Protein 5DJW (pdb70)

B-factor: mean 50.75, std 32.2, range [3.92, 213.85]

Sequence (1175 aa):
SLTDGKANASLTVPEGTSIYGGGEVTGSLLRNGKTIKLWNTDSGAYGVDKGTRLYQSHPWMMGVRKDGTAFGILFDTTWKAELSSTDEKIELKSEGIPFRVFIIDRESPQAVIRGLSELTGTMPMIPRWALGYQQCRFSYSPDSRVIEIADTFRLKRIPCDVIWMDIDYMDGYRIFTFNPKSFPNPKAVNRDLHIRGFHSAWMIDPGAKVDPNYFVYKSGTENDVWVKTADGKNFHGDAWPGAAAFPDFTSPKVNKWWRNLYKDFLAQGVDGVWNDVNEPQINDTPNKTMPEDYHNVYGFLMVKASREGILDARPEKRPFILTRSNFLGGQRYAATWTGDNGSCWDHLKMSVPMSLTLGLSGQPFSGADIGGFLFNADADLFGNWIGFGAFYPFARGHACAGTNNKEPWVFGQKVEDASRIALERRYILLPYFYTLLHEASTNGMPIMRPVFFSDPKDLSLRAEEEAFLVGDNLLIIPAFANQPALPKGIWKELDKYQAKMKIRGGAIIPTGKIIQNTTENSLDPLTLLVCLDEQGKASGNMYWDAGDGWSYKKGDYSLLQFVAERNGDKVTVKLTKKTGKYNTENKDVPEGTSIYGGGEVTGSLLRNGKTIKLWNTDSGAYGVDKGTRLYQSHPWMMGVRKDGTAFGILFDTTWKAELSSTDEKIELKSEGIPFRVFIIDRESPQAVIRGLSELTGTMPMIPRWALGYQQCRFSYSPDSRVIEIADTFRLKRIPCDVIWMDIDYMDGYRIFTFNPKSFPNPKAVNRDLHIRGFHSAWMIDPGAKVDPNYFVYKSGTENDVWVKTADGKNFHGDAWPGAAAFPDFTSPKVNKWWRNLYKDFLAQGVDGVWNDVNEPQINDKLPAGTHLQYHNVYGFLMVKASREGILDARPEKRPFILTRSNFLGGQRYAATWTGDNGSCWDHLKMSVPMSLTLGLSGQPFSGADIGGFLFNADADLFGNWIGFGAFYPFARGHACAGTNNKEPWVFGQKVEDASRIALERRYILLPYFYTLLHEASTNGMPIMRPVFFSDPKDLSLRAEEEAFLVGDNLLIIPAFANQPALPKGIWKELSLQNDKYQAKMKIRGGAIIPTGKIIQNTTENSLDPLTLLVCLDEQGKASGNMYWDAGDGWSYKKGDYSLLQFVAERNGDKVTVKLTKKTGKYNTENKDMAVIKII

Foldseek 3Di:
DDAPALGKDDWWDDPQKWKFFWAQFAALPNTDQAKEWFADALCFDLNDHGHYDHFAGFQKMKIQHLFQWIKIKGWPDLATWIWGQGNGTTMTGHRDDYTDMDMGTDRHLQVVLLVLCVVLNFFFDAFLQLLAEEEEDWDDDALICLCCVLVVCVVLVQFGAEYEYDQQLACLSAFLHGNVSNPVLLLPPPVVQVVSRYAYEYEGEFWHADDPPHPQDDPVACQFDCFAPCPPDHWQFQDSSTRTTGGHLPDCSSLVSLLDLRCNRSYVRHAAYEYECQLVAGPDDDRGAGDVVRRNCRQLSVQQSNLVNVCVNDVFQRYAYAYCYHYLSSSHRHARQRHFHALPQSRLQRQQSSLQNNLSSLHQAYAYALHGENDDHALVSSLLSLQCSLVHLGHYFYYDPDPDDRDCPPNHPVSVVSSRVSSQVSQQQSQVSVVLSQQSNPSGTHQKHAQCSLPSRDPLRSSDRAWTDGPNFKIWHGADDDDDSHDDFAWLRVVHSHTDIITHAQEKGWTFGGDSGCVCVVDTDIDIDHHHGPQGKHKDKGKDAPRTAHCHPFNRIWIWIWMWGDDDVDIDIDTDDTPGHRPDDDDD/DAPPWQKAFFAFWDDDGQDEDWAWWEQADPPFQQDCPVPIYYFAGFQKMKTLGLQQFIKIKGWPAFDTWTWTDYPPDTDIDHVPDHTDIDMGTGRHLQVVLLVVCVVLHFAFAAFLLLVWEEEEAAADFPDPVVVDVLVVCVVLLLFTHAPADDHQQADLSAFLHGPPTHNPQLQCSQVVQVVSFYAYEDEGEQWGDDDDPDPRNPVPDDPGFFDCQAVPRHDFAQDDSGTTTGGPLVDPVRLVVLLPVAQRSVVSRHGAYEYPCQQPDDAVVHVVRPPPNGHSARQLSNQQSVQSSHPVHDDFWAHAYAYDHHYQSSSHRHAYERGLAALDLCSLQSFLVRLQRNLSSLNAAYAYQLDEPHPLRALLSSLLSLACRLLHLGHYHYRYPHDHDDDQPPSDPLSSVSSRLSSLVSLQLSQVSSVLSLVSNVRSRYQKYFQCSLPVSDPLGSSFSAWIDRPNFKIKGTDPDPCGRGHDFDWDADSCPPRDSDMGITGHAQAWGATAHGHSHPVDLSHDDVDTDHHHGPAFKHKYKGKDAPSTGNHCVVLGIWIWIWIWGDDDDDIAIDTPDTSDDDCPPHRYDDDDRPD

Radius of gyration: 35.74 Å; Cα contacts (8 Å, |Δi|>4): 2943; chains: 2; bounding box: 102×61×115 Å

Solvent-accessible surface area: 47509 Å² total; per-residue (Å²): 136,158,41,155,44,146,6,40,21,52,45,87,8,59,167,27,18,8,4,0,0,3,0,7,4,0,3,59,4,2,85,25,31,49,58,7,83,7,55,41,8,36,26,6,59,114,17,21,107,86,26,47,4,6,10,6,2,3,1,1,2,0,0,0,66,123,84,8,24,0,11,1,0,16,0,53,13,46,76,34,14,68,0,24,0,72,85,135,55,2,27,0,112,4,105,20,54,126,37,145,50,69,107,12,100,87,162,35,0,32,20,0,2,84,1,4,10,113,98,14,20,40,7,49,15,8,0,11,28,0,9,1,2,0,4,7,46,44,40,162,102,82,79,17,87,76,30,84,14,0,69,18,0,47,93,53,46,0,0,0,2,0,14,4,26,24,32,36,15,5,55,29,68,65,7,48,43,47,42,82,176,20,25,82,78,23,142,17,49,22,81,49,0,64,28,60,5,2,44,0,2,17,4,8,11,3,3,13,54,53,11,107,136,55,203,31,55,39,66,86,26,116,6,19,13,130,21,41,105,64,83,59,126,40,20,98,6,52,12,127,24,17,53,0,6,2,6,35,12,95,60,94,178,11,16,69,76,6,73,60,87,14,19,68,123,3,20,153,4,18,23,1,3,13,0,12,10,0,6,0,24,3,75,102,93,116,120,78,29,33,40,110,139,146,18,14,32,24,2,29,39,0,0,36,0,2,18,56,0,6,64,63,16,104,91,90,90,7,8,6,4,2,0,12,5,3,24,9,6,0,6,77,53,6,6,0,2,4,9,26,12,0,2,45,100,94,14,3,43,24,3,0,6,23,2,0,1,0,3,0,1,5,2,7,1,1,1,3,1,0,0,0,48,103,26,129,12,85,26,68,5,1,0,20,0,1,2,2,0,0,5,0,1,1,0,14,0,1,7,52,91,42,132,107,65,25,32,0,36,43,32,32,108,128,2,8,48,6,1,49,78,0,0,29,58,4,5,51,14,6,2,10,6,0,12,8,0,28,46,1,22,85,48,3,6,2,1,2,6,0,0,0,13,48,64,20,151,38,93,86,2,1,42,10,39,73,0,0,2,0,7,70,14,8,1,0,7,8,41,182,78,124,46,50,39,50,12,181,32,46,13,91,133,186,143,146,22,19,4,82,50,33,20,77,8,6,0,2,2,0,4,4,39,44,8,29,16,16,84,18,4,105,111,28,65,69,78,45,85,52,11,46,50,160,135,7,70,3,58,12,65,23,1,34,12,69,7,49,3,44,60,37,177,76,18,23,40,29,52,26,87,4,38,0,62,115,116,57,133,150,66,76,67,64,101,58,135,58,58,35,134,41,121,99,117,127,92,155,170,16,132,51,5,26,15,16,1,3,0,3,10,24,12,81,37,13,81,109,53,187,49,13,79,6,47,4,14,39,47,2,51,14,9,99,57,211,37,18,12,7,0,6,1,3,1,1,0,0,0,0,53,136,88,6,40,0,15,0,7,13,8,57,22,50,81,104,10,84,1,15,10,37,106,102,110,28,74,6,108,35,38,57,145,125,53,152,77,72,115,26,83,77,142,23,0,41,3,0,0,112,1,0,1,129,81,18,20,40,8,38,1,8,0,8,25,0,5,3,2,2,12,22,40,37,56,77,46,86,55,58,166,47,114,27,44,5,54,25,7,42,146,71,46,2,0,2,0,2,15,5,18,4,7,22,2,1,67,35,66,53,6,48,45,14,63,91,49,9,4,109,69,14,97,26,31,1,134,31,4,77,114,100,10,2,31,0,5,0,2,5,4,0,1,0,61,20,97,104,133,64,182,28,55,32,52,32,68,180,57,54,3,34,10,109,27,40,126,56,160,70,139,92,25,94,16,158,9,29,37,0,4,14,2,22,2,80,30,103,113,4,23,118,62,14,83,87,51,41,133,102,9,20,56,38,18,1,25,3,7,7,0,14,5,0,2,2,52,58,65,153,131,42,55,23,4,75,28,62,90,25,13,1,32,9,0,23,35,0,0,62,0,14,38,51,2,12,66,67,21,59,117,70,23,4,6,6,6,7,0,15,1,1,26,12,1,1,4,80,37,8,4,0,4,0,1,48,4,0,7,52,74,69,28,10,108,26,0,8,11,0,3,11,11,0,2,8,0,0,3,3,1,1,0,1,3,1,2,2,116,60,71,108,14,86,51,111,12,4,5,21,0,0,4,1,0,0,0,1,1,3,2,6,1,17,14,11,81,49,92,30,101,6,4,2,34,145,22,24,113,147,5,10,47,6,0,55,78,8,0,23,17,5,2,15,2,6,1,12,2,0,5,14,0,22,66,0,11,71,28,0,16,2,2,2,6,6,2,7,8,52,54,22,159,25,110,91,4,16,75,31,61,7,0,1,8,0,0,70,18,0,14,0,28,20,41,132,64,65,183,32,60,55,29,191,70,56,45,34,72,38,60,121,203,149,104,82,66,78,9,137,8,51,10,98,7,8,0,2,1,2,12,8,63,27,1,10,10,18,94,31,29,2,14,37,33,57,50,48,55,64,23,46,62,164,135,12,90,6,58,8,69,19,0,2,5,66,7,55,16,150,30,18,170,94,23,46,40,3,40,18,62,4,45,3,91,92,96,85,95,132,51,50,25,95,62,67,95,94,60,27,136,39,23,63,164,93,29,37,156,50,50,92,113,72,69

Nearest PDB structures (foldseek):
  5djw-assembly1_A  TM=1.002E+00  e=0.000E+00  Bacteroides thetaiotaomicron VPI-5482
  8d43-assembly1_A  TM=9.227E-01  e=6.683E-49  Homo sapiens
  8emr-assembly1_A  TM=9.114E-01  e=1.053E-48  Homo sapiens
  3m46-assembly1_A  TM=8.348E-01  e=2.868E-39  Blautia obeum ATCC 29174
  3m46-assembly1_B  TM=8.394E-01  e=9.469E-39  Blautia obeum ATCC 29174

InterPro domains:
  IPR000322 Glycoside hydrolase family 31, TIM barrel domain [PF01055] (168-496)
  IPR011013 Galactose mutarotase-like domain superfamily [SSF74650] (41-147)
  IPR013780 Glycosyl hydrolase, all-beta [G3DSA:2.60.40.1180] (507-578)
  IPR013780 Glycosyl hydrolase, all-beta [G3DSA:2.60.40.1180] (579-679)
  IPR017853 Glycoside hydrolase superfamily [SSF51445] (155-505)
  IPR025887 Glycoside hydrolase family 31, N-terminal domain [PF13802] (48-125)
  IPR033403 Domain of unknown function DUF5110 [PF17137] (593-656)
  IPR048395 Glycosyl hydrolase family 31, C-terminal domain [PF21365] (504-577)

Structure (mmCIF, N/CA/C/O backbone):
data_5DJW
#
_entry.id   5DJW
#
_cell.length_a   89.260
_cell.length_b   74.860
_cell.length_c   94.430
_cell.angle_alpha   90.00
_cell.angle_beta   95.70
_cell.angle_gamma   90.00
#
_symmetry.space_group_name_H-M   'P 1 21 1'
#
loop_
_entity.id
_entity.type
_entity.pdbx_description
1 polymer 'Alpha-glucosidase II'
2 water water
#
loop_
_atom_site.group_PDB
_atom_site.id
_atom_site.type_symbol
_atom_site.label_atom_id
_atom_site.label_alt_id
_atom_site.label_comp_id
_atom_site.label_asym_id
_atom_site.label_entity_id
_atom_site.label_seq_id
_atom_site.pdbx_PDB_ins_code
_atom_site.Cartn_x
_atom_site.Cartn_y
_atom_site.Cartn_z
_atom_site.occupancy
_atom_site.B_iso_or_equiv
_atom_site.auth_seq_id
_atom_site.auth_comp_id
_atom_site.auth_asym_id
_atom_site.auth_atom_id
_atom_site.pdbx_PDB_model_num
ATOM 1 N N . SER A 1 46 ? -45.118 35.376 54.325 1.00 120.98 46 SER A N 1
ATOM 2 C CA . SER A 1 46 ? -45.070 35.865 52.952 1.00 122.36 46 SER A CA 1
ATOM 3 C C . SER A 1 46 ? -44.377 34.896 52.001 1.00 121.35 46 SER A C 1
ATOM 4 O O . SER A 1 46 ? -44.322 33.703 52.258 1.00 119.87 46 SER A O 1
ATOM 7 N N . LEU A 1 47 ? -43.820 35.447 50.922 1.00 120.14 47 LEU A N 1
ATOM 8 C CA . LEU A 1 47 ? -43.461 34.726 49.733 1.00 117.81 47 LEU A CA 1
ATOM 9 C C . LEU A 1 47 ? -42.056 35.047 49.239 1.00 118.92 47 LEU A C 1
ATOM 10 O O . LEU A 1 47 ? -41.452 35.993 49.682 1.00 116.32 47 LEU A O 1
ATOM 15 N N . THR A 1 48 ? -41.539 34.241 48.295 1.00 122.70 48 THR A N 1
ATOM 16 C CA . THR A 1 48 ? -40.132 34.299 47.883 1.00 113.43 48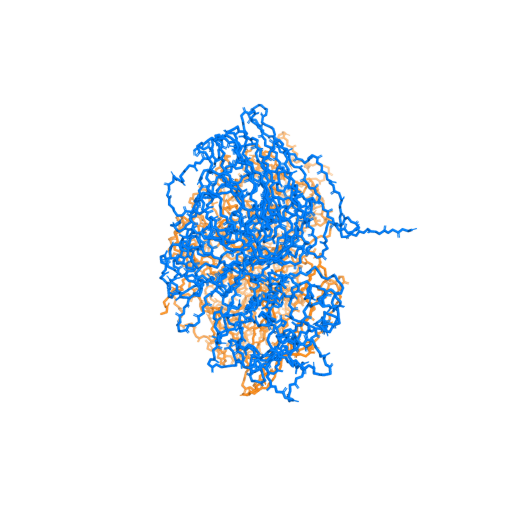 THR A CA 1
ATOM 17 C C . THR A 1 48 ? -39.640 33.512 46.631 1.00 111.52 48 THR A C 1
ATOM 18 O O . THR A 1 48 ? -38.751 33.964 45.927 1.00 103.91 48 THR A O 1
ATOM 20 N N . ASP A 1 49 ? -40.117 32.286 46.444 1.00 114.61 49 ASP A N 1
ATOM 21 C CA . ASP A 1 49 ? -40.177 31.572 45.156 1.00 114.05 49 ASP A CA 1
ATOM 22 C C . ASP A 1 49 ? -38.877 31.231 44.435 1.00 111.49 49 ASP A C 1
ATOM 23 O O . ASP A 1 49 ? -38.542 30.073 44.275 1.00 110.58 49 ASP A O 1
ATOM 28 N N . GLY A 1 50 ? -38.227 32.240 43.872 1.00 106.75 50 GLY A N 1
ATOM 29 C CA . GLY A 1 50 ? -37.095 31.998 43.002 1.00 98.05 50 GLY A CA 1
ATOM 30 C C . GLY A 1 50 ? -35.772 32.608 43.374 1.00 92.58 50 GLY A C 1
ATOM 31 O O . GLY A 1 50 ? -34.723 32.081 43.016 1.00 92.22 50 GLY A O 1
ATOM 32 N N . LYS A 1 51 ? -35.384 33.992 42.780 1.00 92.11 51 LYS A N 1
ATOM 33 C CA . LYS A 1 51 ? -34.317 34.345 43.708 1.00 89.41 51 LYS A CA 1
ATOM 34 C C . LYS A 1 51 ? -34.872 34.059 45.092 1.00 83.95 51 LYS A C 1
ATOM 35 O O . LYS A 1 51 ? -35.806 34.685 45.508 1.00 82.55 51 LYS A O 1
ATOM 41 N N . ALA A 1 52 ? -34.233 33.331 46.007 1.00 85.02 52 ALA A N 1
ATOM 42 C CA . ALA A 1 52 ? -34.842 33.082 47.368 1.00 86.04 52 ALA A CA 1
ATOM 43 C C . ALA A 1 52 ? -35.129 34.364 48.163 1.00 84.53 52 ALA A C 1
ATOM 44 O O . ALA A 1 52 ? -35.002 35.327 47.468 1.00 84.22 52 ALA A O 1
ATOM 46 N N . ASN A 1 53 ? -35.484 34.337 49.445 1.00 84.00 53 ASN A N 1
ATOM 47 C CA . ASN A 1 53 ? -35.778 35.553 50.198 1.00 80.23 53 ASN A CA 1
ATOM 48 C C . ASN A 1 53 ? -35.804 35.301 51.713 1.00 80.40 53 ASN A C 1
ATOM 49 O O . ASN A 1 53 ? -34.792 34.907 52.291 1.00 87.66 53 ASN A O 1
ATOM 54 N N . ALA A 1 54 ? -36.952 35.524 52.352 1.00 75.80 54 ALA A N 1
ATOM 55 C CA . ALA A 1 54 ? -37.081 35.307 53.791 1.00 73.05 54 ALA A CA 1
ATOM 56 C C . ALA A 1 54 ? -38.404 35.836 54.345 1.00 73.16 54 ALA A C 1
ATOM 57 O O . ALA A 1 54 ? -39.195 36.442 53.621 1.00 71.94 54 ALA A O 1
ATOM 59 N N . SER A 1 55 ? -38.634 35.601 55.634 1.00 75.72 55 SER A N 1
ATOM 60 C CA . SER A 1 55 ? -39.850 36.058 56.304 1.00 73.63 55 SER A CA 1
ATOM 61 C C . SER A 1 55 ? -39.515 36.782 57.606 1.00 73.65 55 SER A C 1
ATOM 62 O O . SER A 1 55 ? -38.451 37.390 57.726 1.00 75.17 55 SER A O 1
ATOM 65 N N . LEU A 1 56 ? -40.474 36.824 58.511 1.00 72.84 56 LEU A N 1
ATOM 66 C CA . LEU A 1 56 ? -40.300 37.385 59.864 1.00 71.64 56 LEU A CA 1
ATOM 67 C C . LEU A 1 56 ? -40.526 38.872 60.130 1.00 72.03 56 LEU A C 1
ATOM 68 O O . LEU A 1 56 ? -39.609 39.639 60.241 1.00 71.75 56 LEU A O 1
ATOM 73 N N . THR A 1 57 ? -41.776 39.248 60.289 1.00 69.58 57 THR A N 1
ATOM 74 C CA . THR A 1 57 ? -42.113 40.628 60.555 1.00 72.22 57 THR A CA 1
ATOM 75 C C . THR A 1 57 ? -41.897 40.910 62.026 1.00 68.61 57 THR A C 1
ATOM 76 O O . THR A 1 57 ? -42.008 40.031 62.832 1.00 68.41 57 THR A O 1
ATOM 80 N N . VAL A 1 58 ? -41.539 42.149 62.341 1.00 68.33 58 VAL A N 1
ATOM 81 C CA . VAL A 1 58 ? -41.144 42.547 63.695 1.00 67.76 58 VAL A CA 1
ATOM 82 C C . VAL A 1 58 ? -42.226 43.333 64.460 1.00 64.71 58 VAL A C 1
ATOM 83 O O . VAL A 1 58 ? -42.835 44.236 63.910 1.00 65.19 58 VAL A O 1
ATOM 87 N N . PRO A 1 59 ? -42.408 43.055 65.744 1.00 60.06 59 PRO A N 1
ATOM 88 C CA . PRO A 1 59 ? -43.332 43.855 66.540 1.00 56.31 59 PRO A CA 1
ATOM 89 C C . PRO A 1 59 ? -42.772 45.240 66.655 1.00 56.52 59 PRO A C 1
ATOM 90 O O . PRO A 1 59 ? -41.596 45.427 66.421 1.00 58.85 59 PRO A O 1
ATOM 94 N N . GLU A 1 60 ? -43.611 46.211 66.954 1.00 53.99 60 GLU A N 1
ATOM 95 C CA . GLU A 1 60 ? -43.133 47.559 67.123 1.00 53.11 60 GLU A CA 1
ATOM 96 C C . GLU A 1 60 ? -42.485 47.712 68.483 1.00 51.60 60 GLU A C 1
ATOM 97 O O . GLU A 1 60 ? -42.800 46.994 69.416 1.00 42.20 60 GLU A O 1
ATOM 103 N N . GLY A 1 61 ? -41.569 48.653 68.583 1.00 53.28 61 GLY A N 1
ATOM 104 C CA . GLY A 1 61 ? -40.788 48.804 69.778 1.00 52.90 61 GLY A CA 1
ATOM 105 C C . GLY A 1 61 ? -39.643 47.842 69.821 1.00 47.85 61 GLY A C 1
ATOM 106 O O . GLY A 1 61 ? -39.067 47.607 70.853 1.00 47.39 61 GLY A O 1
ATOM 107 N N . THR A 1 62 ? -39.286 47.308 68.677 1.00 54.42 62 THR A N 1
ATOM 108 C CA . THR A 1 62 ? -38.216 46.335 68.635 1.00 56.60 62 THR A CA 1
ATOM 109 C C . THR A 1 62 ? -36.818 46.946 68.371 1.00 55.01 62 THR A C 1
ATOM 110 O O . THR A 1 62 ? -36.642 47.867 67.573 1.00 51.34 62 THR A O 1
ATOM 114 N N . SER A 1 63 ? -35.849 46.425 69.102 1.00 43.14 63 SER A N 1
ATOM 115 C CA . SER A 1 63 ? -34.488 46.861 69.009 1.00 40.28 63 SER A CA 1
ATOM 116 C C . SER A 1 63 ? -33.779 45.798 68.199 1.00 36.73 63 SER A C 1
ATOM 117 O O . SER A 1 63 ? -33.717 44.643 68.585 1.00 33.39 63 SER A O 1
ATOM 120 N N . ILE A 1 64 ? -33.246 46.199 67.059 1.00 34.75 64 ILE A N 1
ATOM 121 C CA . ILE A 1 64 ? -32.607 45.255 66.169 1.00 35.42 64 ILE A CA 1
ATOM 122 C C . ILE A 1 64 ? -31.076 45.307 66.199 1.00 34.96 64 ILE A C 1
ATOM 123 O O . ILE A 1 64 ? -30.447 46.334 66.056 1.00 32.27 64 ILE A O 1
ATOM 128 N N . TYR A 1 65 ? -30.524 44.130 66.410 1.00 31.97 65 TYR A N 1
ATOM 129 C CA . TYR A 1 65 ? -29.119 43.869 66.568 1.00 33.44 65 TYR A CA 1
ATOM 130 C C . TYR A 1 65 ? -28.802 42.863 65.482 1.00 32.67 65 TYR A C 1
ATOM 131 O O . TYR A 1 65 ? -29.611 42.665 64.591 1.00 28.98 65 TYR A O 1
ATOM 140 N N . GLY A 1 66 ? -27.642 42.227 65.554 1.00 32.63 66 GLY A N 1
ATOM 141 C CA . GLY A 1 66 ? -27.237 41.277 64.533 1.00 30.16 66 GLY A CA 1
ATOM 142 C C . GLY A 1 66 ? -26.419 41.810 63.383 1.00 30.60 66 GLY A C 1
ATOM 143 O O . GLY A 1 66 ? -25.955 42.921 63.422 1.00 28.47 66 GLY A O 1
ATOM 144 N N . GLY A 1 67 ? -26.247 40.998 62.354 1.00 33.94 67 GLY A N 1
ATOM 145 C CA . GLY A 1 67 ? -25.351 41.304 61.248 1.00 32.07 67 GLY A CA 1
ATOM 146 C C . GLY A 1 67 ? -23.895 40.839 61.190 1.00 31.93 67 GLY A C 1
ATOM 147 O O . GLY A 1 67 ? -23.273 41.039 60.175 1.00 32.32 67 GLY A O 1
ATOM 148 N N . GLY A 1 68 ? -23.375 40.157 62.210 1.00 29.27 68 GLY A N 1
ATOM 149 C CA . GLY A 1 68 ? -21.970 39.730 62.268 1.00 30.64 68 GLY A CA 1
ATOM 150 C C . GLY A 1 68 ? -20.832 40.730 62.436 1.00 27.98 68 GLY A C 1
ATOM 151 O O . GLY A 1 68 ? -20.733 41.389 63.449 1.00 26.53 68 GLY A O 1
ATOM 152 N N . GLU A 1 69 ? -19.968 40.839 61.437 1.00 28.99 69 GLU A N 1
ATOM 153 C CA . GLU A 1 69 ? -18.978 41.888 61.405 1.00 34.45 69 GLU A CA 1
ATOM 154 C C . GLU A 1 69 ? -19.538 43.003 60.538 1.00 37.95 69 GLU A C 1
ATOM 155 O O . GLU A 1 69 ? -19.909 42.787 59.411 1.00 39.49 69 GLU A O 1
ATOM 161 N N . VAL A 1 70 ? -19.626 44.196 61.077 1.00 38.01 70 VAL A N 1
ATOM 162 C CA . VAL A 1 70 ? -20.349 45.222 60.387 1.00 41.46 70 VAL A CA 1
ATOM 163 C C . VAL A 1 70 ? -19.797 46.598 60.624 1.00 43.07 70 VAL A C 1
ATOM 164 O O . VAL A 1 70 ? -18.898 46.799 61.401 1.00 38.09 70 VAL A O 1
ATOM 168 N N . THR A 1 71 ? -20.367 47.569 59.951 1.00 52.69 71 THR A N 1
ATOM 169 C CA . THR A 1 71 ? -19.890 48.938 60.118 1.00 54.86 71 THR A CA 1
ATOM 170 C C . THR A 1 71 ? -20.792 49.803 60.969 1.00 56.84 71 THR A C 1
ATOM 171 O O . THR A 1 71 ? -21.866 49.400 61.366 1.00 69.78 71 THR A O 1
ATOM 173 N N . GLY A 1 72 ? -20.283 50.977 61.286 1.00 54.01 72 GLY A N 1
ATOM 174 C CA . GLY A 1 72 ? -21.030 52.018 61.943 1.00 51.14 72 GLY A CA 1
ATOM 175 C C . GLY A 1 72 ? -21.229 51.958 63.435 1.00 45.77 72 GLY A C 1
ATOM 176 O O . GLY A 1 72 ? -20.730 51.109 64.153 1.00 43.06 72 GLY A O 1
ATOM 177 N N . SER A 1 73 ? -21.994 52.921 63.904 1.00 45.82 73 SER A N 1
ATOM 178 C CA . SER A 1 73 ? -22.514 52.860 65.221 1.00 46.39 73 SER A CA 1
ATOM 179 C C . SER A 1 73 ? -23.719 51.973 65.028 1.00 44.32 73 SER A C 1
ATOM 180 O O . SER A 1 73 ? -24.818 52.274 65.445 1.00 39.72 73 SER A O 1
ATOM 183 N N . LEU A 1 74 ? -23.477 50.828 64.414 1.00 43.65 74 LEU A N 1
ATOM 184 C CA . LEU A 1 74 ? -24.547 49.889 64.172 1.00 41.24 74 LEU A CA 1
ATOM 185 C C . LEU A 1 74 ? -24.843 48.998 65.373 1.00 36.07 74 LEU A C 1
ATOM 186 O O . LEU A 1 74 ? -25.349 47.891 65.185 1.00 35.21 74 LEU A O 1
ATOM 191 N N . LEU A 1 75 ? -24.558 49.433 66.604 1.00 31.55 75 LEU A N 1
ATOM 192 C CA . LEU A 1 75 ? -24.944 48.549 67.662 1.00 31.02 75 LEU A CA 1
ATOM 193 C C . LEU A 1 75 ? -26.356 48.115 67.413 1.00 31.67 75 LEU A C 1
ATOM 194 O O . LEU A 1 75 ? -26.684 46.956 67.547 1.00 31.30 75 LEU A O 1
ATOM 199 N N . ARG A 1 76 ? -27.189 49.073 67.051 1.00 31.11 76 ARG A N 1
ATOM 200 C CA . ARG A 1 76 ? -28.564 48.844 66.636 1.00 33.35 76 ARG A CA 1
ATOM 201 C C . ARG A 1 76 ? -28.739 49.050 65.138 1.00 35.96 76 ARG A C 1
ATOM 202 O O . ARG A 1 76 ? -27.950 49.709 64.487 1.00 36.43 76 ARG A O 1
ATOM 210 N N . ASN A 1 77 ? -29.812 48.464 64.620 1.00 36.33 77 ASN A N 1
ATOM 211 C CA . ASN A 1 77 ? -30.106 48.372 63.206 1.00 35.98 77 ASN A CA 1
ATOM 212 C C . ASN A 1 77 ? -31.438 48.999 62.785 1.00 41.18 77 ASN A C 1
ATOM 213 O O . ASN A 1 77 ? -32.247 49.462 63.582 1.00 44.05 77 ASN A O 1
ATOM 218 N N . GLY A 1 78 ? -31.735 48.863 61.506 1.00 48.41 78 GLY A N 1
ATOM 219 C CA . GLY A 1 78 ? -32.500 49.800 60.704 1.00 49.99 78 GLY A CA 1
ATOM 220 C C . GLY A 1 78 ? -31.758 50.119 59.415 1.00 52.19 78 GLY A C 1
ATOM 221 O O . GLY A 1 78 ? -32.159 50.970 58.639 1.00 46.36 78 GLY A O 1
ATOM 222 N N . LYS A 1 79 ? -30.698 49.357 59.193 1.00 52.69 79 LYS A N 1
ATOM 223 C CA . LYS A 1 79 ? -29.809 49.534 58.072 1.00 54.40 79 LYS A CA 1
ATOM 224 C C . LYS A 1 79 ? -29.685 48.240 57.318 1.00 55.46 79 LYS A C 1
ATOM 225 O O . LYS A 1 79 ? -29.994 47.184 57.837 1.00 55.64 79 LYS A O 1
ATOM 231 N N . THR A 1 80 ? -29.245 48.332 56.085 1.00 56.98 80 THR A N 1
ATOM 232 C CA . THR A 1 80 ? -29.100 47.152 55.268 1.00 59.70 80 THR A CA 1
ATOM 233 C C . THR A 1 80 ? -27.634 46.900 54.972 1.00 62.30 80 THR A C 1
ATOM 234 O O . THR A 1 80 ? -26.892 47.803 54.700 1.00 63.10 80 THR A O 1
ATOM 238 N N . ILE A 1 81 ? -27.228 45.653 55.049 1.00 61.03 81 ILE A N 1
ATOM 239 C CA . ILE A 1 81 ? -25.855 45.279 54.757 1.00 59.83 81 ILE A CA 1
ATOM 240 C C . ILE A 1 81 ? -25.803 44.112 53.807 1.00 59.33 81 ILE A C 1
ATOM 241 O O . ILE A 1 81 ? -26.735 43.339 53.716 1.00 59.46 81 ILE A O 1
ATOM 246 N N . LYS A 1 82 ? -24.681 43.986 53.120 1.00 59.34 82 LYS A N 1
ATOM 247 C CA . LYS A 1 82 ? -24.480 42.952 52.130 1.00 56.77 82 LYS A CA 1
ATOM 248 C C . LYS A 1 82 ? -23.693 41.786 52.705 1.00 56.19 82 LYS A C 1
ATOM 249 O O . LYS A 1 82 ? -22.675 41.970 53.340 1.00 55.66 82 LYS A O 1
ATOM 255 N N . LEU A 1 83 ? -24.174 40.575 52.436 1.00 58.20 83 LEU A N 1
ATOM 256 C CA . LEU A 1 83 ? -23.504 39.353 52.875 1.00 56.19 83 LEU A CA 1
ATOM 257 C C . LEU A 1 83 ? -22.638 38.757 51.765 1.00 59.75 83 LEU A C 1
ATOM 258 O O . LEU A 1 83 ? -23.146 38.130 50.834 1.00 59.55 83 LEU A O 1
ATOM 263 N N . TRP A 1 84 ? -21.329 38.958 51.885 1.00 58.04 84 TRP A N 1
ATOM 264 C CA . TRP A 1 84 ? -20.344 38.507 50.905 1.00 62.32 84 TRP A CA 1
ATOM 265 C C . TRP A 1 84 ? -19.111 39.371 51.110 1.00 60.41 84 TRP A C 1
ATOM 266 O O . TRP A 1 84 ? -18.894 39.876 52.212 1.00 56.84 84 TRP A O 1
ATOM 277 N N . ASN A 1 85 ? -18.308 39.570 50.069 1.00 65.83 85 ASN A N 1
ATOM 278 C CA . ASN A 1 85 ? -17.244 40.534 50.196 1.00 71.33 85 ASN A CA 1
ATOM 279 C C . ASN A 1 85 ? -15.820 40.139 50.520 1.00 65.81 85 ASN A C 1
ATOM 280 O O . ASN A 1 85 ? -15.521 39.047 50.957 1.00 63.26 85 ASN A O 1
ATOM 285 N N . THR A 1 86 ? -15.000 41.174 50.391 1.00 69.37 86 THR A N 1
ATOM 286 C CA . THR A 1 86 ? -13.594 41.209 50.036 1.00 74.57 86 THR A CA 1
ATOM 287 C C . THR A 1 86 ? -12.960 42.347 50.839 1.00 72.85 86 THR A C 1
ATOM 288 O O . THR A 1 86 ? -13.683 43.135 51.431 1.00 70.02 86 THR A O 1
ATOM 292 N N . ASP A 1 87 ? -11.640 42.451 50.856 1.00 73.54 87 ASP A N 1
ATOM 293 C CA . ASP A 1 87 ? -11.001 43.524 51.610 1.00 73.81 87 ASP A CA 1
ATOM 294 C C . ASP A 1 87 ? -11.890 44.772 51.732 1.00 72.73 87 ASP A C 1
ATOM 295 O O . ASP A 1 87 ? -11.469 45.870 51.370 1.00 76.72 87 ASP A O 1
ATOM 300 N N . SER A 1 88 ? -13.110 44.605 52.244 1.00 71.81 88 SER A N 1
ATOM 301 C CA . SER A 1 88 ? -14.011 45.745 52.466 1.00 72.07 88 SER A CA 1
ATOM 302 C C . SER A 1 88 ? -13.827 46.344 53.833 1.00 72.11 88 SER A C 1
ATOM 303 O O . SER A 1 88 ? -14.488 47.301 54.179 1.00 73.53 88 SER A O 1
ATOM 305 N N . GLY A 1 89 ? -12.943 45.742 54.603 1.00 75.85 89 GLY A N 1
ATOM 306 C CA . GLY A 1 89 ? -12.313 46.365 55.735 1.00 74.05 89 GLY A CA 1
ATOM 307 C C . GLY A 1 89 ? -11.393 47.237 54.944 1.00 81.56 89 GLY A C 1
ATOM 308 O O . GLY A 1 89 ? -11.261 46.997 53.757 1.00 85.01 89 GLY A O 1
ATOM 309 N N . ALA A 1 90 ? -10.790 48.241 55.563 1.00 85.03 90 ALA A N 1
ATOM 310 C CA . ALA A 1 90 ? -10.134 49.324 54.838 1.00 88.77 90 ALA A CA 1
ATOM 311 C C . ALA A 1 90 ? -10.266 50.469 55.803 1.00 93.65 90 ALA A C 1
ATOM 312 O O . ALA A 1 90 ? -10.023 50.281 56.975 1.00 97.10 90 ALA A O 1
ATOM 314 N N . TYR A 1 91 ? -10.708 51.630 55.354 1.00 97.12 91 TYR A N 1
ATOM 315 C CA . TYR A 1 91 ? -11.114 52.616 56.316 1.00 98.86 91 TYR A CA 1
ATOM 316 C C . TYR A 1 91 ? -12.505 52.101 56.596 1.00 96.51 91 TYR A C 1
ATOM 317 O O . TYR A 1 91 ? -13.498 52.802 56.435 1.00 97.20 91 TYR A O 1
ATOM 326 N N . GLY A 1 92 ? -12.548 50.805 56.890 1.00 94.43 92 GLY A N 1
ATOM 327 C CA . GLY A 1 92 ? -13.777 50.032 56.977 1.00 90.16 92 GLY A CA 1
ATOM 328 C C . GLY A 1 92 ? -15.008 50.775 56.525 1.00 87.59 92 GLY A C 1
ATOM 329 O O . GLY A 1 92 ? -15.390 50.734 55.356 1.00 84.78 92 GLY A O 1
ATOM 330 N N . VAL A 1 93 ? -15.654 51.426 57.484 1.00 83.61 93 VAL A N 1
ATOM 331 C CA . VAL A 1 93 ? -16.769 52.297 57.195 1.00 83.58 93 VAL A CA 1
ATOM 332 C C . VAL A 1 93 ? -17.956 52.371 58.130 1.00 79.45 93 VAL A C 1
ATOM 333 O O . VAL A 1 93 ? -18.240 51.458 58.911 1.00 74.75 93 VAL A O 1
ATOM 335 N N . ASP A 1 94 ? -18.639 53.508 57.999 1.00 82.51 94 ASP A N 1
ATOM 336 C CA . ASP A 1 94 ? -19.838 53.906 58.732 1.00 81.41 94 ASP A CA 1
ATOM 337 C C . ASP A 1 94 ? -21.204 53.508 58.122 1.00 78.05 94 ASP A C 1
ATOM 338 O O . ASP A 1 94 ? -22.011 54.368 57.803 1.00 81.30 94 ASP A O 1
ATOM 343 N N . LYS A 1 95 ? -21.448 52.223 57.893 1.00 72.86 95 LYS A N 1
ATOM 344 C CA . LYS A 1 95 ? -22.807 51.759 57.639 1.00 72.06 95 LYS A CA 1
ATOM 345 C C . LYS A 1 95 ? -23.277 51.581 56.175 1.00 76.66 95 LYS A C 1
ATOM 346 O O . LYS A 1 95 ? -23.191 52.503 55.366 1.00 77.68 95 LYS A O 1
ATOM 352 N N . GLY A 1 96 ? -23.836 50.401 55.884 1.00 77.43 96 GLY A N 1
ATOM 353 C CA . GLY A 1 96 ? -24.226 49.964 54.547 1.00 74.92 96 GLY A CA 1
ATOM 354 C C . GLY A 1 96 ? -23.265 49.152 53.684 1.00 71.06 96 GLY A C 1
ATOM 355 O O . GLY A 1 96 ? -23.601 48.763 52.574 1.00 67.22 96 GLY A O 1
ATOM 356 N N . THR A 1 97 ? -22.086 48.858 54.206 1.00 75.69 97 THR A N 1
ATOM 357 C CA . THR A 1 97 ? -21.063 48.154 53.456 1.00 73.12 97 THR A CA 1
ATOM 358 C C . THR A 1 97 ? -20.813 46.723 53.914 1.00 70.09 97 THR A C 1
ATOM 359 O O . THR A 1 97 ? -20.742 46.452 55.100 1.00 69.78 97 THR A O 1
ATOM 363 N N . ARG A 1 98 ? -20.668 45.823 52.947 1.00 68.84 98 ARG A N 1
ATOM 364 C CA . ARG A 1 98 ? -20.208 44.473 53.182 1.00 65.34 98 ARG A CA 1
ATOM 365 C C . ARG A 1 98 ? -18.725 44.398 53.564 1.00 65.05 98 ARG A C 1
ATOM 366 O O . ARG A 1 98 ? -17.881 45.008 52.946 1.00 64.27 98 ARG A O 1
ATOM 368 N N . LEU A 1 99 ? -18.406 43.614 54.571 1.00 60.00 99 LEU A N 1
ATOM 369 C CA . LEU A 1 99 ? -17.037 43.451 54.975 1.00 59.04 99 LEU A CA 1
ATOM 370 C C . LEU A 1 99 ? -16.576 42.023 54.761 1.00 55.11 99 LEU A C 1
ATOM 371 O O . LEU A 1 99 ? -17.074 41.335 53.901 1.00 55.65 99 LEU A O 1
ATOM 376 N N . TYR A 1 100 ? -15.594 41.619 55.547 1.00 53.80 100 TYR A N 1
ATOM 377 C CA . TYR A 1 100 ? -14.885 40.353 55.417 1.00 52.85 100 TYR A CA 1
ATOM 378 C C . TYR A 1 100 ? -15.671 39.080 55.643 1.00 46.72 100 TYR A C 1
ATOM 379 O O . TYR A 1 100 ? -15.443 38.099 54.974 1.00 47.00 100 TYR A O 1
ATOM 388 N N . GLN A 1 101 ? -16.560 39.082 56.630 1.00 46.47 101 GLN A N 1
ATOM 389 C CA . GLN A 1 101 ? -17.260 37.859 57.009 1.00 43.97 101 GLN A CA 1
ATOM 390 C C . GLN A 1 101 ? -18.760 37.947 56.764 1.00 42.84 101 GLN A C 1
ATOM 391 O O . GLN A 1 101 ? -19.317 39.038 56.650 1.00 42.98 101 GLN A O 1
ATOM 397 N N . SER A 1 102 ? -19.411 36.790 56.686 1.00 40.42 102 SER A N 1
ATOM 398 C CA . SER A 1 102 ? -20.844 36.759 56.485 1.00 40.29 102 SER A CA 1
ATOM 399 C C . SER A 1 102 ? -21.556 36.063 57.616 1.00 36.18 102 SER A C 1
ATOM 400 O O . SER A 1 102 ? -21.261 34.928 57.913 1.00 32.65 102 SER A O 1
ATOM 403 N N . HIS A 1 103 ? -22.485 36.766 58.250 1.00 38.15 103 HIS A N 1
ATOM 404 C CA . HIS A 1 103 ? -23.428 36.164 59.180 1.00 38.95 103 HIS A CA 1
ATOM 405 C C . HIS A 1 103 ? -24.884 36.531 58.900 1.00 40.30 103 HIS A C 1
ATOM 406 O O . HIS A 1 103 ? -25.302 37.643 59.191 1.00 38.40 103 HIS A O 1
ATOM 413 N N . PRO A 1 104 ? -25.678 35.603 58.379 1.00 44.25 104 PRO A N 1
ATOM 414 C CA . PRO A 1 104 ? -27.107 35.871 58.140 1.00 44.21 104 PRO A CA 1
ATOM 415 C C . PRO A 1 104 ? -27.994 35.596 59.348 1.00 42.86 104 PRO A C 1
ATOM 416 O O . PRO A 1 104 ? -28.624 34.551 59.432 1.00 46.84 104 PRO A O 1
ATOM 420 N N . TRP A 1 105 ? -28.000 36.523 60.289 1.00 38.52 105 TRP A N 1
ATOM 421 C CA . TRP A 1 105 ? -28.726 36.358 61.521 1.00 37.04 105 TRP A CA 1
ATOM 422 C C . TRP A 1 105 ? -28.937 37.748 62.102 1.00 34.51 105 TRP A C 1
ATOM 423 O O . TRP A 1 105 ? -28.168 38.626 61.799 1.00 38.62 105 TRP A O 1
ATOM 434 N N . MET A 1 106 ? -29.989 37.973 62.884 1.00 32.00 106 MET A N 1
ATOM 435 C CA . MET A 1 106 ? -30.142 39.266 63.543 1.00 33.93 106 MET A CA 1
ATOM 436 C C . MET A 1 106 ? -30.505 39.360 65.033 1.00 34.74 106 MET A C 1
ATOM 437 O O . MET A 1 106 ? -29.823 40.025 65.787 1.00 36.89 106 MET A O 1
ATOM 442 N N . MET A 1 107 ? -31.624 38.789 65.436 1.00 34.26 107 MET A N 1
ATOM 443 C CA . MET A 1 107 ? -32.070 38.815 66.829 1.00 35.27 107 MET A CA 1
ATOM 444 C C . MET A 1 107 ? -32.874 40.082 67.103 1.00 33.57 107 MET A C 1
ATOM 445 O O . MET A 1 107 ? -32.467 41.160 66.747 1.00 33.26 107 MET A O 1
ATOM 450 N N . GLY A 1 108 ? -33.992 39.945 67.788 1.00 33.33 108 GLY A N 1
ATOM 451 C CA . GLY A 1 108 ? -34.757 41.095 68.198 1.00 38.47 108 GLY A CA 1
ATOM 452 C C . GLY A 1 108 ? -35.130 41.120 69.658 1.00 35.77 108 GLY A C 1
ATOM 453 O O . GLY A 1 108 ? -35.586 40.135 70.178 1.00 37.93 108 GLY A O 1
ATOM 454 N N . VAL A 1 109 ? -34.931 42.254 70.313 1.00 35.72 109 VAL A N 1
ATOM 455 C CA . VAL A 1 109 ? -35.485 42.474 71.639 1.00 39.09 109 VAL A CA 1
ATOM 456 C C . VAL A 1 109 ? -36.708 43.383 71.595 1.00 38.71 109 VAL A C 1
ATOM 457 O O . VAL A 1 109 ? -36.645 44.545 71.268 1.00 45.96 109 VAL A O 1
ATOM 461 N N . ARG A 1 110 ? -37.824 42.842 72.027 1.00 45.49 110 ARG A N 1
ATOM 462 C CA . ARG A 1 110 ? -39.094 43.542 72.067 1.00 50.84 110 ARG A CA 1
ATOM 463 C C . ARG A 1 110 ? -38.934 44.633 73.099 1.00 45.69 110 ARG A C 1
ATOM 464 O O . ARG A 1 110 ? -38.090 44.513 73.926 1.00 49.80 110 ARG A O 1
ATOM 472 N N . LYS A 1 111 ? -39.738 45.679 73.074 1.00 39.20 111 LYS A N 1
ATOM 473 C CA . LYS A 1 111 ? -39.557 46.792 73.999 1.00 41.28 111 LYS A CA 1
ATOM 474 C C . LYS A 1 111 ? -39.620 46.212 75.387 1.00 38.41 111 LYS A C 1
ATOM 475 O O . LYS A 1 111 ? -38.988 46.689 76.309 1.00 40.13 111 LYS A O 1
ATOM 481 N N . ASP A 1 112 ? -40.347 45.113 75.539 1.00 42.06 112 ASP A N 1
ATOM 482 C CA . ASP A 1 112 ? -40.281 44.374 76.789 1.00 44.83 112 ASP A CA 1
ATOM 483 C C . ASP A 1 112 ? -38.810 44.050 77.044 1.00 43.90 112 ASP A C 1
ATOM 484 O O . ASP A 1 112 ? -37.929 44.851 76.732 1.00 42.18 112 ASP A O 1
ATOM 489 N N . GLY A 1 113 ? -38.549 42.874 77.602 1.00 42.65 113 GLY A N 1
ATOM 490 C CA . GLY A 1 113 ? -37.195 42.383 77.775 1.00 36.10 113 GLY A CA 1
ATOM 491 C C . GLY A 1 113 ? -36.905 41.141 76.975 1.00 42.92 113 GLY A C 1
ATOM 492 O O . GLY A 1 113 ? -35.809 40.613 76.951 1.00 33.82 113 GLY A O 1
ATOM 493 N N . THR A 1 114 ? -37.940 40.731 76.279 1.00 43.60 114 THR A N 1
ATOM 494 C CA . THR A 1 114 ? -38.008 39.533 75.482 1.00 46.62 114 THR A CA 1
ATOM 495 C C . THR A 1 114 ? -37.113 39.614 74.236 1.00 57.26 114 THR A C 1
ATOM 496 O O . THR A 1 114 ? -36.796 40.686 73.764 1.00 59.21 114 THR A O 1
ATOM 500 N N . ALA A 1 115 ? -36.684 38.477 73.723 1.00 43.79 115 ALA A N 1
ATOM 501 C CA . ALA A 1 115 ? -35.838 38.466 72.546 1.00 39.79 115 ALA A CA 1
ATOM 502 C C . ALA A 1 115 ? -36.167 37.324 71.626 1.00 42.11 115 ALA A C 1
ATOM 503 O O . ALA A 1 115 ? -36.716 36.349 72.036 1.00 50.89 115 ALA A O 1
ATOM 505 N N . PHE A 1 116 ? -35.829 37.459 70.366 1.00 36.26 116 PHE A N 1
ATOM 506 C CA . PHE A 1 116 ? -36.023 36.378 69.428 1.00 36.53 116 PHE A CA 1
ATOM 507 C C . PHE A 1 116 ? -34.855 36.378 68.469 1.00 37.90 116 PHE A C 1
ATOM 508 O O . PHE A 1 116 ? -34.239 37.397 68.297 1.00 32.91 116 PHE A O 1
ATOM 516 N N . GLY A 1 117 ? -34.538 35.223 67.889 1.00 38.44 117 GLY A N 1
ATOM 517 C CA . GLY A 1 117 ? -33.441 35.074 66.945 1.00 34.11 117 GLY A CA 1
ATOM 518 C C . GLY A 1 117 ? -33.771 34.424 65.618 1.00 35.10 117 GLY A C 1
ATOM 519 O O . GLY A 1 117 ? -34.283 33.328 65.583 1.00 35.14 117 GLY A O 1
ATOM 520 N N . ILE A 1 118 ? -33.457 35.108 64.523 1.00 37.78 118 ILE A N 1
ATOM 521 C CA . ILE A 1 118 ? -33.775 34.632 63.174 1.00 40.92 118 ILE A CA 1
ATOM 522 C C . ILE A 1 118 ? -32.531 34.244 62.380 1.00 43.87 118 ILE A C 1
ATOM 523 O O . ILE A 1 118 ? -31.695 35.067 62.079 1.00 39.79 118 ILE A O 1
ATOM 528 N N . LEU A 1 119 ? -32.438 32.974 62.001 1.00 44.10 119 LEU A N 1
ATOM 529 C CA . LEU A 1 119 ? -31.308 32.513 61.200 1.00 45.01 119 LEU A CA 1
ATOM 530 C C . LEU A 1 119 ? -31.742 32.012 59.823 1.00 45.82 119 LEU A C 1
ATOM 531 O O . LEU A 1 119 ? -32.435 31.001 59.715 1.00 44.33 119 LEU A O 1
ATOM 536 N N . PHE A 1 120 ? -31.330 32.718 58.771 1.00 49.89 120 PHE A N 1
ATOM 537 C CA . PHE A 1 120 ? -31.640 32.292 57.419 1.00 52.96 120 PHE A CA 1
ATOM 538 C C . PHE A 1 120 ? -30.497 31.447 56.962 1.00 54.88 120 PHE A C 1
ATOM 539 O O . PHE A 1 120 ? -29.438 31.949 56.666 1.00 54.75 120 PHE A O 1
ATOM 547 N N . ASP A 1 121 ? -30.725 30.150 56.906 1.00 53.22 121 ASP A N 1
ATOM 548 C CA . ASP A 1 121 ? -29.659 29.198 56.731 1.00 52.66 121 ASP A CA 1
ATOM 549 C C . ASP A 1 121 ? -29.317 29.073 55.275 1.00 51.69 121 ASP A C 1
ATOM 550 O O . ASP A 1 121 ? -29.702 28.140 54.636 1.00 54.81 121 ASP A O 1
ATOM 555 N N . THR A 1 122 ? -28.594 30.050 54.765 1.00 52.27 122 THR A N 1
ATOM 556 C CA . THR A 1 122 ? -28.074 29.988 53.422 1.00 57.82 122 THR A CA 1
ATOM 557 C C . THR A 1 122 ? -26.602 30.344 53.371 1.00 58.84 122 THR A C 1
ATOM 558 O O . THR A 1 122 ? -26.158 31.361 53.887 1.00 55.43 122 THR A O 1
ATOM 562 N N . THR A 1 123 ? -25.852 29.486 52.709 1.00 64.69 123 THR A N 1
ATOM 563 C CA . THR A 1 123 ? -24.429 29.668 52.523 1.00 61.57 123 THR A CA 1
ATOM 564 C C . THR A 1 123 ? -24.160 30.558 51.321 1.00 63.66 123 THR A C 1
ATOM 565 O O . THR A 1 123 ? -23.044 30.944 51.057 1.00 65.64 123 THR A O 1
ATOM 569 N N . TRP A 1 124 ? -25.229 30.922 50.643 1.00 66.20 124 TRP A N 1
ATOM 570 C CA . TRP A 1 124 ? -25.170 31.672 49.409 1.00 67.28 124 TRP A CA 1
ATOM 571 C C . TRP A 1 124 ? -25.012 33.126 49.715 1.00 66.65 124 TRP A C 1
ATOM 572 O O . TRP A 1 124 ? -24.795 33.479 50.846 1.00 64.71 124 TRP A O 1
ATOM 583 N N . LYS A 1 125 ? -25.140 33.957 48.711 1.00 68.41 125 LYS A N 1
ATOM 584 C CA . LYS A 1 125 ? -24.807 35.359 48.781 1.00 65.75 125 LYS A CA 1
ATOM 585 C C . LYS A 1 125 ? -26.036 36.231 48.736 1.00 66.90 125 LYS A C 1
ATOM 586 O O . LYS A 1 125 ? -26.598 36.488 47.704 1.00 67.71 125 LYS A O 1
ATOM 592 N N . ALA A 1 126 ? -26.438 36.718 49.880 1.00 66.30 126 ALA A N 1
ATOM 593 C CA . ALA A 1 126 ? -27.710 37.391 49.979 1.00 68.45 126 ALA A CA 1
ATOM 594 C C . ALA A 1 126 ? -27.621 38.918 50.005 1.00 66.52 126 ALA A C 1
ATOM 595 O O . ALA A 1 126 ? -27.346 39.529 48.986 1.00 65.81 126 ALA A O 1
ATOM 597 N N . GLU A 1 127 ? -27.867 39.461 51.189 1.00 67.25 127 GLU A N 1
ATOM 598 C CA . GLU A 1 127 ? -27.854 40.877 51.495 1.00 65.06 127 GLU A CA 1
ATOM 599 C C . GLU A 1 127 ? -28.894 41.136 52.564 1.00 65.02 127 GLU A C 1
ATOM 600 O O . GLU A 1 127 ? -30.074 40.924 52.339 1.00 65.03 127 GLU A O 1
ATOM 606 N N . LEU A 1 128 ? -28.450 41.541 53.750 1.00 62.12 128 LEU A N 1
ATOM 607 C CA . LEU A 1 128 ? -29.352 41.906 54.842 1.00 59.74 128 LEU A CA 1
ATOM 608 C C . LEU A 1 128 ? -29.670 43.398 54.862 1.00 58.63 128 LEU A C 1
ATOM 609 O O . LEU A 1 128 ? -28.798 44.257 54.860 1.00 56.48 128 LEU A O 1
ATOM 614 N N . SER A 1 129 ? -30.951 43.679 54.887 1.00 60.49 129 SER A N 1
ATOM 615 C CA . SER A 1 129 ? -31.435 45.011 54.739 1.00 59.91 129 SER A CA 1
ATOM 616 C C . SER A 1 129 ? -32.704 45.184 55.515 1.00 57.93 129 SER A C 1
ATOM 617 O O . SER A 1 129 ? -33.771 45.052 54.977 1.00 56.22 129 SER A O 1
ATOM 619 N N . SER A 1 130 ? -32.558 45.510 56.795 1.00 56.91 130 SER A N 1
ATOM 620 C CA . SER A 1 130 ? -33.648 45.392 57.741 1.00 57.98 130 SER A CA 1
ATOM 621 C C . SER A 1 130 ? -33.944 46.541 58.698 1.00 56.67 130 SER A C 1
ATOM 622 O O . SER A 1 130 ? -33.581 46.519 59.865 1.00 56.11 130 SER A O 1
ATOM 625 N N . THR A 1 131 ? -34.632 47.555 58.184 1.00 59.94 131 THR A N 1
ATOM 626 C CA . THR A 1 131 ? -35.029 48.696 59.000 1.00 63.47 131 THR A CA 1
ATOM 627 C C . THR A 1 131 ? -36.074 48.279 60.030 1.00 64.10 131 THR A C 1
ATOM 628 O O . THR A 1 131 ? -36.138 47.114 60.423 1.00 61.90 131 THR A O 1
ATOM 632 N N . ASP A 1 132 ? -36.891 49.234 60.463 1.00 61.46 132 ASP A N 1
ATOM 633 C CA . ASP A 1 132 ? -37.943 48.957 61.435 1.00 63.66 132 ASP A CA 1
ATOM 634 C C . ASP A 1 132 ? -39.091 48.191 60.786 1.00 66.63 132 ASP A C 1
ATOM 635 O O . ASP A 1 132 ? -39.833 47.473 61.457 1.00 66.40 132 ASP A O 1
ATOM 640 N N . GLU A 1 133 ? -39.228 48.350 59.474 1.00 67.52 133 GLU A N 1
ATOM 641 C CA . GLU A 1 133 ? -40.264 47.680 58.721 1.00 71.72 133 GLU A CA 1
ATOM 642 C C . GLU A 1 133 ? -39.831 46.276 58.342 1.00 70.36 133 GLU A C 1
ATOM 643 O O . GLU A 1 133 ? -39.699 45.974 57.176 1.00 70.82 133 GLU A O 1
ATOM 649 N N . LYS A 1 134 ? -39.572 45.433 59.346 1.00 75.31 134 LYS A N 1
ATOM 650 C CA . LYS A 1 134 ? -39.311 43.994 59.154 1.00 71.84 134 LYS A CA 1
ATOM 651 C C . LYS A 1 134 ? -37.867 43.571 58.814 1.00 63.41 134 LYS A C 1
ATOM 652 O O . LYS A 1 134 ? -37.107 44.341 58.228 1.00 60.96 134 LYS A O 1
ATOM 658 N N . ILE A 1 135 ? -37.509 42.334 59.180 1.00 63.67 135 ILE A N 1
ATOM 659 C CA . ILE A 1 135 ? -36.239 41.731 58.781 1.00 66.99 135 ILE A CA 1
ATOM 660 C C . ILE A 1 135 ? -36.438 40.857 57.545 1.00 67.08 135 ILE A C 1
ATOM 661 O O . ILE A 1 135 ? -37.162 39.877 57.578 1.00 65.94 135 ILE A O 1
ATOM 666 N N . GLU A 1 136 ? -35.798 41.240 56.447 1.00 66.19 136 GLU A N 1
ATOM 667 C CA . GLU A 1 136 ? -35.768 40.422 55.241 1.00 67.80 136 GLU A CA 1
ATOM 668 C C . GLU A 1 136 ? -34.378 40.225 54.649 1.00 63.80 136 GLU A C 1
ATOM 669 O O . GLU A 1 136 ? -33.657 41.172 54.413 1.00 61.39 136 GLU A O 1
ATOM 671 N N . LEU A 1 137 ? -34.031 38.985 54.364 1.00 64.51 137 LEU A N 1
ATOM 672 C CA . LEU A 1 137 ? -32.796 38.714 53.665 1.00 68.13 137 LEU A CA 1
ATOM 673 C C . LEU A 1 137 ? -33.103 38.247 52.236 1.00 72.93 137 LEU A C 1
ATOM 674 O O . LEU A 1 137 ? -33.686 37.198 52.030 1.00 75.50 137 LEU A O 1
ATOM 679 N N . LYS A 1 138 ? -32.750 39.047 51.242 1.00 71.27 138 LYS A N 1
ATOM 680 C CA . LYS A 1 138 ? -33.143 38.744 49.875 1.00 72.23 138 LYS A CA 1
ATOM 681 C C . LYS A 1 138 ? -31.961 38.350 49.003 1.00 74.28 138 LYS A C 1
ATOM 682 O O . LYS A 1 138 ? -31.114 39.168 48.698 1.00 75.19 138 LYS A O 1
ATOM 688 N N . SER A 1 139 ? -31.947 37.087 48.591 1.00 77.24 139 SER A N 1
ATOM 689 C CA . SER A 1 139 ? -30.761 36.364 48.150 1.00 76.00 139 SER A CA 1
ATOM 690 C C . SER A 1 139 ? -30.797 35.883 46.714 1.00 76.47 139 SER A C 1
ATOM 691 O O . SER A 1 139 ? -31.838 35.848 46.088 1.00 79.19 139 SER A O 1
ATOM 694 N N . GLU A 1 140 ? -29.634 35.472 46.229 1.00 75.99 140 GLU A N 1
ATOM 695 C CA . GLU A 1 140 ? -29.414 35.046 44.850 1.00 75.30 140 GLU A CA 1
ATOM 696 C C . GLU A 1 140 ? -29.223 33.540 44.647 1.00 74.32 140 GLU A C 1
ATOM 697 O O . GLU A 1 140 ? -28.505 33.134 43.746 1.00 73.32 140 GLU A O 1
ATOM 703 N N . GLY A 1 141 ? -29.862 32.728 45.479 1.00 75.04 141 GLY A N 1
ATOM 704 C CA . GLY A 1 141 ? -29.820 31.286 45.328 1.00 75.06 141 GLY A CA 1
ATOM 705 C C . GLY A 1 141 ? -31.110 30.467 45.337 1.00 76.90 141 GLY A C 1
ATOM 706 O O . GLY A 1 141 ? -32.032 30.645 44.550 1.00 75.93 141 GLY A O 1
ATOM 707 N N . ILE A 1 142 ? -31.156 29.506 46.253 1.00 75.33 142 ILE A N 1
ATOM 708 C CA . ILE A 1 142 ? -32.275 28.571 46.309 1.00 76.65 142 ILE A CA 1
ATOM 709 C C . ILE A 1 142 ? -33.103 28.714 47.581 1.00 75.77 142 ILE A C 1
ATOM 710 O O . ILE A 1 142 ? -32.746 29.487 48.478 1.00 73.83 142 ILE A O 1
ATOM 712 N N . PRO A 1 143 ? -34.260 27.916 47.637 1.00 72.79 143 PRO A N 1
ATOM 713 C CA . PRO A 1 143 ? -35.009 28.077 48.897 1.00 70.73 143 PRO A CA 1
ATOM 714 C C . PRO A 1 143 ? -34.163 27.659 50.093 1.00 69.94 143 PRO A C 1
ATOM 715 O O . PRO A 1 143 ? -33.393 26.704 49.998 1.00 69.00 143 PRO A O 1
ATOM 719 N N . PHE A 1 144 ? -34.306 28.373 51.203 1.00 69.28 144 PHE A N 1
ATOM 720 C CA . PHE A 1 144 ? -33.512 28.099 52.390 1.00 66.22 144 PHE A CA 1
ATOM 721 C C . PHE A 1 144 ? -34.286 27.895 53.696 1.00 58.71 144 PHE A C 1
ATOM 722 O O . PHE A 1 144 ? -35.341 28.451 53.923 1.00 51.93 144 PHE A O 1
ATOM 730 N N . ARG A 1 145 ? -33.698 27.092 54.554 1.00 56.93 145 ARG A N 1
ATOM 731 C CA . ARG A 1 145 ? -34.218 26.826 55.870 1.00 53.33 145 ARG A CA 1
ATOM 732 C C . ARG A 1 145 ? -34.234 28.092 56.711 1.00 53.00 145 ARG A C 1
ATOM 733 O O . ARG A 1 145 ? -33.417 28.969 56.535 1.00 51.10 145 ARG A O 1
ATOM 741 N N . VAL A 1 146 ? -35.179 28.164 57.631 1.00 49.76 146 VAL A N 1
ATOM 742 C CA . VAL A 1 146 ? -35.236 29.229 58.603 1.00 46.36 146 VAL A CA 1
ATOM 743 C C . VAL A 1 146 ? -35.345 28.638 59.996 1.00 47.52 146 VAL A C 1
ATOM 744 O O . VAL A 1 146 ? -35.957 27.613 60.209 1.00 46.57 146 VAL A O 1
ATOM 748 N N . PHE A 1 147 ? -34.720 29.307 60.943 1.00 48.34 147 PHE A N 1
ATOM 749 C CA . PHE A 1 147 ? -34.814 28.917 62.322 1.00 44.70 147 PHE A CA 1
ATOM 750 C C . PHE A 1 147 ? -35.194 30.120 63.178 1.00 40.18 147 PHE A C 1
ATOM 751 O O . PHE A 1 147 ? -34.663 31.189 62.993 1.00 38.47 147 PHE A O 1
ATOM 759 N N . ILE A 1 148 ? -36.149 29.936 64.082 1.00 39.64 148 ILE A N 1
ATOM 760 C CA . ILE A 1 148 ? -36.656 31.004 64.945 1.00 40.19 148 ILE A CA 1
ATOM 761 C C . ILE A 1 148 ? -36.502 30.683 66.427 1.00 39.02 148 ILE A C 1
ATOM 762 O O . ILE A 1 148 ? -36.955 29.653 66.879 1.00 40.83 148 ILE A O 1
ATOM 767 N N . ILE A 1 149 ? -35.906 31.610 67.171 1.00 37.10 149 ILE A N 1
ATOM 768 C CA . ILE A 1 149 ? -35.806 31.535 68.623 1.00 36.02 149 ILE A CA 1
ATOM 769 C C . ILE A 1 149 ? -36.805 32.483 69.256 1.00 35.80 149 ILE A C 1
ATOM 770 O O . ILE A 1 149 ? -36.866 33.633 68.905 1.00 34.09 149 ILE A O 1
ATOM 775 N N . ASP A 1 150 ? -37.617 31.988 70.165 1.00 35.85 150 ASP A N 1
ATOM 776 C CA . ASP A 1 150 ? -38.333 32.853 71.074 1.00 34.95 150 ASP A CA 1
ATOM 777 C C . ASP A 1 150 ? -38.090 32.349 72.492 1.00 33.43 150 ASP A C 1
ATOM 778 O O . ASP A 1 150 ? -38.644 31.358 72.923 1.00 38.76 150 ASP A O 1
ATOM 783 N N . ARG A 1 151 ? -37.236 33.059 73.201 1.00 35.96 151 ARG A N 1
ATOM 784 C CA . ARG A 1 151 ? -36.845 32.718 74.556 1.00 38.27 151 ARG A CA 1
ATOM 785 C C . ARG A 1 151 ? -36.950 33.929 75.458 1.00 37.77 151 ARG A C 1
ATOM 786 O O . ARG A 1 151 ? -37.119 35.024 75.000 1.00 40.32 151 ARG A O 1
ATOM 794 N N . GLU A 1 152 ? -36.853 33.687 76.749 1.00 37.65 152 GLU A N 1
ATOM 795 C CA . GLU A 1 152 ? -37.140 34.660 77.786 1.00 38.03 152 GLU A CA 1
ATOM 796 C C . GLU A 1 152 ? -36.189 35.821 77.808 1.00 33.01 152 GLU A C 1
ATOM 797 O O . GLU A 1 152 ? -36.492 36.877 78.306 1.00 28.86 152 GLU A O 1
ATOM 803 N N . SER A 1 153 ? -35.040 35.607 77.199 1.00 34.79 153 SER A N 1
ATOM 804 C CA . SER A 1 153 ? -33.962 36.583 77.179 1.00 30.84 153 SER A CA 1
ATOM 805 C C . SER A 1 153 ? -33.249 36.730 75.846 1.00 29.09 153 SER A C 1
ATOM 806 O O . SER A 1 153 ? -33.349 35.898 74.957 1.00 27.78 153 SER A O 1
ATOM 809 N N . PRO A 1 154 ? -32.560 37.845 75.691 1.00 26.69 154 PRO A N 1
ATOM 810 C CA . PRO A 1 154 ? -31.555 38.078 74.651 1.00 27.79 154 PRO A CA 1
ATOM 811 C C . PRO A 1 154 ? -30.311 37.222 74.859 1.00 26.93 154 PRO A C 1
ATOM 812 O O . PRO A 1 154 ? -29.652 36.761 73.948 1.00 25.73 154 PRO A O 1
ATOM 816 N N . GLN A 1 155 ? -30.008 37.012 76.120 1.00 25.08 155 GLN A N 1
ATOM 817 C CA . GLN A 1 155 ? -28.951 36.128 76.550 1.00 24.79 155 GLN A CA 1
ATOM 818 C C . GLN A 1 155 ? -29.242 34.678 76.146 1.00 22.81 155 GLN A C 1
ATOM 819 O O . GLN A 1 155 ? -28.356 33.910 75.841 1.00 20.49 155 GLN A O 1
ATOM 825 N N . ALA A 1 156 ? -30.508 34.317 76.199 1.00 23.98 156 ALA A N 1
ATOM 826 C CA . ALA A 1 156 ? -31.020 33.043 75.724 1.00 26.45 156 ALA A CA 1
ATOM 827 C C . ALA A 1 156 ? -31.088 32.849 74.204 1.00 27.33 156 ALA A C 1
ATOM 828 O O . ALA A 1 156 ? -31.208 31.752 73.739 1.00 28.98 156 ALA A O 1
ATOM 830 N N . VAL A 1 157 ? -31.133 33.920 73.445 1.00 27.24 157 VAL A N 1
ATOM 831 C CA . VAL A 1 157 ? -30.963 33.825 72.018 1.00 29.35 157 VAL A CA 1
ATOM 832 C C . VAL A 1 157 ? -29.549 33.461 71.583 1.00 25.76 157 VAL A C 1
ATOM 833 O O . VAL A 1 157 ? -29.365 32.750 70.624 1.00 25.38 157 VAL A O 1
ATOM 837 N N . ILE A 1 158 ? -28.557 34.035 72.243 1.00 27.11 158 ILE A N 1
ATOM 838 C CA . ILE A 1 158 ? -27.159 33.744 71.959 1.00 27.89 158 ILE A CA 1
ATOM 839 C C . ILE A 1 158 ? -26.742 32.332 72.302 1.00 28.17 158 ILE A C 1
ATOM 840 O O . ILE A 1 158 ? -26.011 31.687 71.567 1.00 21.85 158 ILE A O 1
ATOM 845 N N . ARG A 1 159 ? -27.201 31.872 73.447 1.00 30.30 159 ARG A N 1
ATOM 846 C CA . ARG A 1 159 ? -26.907 30.535 73.872 1.00 28.19 159 ARG A CA 1
ATOM 847 C C . ARG A 1 159 ? -27.515 29.654 72.838 1.00 28.84 159 ARG A C 1
ATOM 848 O O . ARG A 1 159 ? -26.910 28.713 72.391 1.00 30.25 159 ARG A O 1
ATOM 856 N N . GLY A 1 160 ? -28.704 30.052 72.446 1.00 27.87 160 GLY A N 1
ATOM 857 C CA . GLY A 1 160 ? -29.532 29.383 71.477 1.00 27.07 160 GLY A CA 1
ATOM 858 C C . GLY A 1 160 ? -28.970 29.300 70.097 1.00 26.43 160 GLY A C 1
ATOM 859 O O . GLY A 1 160 ? -29.201 28.337 69.417 1.00 28.50 160 GLY A O 1
ATOM 860 N N . LEU A 1 161 ? -28.264 30.332 69.675 1.00 25.51 161 LEU A N 1
ATOM 861 C CA . LEU A 1 161 ? -27.595 30.318 68.402 1.00 24.11 161 LEU A CA 1
ATOM 862 C C . LEU A 1 161 ? -26.524 29.253 68.379 1.00 25.16 161 LEU A C 1
ATOM 863 O O . LEU A 1 161 ? -26.431 28.487 67.459 1.00 24.49 161 LEU A O 1
ATOM 868 N N . SER A 1 162 ? -25.727 29.218 69.443 1.00 26.52 162 SER A N 1
ATOM 869 C CA . SER A 1 162 ? -24.696 28.202 69.607 1.00 26.54 162 SER A CA 1
ATOM 870 C C . SER A 1 162 ? -25.331 26.819 69.689 1.00 27.20 162 SER A C 1
ATOM 871 O O . SER A 1 162 ? -24.815 25.856 69.120 1.00 24.17 162 SER A O 1
ATOM 874 N N . GLU A 1 163 ? -26.456 26.725 70.395 1.00 27.66 163 GLU A N 1
ATOM 875 C CA . GLU A 1 163 ? -27.202 25.473 70.480 1.00 28.42 163 GLU A CA 1
ATOM 876 C C . GLU A 1 163 ? -27.353 24.900 69.079 1.00 26.44 163 GLU A C 1
ATOM 877 O O . GLU A 1 163 ? -27.024 23.741 68.827 1.00 31.39 163 GLU A O 1
ATOM 883 N N . LEU A 1 164 ? -27.843 25.734 68.169 1.00 22.70 164 LEU A N 1
ATOM 884 C CA . LEU A 1 164 ? -27.855 25.409 66.755 1.00 25.05 164 LEU A CA 1
ATOM 885 C C . LEU A 1 164 ? -26.504 25.444 66.048 1.00 25.83 164 LEU A C 1
ATOM 886 O O . LEU A 1 164 ? -26.149 24.520 65.346 1.00 31.10 164 LEU A O 1
ATOM 891 N N . THR A 1 165 ? -25.792 26.552 66.178 1.00 26.34 165 THR A N 1
ATOM 892 C CA . THR A 1 165 ? -24.531 26.727 65.481 1.00 26.12 165 THR A CA 1
ATOM 893 C C . THR A 1 165 ? -23.301 26.236 66.192 1.00 23.20 165 THR A C 1
ATOM 894 O O . THR A 1 165 ? -22.276 26.082 65.570 1.00 24.34 165 THR A O 1
ATOM 898 N N . GLY A 1 166 ? -23.402 26.021 67.491 1.00 23.78 166 GLY A N 1
ATOM 899 C CA . GLY A 1 166 ? -22.276 25.611 68.312 1.00 26.27 166 GLY A CA 1
ATOM 900 C C . GLY A 1 166 ? -21.387 26.677 68.922 1.00 23.56 166 GLY A C 1
ATOM 901 O O . GLY A 1 166 ? -21.583 27.852 68.723 1.00 23.59 166 GLY A O 1
ATOM 902 N N . THR A 1 167 ? -20.412 26.240 69.696 1.00 21.19 167 THR A N 1
ATOM 903 C CA . THR A 1 167 ? -19.500 27.125 70.400 1.00 22.92 167 THR A CA 1
ATOM 904 C C . THR A 1 167 ? -18.122 27.278 69.771 1.00 19.77 167 THR A C 1
ATOM 905 O O . THR A 1 167 ? -17.828 26.683 68.765 1.00 18.30 167 THR A O 1
ATOM 909 N N . MET A 1 168 ? -17.273 28.067 70.414 1.00 21.21 168 MET A N 1
ATOM 910 C CA . MET A 1 168 ? -15.870 28.107 70.066 1.00 18.33 168 MET A CA 1
ATOM 911 C C . MET A 1 168 ? -15.147 27.053 70.863 1.00 15.87 168 MET A C 1
ATOM 912 O O . MET A 1 168 ? -15.314 26.966 72.058 1.00 17.59 168 MET A O 1
ATOM 917 N N . PRO A 1 169 ? -14.360 26.208 70.209 1.00 17.76 169 PRO A N 1
ATOM 918 C CA . PRO A 1 169 ? -13.476 25.284 70.922 1.00 17.75 169 PRO A CA 1
ATOM 919 C C . PRO A 1 169 ? -12.378 26.022 71.665 1.00 16.65 169 PRO A C 1
ATOM 920 O O . PRO A 1 169 ? -11.843 26.998 71.182 1.00 15.43 169 PRO A O 1
ATOM 924 N N . MET A 1 170 ? -12.041 25.522 72.849 1.00 21.19 170 MET A N 1
ATOM 925 C CA . MET A 1 170 ? -11.101 26.189 73.748 1.00 23.75 170 MET A CA 1
ATOM 926 C C . MET A 1 170 ? -9.698 26.432 73.185 1.00 22.82 170 MET A C 1
ATOM 927 O O . MET A 1 170 ? -9.088 25.551 72.579 1.00 20.95 170 MET A O 1
ATOM 932 N N . ILE A 1 171 ? -9.203 27.645 73.414 1.00 23.23 171 ILE A N 1
ATOM 933 C CA . ILE A 1 171 ? -7.853 28.023 73.146 1.00 23.67 171 ILE A CA 1
ATOM 934 C C . ILE A 1 171 ? -7.040 27.884 74.404 1.00 23.23 171 ILE A C 1
ATOM 935 O O . ILE A 1 171 ? -7.574 27.694 75.478 1.00 23.93 171 ILE A O 1
ATOM 940 N N . PRO A 1 172 ? -5.748 28.034 74.288 1.00 23.04 172 PRO A N 1
ATOM 941 C CA . PRO A 1 172 ? -4.891 28.117 75.462 1.00 21.36 172 PRO A CA 1
ATOM 942 C C . PRO A 1 172 ? -5.035 29.449 76.193 1.00 18.13 172 PRO A C 1
ATOM 943 O O . PRO A 1 172 ? -5.557 30.404 75.662 1.00 16.76 172 PRO A O 1
ATOM 947 N N . ARG A 1 173 ? -4.549 29.480 77.429 1.00 20.09 173 ARG A N 1
ATOM 948 C CA . ARG A 1 173 ? -4.636 30.672 78.261 1.00 18.01 173 ARG A CA 1
ATOM 949 C C . ARG A 1 173 ? -3.774 31.810 77.725 1.00 14.99 173 ARG A C 1
ATOM 950 O O . ARG A 1 173 ? -3.926 32.957 78.144 1.00 14.80 173 ARG A O 1
ATOM 958 N N . TRP A 1 174 ? -2.869 31.498 76.801 1.00 14.74 174 TRP A N 1
ATOM 959 C CA . TRP A 1 174 ? -2.006 32.514 76.258 1.00 17.00 174 TRP A CA 1
ATOM 960 C C . TRP A 1 174 ? -2.611 33.221 75.085 1.00 18.27 174 TRP A C 1
ATOM 961 O O . TRP A 1 174 ? -2.099 34.207 74.619 1.00 15.48 174 TRP A O 1
ATOM 972 N N . ALA A 1 175 ? -3.724 32.689 74.620 1.00 18.81 175 ALA A N 1
ATOM 973 C CA . ALA A 1 175 ? -4.577 33.346 73.647 1.00 18.98 175 ALA A CA 1
ATOM 974 C C . ALA A 1 175 ? -5.258 34.543 74.290 1.00 16.09 175 ALA A C 1
ATOM 975 O O . ALA A 1 175 ? -5.730 35.443 73.630 1.00 16.12 175 ALA A O 1
ATOM 977 N N . LEU A 1 176 ? -5.271 34.522 75.610 1.00 14.25 176 LEU A N 1
ATOM 978 C CA . LEU A 1 176 ? -5.769 35.598 76.429 1.00 14.46 176 LEU A CA 1
ATOM 979 C C . LEU A 1 176 ? -4.742 36.663 76.788 1.00 14.80 176 LEU A C 1
ATOM 980 O O . LEU A 1 176 ? -5.073 37.647 77.389 1.00 13.70 176 LEU A O 1
ATOM 985 N N . GLY A 1 177 ? -3.484 36.437 76.468 1.00 16.40 177 GLY A N 1
ATOM 986 C CA . GLY A 1 177 ? -2.459 37.429 76.660 1.00 16.88 177 GLY A CA 1
ATOM 987 C C . GLY A 1 177 ? -2.418 38.508 75.606 1.00 19.20 177 GLY A C 1
ATOM 988 O O . GLY A 1 177 ? -2.952 38.344 74.533 1.00 20.40 177 GLY A O 1
ATOM 989 N N . TYR A 1 178 ? -1.768 39.615 75.918 1.00 15.82 178 TYR A N 1
ATOM 990 C CA . TYR A 1 178 ? -1.517 40.642 74.928 1.00 20.68 178 TYR A CA 1
ATOM 991 C C . TYR A 1 178 ? -0.626 40.111 73.814 1.00 20.11 178 TYR A C 1
ATOM 992 O O . TYR A 1 178 ? 0.287 39.360 74.037 1.00 21.52 178 TYR A O 1
ATOM 1001 N N . GLN A 1 179 ? -0.953 40.490 72.585 1.00 23.79 179 GLN A N 1
ATOM 1002 C CA . GLN A 1 179 ? -0.225 40.000 71.423 1.00 27.23 179 GLN A CA 1
ATOM 1003 C C . GLN A 1 179 ? 0.281 41.158 70.580 1.00 26.81 179 GLN A C 1
ATOM 1004 O O . GLN A 1 179 ? -0.286 42.251 70.608 1.00 26.49 179 GLN A O 1
ATOM 1010 N N . GLN A 1 180 ? 1.350 40.919 69.830 1.00 29.13 180 GLN A N 1
ATOM 1011 C CA . GLN A 1 180 ? 1.916 41.956 69.007 1.00 34.98 180 GLN A CA 1
ATOM 1012 C C . GLN A 1 180 ? 2.615 41.352 67.805 1.00 38.99 180 GLN A C 1
ATOM 1013 O O . GLN A 1 180 ? 2.958 40.190 67.799 1.00 34.92 180 GLN A O 1
ATOM 1019 N N . CYS A 1 181 ? 2.861 42.172 66.798 1.00 53.12 181 CYS A N 1
ATOM 1020 C CA . CYS A 1 181 ? 3.605 41.796 65.609 1.00 52.68 181 CYS A CA 1
ATOM 1021 C C . CYS A 1 181 ? 4.645 42.853 65.379 1.00 64.22 181 CYS A C 1
ATOM 1022 O O . CYS A 1 181 ? 4.681 43.836 66.091 1.00 62.17 181 CYS A O 1
ATOM 1025 N N . ARG A 1 182 ? 5.501 42.642 64.392 1.00 71.33 182 ARG A N 1
ATOM 1026 C CA . ARG A 1 182 ? 6.288 43.723 63.834 1.00 79.96 182 ARG A CA 1
ATOM 1027 C C . ARG A 1 182 ? 7.026 43.300 62.570 1.00 85.24 182 ARG A C 1
ATOM 1028 O O . ARG A 1 182 ? 6.466 43.262 61.476 1.00 84.59 182 ARG A O 1
ATOM 1036 N N . PHE A 1 183 ? 8.304 43.021 62.776 1.00 90.97 183 PHE A N 1
ATOM 1037 C CA . PHE A 1 183 ? 9.244 42.656 61.742 1.00 94.58 183 PHE A CA 1
ATOM 1038 C C . PHE A 1 183 ? 9.906 43.928 61.283 1.00 98.72 183 PHE A C 1
ATOM 1039 O O . PHE A 1 183 ? 9.378 45.010 61.462 1.00 101.36 183 PHE A O 1
ATOM 1047 N N . SER A 1 184 ? 11.101 43.799 60.751 1.00 102.61 184 SER A N 1
ATOM 1048 C CA . SER A 1 184 ? 11.897 44.948 60.433 1.00 110.69 184 SER A CA 1
ATOM 1049 C C . SER A 1 184 ? 12.898 44.453 59.434 1.00 120.65 184 SER A C 1
ATOM 1050 O O . SER A 1 184 ? 12.906 43.266 59.139 1.00 121.00 184 SER A O 1
ATOM 1053 N N . TYR A 1 185 ? 13.720 45.338 58.898 1.00 125.86 185 TYR A N 1
ATOM 1054 C CA . TYR A 1 185 ? 14.680 44.874 57.926 1.00 133.02 185 TYR A CA 1
ATOM 1055 C C . TYR A 1 185 ? 16.178 44.764 58.261 1.00 136.16 185 TYR A C 1
ATOM 1056 O O . TYR A 1 185 ? 16.782 43.722 58.027 1.00 137.07 185 TYR A O 1
ATOM 1065 N N . SER A 1 186 ? 16.759 45.813 58.822 1.00 138.24 186 SER A N 1
ATOM 1066 C CA . SER A 1 186 ? 18.068 46.297 58.439 1.00 141.60 186 SER A CA 1
ATOM 1067 C C . SER A 1 186 ? 19.121 45.225 58.570 1.00 142.06 186 SER A C 1
ATOM 1068 O O . SER A 1 186 ? 19.954 45.063 57.677 1.00 142.31 186 SER A O 1
ATOM 1070 N N . PRO A 1 187 ? 18.999 44.402 59.602 1.00 142.63 187 PRO A N 1
ATOM 1071 C CA . PRO A 1 187 ? 19.796 43.175 59.696 1.00 141.18 187 PRO A CA 1
ATOM 1072 C C . PRO A 1 187 ? 18.973 41.932 59.283 1.00 140.20 187 PRO A C 1
ATOM 1073 O O . PRO A 1 187 ? 18.147 42.049 58.389 1.00 138.35 187 PRO A O 1
ATOM 1077 N N . ASP A 1 188 ? 19.169 40.794 59.945 1.00 139.08 188 ASP A N 1
ATOM 1078 C CA . ASP A 1 188 ? 18.519 39.528 59.576 1.00 135.26 188 ASP A CA 1
ATOM 1079 C C . ASP A 1 188 ? 17.006 39.652 59.691 1.00 132.22 188 ASP A C 1
ATOM 1080 O O . ASP A 1 188 ? 16.270 39.156 58.854 1.00 132.80 188 ASP A O 1
ATOM 1085 N N . SER A 1 189 ? 16.559 40.267 60.771 1.00 126.50 189 SER A N 1
ATOM 1086 C CA . SER A 1 189 ? 15.173 40.625 60.936 1.00 121.94 189 SER A CA 1
ATOM 1087 C C . SER A 1 189 ? 15.166 41.663 62.025 1.00 114.46 189 SER A C 1
ATOM 1088 O O . SER A 1 189 ? 15.450 42.808 61.769 1.00 115.50 189 SER A O 1
ATOM 1091 N N . ARG A 1 190 ? 14.800 41.297 63.231 1.00 109.22 190 ARG A N 1
ATOM 1092 C CA . ARG A 1 190 ? 15.209 42.070 64.383 1.00 101.77 190 ARG A CA 1
ATOM 1093 C C . ARG A 1 190 ? 15.825 41.195 65.449 1.00 96.08 190 ARG A C 1
ATOM 1094 O O . ARG A 1 190 ? 16.297 41.679 66.465 1.00 89.73 190 ARG A O 1
ATOM 1102 N N . VAL A 1 191 ? 15.815 39.899 65.193 1.00 96.61 191 VAL A N 1
ATOM 1103 C CA . VAL A 1 191 ? 16.241 38.977 66.207 1.00 88.95 191 VAL A CA 1
ATOM 1104 C C . VAL A 1 191 ? 15.316 39.217 67.414 1.00 80.22 191 VAL A C 1
ATOM 1105 O O . VAL A 1 191 ? 15.685 39.032 68.568 1.00 76.05 191 VAL A O 1
ATOM 1107 N N . ILE A 1 192 ? 14.087 39.612 67.108 1.00 78.81 192 ILE A N 1
ATOM 1108 C CA . ILE A 1 192 ? 13.111 39.903 68.141 1.00 71.75 192 ILE A CA 1
ATOM 1109 C C . ILE A 1 192 ? 13.371 41.293 68.696 1.00 69.92 192 ILE A C 1
ATOM 1110 O O . ILE A 1 192 ? 12.682 42.248 68.336 1.00 69.99 192 ILE A O 1
ATOM 1115 N N . GLU A 1 193 ? 14.371 41.405 69.570 1.00 67.59 193 GLU A N 1
ATOM 1116 C CA . GLU A 1 193 ? 14.688 42.672 70.225 1.00 62.48 193 GLU A CA 1
ATOM 1117 C C . GLU A 1 193 ? 13.395 43.298 70.724 1.00 52.24 193 GLU A C 1
ATOM 1118 O O . GLU A 1 193 ? 13.382 44.110 71.648 1.00 42.63 193 GLU A O 1
ATOM 1124 N N . ILE A 1 194 ? 12.307 42.888 70.081 1.00 51.87 194 ILE A N 1
ATOM 1125 C CA . ILE A 1 194 ? 10.975 43.323 70.439 1.00 46.36 194 ILE A CA 1
ATOM 1126 C C . ILE A 1 194 ? 10.428 42.511 71.597 1.00 39.45 194 ILE A C 1
ATOM 1127 O O . ILE A 1 194 ? 9.710 43.014 72.429 1.00 35.67 194 ILE A O 1
ATOM 1132 N N . ALA A 1 195 ? 10.749 41.234 71.620 1.00 37.13 195 ALA A N 1
ATOM 1133 C CA . ALA A 1 195 ? 10.473 40.423 72.775 1.00 37.87 195 ALA A CA 1
ATOM 1134 C C . ALA A 1 195 ? 11.279 40.823 73.999 1.00 34.90 195 ALA A C 1
ATOM 1135 O O . ALA A 1 195 ? 10.738 40.942 75.064 1.00 31.57 195 ALA A O 1
ATOM 1137 N N . ASP A 1 196 ? 12.581 41.014 73.847 1.00 35.85 196 ASP A N 1
ATOM 1138 C CA . ASP A 1 196 ? 13.409 41.493 74.946 1.00 37.22 196 ASP A CA 1
ATOM 1139 C C . ASP A 1 196 ? 13.004 42.893 75.378 1.00 31.99 196 ASP A C 1
ATOM 1140 O O . ASP A 1 196 ? 13.005 43.221 76.539 1.00 29.14 196 ASP A O 1
ATOM 1145 N N . THR A 1 197 ? 12.601 43.682 74.405 1.00 33.44 197 THR A N 1
ATOM 1146 C CA . THR A 1 197 ? 12.196 45.052 74.605 1.00 34.24 197 THR A CA 1
ATOM 1147 C C . THR A 1 197 ? 11.027 45.082 75.557 1.00 29.89 197 THR A C 1
ATOM 1148 O O . THR A 1 197 ? 10.971 45.890 76.447 1.00 23.99 197 THR A O 1
ATOM 1152 N N . PHE A 1 198 ? 10.090 44.175 75.346 1.00 32.17 198 PHE A N 1
ATOM 1153 C CA . PHE A 1 198 ? 8.885 44.070 76.148 1.00 29.52 198 PHE A CA 1
ATOM 1154 C C . PHE A 1 198 ? 9.142 43.728 77.605 1.00 26.43 198 PHE A C 1
ATOM 1155 O O . PHE A 1 198 ? 8.585 44.341 78.484 1.00 23.39 198 PHE A O 1
ATOM 1163 N N . ARG A 1 199 ? 9.932 42.694 77.830 1.00 25.14 199 ARG A N 1
ATOM 1164 C CA . ARG A 1 199 ? 10.393 42.300 79.135 1.00 24.10 199 ARG A CA 1
ATOM 1165 C C . ARG A 1 199 ? 11.333 43.319 79.748 1.00 24.60 199 ARG A C 1
ATOM 1166 O O . ARG A 1 199 ? 11.415 43.445 80.949 1.00 25.67 199 ARG A O 1
ATOM 1174 N N . LEU A 1 200 ? 12.070 44.023 78.909 1.00 27.46 200 LEU A N 1
ATOM 1175 C CA . LEU A 1 200 ? 12.862 45.150 79.361 1.00 28.41 200 LEU A CA 1
ATOM 1176 C C . LEU A 1 200 ? 11.989 46.276 79.887 1.00 24.15 200 LEU A C 1
ATOM 1177 O O . LEU A 1 200 ? 12.267 46.841 80.924 1.00 22.78 200 LEU A O 1
ATOM 1182 N N . LYS A 1 201 ? 10.960 46.610 79.125 1.00 24.89 201 LYS A N 1
ATOM 1183 C CA . LYS A 1 201 ? 9.958 47.587 79.500 1.00 22.98 201 LYS A CA 1
ATOM 1184 C C . LYS A 1 201 ? 9.048 47.152 80.632 1.00 22.73 201 LYS A C 1
ATOM 1185 O O . LYS A 1 201 ? 8.557 47.982 81.366 1.00 24.12 201 LYS A O 1
ATOM 1191 N N . ARG A 1 202 ? 8.901 45.846 80.811 1.00 21.63 202 ARG A N 1
ATOM 1192 C CA . ARG A 1 202 ? 7.918 45.246 81.701 1.00 21.08 202 ARG A CA 1
ATOM 1193 C C . ARG A 1 202 ? 6.501 45.548 81.272 1.00 19.89 202 ARG A C 1
ATOM 1194 O O . ARG A 1 202 ? 5.627 45.759 82.070 1.00 18.85 202 ARG A O 1
ATOM 1202 N N . ILE A 1 203 ? 6.285 45.524 79.978 1.00 19.99 203 ILE A N 1
ATOM 1203 C CA . ILE A 1 203 ? 4.950 45.621 79.461 1.00 20.91 203 ILE A CA 1
ATOM 1204 C C . ILE A 1 203 ? 4.496 44.225 79.154 1.00 17.97 203 ILE A C 1
ATOM 1205 O O . ILE A 1 203 ? 5.059 43.595 78.295 1.00 21.20 203 ILE A O 1
ATOM 1210 N N . PRO A 1 204 ? 3.467 43.722 79.812 1.00 16.99 204 PRO A N 1
ATOM 1211 C CA . PRO A 1 204 ? 3.105 42.328 79.583 1.00 17.67 204 PRO A CA 1
ATOM 1212 C C . PRO A 1 204 ? 2.728 42.028 78.136 1.00 16.35 204 PRO A C 1
ATOM 1213 O O . PRO A 1 204 ? 1.903 42.670 77.531 1.00 17.60 204 PRO A O 1
ATOM 1217 N N . CYS A 1 205 ? 3.382 41.031 77.586 1.00 16.74 205 CYS A N 1
ATOM 1218 C CA . CYS A 1 205 ? 3.091 40.557 76.271 1.00 19.85 205 CYS A CA 1
ATOM 1219 C C . CYS A 1 205 ? 3.045 39.073 76.373 1.00 17.24 205 CYS A C 1
ATOM 1220 O O . CYS A 1 205 ? 3.499 38.521 77.328 1.00 19.60 205 CYS A O 1
ATOM 1223 N N . ASP A 1 206 ? 2.462 38.431 75.391 1.00 19.81 206 ASP A N 1
ATOM 1224 C CA . ASP A 1 206 ? 2.405 37.000 75.390 1.00 24.68 206 ASP A CA 1
ATOM 1225 C C . ASP A 1 206 ? 2.900 36.291 74.150 1.00 23.50 206 ASP A C 1
ATOM 1226 O O . ASP A 1 206 ? 3.621 35.319 74.217 1.00 20.07 206 ASP A O 1
ATOM 1231 N N . VAL A 1 207 ? 2.405 36.776 73.027 1.00 23.92 207 VAL A N 1
ATOM 1232 C CA . VAL A 1 207 ? 2.572 36.175 71.737 1.00 25.34 207 VAL A CA 1
ATOM 1233 C C . VAL A 1 207 ? 3.080 37.242 70.805 1.00 25.23 207 VAL A C 1
ATOM 1234 O O . VAL A 1 207 ? 2.676 38.374 70.904 1.00 26.30 207 VAL A O 1
ATOM 1238 N N . ILE A 1 208 ? 4.011 36.862 69.940 1.00 26.55 208 ILE A N 1
ATOM 1239 C CA . ILE A 1 208 ? 4.548 37.721 68.891 1.00 30.29 208 ILE A CA 1
ATOM 1240 C C . ILE A 1 208 ? 4.236 37.118 67.516 1.00 32.27 208 ILE A C 1
ATOM 1241 O O . ILE A 1 208 ? 4.640 36.025 67.203 1.00 35.16 208 ILE A O 1
ATOM 1246 N N . TRP A 1 209 ? 3.490 37.852 66.711 1.00 35.21 209 TRP A N 1
ATOM 1247 C CA . TRP A 1 209 ? 3.118 37.428 65.372 1.00 36.41 209 TRP A CA 1
ATOM 1248 C C . TRP A 1 209 ? 4.182 37.806 64.363 1.00 41.65 209 TRP A C 1
ATOM 1249 O O . TRP A 1 209 ? 4.715 38.871 64.422 1.00 47.19 209 TRP A O 1
ATOM 1260 N N . MET A 1 210 ? 4.482 36.935 63.418 1.00 46.14 210 MET A N 1
ATOM 1261 C CA . MET A 1 210 ? 5.525 37.221 62.448 1.00 52.53 210 MET A CA 1
ATOM 1262 C C . MET A 1 210 ? 4.889 37.502 61.137 1.00 59.64 210 MET A C 1
ATOM 1263 O O . MET A 1 210 ? 4.280 36.640 60.552 1.00 57.09 210 MET A O 1
ATOM 1268 N N . ASP A 1 211 ? 5.066 38.731 60.689 1.00 68.23 211 ASP A N 1
ATOM 1269 C CA . ASP A 1 211 ? 4.175 39.350 59.743 1.00 71.32 211 ASP A CA 1
ATOM 1270 C C . ASP A 1 211 ? 4.629 39.328 58.295 1.00 79.06 211 ASP A C 1
ATOM 1271 O O . ASP A 1 211 ? 5.504 40.066 57.886 1.00 82.08 211 ASP A O 1
ATOM 1276 N N . ILE A 1 212 ? 3.996 38.472 57.517 1.00 77.74 212 ILE A N 1
ATOM 1277 C CA . ILE A 1 212 ? 4.008 38.599 56.083 1.00 82.50 212 ILE A CA 1
ATOM 1278 C C . ILE A 1 212 ? 5.331 38.210 55.433 1.00 83.60 212 ILE A C 1
ATOM 1279 O O . ILE A 1 212 ? 5.393 37.315 54.609 1.00 82.92 212 ILE A O 1
ATOM 1284 N N . ASP A 1 213 ? 6.377 38.908 55.820 1.00 86.26 213 ASP A N 1
ATOM 1285 C CA . ASP A 1 213 ? 7.699 38.771 55.232 1.00 87.89 213 ASP A CA 1
ATOM 1286 C C . ASP A 1 213 ? 8.412 37.450 55.416 1.00 88.06 213 ASP A C 1
ATOM 1287 O O . ASP A 1 213 ? 9.202 37.056 54.593 1.00 97.83 213 ASP A O 1
ATOM 1292 N N . TYR A 1 214 ? 8.070 36.717 56.442 1.00 86.51 214 TYR A N 1
ATOM 1293 C CA . TYR A 1 214 ? 8.854 35.562 56.790 1.00 86.91 214 TYR A CA 1
ATOM 1294 C C . TYR A 1 214 ? 8.874 34.570 55.637 1.00 92.18 214 TYR A C 1
ATOM 1295 O O . TYR A 1 214 ? 9.766 33.757 55.536 1.00 95.85 214 TYR A O 1
ATOM 1304 N N . MET A 1 215 ? 7.897 34.680 54.743 1.00 90.98 215 MET A N 1
ATOM 1305 C CA . MET A 1 215 ? 7.858 33.840 53.551 1.00 96.95 215 MET A CA 1
ATOM 1306 C C . MET A 1 215 ? 8.994 34.196 52.593 1.00 103.79 215 MET A C 1
ATOM 1307 O O . MET A 1 215 ? 9.443 35.342 52.547 1.00 104.78 215 MET A O 1
ATOM 1312 N N . ASP A 1 216 ? 9.453 33.208 51.831 1.00 104.67 216 ASP A N 1
ATOM 1313 C CA . ASP A 1 216 ? 10.542 33.402 50.873 1.00 106.62 216 ASP A CA 1
ATOM 1314 C C . ASP A 1 216 ? 10.251 34.335 49.675 1.00 107.58 216 ASP A C 1
ATOM 1315 O O . ASP A 1 216 ? 11.104 35.124 49.281 1.00 112.30 216 ASP A O 1
ATOM 1320 N N . GLY A 1 217 ? 9.136 34.133 49.009 1.00 104.19 217 GLY A N 1
ATOM 1321 C CA . GLY A 1 217 ? 8.750 35.020 47.938 1.00 103.92 217 GLY A CA 1
ATOM 1322 C C . GLY A 1 217 ? 7.320 35.413 48.141 1.00 102.98 217 GLY A C 1
ATOM 1323 O O . GLY A 1 217 ? 6.615 35.686 47.192 1.00 105.60 217 GLY A O 1
ATOM 1324 N N . TYR A 1 218 ? 6.900 35.417 49.395 1.00 102.75 218 TYR A N 1
ATOM 1325 C CA . TYR A 1 218 ? 5.512 35.290 49.776 1.00 100.04 218 TYR A CA 1
ATOM 1326 C C . TYR A 1 218 ? 4.962 33.978 49.259 1.00 97.01 218 TYR A C 1
ATOM 1327 O O . TYR A 1 218 ? 3.822 33.871 48.866 1.00 95.48 218 TYR A O 1
ATOM 1336 N N . ARG A 1 219 ? 5.815 32.959 49.255 1.00 96.92 219 ARG A N 1
ATOM 1337 C CA . ARG A 1 219 ? 5.398 31.609 48.895 1.00 95.64 219 ARG A CA 1
ATOM 1338 C C . ARG A 1 219 ? 5.079 30.870 50.185 1.00 90.99 219 ARG A C 1
ATOM 1339 O O . ARG A 1 219 ? 5.973 30.597 50.986 1.00 90.56 219 ARG A O 1
ATOM 1347 N N . ILE A 1 220 ? 3.804 30.561 50.399 1.00 90.77 220 ILE A N 1
ATOM 1348 C CA . ILE A 1 220 ? 3.379 30.070 51.691 1.00 89.33 220 ILE A CA 1
ATOM 1349 C C . ILE A 1 220 ? 4.150 28.827 52.070 1.00 88.07 220 ILE A C 1
ATOM 1350 O O . ILE A 1 220 ? 4.613 28.083 51.222 1.00 88.12 220 ILE A O 1
ATOM 1355 N N . PHE A 1 221 ? 4.264 28.593 53.359 1.00 85.82 221 PHE A N 1
ATOM 1356 C CA . PHE A 1 221 ? 4.915 27.404 53.811 1.00 87.59 221 PHE A CA 1
ATOM 1357 C C . PHE A 1 221 ? 6.346 27.363 53.317 1.00 92.09 221 PHE A C 1
ATOM 1358 O O . PHE A 1 221 ? 6.855 26.326 52.981 1.00 95.03 221 PHE A O 1
ATOM 1366 N N . THR A 1 222 ? 6.990 28.525 53.287 1.00 96.36 222 THR A N 1
ATOM 1367 C CA . THR A 1 222 ? 8.373 28.617 52.835 1.00 98.31 222 THR A CA 1
ATOM 1368 C C . THR A 1 222 ? 9.059 29.866 53.379 1.00 100.99 222 THR A C 1
ATOM 1369 O O . THR A 1 222 ? 9.065 30.913 52.732 1.00 97.16 222 THR A O 1
ATOM 1373 N N . PHE A 1 223 ? 9.639 29.748 54.569 1.00 103.38 223 PHE A N 1
ATOM 1374 C CA . PHE A 1 223 ? 10.357 30.859 55.180 1.00 104.18 223 PHE A CA 1
ATOM 1375 C C . PHE A 1 223 ? 11.354 31.447 54.189 1.00 109.55 223 PHE A C 1
ATOM 1376 O O . PHE A 1 223 ? 11.588 30.876 53.123 1.00 114.39 223 PHE A O 1
ATOM 1384 N N . ASN A 1 224 ? 11.940 32.587 54.539 1.00 111.93 224 ASN A N 1
ATOM 1385 C CA . ASN A 1 224 ? 12.894 33.240 53.658 1.00 116.59 224 ASN A CA 1
ATOM 1386 C C . ASN A 1 224 ? 14.279 32.789 54.060 1.00 123.63 224 ASN A C 1
ATOM 1387 O O . ASN A 1 224 ? 14.630 32.840 55.237 1.00 124.41 224 ASN A O 1
ATOM 1392 N N . PRO A 1 225 ? 15.076 32.343 53.099 1.00 124.60 225 PRO A N 1
ATOM 1393 C CA . PRO A 1 225 ? 16.400 31.805 53.415 1.00 126.52 225 PRO A CA 1
ATOM 1394 C C . PRO A 1 225 ? 17.530 32.784 53.678 1.00 129.17 225 PRO A C 1
ATOM 1395 O O . PRO A 1 225 ? 18.641 32.331 53.905 1.00 132.71 225 PRO A O 1
ATOM 1399 N N . LYS A 1 226 ? 17.240 34.075 53.720 1.00 128.32 226 LYS A N 1
ATOM 1400 C CA . LYS A 1 226 ? 18.075 35.039 54.431 1.00 131.96 226 LYS A CA 1
ATOM 1401 C C . LYS A 1 226 ? 17.211 35.709 55.474 1.00 131.68 226 LYS A C 1
ATOM 1402 O O . LYS A 1 226 ? 17.669 36.501 56.282 1.00 132.54 226 LYS A O 1
ATOM 1408 N N . SER A 1 227 ? 15.933 35.349 55.468 1.00 129.89 227 SER A N 1
ATOM 1409 C CA . SER A 1 227 ? 15.039 35.714 56.553 1.00 127.99 227 SER A CA 1
ATOM 1410 C C . SER A 1 227 ? 15.316 34.743 57.693 1.00 129.35 227 SER A C 1
ATOM 1411 O O . SER A 1 227 ? 14.427 34.416 58.480 1.00 127.90 227 SER A O 1
ATOM 1414 N N . PHE A 1 228 ? 16.563 34.281 57.758 1.00 130.87 228 PHE A N 1
ATOM 1415 C CA . PHE A 1 228 ? 16.996 33.285 58.733 1.00 126.38 228 PHE A CA 1
ATOM 1416 C C . PHE A 1 228 ? 16.611 31.880 58.281 1.00 123.33 228 PHE A C 1
ATOM 1417 O O . PHE A 1 228 ? 15.657 31.295 58.795 1.00 119.01 228 PHE A O 1
ATOM 1419 N N . PRO A 1 229 ? 17.333 31.419 57.260 1.00 122.98 229 PRO A N 1
ATOM 1420 C CA . PRO A 1 229 ? 17.124 30.037 56.853 1.00 121.23 229 PRO A CA 1
ATOM 1421 C C . PRO A 1 229 ? 17.071 29.168 58.096 1.00 117.45 229 PRO A C 1
ATOM 1422 O O . PRO A 1 229 ? 17.031 27.961 58.013 1.00 119.39 229 PRO A O 1
ATOM 1426 N N . ASN A 1 230 ? 17.063 29.799 59.243 1.00 113.08 230 ASN A N 1
ATOM 1427 C CA . ASN A 1 230 ? 17.107 29.125 60.450 1.00 107.16 230 ASN A CA 1
ATOM 1428 C C . ASN A 1 230 ? 15.778 29.454 60.994 1.00 102.50 230 ASN A C 1
ATOM 1429 O O . ASN A 1 230 ? 15.657 30.087 62.018 1.00 102.14 230 ASN A O 1
ATOM 1434 N N . PRO A 1 231 ? 14.751 29.037 60.260 1.00 102.10 231 PRO A N 1
ATOM 1435 C CA . PRO A 1 231 ? 13.359 29.255 60.658 1.00 99.11 231 PRO A CA 1
ATOM 1436 C C . PRO A 1 231 ? 12.777 27.975 61.236 1.00 92.16 231 PRO A C 1
ATOM 1437 O O . PRO A 1 231 ? 11.566 27.874 61.435 1.00 88.44 231 PRO A O 1
ATOM 1441 N N . LYS A 1 232 ? 13.647 27.007 61.509 1.00 93.70 232 LYS A N 1
ATOM 1442 C CA . LYS A 1 232 ? 13.237 25.758 62.137 1.00 90.54 232 LYS A CA 1
ATOM 1443 C C . LYS A 1 232 ? 12.836 26.024 63.581 1.00 86.16 232 LYS A C 1
ATOM 1444 O O . LYS A 1 232 ? 12.814 25.116 64.412 1.00 87.81 232 LYS A O 1
ATOM 1450 N N . ALA A 1 233 ? 12.522 27.281 63.875 1.00 79.57 233 ALA A N 1
ATOM 1451 C CA . ALA A 1 233 ? 12.087 27.664 65.210 1.00 72.94 233 ALA A CA 1
ATOM 1452 C C . ALA A 1 233 ? 13.260 27.992 66.128 1.00 77.53 233 ALA A C 1
ATOM 1453 O O . ALA A 1 233 ? 13.226 27.684 67.320 1.00 84.25 233 ALA A O 1
ATOM 1455 N N . VAL A 1 234 ? 14.295 28.623 65.578 1.00 73.43 234 VAL A N 1
ATOM 1456 C CA . VAL A 1 234 ? 15.424 29.076 66.386 1.00 68.38 234 VAL A CA 1
ATOM 1457 C C . VAL A 1 234 ? 14.870 29.854 67.573 1.00 60.90 234 VAL A C 1
ATOM 1458 O O . VAL A 1 234 ? 15.580 30.174 68.526 1.00 56.11 234 VAL A O 1
ATOM 1460 N N . ASN A 1 235 ? 13.576 30.141 67.485 1.00 60.91 235 ASN A N 1
ATOM 1461 C CA . ASN A 1 235 ? 12.827 30.789 68.536 1.00 51.75 235 ASN A CA 1
ATOM 1462 C C . ASN A 1 235 ? 12.328 29.805 69.578 1.00 49.75 235 ASN A C 1
ATOM 1463 O O . ASN A 1 235 ? 11.138 29.670 69.832 1.00 40.73 235 ASN A O 1
ATOM 1468 N N . ARG A 1 236 ? 13.307 29.165 70.202 1.00 52.21 236 ARG A N 1
ATOM 1469 C CA . ARG A 1 236 ? 13.225 28.737 71.568 1.00 44.17 236 ARG A CA 1
ATOM 1470 C C . ARG A 1 236 ? 13.204 30.086 72.277 1.00 38.26 236 ARG A C 1
ATOM 1471 O O . ARG A 1 236 ? 12.676 30.213 73.381 1.00 33.26 236 ARG A O 1
ATOM 1479 N N . ASP A 1 237 ? 13.777 31.099 71.620 1.00 46.01 237 ASP A N 1
ATOM 1480 C CA . ASP A 1 237 ? 13.786 32.428 72.177 1.00 43.64 237 ASP A CA 1
ATOM 1481 C C . ASP A 1 237 ? 12.411 32.904 72.526 1.00 34.30 237 ASP A C 1
ATOM 1482 O O . ASP A 1 237 ? 12.208 33.427 73.601 1.00 31.79 237 ASP A O 1
ATOM 1487 N N . LEU A 1 238 ? 11.471 32.737 71.618 1.00 34.45 238 LEU A N 1
ATOM 1488 C CA . LEU A 1 238 ? 10.142 33.158 71.923 1.00 33.51 238 LEU A CA 1
ATOM 1489 C C . LEU A 1 238 ? 9.461 32.315 72.979 1.00 28.67 238 LEU A C 1
ATOM 1490 O O . LEU A 1 238 ? 8.637 32.803 73.704 1.00 26.75 238 LEU A O 1
ATOM 1495 N N . HIS A 1 239 ? 9.818 31.051 73.065 1.00 28.90 239 HIS A N 1
ATOM 1496 C CA . HIS A 1 239 ? 9.473 30.154 74.170 1.00 30.12 239 HIS A CA 1
ATOM 1497 C C . HIS A 1 239 ? 10.209 30.258 75.511 1.00 30.91 239 HIS A C 1
ATOM 1498 O O . HIS A 1 239 ? 9.603 30.107 76.549 1.00 27.81 239 HIS A O 1
ATOM 1505 N N . ILE A 1 240 ? 11.514 30.467 75.476 1.00 30.70 240 ILE A N 1
ATOM 1506 C CA . ILE A 1 240 ? 12.295 30.745 76.665 1.00 32.64 240 ILE A CA 1
ATOM 1507 C C . ILE A 1 240 ? 11.906 32.056 77.344 1.00 31.79 240 ILE A C 1
ATOM 1508 O O . ILE A 1 240 ? 11.865 32.160 78.555 1.00 28.50 240 ILE A O 1
ATOM 1513 N N . ARG A 1 241 ? 11.540 33.026 76.536 1.00 30.82 241 ARG A N 1
ATOM 1514 C CA . ARG A 1 241 ? 11.325 34.389 76.964 1.00 31.70 241 ARG A CA 1
ATOM 1515 C C . ARG A 1 241 ? 9.897 34.571 77.382 1.00 24.79 241 ARG A C 1
ATOM 1516 O O . ARG A 1 241 ? 9.428 35.671 77.485 1.00 24.63 241 ARG A O 1
ATOM 1524 N N . GLY A 1 242 ? 9.231 33.475 77.690 1.00 25.27 242 GLY A N 1
ATOM 1525 C CA . GLY A 1 242 ? 7.805 33.468 77.922 1.00 22.96 242 GLY A CA 1
ATOM 1526 C C . GLY A 1 242 ? 6.953 33.941 76.776 1.00 22.77 242 GLY A C 1
ATOM 1527 O O . GLY A 1 242 ? 6.183 34.860 76.917 1.00 23.89 242 GLY A O 1
ATOM 1528 N N . PHE A 1 243 ? 7.092 33.294 75.636 1.00 23.08 243 PHE A N 1
ATOM 1529 C CA . PHE A 1 243 ? 6.337 33.663 74.458 1.00 24.52 243 PHE A CA 1
ATOM 1530 C C . PHE A 1 243 ? 5.778 32.450 73.731 1.00 23.04 243 PHE A C 1
ATOM 1531 O O . PHE A 1 243 ? 6.169 31.333 73.960 1.00 20.35 243 PHE A O 1
ATOM 1539 N N . HIS A 1 244 ? 4.799 32.717 72.884 1.00 25.42 244 HIS A N 1
ATOM 1540 C CA . HIS A 1 244 ? 4.265 31.769 71.919 1.00 25.35 244 HIS A CA 1
ATOM 1541 C C . HIS A 1 244 ? 4.169 32.387 70.516 1.00 27.09 244 HIS A C 1
ATOM 1542 O O . HIS A 1 244 ? 3.654 33.460 70.355 1.00 27.00 244 HIS A O 1
ATOM 1549 N N . SER A 1 245 ? 4.671 31.675 69.522 1.00 29.82 245 SER A N 1
ATOM 1550 C CA . SER A 1 245 ? 4.699 32.099 68.130 1.00 33.72 245 SER A CA 1
ATOM 1551 C C . SER A 1 245 ? 3.322 32.203 67.466 1.00 34.21 245 SER A C 1
ATOM 1552 O O . SER A 1 245 ? 2.440 31.424 67.757 1.00 32.99 245 SER A O 1
ATOM 1554 N N . ALA A 1 246 ? 3.134 33.199 66.609 1.00 34.44 246 ALA A N 1
ATOM 1555 C CA . ALA A 1 246 ? 1.980 33.267 65.711 1.00 38.40 246 ALA A CA 1
ATOM 1556 C C . ALA A 1 246 ? 2.342 33.595 64.262 1.00 39.75 246 ALA A C 1
ATOM 1557 O O . ALA A 1 246 ? 2.915 34.624 63.994 1.00 38.57 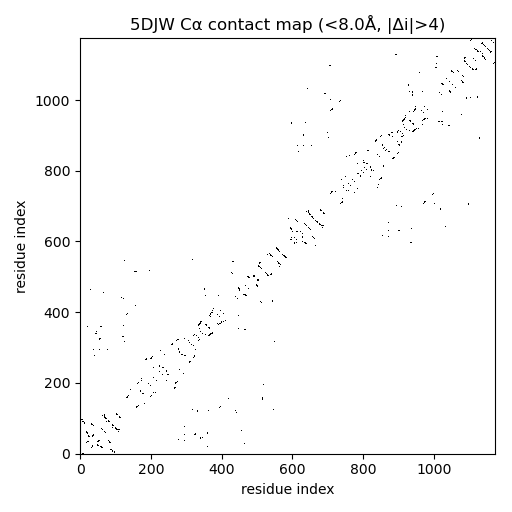246 ALA A O 1
ATOM 1559 N N . TRP A 1 247 ? 1.978 32.727 63.325 1.00 43.28 247 TRP A N 1
ATOM 1560 C CA . TRP A 1 247 ? 2.379 32.889 61.927 1.00 49.95 247 TRP A CA 1
ATOM 1561 C C . TRP A 1 247 ? 1.247 33.010 60.890 1.00 47.76 247 TRP A C 1
ATOM 1562 O O . TRP A 1 247 ? 0.257 32.313 60.947 1.00 44.12 247 TRP A O 1
ATOM 1573 N N . MET A 1 248 ? 1.413 33.933 59.959 1.00 50.11 248 MET A N 1
ATOM 1574 C CA . MET A 1 248 ? 0.440 34.169 58.917 1.00 53.20 248 MET A CA 1
ATOM 1575 C C . MET A 1 248 ? 0.408 33.066 57.883 1.00 60.05 248 MET A C 1
ATOM 1576 O O . MET A 1 248 ? 1.417 32.465 57.571 1.00 60.58 248 MET A O 1
ATOM 1581 N N . ILE A 1 249 ? -0.774 32.801 57.357 1.00 58.10 249 ILE A N 1
ATOM 1582 C CA . ILE A 1 249 ? -0.924 31.876 56.251 1.00 61.36 249 ILE A CA 1
ATOM 1583 C C . ILE A 1 249 ? -1.934 32.418 55.250 1.00 62.94 249 ILE A C 1
ATOM 1584 O O . ILE A 1 249 ? -2.812 33.189 55.580 1.00 57.00 249 ILE A O 1
ATOM 1589 N N . ASP A 1 250 ? -1.785 31.995 54.012 1.00 65.04 250 ASP A N 1
ATOM 1590 C CA . ASP A 1 250 ? -2.600 32.497 52.933 1.00 66.88 250 ASP A CA 1
ATOM 1591 C C . ASP A 1 250 ? -3.078 31.369 52.061 1.00 68.28 250 ASP A C 1
ATOM 1592 O O . ASP A 1 250 ? -2.561 30.266 52.122 1.00 68.06 250 ASP A O 1
ATOM 1597 N N . PRO A 1 251 ? -4.074 31.636 51.232 1.00 68.00 251 PRO A N 1
ATOM 1598 C CA . PRO A 1 251 ? -4.606 30.624 50.329 1.00 71.77 251 PRO A CA 1
ATOM 1599 C C . PRO A 1 251 ? -4.078 30.792 48.912 1.00 76.80 251 PRO A C 1
ATOM 1600 O O . PRO A 1 251 ? -4.584 30.165 48.004 1.00 78.74 251 PRO A O 1
ATOM 1604 N N . GLY A 1 252 ? -3.068 31.622 48.740 1.00 79.90 252 GLY A N 1
ATOM 1605 C CA . GLY A 1 252 ? -2.504 31.852 47.434 1.00 87.97 252 GLY A CA 1
ATOM 1606 C C . GLY A 1 252 ? -1.147 31.200 47.256 1.00 93.49 252 GLY A C 1
ATOM 1607 O O . GLY A 1 252 ? -0.271 31.329 48.082 1.00 93.96 252 GLY A O 1
ATOM 1608 N N . ALA A 1 253 ? -0.987 30.460 46.175 1.00 98.65 253 ALA A N 1
ATOM 1609 C CA . ALA A 1 253 ? 0.280 29.847 45.873 1.00 106.68 253 ALA A CA 1
ATOM 1610 C C . ALA A 1 253 ? 0.808 30.427 44.577 1.00 109.95 253 ALA A C 1
ATOM 1611 O O . ALA A 1 253 ? 0.141 30.354 43.561 1.00 109.78 253 ALA A O 1
ATOM 1613 N N . LYS A 1 254 ? 2.014 30.975 44.594 1.00 113.59 254 LYS A N 1
ATOM 1614 C CA . LYS A 1 254 ? 2.560 31.592 43.408 1.00 117.82 254 LYS A CA 1
ATOM 1615 C C . LYS A 1 254 ? 2.992 30.573 42.399 1.00 122.58 254 LYS A C 1
ATOM 1616 O O . LYS A 1 254 ? 3.317 29.471 42.742 1.00 122.61 254 LYS A O 1
ATOM 1622 N N . VAL A 1 255 ? 3.002 30.970 41.139 1.00 126.93 255 VAL A N 1
ATOM 1623 C CA . VAL A 1 255 ? 3.270 30.030 40.074 1.00 128.72 255 VAL A CA 1
ATOM 1624 C C . VAL A 1 255 ? 4.742 29.854 39.898 1.00 133.77 255 VAL A C 1
ATOM 1625 O O . VAL A 1 255 ? 5.396 30.631 39.220 1.00 136.84 255 VAL A O 1
ATOM 1627 N N . ASP A 1 256 ? 5.265 28.844 40.560 1.00 133.84 256 ASP A N 1
ATOM 1628 C CA . ASP A 1 256 ? 6.623 28.439 40.322 1.00 135.62 256 ASP A CA 1
ATOM 1629 C C . ASP A 1 256 ? 6.617 26.931 40.377 1.00 136.24 256 ASP A C 1
ATOM 1630 O O . ASP A 1 256 ? 5.890 26.345 41.167 1.00 136.80 256 ASP A O 1
ATOM 1632 N N . PRO A 1 257 ? 7.386 26.302 39.503 1.00 135.80 257 PRO A N 1
ATOM 1633 C CA . PRO A 1 257 ? 7.526 24.849 39.493 1.00 137.59 257 PRO A CA 1
ATOM 1634 C C . PRO A 1 257 ? 8.713 24.417 40.335 1.00 137.74 257 PRO A C 1
ATOM 1635 O O . PRO A 1 257 ? 9.025 23.232 40.430 1.00 137.83 257 PRO A O 1
ATOM 1639 N N . ASN A 1 258 ? 9.362 25.421 40.903 1.00 138.13 258 ASN A N 1
ATOM 1640 C CA . ASN A 1 258 ? 10.539 25.272 41.720 1.00 137.88 258 ASN A CA 1
ATOM 1641 C C . ASN A 1 258 ? 10.181 25.604 43.168 1.00 137.35 258 ASN A C 1
ATOM 1642 O O . ASN A 1 258 ? 11.015 26.004 43.965 1.00 136.55 258 ASN A O 1
ATOM 1647 N N . TYR A 1 259 ? 8.914 25.380 43.485 1.00 138.19 259 TYR A N 1
ATOM 1648 C CA . TYR A 1 259 ? 8.331 25.623 44.790 1.00 137.07 259 TYR A CA 1
ATOM 1649 C C . TYR A 1 259 ? 8.639 24.423 45.668 1.00 138.16 259 TYR A C 1
ATOM 1650 O O . TYR A 1 259 ? 9.472 23.612 45.277 1.00 139.42 259 TYR A O 1
ATOM 1659 N N . PHE A 1 260 ? 8.050 24.329 46.863 1.00 136.18 260 PHE A N 1
ATOM 1660 C CA . PHE A 1 260 ? 7.734 23.027 47.483 1.00 133.39 260 PHE A CA 1
ATOM 1661 C C . PHE A 1 260 ? 6.414 22.838 48.238 1.00 133.42 260 PHE A C 1
ATOM 1662 O O . PHE A 1 260 ? 6.353 22.166 49.263 1.00 130.91 260 PHE A O 1
ATOM 1670 N N . VAL A 1 261 ? 5.375 23.477 47.711 1.00 135.80 261 VAL A N 1
ATOM 1671 C CA . VAL A 1 261 ? 4.009 23.322 48.170 1.00 131.62 261 VAL A CA 1
ATOM 1672 C C . VAL A 1 261 ? 3.103 22.980 47.009 1.00 134.59 261 VAL A C 1
ATOM 1673 O O . VAL A 1 261 ? 2.443 21.970 46.988 1.00 135.01 261 VAL A O 1
ATOM 1677 N N . TYR A 1 262 ? 3.013 23.927 46.094 1.00 135.40 262 TYR A N 1
ATOM 1678 C CA . TYR A 1 262 ? 1.948 23.951 45.145 1.00 143.96 262 TYR A CA 1
ATOM 1679 C C . TYR A 1 262 ? 2.127 22.661 44.423 1.00 147.77 262 TYR A C 1
ATOM 1680 O O . TYR A 1 262 ? 3.171 22.405 43.836 1.00 139.35 262 TYR A O 1
ATOM 1689 N N . LYS A 1 263 ? 1.166 21.767 44.586 1.00 191.16 263 LYS A N 1
ATOM 1690 C CA . LYS A 1 263 ? 1.242 20.502 43.905 1.00 163.60 263 LYS A CA 1
ATOM 1691 C C . LYS A 1 263 ? 0.090 20.547 42.958 1.00 157.87 263 LYS A C 1
ATOM 1692 O O . LYS A 1 263 ? -1.043 20.788 43.356 1.00 171.33 263 LYS A O 1
ATOM 1694 N N . SER A 1 264 ? 0.464 20.438 41.685 1.00 153.44 264 SER A N 1
ATOM 1695 C CA . SER A 1 264 ? -0.446 20.417 40.563 1.00 154.37 264 SER A CA 1
ATOM 1696 C C . SER A 1 264 ? -0.690 18.989 40.115 1.00 142.04 264 SER A C 1
ATOM 1697 O O . SER A 1 264 ? -1.374 18.751 39.143 1.00 140.75 264 SER A O 1
ATOM 1700 N N . GLY A 1 265 ? -0.084 18.042 40.817 1.00 133.78 265 GLY A N 1
ATOM 1701 C CA . GLY A 1 265 ? -0.641 16.717 40.910 1.00 131.99 265 GLY A CA 1
ATOM 1702 C C . GLY A 1 265 ? -1.600 16.997 42.028 1.00 129.43 265 GLY A C 1
ATOM 1703 O O . GLY A 1 265 ? -1.501 16.492 43.133 1.00 122.23 265 GLY A O 1
ATOM 1704 N N . THR A 1 266 ? -2.441 17.963 41.736 1.00 140.05 266 THR A N 1
ATOM 1705 C CA . THR A 1 266 ? -3.269 18.564 42.727 1.00 141.96 266 THR A CA 1
ATOM 1706 C C . THR A 1 266 ? -4.683 18.431 42.249 1.00 165.89 266 THR A C 1
ATOM 1707 O O . THR A 1 266 ? -5.365 17.472 42.562 1.00 160.09 266 THR A O 1
ATOM 1709 N N . GLU A 1 267 ? -5.046 19.416 41.458 1.00 133.03 267 GLU A N 1
ATOM 1710 C CA . GLU A 1 267 ? -6.392 19.584 41.019 1.00 126.81 267 GLU A CA 1
ATOM 1711 C C . GLU A 1 267 ? -7.077 20.594 41.909 1.00 122.97 267 GLU A C 1
ATOM 1712 O O . GLU A 1 267 ? -8.080 21.169 41.540 1.00 118.21 267 GLU A O 1
ATOM 1718 N N . ASN A 1 268 ? -6.517 20.848 43.074 1.00 122.77 268 ASN A N 1
ATOM 1719 C CA . ASN A 1 268 ? -7.232 21.595 44.086 1.00 112.09 268 ASN A CA 1
ATOM 1720 C C . ASN A 1 268 ? -7.600 22.979 43.642 1.00 104.83 268 ASN A C 1
ATOM 1721 O O . ASN A 1 268 ? -8.608 23.503 44.068 1.00 102.18 268 ASN A O 1
ATOM 1726 N N . ASP A 1 269 ? -6.800 23.549 42.764 1.00 105.17 269 ASP A N 1
ATOM 1727 C CA . ASP A 1 269 ? -7.034 24.913 42.381 1.00 104.46 269 ASP A CA 1
ATOM 1728 C C . ASP A 1 269 ? -8.408 24.996 41.750 1.00 104.29 269 ASP A C 1
ATOM 1729 O O . ASP A 1 269 ? -8.724 24.273 40.828 1.00 105.28 269 ASP A O 1
ATOM 1734 N N . VAL A 1 270 ? -9.232 25.885 42.269 1.00 106.36 270 VAL A N 1
ATOM 1735 C CA . VAL A 1 270 ? -10.595 25.930 41.821 1.00 109.01 270 VAL A CA 1
ATOM 1736 C C . VAL A 1 270 ? -10.514 26.207 40.332 1.00 113.07 270 VAL A C 1
ATOM 1737 O O . VAL A 1 270 ? -9.724 27.035 39.892 1.00 113.55 270 VAL A O 1
ATOM 1741 N N . TRP A 1 271 ? -11.279 25.447 39.569 1.00 113.69 271 TRP A N 1
ATOM 1742 C CA . TRP A 1 271 ? -11.440 25.714 38.173 1.00 113.51 271 TRP A CA 1
ATOM 1743 C C . TRP A 1 271 ? -12.296 26.929 38.019 1.00 116.03 271 TRP A C 1
ATOM 1744 O O . TRP A 1 271 ? -13.187 27.153 38.809 1.00 120.44 271 TRP A O 1
ATOM 1755 N N . VAL A 1 272 ? -12.021 27.722 36.989 1.00 115.60 272 VAL A N 1
ATOM 1756 C CA . VAL A 1 272 ? -12.783 28.938 36.733 1.00 118.41 272 VAL A CA 1
ATOM 1757 C C . VAL A 1 272 ? -13.816 28.721 35.632 1.00 119.79 272 VAL A C 1
ATOM 1758 O O . VAL A 1 272 ? -13.608 27.920 34.721 1.00 117.59 272 VAL A O 1
ATOM 1762 N N . LYS A 1 273 ? -14.930 29.440 35.724 1.00 122.81 273 LYS A N 1
ATOM 1763 C CA . LYS A 1 273 ? -15.992 29.329 34.741 1.00 123.01 273 LYS A CA 1
ATOM 1764 C C . LYS A 1 273 ? -16.616 27.947 34.716 1.00 124.21 273 LYS A C 1
ATOM 1765 O O . LYS A 1 273 ? -15.953 26.951 35.003 1.00 121.69 273 LYS A O 1
ATOM 1767 N N . THR A 1 274 ? -17.898 27.889 34.369 1.00 126.32 274 THR A N 1
ATOM 1768 C CA . THR A 1 274 ? -18.613 26.628 34.304 1.00 125.85 274 THR A CA 1
ATOM 1769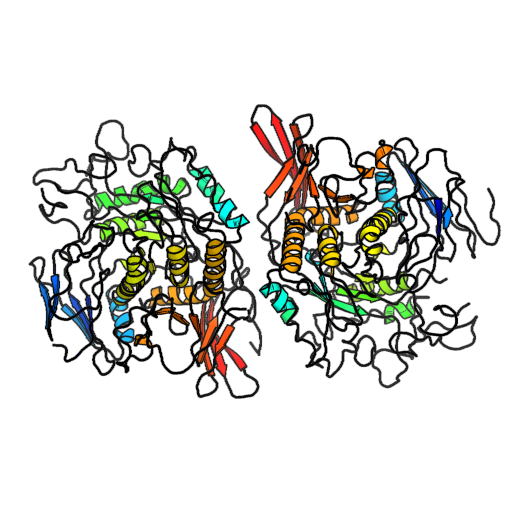 C C . THR A 1 274 ? -17.851 25.568 33.534 1.00 122.56 274 THR A C 1
ATOM 1770 O O . THR A 1 274 ? -18.321 25.071 32.511 1.00 121.98 274 THR A O 1
ATOM 1772 N N . ALA A 1 275 ? -16.667 25.221 34.030 1.00 123.60 275 ALA A N 1
ATOM 1773 C CA . ALA A 1 275 ? -15.836 24.219 33.388 1.00 123.23 275 ALA A CA 1
ATOM 1774 C C . ALA A 1 275 ? -14.591 24.814 32.761 1.00 118.48 275 ALA A C 1
ATOM 1775 O O . ALA A 1 275 ? -13.472 24.515 33.176 1.00 115.56 275 ALA A O 1
ATOM 1777 N N . ASP A 1 276 ? -14.788 25.661 31.756 1.00 116.96 276 ASP A N 1
ATOM 1778 C CA . ASP A 1 276 ? -13.682 26.301 31.069 1.00 117.34 276 ASP A CA 1
ATOM 1779 C C . ASP A 1 276 ? -12.550 25.338 30.769 1.00 113.37 276 ASP A C 1
ATOM 1780 O O . ASP A 1 276 ? -12.160 25.163 29.615 1.00 109.23 276 ASP A O 1
ATOM 1782 N N . GLY A 1 277 ? -12.021 24.711 31.815 1.00 112.27 277 GLY A N 1
ATOM 1783 C CA . GLY A 1 277 ? -10.932 23.764 31.665 1.00 110.97 277 GLY A CA 1
ATOM 1784 C C . GLY A 1 277 ? -9.599 24.337 32.105 1.00 114.59 277 GLY A C 1
ATOM 1785 O O . GLY A 1 277 ? -8.648 24.392 31.325 1.00 113.24 277 GLY A O 1
ATOM 1786 N N . LYS A 1 278 ? -9.531 24.766 33.361 1.00 117.50 278 LYS A N 1
ATOM 1787 C CA . LYS A 1 278 ? -8.317 25.334 33.905 1.00 116.46 278 LYS A CA 1
ATOM 1788 C C . LYS A 1 278 ? -8.560 26.331 35.012 1.00 116.60 278 LYS A C 1
ATOM 1789 O O . LYS A 1 278 ? -9.614 26.931 35.127 1.00 115.10 278 LYS A O 1
ATOM 1795 N N . ASN A 1 279 ? -7.521 26.452 35.822 1.00 118.75 279 ASN A N 1
ATOM 1796 C CA . ASN A 1 279 ? -7.500 27.071 37.134 1.00 115.26 279 ASN A CA 1
ATOM 1797 C C . ASN A 1 279 ? -7.568 28.577 37.096 1.00 114.29 279 ASN A C 1
ATOM 1798 O O . ASN A 1 279 ? -7.232 29.202 36.100 1.00 113.25 279 ASN A O 1
ATOM 1803 N N . PHE A 1 280 ? -8.001 29.153 38.204 1.00 113.87 280 PHE A N 1
ATOM 1804 C CA . PHE A 1 280 ? -8.146 30.584 38.300 1.00 112.70 280 PHE A CA 1
ATOM 1805 C C . PHE A 1 280 ? -6.873 31.163 38.869 1.00 110.42 280 PHE A C 1
ATOM 1806 O O . PHE A 1 280 ? -6.537 30.904 40.010 1.00 109.17 280 PHE A O 1
ATOM 1814 N N . HIS A 1 281 ? -6.174 31.981 38.085 1.00 109.75 281 HIS A N 1
ATOM 1815 C CA . HIS A 1 281 ? -5.039 32.733 38.601 1.00 107.20 281 HIS A CA 1
ATOM 1816 C C . HIS A 1 281 ? -5.513 34.117 38.958 1.00 104.34 281 HIS A C 1
ATOM 1817 O O . HIS A 1 281 ? -5.902 34.870 38.101 1.00 101.83 281 HIS A O 1
ATOM 1824 N N . GLY A 1 282 ? -5.532 34.408 40.251 1.00 105.23 282 GLY A N 1
ATOM 1825 C CA . GLY A 1 282 ? -5.888 35.695 40.804 1.00 103.68 282 GLY A CA 1
ATOM 1826 C C . GLY A 1 282 ? -4.640 36.496 40.996 1.00 101.57 282 GLY A C 1
ATOM 1827 O O . GLY A 1 282 ? -3.627 36.126 40.495 1.00 101.87 282 GLY A O 1
ATOM 1828 N N . ASP A 1 283 ? -4.714 37.613 41.688 1.00 103.00 283 ASP A N 1
ATOM 1829 C CA . ASP A 1 283 ? -3.506 38.307 42.086 1.00 103.81 283 ASP A CA 1
ATOM 1830 C C . ASP A 1 283 ? -3.575 38.593 43.562 1.00 103.28 283 ASP A C 1
ATOM 1831 O O . ASP A 1 283 ? -4.402 39.365 43.993 1.00 104.03 283 ASP A O 1
ATOM 1836 N N . ALA A 1 284 ? -2.735 37.922 44.338 1.00 103.55 284 ALA A N 1
ATOM 1837 C CA . ALA A 1 284 ? -2.703 38.067 45.789 1.00 101.46 284 ALA A CA 1
ATOM 1838 C C . ALA A 1 284 ? -1.432 38.775 46.226 1.00 101.86 284 ALA A C 1
ATOM 1839 O O . ALA A 1 284 ? -1.035 39.748 45.621 1.00 103.79 284 ALA A O 1
ATOM 1841 N N . TRP A 1 285 ? -0.847 38.319 47.321 1.00 100.84 285 TRP A N 1
ATOM 1842 C CA . TRP A 1 285 ? 0.452 38.810 47.781 1.00 100.68 285 TRP A CA 1
ATOM 1843 C C . TRP A 1 285 ? 1.647 38.480 46.877 1.00 100.91 285 TRP A C 1
ATOM 1844 O O . TRP A 1 285 ? 2.572 39.280 46.755 1.00 99.59 285 TRP A O 1
ATOM 1855 N N . PRO A 1 286 ? 1.658 37.307 46.257 1.00 103.37 286 PRO A N 1
ATOM 1856 C CA . PRO A 1 286 ? 2.752 36.946 45.366 1.00 105.37 286 PRO A CA 1
ATOM 1857 C C . PRO A 1 286 ? 2.402 37.285 43.948 1.00 107.26 286 PRO A C 1
ATOM 1858 O O . PRO A 1 286 ? 3.179 37.041 43.049 1.00 106.54 286 PRO A O 1
ATOM 1862 N N . GLY A 1 287 ? 1.275 37.947 43.761 1.00 110.66 287 GLY A N 1
ATOM 1863 C CA . GLY A 1 287 ? 0.738 38.156 42.435 1.00 111.34 287 GLY A CA 1
ATOM 1864 C C . GLY A 1 287 ? 0.037 36.931 41.913 1.00 105.01 287 GLY A C 1
ATOM 1865 O O . GLY A 1 287 ? -0.962 36.531 42.465 1.00 103.63 287 GLY A O 1
ATOM 1866 N N . ALA A 1 288 ? 0.594 36.321 40.880 1.00 106.12 288 ALA A N 1
ATOM 1867 C CA . ALA A 1 288 ? -0.097 35.325 40.104 1.00 103.71 288 ALA A CA 1
ATOM 1868 C C . ALA A 1 288 ? -0.034 34.061 40.898 1.00 104.15 288 ALA A C 1
ATOM 1869 O O . ALA A 1 288 ? 0.548 33.072 40.501 1.00 107.74 288 ALA A O 1
ATOM 1871 N N . ALA A 1 289 ? -0.727 34.066 42.024 1.00 103.20 289 ALA A N 1
ATOM 1872 C CA . ALA A 1 289 ? -0.895 32.878 42.849 1.00 103.42 289 ALA A CA 1
ATOM 1873 C C . ALA A 1 289 ? -2.145 32.089 42.482 1.00 105.54 289 ALA A C 1
ATOM 1874 O O . ALA A 1 289 ? -3.046 32.638 41.869 1.00 106.82 289 ALA A O 1
ATOM 1876 N N . ALA A 1 290 ? -2.203 30.820 42.897 1.00 107.46 290 ALA A N 1
ATOM 1877 C CA . ALA A 1 290 ? -3.345 29.927 42.652 1.00 103.72 290 ALA A CA 1
ATOM 1878 C C . ALA A 1 290 ? -3.959 29.364 43.932 1.00 101.64 290 ALA A C 1
ATOM 1879 O O . ALA A 1 290 ? -3.314 29.274 44.963 1.00 101.90 290 ALA A O 1
ATOM 1881 N N . PHE A 1 291 ? -5.224 28.976 43.852 1.00 98.98 291 PHE A N 1
ATOM 1882 C CA . PHE A 1 291 ? -6.048 28.793 45.035 1.00 94.60 291 PHE A CA 1
ATOM 1883 C C . PHE A 1 291 ? -6.641 27.408 45.281 1.00 91.27 291 PHE A C 1
ATOM 1884 O O . PHE A 1 291 ? -7.187 26.811 44.378 1.00 92.64 291 PHE A O 1
ATOM 1892 N N . PRO A 1 292 ? -6.578 26.908 46.513 1.00 89.24 292 PRO A N 1
ATOM 1893 C CA . PRO A 1 292 ? -7.190 25.616 46.810 1.00 88.94 292 PRO A CA 1
ATOM 1894 C C . PRO A 1 292 ? -8.714 25.645 46.732 1.00 88.14 292 PRO A C 1
ATOM 1895 O O . PRO A 1 292 ? -9.340 26.656 46.979 1.00 86.28 292 PRO A O 1
ATOM 1899 N N . ASP A 1 293 ? -9.276 24.525 46.356 1.00 91.94 293 ASP A N 1
ATOM 1900 C CA . ASP A 1 293 ? -10.684 24.447 46.234 1.00 89.53 293 ASP A CA 1
ATOM 1901 C C . ASP A 1 293 ? -11.093 23.664 47.444 1.00 85.50 293 ASP A C 1
ATOM 1902 O O . ASP A 1 293 ? -10.783 22.490 47.593 1.00 85.54 293 ASP A O 1
ATOM 1907 N N . PHE A 1 294 ? -11.786 24.346 48.336 1.00 85.24 294 PHE A N 1
ATOM 1908 C CA . PHE A 1 294 ? -12.332 23.716 49.521 1.00 81.31 294 PHE A CA 1
ATOM 1909 C C . PHE A 1 294 ? -13.737 23.247 49.174 1.00 80.30 294 PHE A C 1
ATOM 1910 O O . PHE A 1 294 ? -14.611 23.198 50.000 1.00 74.22 294 PHE A O 1
ATOM 1918 N N . THR A 1 295 ? -13.870 22.948 47.891 1.00 85.56 295 THR A N 1
ATOM 1919 C CA . THR A 1 295 ? -15.055 22.418 47.299 1.00 86.06 295 THR A CA 1
ATOM 1920 C C . THR A 1 295 ? -15.358 21.077 47.905 1.00 84.40 295 THR A C 1
ATOM 1921 O O . THR A 1 295 ? -16.447 20.820 48.402 1.00 83.28 295 THR A O 1
ATOM 1925 N N . SER A 1 296 ? -14.376 20.198 47.819 1.00 86.88 296 SER A N 1
ATOM 1926 C CA . SER A 1 296 ? -14.525 18.824 48.260 1.00 88.09 296 SER A CA 1
ATOM 1927 C C . SER A 1 296 ? -13.257 18.359 48.982 1.00 86.86 296 SER A C 1
ATOM 1928 O O . SER A 1 296 ? -12.183 18.920 48.799 1.00 85.47 296 SER A O 1
ATOM 1931 N N . PRO A 1 297 ? -13.349 17.280 49.744 1.00 85.88 297 PRO A N 1
ATOM 1932 C CA . PRO A 1 297 ? -12.333 16.942 50.737 1.00 83.28 297 PRO A CA 1
ATOM 1933 C C . PRO A 1 297 ? -10.975 16.575 50.194 1.00 84.20 297 PRO A C 1
ATOM 1934 O O . PRO A 1 297 ? -10.074 16.411 50.983 1.00 85.66 297 PRO A O 1
ATOM 1938 N N . LYS A 1 298 ? -10.831 16.417 48.893 1.00 84.96 298 LYS A N 1
ATOM 1939 C CA . LYS A 1 298 ? -9.537 16.044 48.351 1.00 85.95 298 LYS A CA 1
ATOM 1940 C C . LYS A 1 298 ? -8.530 17.136 48.588 1.00 83.82 298 LYS A C 1
ATOM 1941 O O . LYS A 1 298 ? -7.379 16.885 48.892 1.00 83.99 298 LYS A O 1
ATOM 1947 N N . VAL A 1 299 ? -8.975 18.361 48.387 1.00 83.27 299 VAL A N 1
ATOM 1948 C CA . VAL A 1 299 ? -8.171 19.537 48.661 1.00 82.12 299 VAL A CA 1
ATOM 1949 C C . VAL A 1 299 ? -7.849 19.760 50.132 1.00 81.18 299 VAL A C 1
ATOM 1950 O O . VAL A 1 299 ? -6.763 20.201 50.460 1.00 85.42 299 VAL A O 1
ATOM 1954 N N . ASN A 1 300 ? -8.817 19.509 51.002 1.00 79.55 300 ASN A N 1
ATOM 1955 C CA . ASN A 1 300 ? -8.642 19.666 52.447 1.00 76.42 300 ASN A CA 1
ATOM 1956 C C . ASN A 1 300 ? -7.636 18.731 53.087 1.00 73.71 300 ASN A C 1
ATOM 1957 O O . ASN A 1 300 ? -6.884 19.124 53.955 1.00 72.27 300 ASN A O 1
ATOM 1962 N N . LYS A 1 301 ? -7.656 17.484 52.657 1.00 78.61 301 LYS A N 1
ATOM 1963 C CA . LYS A 1 301 ? -6.760 16.465 53.156 1.00 77.53 301 LYS A CA 1
ATOM 1964 C C . LYS A 1 301 ? -5.350 16.849 52.808 1.00 78.32 301 LYS A C 1
ATOM 1965 O O . LYS A 1 301 ? -4.415 16.596 53.542 1.00 78.70 301 LYS A O 1
ATOM 1967 N N . TRP A 1 302 ? -5.227 17.398 51.621 1.00 79.40 302 TRP A N 1
ATOM 1968 C CA . TRP A 1 302 ? -3.994 17.913 51.078 1.00 81.37 302 TRP A CA 1
ATOM 1969 C C . TRP A 1 302 ? -3.469 19.139 51.828 1.00 81.75 302 TRP A C 1
ATOM 1970 O O . TRP A 1 302 ? -2.277 19.279 52.038 1.00 79.93 302 TRP A O 1
ATOM 1981 N N . TRP A 1 303 ? -4.369 20.032 52.221 1.00 80.51 303 TRP A N 1
ATOM 1982 C CA . TRP A 1 303 ? -4.018 21.256 52.941 1.00 77.49 303 TRP A CA 1
ATOM 1983 C C . TRP A 1 303 ? -3.413 21.081 54.328 1.00 74.65 303 TRP A C 1
ATOM 1984 O O . TRP A 1 303 ? -2.533 21.832 54.715 1.00 73.42 303 TRP A O 1
ATOM 1995 N N . ARG A 1 304 ? -3.867 20.104 55.093 1.00 74.01 304 ARG A N 1
ATOM 1996 C CA . ARG A 1 304 ? -3.363 19.963 56.452 1.00 69.16 304 ARG A CA 1
ATOM 1997 C C . ARG A 1 304 ? -2.069 19.165 56.544 1.00 75.58 304 ARG A C 1
ATOM 1998 O O . ARG A 1 304 ? -2.058 18.086 57.095 1.00 79.59 304 ARG A O 1
ATOM 2006 N N . ASN A 1 305 ? -0.949 19.751 56.157 1.00 75.70 305 ASN A N 1
ATOM 2007 C CA . ASN A 1 305 ? 0.258 18.986 55.882 1.00 74.64 305 ASN A CA 1
ATOM 2008 C C . ASN A 1 305 ? 1.256 18.668 56.999 1.00 78.11 305 ASN A C 1
ATOM 2009 O O . ASN A 1 305 ? 2.328 18.167 56.713 1.00 79.60 305 ASN A O 1
ATOM 2014 N N . LEU A 1 306 ? 0.898 18.853 58.258 1.00 77.97 306 LEU A N 1
ATOM 2015 C CA . LEU A 1 306 ? 1.872 18.620 59.336 1.00 80.22 306 LEU A CA 1
ATOM 2016 C C . LEU A 1 306 ? 2.892 19.730 59.332 1.00 80.24 306 LEU A C 1
ATOM 2017 O O . LEU A 1 306 ? 4.026 19.561 59.759 1.00 79.87 306 LEU A O 1
ATOM 2022 N N . TYR A 1 307 ? 2.414 20.867 58.851 1.00 79.97 307 TYR A N 1
ATOM 2023 C CA . TYR A 1 307 ? 3.213 22.019 58.478 1.00 84.06 307 TYR A CA 1
ATOM 2024 C C . TYR A 1 307 ? 4.016 22.766 59.548 1.00 83.44 307 TYR A C 1
ATOM 2025 O O . TYR A 1 307 ? 5.121 23.213 59.286 1.00 84.87 307 TYR A O 1
ATOM 2034 N N . LYS A 1 308 ? 3.422 22.951 60.718 1.00 76.51 308 LYS A N 1
ATOM 2035 C CA . LYS A 1 308 ? 3.996 23.791 61.758 1.00 71.33 308 LYS A CA 1
ATOM 2036 C C . LYS A 1 308 ? 5.077 23.119 62.548 1.00 77.30 308 LYS A C 1
ATOM 2037 O O . LYS A 1 308 ? 5.691 23.729 63.395 1.00 76.42 308 LYS A O 1
ATOM 2043 N N . ASP A 1 309 ? 5.286 21.842 62.302 1.00 80.00 309 ASP A N 1
ATOM 2044 C CA . ASP A 1 309 ? 6.395 21.130 62.898 1.00 82.65 309 ASP A CA 1
ATOM 2045 C C . ASP A 1 309 ? 7.727 20.918 62.206 1.00 84.60 309 ASP A C 1
ATOM 2046 O O . ASP A 1 309 ? 8.459 20.016 62.564 1.00 89.33 309 ASP A O 1
ATOM 2051 N N . PHE A 1 310 ? 8.079 21.924 61.384 1.00 89.68 310 PHE A N 1
ATOM 2052 C CA . PHE A 1 310 ? 9.021 21.926 60.216 1.00 92.63 310 PHE A CA 1
ATOM 2053 C C . PHE A 1 310 ? 10.129 22.954 60.319 1.00 89.08 310 PHE A C 1
ATOM 2054 O O . PHE A 1 310 ? 11.248 22.825 59.967 1.00 87.67 310 PHE A O 1
ATOM 2062 N N . LEU A 1 311 ? 9.659 24.066 60.697 1.00 87.75 311 LEU A N 1
ATOM 2063 C CA . LEU A 1 311 ? 10.381 25.270 61.086 1.00 89.93 311 LEU A CA 1
ATOM 2064 C C . LEU A 1 311 ? 10.546 25.302 62.600 1.00 88.58 311 LEU A C 1
ATOM 2065 O O . LEU A 1 311 ? 11.574 25.741 63.116 1.00 86.22 311 LEU A O 1
ATOM 2067 N N . ALA A 1 312 ? 9.524 24.828 63.306 1.00 84.46 312 ALA A N 1
ATOM 2068 C CA . ALA A 1 312 ? 9.565 24.745 64.759 1.00 79.60 312 ALA A CA 1
ATOM 2069 C C . ALA A 1 312 ? 10.169 23.413 65.189 1.00 73.47 312 ALA A C 1
ATOM 2070 O O . ALA A 1 312 ? 11.252 23.041 64.738 1.00 73.48 312 ALA A O 1
ATOM 2072 N N . GLN A 1 313 ? 9.463 22.693 66.054 1.00 69.77 313 GLN A N 1
ATOM 2073 C CA . GLN A 1 313 ? 8.190 23.157 66.597 1.00 65.77 313 GLN A CA 1
ATOM 2074 C C . GLN A 1 313 ? 8.304 24.546 67.208 1.00 59.73 313 GLN A C 1
ATOM 2075 O O . GLN A 1 313 ? 8.814 24.706 68.317 1.00 60.93 313 GLN A O 1
ATOM 2081 N N . GLY A 1 314 ? 7.822 25.550 66.483 1.00 56.84 314 GLY A N 1
ATOM 2082 C CA . GLY A 1 314 ? 7.832 26.888 66.990 1.00 52.25 314 GLY A CA 1
ATOM 2083 C C . GLY A 1 314 ? 6.730 27.678 66.375 1.00 51.08 314 GLY A C 1
ATOM 2084 O O . GLY A 1 314 ? 6.596 28.838 66.684 1.00 52.83 314 GLY A O 1
ATOM 2085 N N . VAL A 1 315 ? 5.943 27.040 65.525 1.00 53.53 315 VAL A N 1
ATOM 2086 C CA . VAL A 1 315 ? 4.736 27.666 65.025 1.00 55.52 315 VAL A CA 1
ATOM 2087 C C . VAL A 1 315 ? 3.643 27.269 65.995 1.00 47.94 315 VAL A C 1
ATOM 2088 O O . VAL A 1 315 ? 3.277 26.112 66.077 1.00 49.26 315 VAL A O 1
ATOM 2092 N N . ASP A 1 316 ? 3.167 28.222 66.771 1.00 40.31 316 ASP A N 1
ATOM 2093 C CA . ASP A 1 316 ? 2.204 27.897 67.785 1.00 39.00 316 ASP A CA 1
ATOM 2094 C C . ASP A 1 316 ? 0.802 28.163 67.300 1.00 41.31 316 ASP A C 1
ATOM 2095 O O . ASP A 1 316 ? -0.055 27.315 67.356 1.00 40.36 316 ASP A O 1
ATOM 2100 N N . GLY A 1 317 ? 0.574 29.368 66.821 1.00 38.72 317 GLY A N 1
ATOM 2101 C CA . GLY A 1 317 ? -0.726 29.766 66.342 1.00 36.32 317 GLY A CA 1
ATOM 2102 C C . GLY A 1 317 ? -0.610 30.193 64.899 1.00 36.22 317 GLY A C 1
ATOM 2103 O O . GLY A 1 317 ? 0.439 30.585 64.465 1.00 33.66 317 GLY A O 1
ATOM 2104 N N . VAL A 1 318 ? -1.687 30.082 64.153 1.00 35.13 318 VAL A N 1
ATOM 2105 C CA . VAL A 1 318 ? -1.664 30.530 62.795 1.00 37.49 318 VAL A CA 1
ATOM 2106 C C . VAL A 1 318 ? -2.851 31.406 62.531 1.00 41.56 318 VAL A C 1
ATOM 2107 O O . VAL A 1 318 ? -3.903 31.202 63.081 1.00 37.97 318 VAL A O 1
ATOM 2111 N N . TRP A 1 319 ? -2.655 32.396 61.697 1.00 42.84 319 TRP A N 1
ATOM 2112 C CA . TRP A 1 319 ? -3.753 33.223 61.252 1.00 46.30 319 TRP A CA 1
ATOM 2113 C C . TRP A 1 319 ? -3.970 33.162 59.739 1.00 45.05 319 TRP A C 1
ATOM 2114 O O . TRP A 1 319 ? -3.060 33.218 58.992 1.00 45.14 319 TRP A O 1
ATOM 2125 N N . ASN A 1 320 ? -5.204 33.002 59.303 1.00 44.41 320 ASN A N 1
ATOM 2126 C CA . ASN A 1 320 ? -5.493 32.996 57.873 1.00 46.01 320 ASN A CA 1
ATOM 2127 C C . ASN A 1 320 ? -6.026 34.370 57.456 1.00 44.41 320 ASN A C 1
ATOM 2128 O O . ASN A 1 320 ? -6.897 34.912 58.078 1.00 45.51 320 ASN A O 1
ATOM 2133 N N . ASP A 1 321 ? -5.433 34.950 56.431 1.00 48.92 321 ASP A N 1
ATOM 2134 C CA . ASP A 1 321 ? -5.631 36.341 56.095 1.00 50.13 321 ASP A CA 1
ATOM 2135 C C . ASP A 1 321 ? -5.698 36.500 54.603 1.00 53.89 321 ASP A C 1
ATOM 2136 O O . ASP A 1 321 ? -5.105 35.732 53.885 1.00 57.03 321 ASP A O 1
ATOM 2141 N N . VAL A 1 322 ? -6.433 37.497 54.142 1.00 54.41 322 VAL A N 1
ATOM 2142 C CA . VAL A 1 322 ? -6.565 37.770 52.721 1.00 59.50 322 VAL A CA 1
ATOM 2143 C C . VAL A 1 322 ? -7.168 36.584 51.980 1.00 59.29 322 VAL A C 1
ATOM 2144 O O . VAL A 1 322 ? -6.869 36.341 50.831 1.00 61.92 322 VAL A O 1
ATOM 2148 N N . ASN A 1 323 ? -8.017 35.866 52.693 1.00 58.10 323 ASN A N 1
ATOM 2149 C CA . ASN A 1 323 ? -8.556 34.573 52.341 1.00 55.78 323 ASN A CA 1
ATOM 2150 C C . ASN A 1 323 ? -10.038 34.646 52.082 1.00 57.40 323 ASN A C 1
ATOM 2151 O O . ASN A 1 323 ? -10.761 33.718 52.344 1.00 55.96 323 ASN A O 1
ATOM 2156 N N . GLU A 1 324 ? -10.490 35.780 51.593 1.00 60.73 324 GLU A N 1
ATOM 2157 C CA . GLU A 1 324 ? -11.881 35.957 51.220 1.00 60.93 324 GLU A CA 1
ATOM 2158 C C . GLU A 1 324 ? -12.450 35.116 50.051 1.00 65.43 324 GLU A C 1
ATOM 2159 O O . GLU A 1 324 ? -13.598 34.713 50.124 1.00 61.58 324 GLU A O 1
ATOM 2165 N N . PRO A 1 325 ? -11.647 34.813 49.034 1.00 67.03 325 PRO A N 1
ATOM 2166 C CA . PRO A 1 325 ? -10.274 35.284 48.926 1.00 69.26 325 PRO A CA 1
ATOM 2167 C C . PRO A 1 325 ? -10.217 36.663 48.308 1.00 70.07 325 PRO A C 1
ATOM 2168 O O . PRO A 1 325 ? -11.212 37.112 47.782 1.00 77.04 325 PRO A O 1
ATOM 2172 N N . GLN A 1 326 ? -9.058 37.312 48.347 1.00 73.43 326 GLN A N 1
ATOM 2173 C CA . GLN A 1 326 ? -8.912 38.640 47.755 1.00 80.18 326 GLN A CA 1
ATOM 2174 C C . GLN A 1 326 ? -7.987 38.627 46.538 1.00 90.96 326 GLN A C 1
ATOM 2175 O O . GLN A 1 326 ? -6.905 38.042 46.579 1.00 98.45 326 GLN A O 1
ATOM 2181 N N . ILE A 1 327 ? -8.417 39.278 45.460 1.00 91.75 327 ILE A N 1
ATOM 2182 C CA . ILE A 1 327 ? -7.618 39.368 44.266 1.00 99.95 327 ILE A CA 1
ATOM 2183 C C . ILE A 1 327 ? -7.231 40.810 44.111 1.00 101.01 327 ILE A C 1
ATOM 2184 O O . ILE A 1 327 ? -8.069 41.681 44.187 1.00 100.59 327 ILE A O 1
ATOM 2189 N N . ASN A 1 328 ? -5.950 41.068 43.923 1.00 104.31 328 ASN A N 1
ATOM 2190 C CA . ASN A 1 328 ? -5.488 42.421 43.692 1.00 106.03 328 ASN A CA 1
ATOM 2191 C C . ASN A 1 328 ? -5.977 43.027 42.389 1.00 112.05 328 ASN A C 1
ATOM 2192 O O . ASN A 1 328 ? -6.301 44.193 42.354 1.00 116.58 328 ASN A O 1
ATOM 2197 N N . ASP A 1 329 ? -6.071 42.248 41.314 1.00 114.80 329 ASP A N 1
ATOM 2198 C CA . ASP A 1 329 ? -6.590 42.802 40.045 1.00 121.98 329 ASP A CA 1
ATOM 2199 C C . ASP A 1 329 ? -7.575 41.960 39.215 1.00 121.95 329 ASP A C 1
ATOM 2200 O O . ASP A 1 329 ? -7.605 40.747 39.303 1.00 117.64 329 ASP A O 1
ATOM 2205 N N . THR A 1 330 ? -8.304 42.661 38.350 1.00 124.91 330 THR A N 1
ATOM 2206 C CA . THR A 1 330 ? -9.514 42.221 37.635 1.00 127.06 330 THR A CA 1
ATOM 2207 C C . THR A 1 330 ? -10.669 42.577 38.561 1.00 125.26 330 THR A C 1
ATOM 2208 O O . THR A 1 330 ? -10.458 42.837 39.734 1.00 122.24 330 THR A O 1
ATOM 2212 N N . PRO A 1 331 ? -11.892 42.476 38.076 1.00 126.53 331 PRO A N 1
ATOM 2213 C CA . PRO A 1 331 ? -12.990 43.368 38.436 1.00 129.41 331 PRO A CA 1
ATOM 2214 C C . PRO A 1 331 ? -13.750 43.085 39.730 1.00 127.47 331 PRO A C 1
ATOM 2215 O O . PRO A 1 331 ? -14.618 42.226 39.810 1.00 129.53 331 PRO A O 1
ATOM 2219 N N . ASN A 1 332 ? -13.401 43.917 40.708 1.00 122.61 332 ASN A N 1
ATOM 2220 C CA . ASN A 1 332 ? -13.774 43.893 42.127 1.00 121.51 332 ASN A CA 1
ATOM 2221 C C . ASN A 1 332 ? -13.433 42.743 43.087 1.00 118.84 332 ASN A C 1
ATOM 2222 O O . ASN A 1 332 ? -14.193 42.463 43.990 1.00 117.15 332 ASN A O 1
ATOM 2227 N N . LYS A 1 333 ? -12.258 42.139 42.931 1.00 118.25 333 LYS A N 1
ATOM 2228 C CA . LYS A 1 333 ? -11.597 41.362 43.988 1.00 112.00 333 LYS A CA 1
ATOM 2229 C C . LYS A 1 333 ? -11.914 39.888 44.158 1.00 116.04 333 LYS A C 1
ATOM 2230 O O . LYS A 1 333 ? -11.389 39.255 45.052 1.00 113.47 333 LYS A O 1
ATOM 2236 N N . THR A 1 334 ? -12.794 39.362 43.326 1.00 118.84 334 THR A N 1
ATOM 2237 C CA . THR A 1 334 ? -13.371 38.033 43.506 1.00 117.95 334 THR A CA 1
ATOM 2238 C C . THR A 1 334 ? -12.571 36.927 42.815 1.00 119.88 334 THR A C 1
ATOM 2239 O O . THR A 1 334 ? -11.369 37.065 42.562 1.00 115.85 334 THR A O 1
ATOM 2243 N N . MET A 1 335 ? -13.290 35.852 42.506 1.00 122.04 335 MET A N 1
ATOM 2244 C CA . MET A 1 335 ? -12.886 34.863 41.533 1.00 119.44 335 MET A CA 1
ATOM 2245 C C . MET A 1 335 ? -14.059 34.469 40.614 1.00 119.68 335 MET A C 1
ATOM 2246 O O . MET A 1 335 ? -15.223 34.704 40.952 1.00 121.13 335 MET A O 1
ATOM 2251 N N . PRO A 1 336 ? -13.803 33.778 39.509 1.00 116.68 336 PRO A N 1
ATOM 2252 C CA . PRO A 1 336 ? -14.871 33.073 38.807 1.00 116.17 336 PRO A CA 1
ATOM 2253 C C . PRO A 1 336 ? -14.690 31.595 39.036 1.00 116.61 336 PRO A C 1
ATOM 2254 O O . PRO A 1 336 ? -13.582 31.137 38.955 1.00 113.54 336 PRO A O 1
ATOM 2258 N N . GLU A 1 337 ? -15.704 30.894 39.502 1.00 119.59 337 GLU A N 1
ATOM 2259 C CA . GLU A 1 337 ? -16.811 30.290 38.816 1.00 117.63 337 GLU A CA 1
ATOM 2260 C C . GLU A 1 337 ? -17.802 31.229 38.074 1.00 120.01 337 GLU A C 1
ATOM 2261 O O . GLU A 1 337 ? -18.288 30.901 37.012 1.00 123.26 337 GLU A O 1
ATOM 2267 N N . ASP A 1 338 ? -18.136 32.362 38.655 1.00 120.45 338 ASP A N 1
ATOM 2268 C CA . ASP A 1 338 ? -19.229 33.179 38.152 1.00 123.10 338 ASP A CA 1
ATOM 2269 C C . ASP A 1 338 ? -19.165 33.697 36.724 1.00 124.47 338 ASP A C 1
ATOM 2270 O O . ASP A 1 338 ? -20.141 33.618 35.989 1.00 123.57 338 ASP A O 1
ATOM 2275 N N . TYR A 1 355 ? -20.388 28.945 45.761 1.00 88.80 355 TYR A N 1
ATOM 2276 C CA . TYR A 1 355 ? -20.944 30.032 46.541 1.00 85.38 355 TYR A CA 1
ATOM 2277 C C . TYR A 1 355 ? -19.824 30.533 47.413 1.00 80.63 355 TYR A C 1
ATOM 2278 O O . TYR A 1 355 ? -19.161 29.733 48.060 1.00 77.56 355 TYR A O 1
ATOM 2287 N N . HIS A 1 356 ? -19.638 31.858 47.409 1.00 75.65 356 HIS A N 1
ATOM 2288 C CA . HIS A 1 356 ? -18.489 32.601 47.951 1.00 68.56 356 HIS A CA 1
ATOM 2289 C C . HIS A 1 356 ? -18.177 32.540 49.444 1.00 61.71 356 HIS A C 1
ATOM 2290 O O . HIS A 1 356 ? -17.060 32.313 49.817 1.00 58.57 356 HIS A O 1
ATOM 2297 N N . ASN A 1 357 ? -19.166 32.738 50.294 1.00 57.34 357 ASN A N 1
ATOM 2298 C CA . ASN A 1 357 ? -18.976 33.215 51.659 1.00 51.79 357 ASN A CA 1
ATOM 2299 C C . ASN A 1 357 ? -18.422 32.261 52.698 1.00 49.20 357 ASN A C 1
ATOM 2300 O O . ASN A 1 357 ? -18.288 32.616 53.849 1.00 41.86 357 ASN A O 1
ATOM 2305 N N . VAL A 1 358 ? -18.105 31.054 52.267 1.00 53.84 358 VAL A N 1
ATOM 2306 C CA . VAL A 1 358 ? -17.554 30.029 53.130 1.00 45.50 358 VAL A CA 1
ATOM 2307 C C . VAL A 1 358 ? -16.167 29.549 52.732 1.00 43.57 358 VAL A C 1
ATOM 2308 O O . VAL A 1 358 ? -15.741 28.503 53.159 1.00 46.30 358 VAL A O 1
ATOM 2312 N N . TYR A 1 359 ? -15.503 30.276 51.850 1.00 46.83 359 TYR A N 1
ATOM 2313 C CA . TYR A 1 359 ? -14.139 29.930 51.459 1.00 51.49 359 TYR A CA 1
ATOM 2314 C C . TYR A 1 359 ? -13.102 30.082 52.574 1.00 48.72 359 TYR A C 1
ATOM 2315 O O . TYR A 1 359 ? -12.274 29.225 52.798 1.00 47.07 359 TYR A O 1
ATOM 2324 N N . GLY A 1 360 ? -13.134 31.211 53.246 1.00 47.46 360 GLY A N 1
ATOM 2325 C CA . GLY A 1 360 ? -12.394 31.384 54.469 1.00 46.44 360 GLY A CA 1
ATOM 2326 C C . GLY A 1 360 ? -12.890 30.471 55.571 1.00 45.05 360 GLY A C 1
ATOM 2327 O O . GLY A 1 360 ? -12.124 29.992 56.385 1.00 43.08 360 GLY A O 1
ATOM 2328 N N . PHE A 1 361 ? -14.195 30.257 55.600 1.00 46.92 361 PHE A N 1
ATOM 2329 C CA . PHE A 1 361 ? -14.814 29.414 56.587 1.00 42.61 361 PHE A CA 1
ATOM 2330 C C . PHE A 1 361 ? -14.233 28.042 56.418 1.00 45.08 361 PHE A C 1
ATOM 2331 O O . PHE A 1 361 ? -13.871 27.401 57.385 1.00 43.63 361 PHE A O 1
ATOM 2339 N N . LEU A 1 362 ? -14.159 27.576 55.187 1.00 45.00 362 LEU A N 1
ATOM 2340 C CA . LEU A 1 362 ? -13.612 26.258 54.952 1.00 52.43 362 LEU A CA 1
ATOM 2341 C C . LEU A 1 362 ? -12.111 26.191 54.774 1.00 49.10 362 LEU A C 1
ATOM 2342 O O . LEU A 1 362 ? -11.558 25.123 54.804 1.00 53.56 362 LEU A O 1
ATOM 2347 N N . MET A 1 363 ? -11.456 27.308 54.528 1.00 46.22 363 MET A N 1
ATOM 2348 C CA . MET A 1 363 ? -10.020 27.316 54.568 1.00 50.42 363 MET A CA 1
ATOM 2349 C C . MET A 1 363 ? -9.521 27.054 55.964 1.00 45.57 363 MET A C 1
ATOM 2350 O O . MET A 1 363 ? -8.571 26.332 56.166 1.00 49.17 363 MET A O 1
ATOM 2355 N N . VAL A 1 364 ? -10.114 27.762 56.901 1.00 43.15 364 VAL A N 1
ATOM 2356 C CA . VAL A 1 364 ? -9.723 27.745 58.287 1.00 44.12 364 VAL A CA 1
ATOM 2357 C C . VAL A 1 364 ? -10.093 26.471 59.065 1.00 44.73 364 VAL A C 1
ATOM 2358 O O . VAL A 1 364 ? -9.497 26.185 60.088 1.00 41.35 364 VAL A O 1
ATOM 2362 N N . LYS A 1 365 ? -11.091 25.735 58.586 1.00 46.37 365 LYS A N 1
ATOM 2363 C CA . LYS A 1 365 ? -11.486 24.489 59.234 1.00 44.67 365 LYS A CA 1
ATOM 2364 C C . LYS A 1 365 ? -10.408 23.445 58.979 1.00 43.89 365 LYS A C 1
ATOM 2365 O O . LYS A 1 365 ? -10.128 22.592 59.820 1.00 44.87 365 LYS A O 1
ATOM 2371 N N . ALA A 1 366 ? -9.809 23.539 57.799 1.00 44.01 366 ALA A N 1
ATOM 2372 C CA . ALA A 1 366 ? -8.706 22.696 57.392 1.00 50.99 366 ALA A CA 1
ATOM 2373 C C . ALA A 1 366 ? -7.423 22.970 58.163 1.00 49.45 366 ALA A C 1
ATOM 2374 O O . ALA A 1 366 ? -6.687 22.055 58.468 1.00 50.91 366 ALA A O 1
ATOM 2376 N N . SER A 1 367 ? -7.146 24.223 58.462 1.00 47.17 367 SER A N 1
ATOM 2377 C CA . SER A 1 367 ? -6.002 24.522 59.268 1.00 49.34 367 SER A CA 1
ATOM 2378 C C . SER A 1 367 ? -6.144 23.920 60.646 1.00 44.91 367 SER A C 1
ATOM 2379 O O . SER A 1 367 ? -5.265 23.224 61.096 1.00 49.69 367 SER A O 1
ATOM 2382 N N . ARG A 1 368 ? -7.272 24.155 61.295 1.00 45.33 368 ARG A N 1
ATOM 2383 C CA . ARG A 1 368 ? -7.516 23.621 62.624 1.00 45.16 368 ARG A CA 1
ATOM 2384 C C . ARG A 1 368 ? -7.481 22.120 62.504 1.00 46.03 368 ARG A C 1
ATOM 2385 O O . ARG A 1 368 ? -7.001 21.448 63.394 1.00 44.84 368 ARG A O 1
ATOM 2393 N N . GLU A 1 369 ? -7.995 21.604 61.394 1.00 46.46 369 GLU A N 1
ATOM 2394 C CA . GLU A 1 369 ? -7.948 20.170 61.113 1.00 49.33 369 GLU A CA 1
ATOM 2395 C C . GLU A 1 369 ? -6.532 19.617 60.944 1.00 48.31 369 GLU A C 1
ATOM 2396 O O . GLU A 1 369 ? -6.240 18.520 61.372 1.00 46.28 369 GLU A O 1
ATOM 2402 N N . GLY A 1 370 ? -5.681 20.366 60.264 1.00 52.50 370 GLY A N 1
ATOM 2403 C CA . GLY A 1 370 ? -4.264 20.073 60.167 1.00 51.63 370 GLY A CA 1
ATOM 2404 C C . GLY A 1 370 ? -3.396 20.193 61.402 1.00 49.06 370 GLY A C 1
ATOM 2405 O O . GLY A 1 370 ? -2.557 19.356 61.622 1.00 50.88 370 GLY A O 1
ATOM 2406 N N . ILE A 1 371 ? -3.571 21.255 62.181 1.00 50.90 371 ILE A N 1
ATOM 2407 C CA . ILE A 1 371 ? -2.795 21.467 63.410 1.00 50.68 371 ILE A CA 1
ATOM 2408 C C . ILE A 1 371 ? -3.098 20.328 64.379 1.00 48.70 371 ILE A C 1
ATOM 2409 O O . ILE A 1 371 ? -2.255 19.931 65.159 1.00 50.47 371 ILE A O 1
ATOM 2414 N N . LEU A 1 372 ? -4.338 19.871 64.356 1.00 44.17 372 LEU A N 1
ATOM 2415 C CA . LEU A 1 372 ? -4.777 18.734 65.126 1.00 43.67 372 LEU A CA 1
ATOM 2416 C C . LEU A 1 372 ? -4.126 17.440 64.682 1.00 42.16 372 LEU A C 1
ATOM 2417 O O . LEU A 1 372 ? -3.802 16.604 65.504 1.00 38.75 372 LEU A O 1
ATOM 2422 N N . ASP A 1 373 ? -4.009 17.247 63.372 1.00 44.49 373 ASP A N 1
ATOM 2423 C CA . ASP A 1 373 ? -3.302 16.097 62.830 1.00 48.13 373 ASP A CA 1
ATOM 2424 C C . ASP A 1 373 ? -1.804 16.122 63.143 1.00 50.36 373 ASP A C 1
ATOM 2425 O O . ASP A 1 373 ? -1.216 15.124 63.547 1.00 45.98 373 ASP A O 1
ATOM 2430 N N . ALA A 1 374 ? -1.185 17.272 62.915 1.00 50.53 374 ALA A N 1
ATOM 2431 C CA . ALA A 1 374 ? 0.215 17.463 63.237 1.00 48.43 374 ALA A CA 1
ATOM 2432 C C . ALA A 1 374 ? 0.509 17.367 64.724 1.00 47.43 374 ALA A C 1
ATOM 2433 O O . ALA A 1 374 ? 1.456 16.717 65.129 1.00 52.24 374 ALA A O 1
ATOM 2435 N N . ARG A 1 375 ? -0.277 18.034 65.539 1.00 46.12 375 ARG A N 1
ATOM 2436 C CA . ARG A 1 375 ? -0.072 17.923 66.962 1.00 46.52 375 ARG A CA 1
ATOM 2437 C C . ARG A 1 375 ? -1.312 17.470 67.697 1.00 46.54 375 ARG A C 1
ATOM 2438 O O . ARG A 1 375 ? -2.109 18.321 68.100 1.00 41.12 375 ARG A O 1
ATOM 2446 N N . PRO A 1 376 ? -1.439 16.190 68.007 1.00 43.21 376 PRO A N 1
ATOM 2447 C CA . PRO A 1 376 ? -2.619 15.829 68.760 1.00 42.96 376 PRO A CA 1
ATOM 2448 C C . PRO A 1 376 ? -2.531 16.380 70.160 1.00 39.86 376 PRO A C 1
ATOM 2449 O O . PRO A 1 376 ? -1.721 15.997 70.994 1.00 39.66 376 PRO A O 1
ATOM 2453 N N . GLU A 1 377 ? -3.418 17.343 70.344 1.00 39.21 377 GLU A N 1
ATOM 2454 C CA . GLU A 1 377 ? -3.728 18.040 71.579 1.00 38.29 377 GLU A CA 1
ATOM 2455 C C . GLU A 1 377 ? -2.719 18.751 72.494 1.00 36.81 377 GLU A C 1
ATOM 2456 O O . GLU A 1 377 ? -2.472 18.374 73.622 1.00 33.37 377 GLU A O 1
ATOM 2462 N N . LYS A 1 378 ? -2.112 19.780 71.941 1.00 35.36 378 LYS A N 1
ATOM 2463 C CA . LYS A 1 378 ? -2.252 21.152 72.295 1.00 32.27 378 LYS A CA 1
ATOM 2464 C C . LYS A 1 378 ? -3.575 21.636 71.735 1.00 32.48 378 LYS A C 1
ATOM 2465 O O . LYS A 1 378 ? -3.980 21.221 70.674 1.00 34.19 378 LYS A O 1
ATOM 2471 N N . ARG A 1 379 ? -4.262 22.501 72.462 1.00 29.92 379 ARG A N 1
ATOM 2472 C CA . ARG A 1 379 ? -5.468 23.107 71.952 1.00 31.00 379 ARG A CA 1
ATOM 2473 C C . ARG A 1 379 ? -5.083 24.082 70.879 1.00 29.23 379 ARG A C 1
ATOM 2474 O O . ARG A 1 379 ? -4.209 24.906 71.102 1.00 29.57 379 ARG A O 1
ATOM 2482 N N . PRO A 1 380 ? -5.714 24.019 69.718 1.00 25.50 380 PRO A N 1
ATOM 2483 C CA . PRO A 1 380 ? -5.382 24.940 68.633 1.00 29.48 380 PRO A CA 1
ATOM 2484 C C . PRO A 1 380 ? -5.875 26.376 68.812 1.00 24.95 380 PRO A C 1
ATOM 2485 O O . PRO A 1 380 ? -6.911 26.611 69.399 1.00 26.58 380 PRO A O 1
ATOM 2489 N N . PHE A 1 381 ? -5.110 27.321 68.288 1.00 25.51 381 PHE A N 1
ATOM 2490 C CA . PHE A 1 381 ? -5.409 28.731 68.408 1.00 26.55 381 PHE A CA 1
ATOM 2491 C C . PHE A 1 381 ? -5.368 29.422 67.052 1.00 27.87 381 PHE A C 1
ATOM 2492 O O . PHE A 1 381 ? -4.461 30.166 66.772 1.00 26.04 381 PHE A O 1
ATOM 2500 N N . ILE A 1 382 ? -6.388 29.197 66.235 1.00 28.16 382 ILE A N 1
ATOM 2501 C CA . ILE A 1 382 ? -6.404 29.638 64.843 1.00 31.72 382 ILE A CA 1
ATOM 2502 C C . ILE A 1 382 ? -7.367 30.802 64.559 1.00 31.95 382 ILE A C 1
ATOM 2503 O O . ILE A 1 382 ? -8.458 30.866 65.088 1.00 28.42 382 ILE A O 1
ATOM 2508 N N . LEU A 1 383 ? -6.922 31.737 63.730 1.00 32.95 383 LEU A N 1
ATOM 2509 C CA . LEU A 1 383 ? -7.690 32.945 63.438 1.00 37.11 383 LEU A CA 1
ATOM 2510 C C . LEU A 1 383 ? -7.828 33.266 61.950 1.00 36.00 383 LEU A C 1
ATOM 2511 O O . LEU A 1 383 ? -6.937 33.004 61.173 1.00 34.49 383 LEU A O 1
ATOM 2516 N N . THR A 1 384 ? -8.984 33.788 61.575 1.00 39.07 384 THR A N 1
ATOM 2517 C CA . THR A 1 384 ? -9.280 34.112 60.180 1.00 43.40 384 THR A CA 1
ATOM 2518 C C . THR A 1 384 ? -9.941 35.468 59.989 1.00 41.51 384 THR A C 1
ATOM 2519 O O . THR A 1 384 ? -10.815 35.845 60.744 1.00 39.92 384 THR A O 1
ATOM 2523 N N . ARG A 1 385 ? -9.493 36.200 58.982 1.00 40.86 385 ARG A N 1
ATOM 2524 C CA . ARG A 1 385 ? -10.083 37.477 58.629 1.00 42.51 385 ARG A CA 1
ATOM 2525 C C . ARG A 1 385 ? -11.527 37.322 58.161 1.00 45.01 385 ARG A C 1
ATOM 2526 O O . ARG A 1 385 ? -12.418 38.022 58.593 1.00 43.80 385 ARG A O 1
ATOM 2534 N N . SER A 1 386 ? -11.745 36.384 57.258 1.00 46.51 386 SER A N 1
ATOM 2535 C CA . SER A 1 386 ? -13.047 36.149 56.665 1.00 45.92 386 SER A CA 1
ATOM 2536 C C . SER A 1 386 ? -13.616 34.821 57.128 1.00 42.45 386 SER A C 1
ATOM 2537 O O . SER A 1 386 ? -12.904 33.854 57.266 1.00 37.94 386 SER A O 1
ATOM 2540 N N . ASN A 1 387 ? -14.909 34.794 57.376 1.00 44.32 387 ASN A N 1
ATOM 2541 C CA . ASN A 1 387 ? -15.537 33.627 57.952 1.00 41.62 387 ASN A CA 1
ATOM 2542 C C . ASN A 1 387 ? -16.994 33.530 57.618 1.00 36.33 387 ASN A C 1
ATOM 2543 O O . ASN A 1 387 ? -17.428 34.066 56.647 1.00 37.54 387 ASN A O 1
ATOM 2548 N N . PHE A 1 388 ? -17.711 32.826 58.465 1.00 36.00 388 PHE A N 1
ATOM 2549 C CA . PHE A 1 388 ? -19.126 32.575 58.340 1.00 37.51 388 PHE A CA 1
ATOM 2550 C C . PHE A 1 388 ? -19.734 32.198 59.691 1.00 35.42 388 PHE A C 1
ATOM 2551 O O . PHE A 1 388 ? -19.029 31.934 60.648 1.00 31.24 388 PHE A O 1
ATOM 2559 N N . LEU A 1 389 ? -21.053 32.103 59.713 1.00 37.48 389 LEU A N 1
ATOM 2560 C CA . LEU A 1 389 ? -21.883 32.118 60.903 1.00 36.54 389 LEU A CA 1
ATOM 2561 C C . LEU A 1 389 ? -21.582 30.992 61.868 1.00 33.04 389 LEU A C 1
ATOM 2562 O O . LEU A 1 389 ? -21.694 31.177 63.056 1.00 33.11 389 LEU A O 1
ATOM 2567 N N . GLY A 1 390 ? -21.197 29.834 61.376 1.00 31.18 390 GLY A N 1
ATOM 2568 C CA . GLY A 1 390 ? -20.803 28.761 62.260 1.00 30.39 390 GLY A CA 1
ATOM 2569 C C . GLY A 1 390 ? -19.314 28.685 62.419 1.00 28.20 390 GLY A C 1
ATOM 2570 O O . GLY A 1 390 ? -18.795 27.834 63.084 1.00 27.34 390 GLY A O 1
ATOM 2571 N N . GLY A 1 391 ? -18.638 29.640 61.811 1.00 32.68 391 GLY A N 1
ATOM 2572 C CA . GLY A 1 391 ? -17.200 29.640 61.623 1.00 35.94 391 GLY A CA 1
ATOM 2573 C C . GLY A 1 391 ? -16.351 29.671 62.870 1.00 32.04 391 GLY A C 1
ATOM 2574 O O . GLY A 1 391 ? -15.194 29.304 62.833 1.00 31.55 391 GLY A O 1
ATOM 2575 N N . GLN A 1 392 ? -16.958 30.117 63.962 1.00 30.46 392 GLN A N 1
ATOM 2576 C CA . GLN A 1 392 ? -16.309 30.273 65.252 1.00 29.05 392 GLN A CA 1
ATOM 2577 C C . GLN A 1 392 ? -16.035 28.911 65.877 1.00 28.12 392 GLN A C 1
ATOM 2578 O O . GLN A 1 392 ? -15.347 28.801 66.881 1.00 24.72 392 GLN A O 1
ATOM 2584 N N . ARG A 1 393 ? -16.572 27.871 65.248 1.00 28.35 393 ARG A N 1
ATOM 2585 C CA . ARG A 1 393 ? -16.318 26.504 65.674 1.00 29.03 393 ARG A CA 1
ATOM 2586 C C . ARG A 1 393 ? -14.872 26.132 65.368 1.00 28.17 393 ARG A C 1
ATOM 2587 O O . ARG A 1 393 ? -14.298 25.253 66.010 1.00 28.48 393 ARG A O 1
ATOM 2595 N N . TYR A 1 394 ? -14.288 26.809 64.383 1.00 30.46 394 TYR A N 1
ATOM 2596 C CA . TYR A 1 394 ? -12.910 26.575 64.024 1.00 34.53 394 TYR A CA 1
ATOM 2597 C C . TYR A 1 394 ? -11.976 27.789 64.114 1.00 32.58 394 TYR A C 1
ATOM 2598 O O . TYR A 1 394 ? -10.768 27.643 64.028 1.00 31.40 394 TYR A O 1
ATOM 2607 N N . ALA A 1 395 ? -12.545 28.975 64.250 1.00 31.02 395 ALA A N 1
ATOM 2608 C CA . ALA A 1 395 ? -11.771 30.197 64.130 1.00 32.52 395 ALA A CA 1
ATOM 2609 C C . ALA A 1 395 ? -12.307 31.391 64.865 1.00 30.43 395 ALA A C 1
ATOM 2610 O O . ALA A 1 395 ? -13.422 31.416 65.306 1.00 26.30 395 ALA A O 1
ATOM 2612 N N . ALA A 1 396 ? -11.451 32.398 64.949 1.00 32.48 396 ALA A N 1
ATOM 2613 C CA . ALA A 1 396 ? -11.738 33.661 65.595 1.00 30.92 396 ALA A CA 1
ATOM 2614 C C . ALA A 1 396 ? -11.310 34.939 64.878 1.00 35.24 396 ALA A C 1
ATOM 2615 O O . ALA A 1 396 ? -10.390 35.614 65.303 1.00 36.94 396 ALA A O 1
ATOM 2617 N N . THR A 1 397 ? -11.984 35.298 63.806 1.00 35.27 397 THR A N 1
ATOM 2618 C CA . THR A 1 397 ? -12.162 36.694 63.460 1.00 36.66 397 THR A CA 1
ATOM 2619 C C . THR A 1 397 ? -10.868 37.510 63.380 1.00 36.79 397 THR A C 1
ATOM 2620 O O . THR A 1 397 ? -10.166 37.472 62.392 1.00 36.58 397 THR A O 1
ATOM 2624 N N . TRP A 1 398 ? -10.628 38.249 64.453 1.00 35.41 398 TRP A N 1
ATOM 2625 C CA . TRP A 1 398 ? -9.530 39.189 64.633 1.00 36.91 398 TRP A CA 1
ATOM 2626 C C . TRP A 1 398 ? -9.782 40.612 64.131 1.00 35.21 398 TRP A C 1
ATOM 2627 O O . TRP A 1 398 ? -9.021 41.506 64.424 1.00 37.80 398 TRP A O 1
ATOM 2638 N N . THR A 1 399 ? -10.910 40.794 63.462 1.00 35.21 399 THR A N 1
ATOM 2639 C CA . THR A 1 399 ? -11.513 42.093 63.134 1.00 39.78 399 THR A CA 1
ATOM 2640 C C . THR A 1 399 ? -10.693 43.159 62.427 1.00 43.65 399 THR A C 1
ATOM 2641 O O . THR A 1 399 ? -10.421 44.239 62.945 1.00 39.71 399 THR A O 1
ATOM 2645 N N . GLY A 1 400 ? -10.378 42.809 61.193 1.00 48.32 400 GLY A N 1
ATOM 2646 C CA . GLY A 1 400 ? -10.297 43.703 60.074 1.00 56.72 400 GLY A CA 1
ATOM 2647 C C . GLY A 1 400 ? -9.224 44.717 60.195 1.00 58.39 400 GLY A C 1
ATOM 2648 O O . GLY A 1 400 ? -9.257 45.475 61.144 1.00 64.64 400 GLY A O 1
ATOM 2649 N N . ASP A 1 401 ? -8.318 44.774 59.224 1.00 62.65 401 ASP A N 1
ATOM 2650 C CA . ASP A 1 401 ? -7.213 45.712 59.295 1.00 69.22 401 ASP A CA 1
ATOM 2651 C C . ASP A 1 401 ? -7.822 47.093 59.346 1.00 70.84 401 ASP A C 1
ATOM 2652 O O . ASP A 1 401 ? -8.682 47.447 58.559 1.00 72.73 401 ASP A O 1
ATOM 2657 N N . ASN A 1 402 ? -7.368 47.847 60.329 1.00 69.80 402 ASN A N 1
ATOM 2658 C CA . ASN A 1 402 ? -7.998 49.043 60.854 1.00 68.28 402 ASN A CA 1
ATOM 2659 C C . ASN A 1 402 ? -7.622 50.341 60.138 1.00 70.17 402 ASN A C 1
ATOM 2660 O O . ASN A 1 402 ? -7.092 50.345 59.043 1.00 78.20 402 ASN A O 1
ATOM 2665 N N . GLY A 1 403 ? -7.929 51.440 60.788 1.00 67.94 403 GLY A N 1
ATOM 2666 C CA . GLY A 1 403 ? -7.426 52.732 60.427 1.00 69.02 403 GLY A CA 1
ATOM 2667 C C . GLY A 1 403 ? -7.057 53.240 61.780 1.00 65.59 403 GLY A C 1
ATOM 2668 O O . GLY A 1 403 ? -7.648 52.803 62.748 1.00 66.16 403 GLY A O 1
ATOM 2669 N N . SER A 1 404 ? -6.082 54.123 61.866 1.00 67.56 404 SER A N 1
ATOM 2670 C CA . SER A 1 404 ? -5.674 54.669 63.155 1.00 67.01 404 SER A CA 1
ATOM 2671 C C . SER A 1 404 ? -6.433 55.958 63.458 1.00 66.83 404 SER A C 1
ATOM 2672 O O . SER A 1 404 ? -6.177 56.624 64.446 1.00 65.98 404 SER A O 1
ATOM 2675 N N . CYS A 1 405 ? -7.434 56.201 62.625 1.00 67.46 405 CYS A N 1
ATOM 2676 C CA . CYS A 1 405 ? -8.150 57.457 62.418 1.00 72.94 405 CYS A CA 1
ATOM 2677 C C . CYS A 1 405 ? -8.919 58.080 63.589 1.00 67.45 405 CYS A C 1
ATOM 2678 O O . CYS A 1 405 ? -8.927 59.292 63.703 1.00 72.37 405 CYS A O 1
ATOM 2681 N N . TRP A 1 406 ? -9.525 57.238 64.421 1.00 61.59 406 TRP A N 1
ATOM 2682 C CA . TRP A 1 406 ? -10.326 57.583 65.605 1.00 59.44 406 TRP A CA 1
ATOM 2683 C C . TRP A 1 406 ? -11.799 57.282 65.512 1.00 58.22 406 TRP A C 1
ATOM 2684 O O . TRP A 1 406 ? -12.434 57.032 66.509 1.00 57.80 406 TRP A O 1
ATOM 2695 N N . ASP A 1 407 ? -12.363 57.332 64.330 1.00 58.68 407 ASP A N 1
ATOM 2696 C CA . ASP A 1 407 ? -13.688 56.788 64.120 1.00 59.59 407 ASP A CA 1
ATOM 2697 C C . ASP A 1 407 ? -13.696 55.272 64.276 1.00 55.33 407 ASP A C 1
ATOM 2698 O O . ASP A 1 407 ? -14.676 54.693 64.695 1.00 46.87 407 ASP A O 1
ATOM 2703 N N . HIS A 1 408 ? -12.595 54.662 63.863 1.00 56.95 408 HIS A N 1
ATOM 2704 C CA . HIS A 1 408 ? -12.275 53.247 64.052 1.00 56.40 408 HIS A CA 1
ATOM 2705 C C . HIS A 1 408 ? -12.034 52.806 65.498 1.00 44.86 408 HIS A C 1
ATOM 2706 O O . HIS A 1 408 ? -12.263 51.677 65.848 1.00 38.36 408 HIS A O 1
ATOM 2713 N N . LEU A 1 409 ? -11.489 53.685 66.307 1.00 49.62 409 LEU A N 1
ATOM 2714 C CA . LEU A 1 409 ? -11.257 53.363 67.694 1.00 47.04 409 LEU A CA 1
ATOM 2715 C C . LEU A 1 409 ? -12.536 53.153 68.485 1.00 42.09 409 LEU A C 1
ATOM 2716 O O . LEU A 1 409 ? -12.619 52.244 69.286 1.00 37.19 409 LEU A O 1
ATOM 2721 N N . LYS A 1 410 ? -13.489 54.055 68.345 1.00 38.65 410 LYS A N 1
ATOM 2722 C CA . LYS A 1 410 ? -14.770 53.867 68.982 1.00 35.85 410 LYS A CA 1
ATOM 2723 C C . LYS A 1 410 ? -15.549 52.730 68.384 1.00 31.92 410 LYS A C 1
ATOM 2724 O O . LYS A 1 410 ? -16.102 51.922 69.071 1.00 29.82 410 LYS A O 1
ATOM 2730 N N . MET A 1 411 ? -15.504 52.649 67.073 1.00 34.71 411 MET A N 1
ATOM 2731 C CA . MET A 1 411 ? -16.293 51.731 66.299 1.00 30.73 411 MET A CA 1
ATOM 2732 C C . MET A 1 411 ? -15.950 50.314 66.637 1.00 28.96 411 MET A C 1
ATOM 2733 O O . MET A 1 411 ? -16.718 49.406 66.380 1.00 28.33 411 MET A O 1
ATOM 2738 N N . SER A 1 412 ? -14.781 50.124 67.215 1.00 29.46 412 SER A N 1
ATOM 2739 C CA . SER A 1 412 ? -14.355 48.809 67.596 1.00 29.07 412 SER A CA 1
ATOM 2740 C C . SER A 1 412 ? -15.297 48.271 68.635 1.00 25.40 412 SER A C 1
ATOM 2741 O O . SER A 1 412 ? -15.620 47.107 68.638 1.00 22.32 412 SER A O 1
ATOM 2744 N N . VAL A 1 413 ? -15.730 49.141 69.528 1.00 27.65 413 VAL A N 1
ATOM 2745 C CA . VAL A 1 413 ? -16.605 48.752 70.609 1.00 25.52 413 VAL A CA 1
ATOM 2746 C C . VAL A 1 413 ? -17.950 48.277 70.122 1.00 21.46 413 VAL A C 1
ATOM 2747 O O . VAL A 1 413 ? -18.450 47.256 70.541 1.00 19.72 413 VAL A O 1
ATOM 2751 N N . PRO A 1 414 ? -18.549 49.013 69.218 1.00 23.42 414 PRO A N 1
ATOM 2752 C CA . PRO A 1 414 ? -19.714 48.503 68.510 1.00 23.92 414 PRO A CA 1
ATOM 2753 C C . PRO A 1 414 ? -19.432 47.300 67.586 1.00 21.58 414 PRO A C 1
ATOM 2754 O O . PRO A 1 414 ? -20.207 46.378 67.594 1.00 23.36 414 PRO A O 1
ATOM 2758 N N . MET A 1 415 ? -18.346 47.313 66.822 1.00 21.60 415 MET A N 1
ATOM 2759 C CA . MET A 1 415 ? -18.067 46.258 65.855 1.00 20.37 415 MET A CA 1
ATOM 2760 C C . MET A 1 415 ? -17.906 44.933 66.562 1.00 20.49 415 MET A C 1
ATOM 2761 O O . MET A 1 415 ? -18.324 43.902 66.072 1.00 21.64 415 MET A O 1
ATOM 2766 N N . SER A 1 416 ? -17.270 44.968 67.715 1.00 21.64 416 SER A N 1
ATOM 2767 C CA . SER A 1 416 ? -16.974 43.759 68.454 1.00 20.51 416 SER A CA 1
ATOM 2768 C C . SER A 1 416 ? -18.061 43.311 69.397 1.00 15.81 416 SER A C 1
ATOM 2769 O O . SER A 1 416 ? -18.032 42.210 69.864 1.00 16.57 416 SER A O 1
ATOM 2772 N N . LEU A 1 417 ? -19.003 44.173 69.703 1.00 17.55 417 LEU A N 1
ATOM 2773 C CA . LEU A 1 417 ? -20.190 43.739 70.410 1.00 18.87 417 LEU A CA 1
ATOM 2774 C C . LEU A 1 417 ? -21.032 42.815 69.578 1.00 17.98 417 LEU A C 1
ATOM 2775 O O . LEU A 1 417 ? -21.422 41.770 70.031 1.00 18.44 417 LEU A O 1
ATOM 2780 N N . THR A 1 418 ? -21.262 43.221 68.339 1.00 21.08 418 THR A N 1
ATOM 2781 C CA . THR A 1 418 ? -22.120 42.533 67.369 1.00 23.05 418 THR A CA 1
ATOM 2782 C C . THR A 1 418 ? -21.596 41.146 67.049 1.00 18.19 418 THR A C 1
ATOM 2783 O O . THR A 1 418 ? -22.337 40.215 66.897 1.00 19.46 418 THR A O 1
ATOM 2787 N N . LEU A 1 419 ? -20.293 41.018 67.000 1.00 19.32 419 LEU A N 1
ATOM 2788 C CA . LEU A 1 419 ? -19.668 39.751 66.708 1.00 20.33 419 LEU A CA 1
ATOM 2789 C C . LEU A 1 419 ? -19.990 38.695 67.743 1.00 18.79 419 LEU A C 1
ATOM 2790 O O . LEU A 1 419 ? -20.131 37.545 67.407 1.00 18.76 419 LEU A O 1
ATOM 2795 N N . GLY A 1 420 ? -20.092 39.101 68.995 1.00 16.53 420 GLY A N 1
ATOM 2796 C CA . GLY A 1 420 ? -20.582 38.254 70.052 1.00 16.03 420 GLY A CA 1
ATOM 2797 C C . GLY A 1 420 ? -22.031 37.851 69.948 1.00 20.95 420 GLY A C 1
ATOM 2798 O O . GLY A 1 420 ? -22.420 36.746 70.306 1.00 19.84 420 GLY A O 1
ATOM 2799 N N . LEU A 1 421 ? -22.834 38.807 69.507 1.00 21.05 421 LEU A N 1
ATOM 2800 C CA . LEU A 1 421 ? -24.249 38.624 69.239 1.00 22.07 421 LEU A CA 1
ATOM 2801 C C . LEU A 1 421 ? -24.490 37.962 67.879 1.00 22.22 421 LEU A C 1
ATOM 2802 O O . LEU A 1 421 ? -25.566 37.515 67.566 1.00 20.43 421 LEU A O 1
ATOM 2807 N N . SER A 1 422 ? -23.441 37.915 67.085 1.00 22.11 422 SER A N 1
ATOM 2808 C CA . SER A 1 422 ? -23.407 37.171 65.854 1.00 23.84 422 SER A CA 1
ATOM 2809 C C . SER A 1 422 ? -22.705 35.829 66.090 1.00 21.42 422 SER A C 1
ATOM 2810 O O . SER A 1 422 ? -22.315 35.153 65.169 1.00 20.20 422 SER A O 1
ATOM 2813 N N . GLY A 1 423 ? -22.592 35.461 67.355 1.00 17.56 423 GLY A N 1
ATOM 2814 C CA . GLY A 1 423 ? -22.060 34.194 67.799 1.00 20.84 423 GLY A CA 1
ATOM 2815 C C . GLY A 1 423 ? -20.581 34.055 68.101 1.00 21.41 423 GLY A C 1
ATOM 2816 O O . GLY A 1 423 ? -20.178 33.054 68.639 1.00 19.60 423 GLY A O 1
ATOM 2817 N N . GLN A 1 424 ? -19.790 35.069 67.788 1.00 18.98 424 GLN A N 1
ATOM 2818 C CA . GLN A 1 424 ? -18.345 35.002 67.876 1.00 19.46 424 GLN A CA 1
ATOM 2819 C C . GLN A 1 424 ? -17.786 35.565 69.156 1.00 18.03 424 GLN A C 1
ATOM 2820 O O . GLN A 1 424 ? -17.668 36.759 69.301 1.00 17.59 424 GLN A O 1
ATOM 2826 N N . PRO A 1 425 ? -17.427 34.712 70.095 1.00 18.24 425 PRO A N 1
ATOM 2827 C CA . PRO A 1 425 ? -16.938 35.216 71.372 1.00 19.60 425 PRO A CA 1
ATOM 2828 C C . PRO A 1 425 ? -15.610 35.971 71.288 1.00 19.54 425 PRO A C 1
ATOM 2829 O O . PRO A 1 425 ? -15.459 36.974 71.946 1.00 18.79 425 PRO A O 1
ATOM 2833 N N . PHE A 1 426 ? -14.669 35.485 70.492 1.00 18.11 426 PHE A N 1
ATOM 2834 C CA . PHE A 1 426 ? -13.346 36.052 70.446 1.00 18.72 426 PHE A CA 1
ATOM 2835 C C . PHE A 1 426 ? -13.130 36.892 69.220 1.00 18.79 426 PHE A C 1
ATOM 2836 O O . PHE A 1 426 ? -12.826 36.414 68.163 1.00 18.90 426 PHE A O 1
ATOM 2844 N N . SER A 1 427 ? -13.304 38.181 69.396 1.00 20.26 427 SER A N 1
ATOM 2845 C CA . SER A 1 427 ? -12.991 39.150 68.378 1.00 23.26 427 SER A CA 1
ATOM 2846 C C . SER A 1 427 ? -12.173 40.247 69.018 1.00 21.09 427 SER A C 1
ATOM 2847 O O . SER A 1 427 ? -12.360 40.574 70.166 1.00 18.26 427 SER A O 1
ATOM 2850 N N . GLY A 1 428 ? -11.262 40.822 68.269 1.00 23.54 428 GLY A N 1
ATOM 2851 C CA . GLY A 1 428 ? -10.570 41.987 68.747 1.00 26.26 428 GLY A CA 1
ATOM 2852 C C . GLY A 1 428 ? -10.330 42.976 67.646 1.00 30.03 428 GLY A C 1
ATOM 2853 O O . GLY A 1 428 ? -10.225 42.598 66.511 1.00 29.69 428 GLY A O 1
ATOM 2854 N N . ALA A 1 429 ? -10.205 44.243 67.994 1.00 30.67 429 ALA A N 1
ATOM 2855 C CA . ALA A 1 429 ? -9.746 45.234 67.046 1.00 36.64 429 ALA A CA 1
ATOM 2856 C C . ALA A 1 429 ? -8.344 45.627 67.427 1.00 41.60 429 ALA A C 1
ATOM 2857 O O . ALA A 1 429 ? -8.047 45.793 68.591 1.00 40.77 429 ALA A O 1
ATOM 2859 N N . ASP A 1 430 ? -7.491 45.785 66.424 1.00 47.21 430 ASP A N 1
ATOM 2860 C CA . ASP A 1 430 ? -6.139 46.277 66.612 1.00 48.03 430 ASP A CA 1
ATOM 2861 C C . ASP A 1 430 ? -6.096 47.691 67.130 1.00 48.84 430 ASP A C 1
ATOM 2862 O O . ASP A 1 430 ? -6.832 48.523 66.669 1.00 49.15 430 ASP A O 1
ATOM 2867 N N . ILE A 1 431 ? -5.180 47.965 68.051 1.00 52.76 431 ILE A N 1
ATOM 2868 C CA . ILE A 1 431 ? -5.151 49.233 68.753 1.00 51.15 431 ILE A CA 1
ATOM 2869 C C . ILE A 1 431 ? -4.501 50.329 67.910 1.00 54.96 431 ILE A C 1
ATOM 2870 O O . ILE A 1 431 ? -3.654 51.075 68.353 1.00 61.36 431 ILE A O 1
ATOM 2875 N N . GLY A 1 432 ? -4.961 50.443 66.677 1.00 60.05 432 GLY A N 1
ATOM 2876 C CA . GLY A 1 432 ? -4.340 51.265 65.659 1.00 62.09 432 GLY A CA 1
ATOM 2877 C C . GLY A 1 432 ? -4.821 50.765 64.316 1.00 62.38 432 GLY A C 1
ATOM 2878 O O . GLY A 1 432 ? -5.838 51.195 63.853 1.00 69.59 432 GLY A O 1
ATOM 2879 N N . GLY A 1 433 ? -4.105 49.853 63.684 1.00 64.76 433 GLY A N 1
ATOM 2880 C CA . GLY A 1 433 ? -4.590 49.272 62.451 1.00 71.63 433 GLY A CA 1
ATOM 2881 C C . GLY A 1 433 ? -3.576 49.138 61.344 1.00 77.94 433 GLY A C 1
ATOM 2882 O O . GLY A 1 433 ? -2.386 49.107 61.585 1.00 79.40 433 GLY A O 1
ATOM 2883 N N . PHE A 1 434 ? -4.081 49.045 60.122 1.00 81.96 434 PHE A N 1
ATOM 2884 C CA . PHE A 1 434 ? -3.318 49.335 58.924 1.00 84.55 434 PHE A CA 1
ATOM 2885 C C . PHE A 1 434 ? -3.948 50.556 58.262 1.00 86.78 434 PHE A C 1
ATOM 2886 O O . PHE A 1 434 ? -5.098 50.505 57.828 1.00 88.04 434 PHE A O 1
ATOM 2894 N N . LEU A 1 435 ? -3.139 51.555 58.008 1.00 86.46 435 LEU A N 1
ATOM 2895 C CA . LEU A 1 435 ? -3.615 52.761 57.382 1.00 90.67 435 LEU A CA 1
ATOM 2896 C C . LEU A 1 435 ? -2.929 53.833 58.142 1.00 93.64 435 LEU A C 1
ATOM 2897 O O . LEU A 1 435 ? -2.300 54.720 57.580 1.00 100.10 435 LEU A O 1
ATOM 2902 N N . PHE A 1 436 ? -3.076 53.763 59.444 1.00 90.03 436 PHE A N 1
ATOM 2903 C CA . PHE A 1 436 ? -2.122 54.313 60.377 1.00 90.16 436 PHE A CA 1
ATOM 2904 C C . PHE A 1 436 ? -1.751 55.782 60.152 1.00 92.36 436 PHE A C 1
ATOM 2905 O O . PHE A 1 436 ? -2.565 56.588 59.722 1.00 97.34 436 PHE A O 1
ATOM 2913 N N . ASN A 1 437 ? -0.475 56.045 60.328 1.00 86.15 437 ASN A N 1
ATOM 2914 C CA . ASN A 1 437 ? 0.135 56.900 61.295 1.00 88.66 437 ASN A CA 1
ATOM 2915 C C . ASN A 1 437 ? -0.759 57.194 62.462 1.00 83.77 437 ASN A C 1
ATOM 2916 O O . ASN A 1 437 ? -1.908 57.524 62.300 1.00 84.32 437 ASN A O 1
ATOM 2921 N N . ALA A 1 438 ? -0.213 57.022 63.655 1.00 81.84 438 ALA A N 1
ATOM 2922 C CA . ALA A 1 438 ? -0.933 57.289 64.881 1.00 77.78 438 ALA A CA 1
ATOM 2923 C C . ALA A 1 438 ? -0.095 58.149 65.807 1.00 71.20 438 ALA A C 1
ATOM 2924 O O . ALA A 1 438 ? 1.069 57.870 66.013 1.00 71.27 438 ALA A O 1
ATOM 2926 N N . ASP A 1 439 ? -0.694 59.186 66.376 1.00 69.34 439 ASP A N 1
ATOM 2927 C CA . ASP A 1 439 ? -0.050 59.937 67.437 1.00 64.94 439 ASP A CA 1
ATOM 2928 C C . ASP A 1 439 ? -0.229 59.239 68.779 1.00 60.91 439 ASP A C 1
ATOM 2929 O O . ASP A 1 439 ? -0.891 58.218 68.889 1.00 55.28 439 ASP A O 1
ATOM 2934 N N . ALA A 1 440 ? 0.384 59.802 69.797 1.00 55.50 440 ALA A N 1
ATOM 2935 C CA . ALA A 1 440 ? 0.295 59.246 71.114 1.00 52.46 440 ALA A CA 1
ATOM 2936 C C . ALA A 1 440 ? -1.131 59.274 71.522 1.00 49.21 440 ALA A C 1
ATOM 2937 O O . ALA A 1 440 ? -1.625 58.369 72.127 1.00 44.88 440 ALA A O 1
ATOM 2939 N N . ASP A 1 441 ? -1.783 60.368 71.214 1.00 51.92 441 ASP A N 1
ATOM 2940 C CA . ASP A 1 441 ? -3.101 60.614 71.720 1.00 54.15 441 ASP A CA 1
ATOM 2941 C C . ASP A 1 441 ? -4.081 59.580 71.250 1.00 48.91 441 ASP A C 1
ATOM 2942 O O . ASP A 1 441 ? -4.924 59.152 72.019 1.00 45.51 441 ASP A O 1
ATOM 2947 N N . LEU A 1 442 ? -3.999 59.192 69.985 1.00 51.90 442 LEU A N 1
ATOM 2948 C CA . LEU A 1 442 ? -4.830 58.104 69.524 1.00 51.60 442 LEU A CA 1
ATOM 2949 C C . LEU A 1 442 ? -4.541 56.741 70.149 1.00 48.41 442 LEU A C 1
ATOM 2950 O O . LEU A 1 442 ? -5.454 56.115 70.645 1.00 42.78 442 LEU A O 1
ATOM 2955 N N . PHE A 1 443 ? -3.290 56.286 70.118 1.00 45.91 443 PHE A N 1
ATOM 2956 C CA . PHE A 1 443 ? -2.946 54.973 70.653 1.00 42.35 443 PHE A CA 1
ATOM 2957 C C . PHE A 1 443 ? -3.226 54.877 72.137 1.00 39.87 443 PHE A C 1
ATOM 2958 O O . PHE A 1 443 ? -3.767 53.899 72.615 1.00 38.62 443 PHE A O 1
ATOM 2966 N N . GLY A 1 444 ? -2.885 55.914 72.870 1.00 43.18 444 GLY A N 1
ATOM 2967 C CA . GLY A 1 444 ? -3.021 55.870 74.300 1.00 40.67 444 GLY A CA 1
ATOM 2968 C C . GLY A 1 444 ? -4.448 55.670 74.697 1.00 35.74 444 GLY A C 1
ATOM 2969 O O . GLY A 1 444 ? -4.750 54.966 75.630 1.00 34.57 444 GLY A O 1
ATOM 2970 N N . ASN A 1 445 ? -5.332 56.345 74.011 1.00 38.12 445 ASN A N 1
ATOM 2971 C CA . ASN A 1 445 ? -6.725 56.088 74.204 1.00 40.13 445 ASN A CA 1
ATOM 2972 C C . ASN A 1 445 ? -7.082 54.722 73.719 1.00 34.74 445 ASN A C 1
ATOM 2973 O O . ASN A 1 445 ? -7.951 54.080 74.257 1.00 31.26 445 ASN A O 1
ATOM 2978 N N . TRP A 1 446 ? -6.418 54.297 72.660 1.00 35.16 446 TRP A N 1
ATOM 2979 C CA . TRP A 1 446 ? -6.733 53.012 72.087 1.00 37.13 446 TRP A CA 1
ATOM 2980 C C . TRP A 1 446 ? -6.428 51.845 72.977 1.00 33.28 446 TRP A C 1
ATOM 2981 O O . TRP A 1 446 ? -7.215 50.937 73.097 1.00 27.83 446 TRP A O 1
ATOM 2992 N N . ILE A 1 447 ? -5.251 51.870 73.563 1.00 32.96 447 ILE A N 1
ATOM 2993 C CA . ILE A 1 447 ? -4.847 50.841 74.493 1.00 30.38 447 ILE A CA 1
ATOM 2994 C C . ILE A 1 447 ? -5.641 50.793 75.790 1.00 25.27 447 ILE A C 1
ATOM 2995 O O . ILE A 1 447 ? -5.807 49.753 76.361 1.00 25.41 447 ILE A O 1
ATOM 3000 N N . GLY A 1 448 ? -6.182 51.914 76.217 1.00 24.73 448 GLY A N 1
ATOM 3001 C CA . GLY A 1 448 ? -6.917 51.976 77.458 1.00 25.29 448 GLY A CA 1
ATOM 3002 C C . GLY A 1 448 ? -8.156 51.124 77.602 1.00 22.90 448 GLY A C 1
ATOM 3003 O O . GLY A 1 448 ? -8.409 50.615 78.665 1.00 18.99 448 GLY A O 1
ATOM 3004 N N . PHE A 1 449 ? -8.942 50.991 76.553 1.00 22.27 449 PHE A N 1
ATOM 3005 C CA . PHE A 1 449 ? -10.076 50.101 76.586 1.00 20.80 449 PHE A CA 1
ATOM 3006 C C . PHE A 1 449 ? -9.869 48.849 75.738 1.00 19.65 449 PHE A C 1
ATOM 3007 O O . PHE A 1 449 ? -10.484 47.850 75.976 1.00 15.47 449 PHE A O 1
ATOM 3015 N N . GLY A 1 450 ? -8.969 48.926 74.771 1.00 22.14 450 GLY A N 1
ATOM 3016 C CA . GLY A 1 450 ? -8.542 47.814 73.936 1.00 24.49 450 GLY A CA 1
ATOM 3017 C C . GLY A 1 450 ? -7.843 46.721 74.716 1.00 23.34 450 GLY A C 1
ATOM 3018 O O . GLY A 1 450 ? -7.802 45.578 74.317 1.00 18.83 450 GLY A O 1
ATOM 3019 N N . ALA A 1 451 ? -7.338 47.089 75.877 1.00 20.71 451 ALA A N 1
ATOM 3020 C CA . ALA A 1 451 ? -6.762 46.146 76.815 1.00 20.29 451 ALA A CA 1
ATOM 3021 C C . ALA A 1 451 ? -7.835 45.263 77.427 1.00 19.05 451 ALA A C 1
ATOM 3022 O O . ALA A 1 451 ? -7.517 44.347 78.150 1.00 17.46 451 ALA A O 1
ATOM 3024 N N . PHE A 1 452 ? -9.097 45.577 77.172 1.00 16.91 452 PHE A N 1
ATOM 3025 C CA . PHE A 1 452 ? -10.215 44.759 77.606 1.00 15.34 452 PHE A CA 1
ATOM 3026 C C . PHE A 1 452 ? -11.013 44.125 76.476 1.00 16.44 452 PHE A C 1
ATOM 3027 O O . PHE A 1 452 ? -12.103 43.665 76.694 1.00 15.58 452 PHE A O 1
ATOM 3035 N N . TYR A 1 453 ? -10.471 44.099 75.266 1.00 17.03 453 TYR A N 1
ATOM 3036 C CA . TYR A 1 453 ? -11.108 43.358 74.178 1.00 17.67 453 TYR A CA 1
ATOM 3037 C C . TYR A 1 453 ? -10.948 41.914 74.521 1.00 16.41 453 TYR A C 1
ATOM 3038 O O . TYR A 1 453 ? -10.033 41.563 75.233 1.00 16.34 453 TYR A O 1
ATOM 3047 N N . PRO A 1 454 ? -11.783 41.039 73.992 1.00 15.56 454 PRO A N 1
ATOM 3048 C CA . PRO A 1 454 ? -11.631 39.617 74.265 1.00 16.40 454 PRO A CA 1
ATOM 3049 C C . PRO A 1 454 ? -10.327 39.113 73.749 1.00 14.64 454 PRO A C 1
ATOM 3050 O O . PRO A 1 454 ? -9.673 38.293 74.355 1.00 14.23 454 PRO A O 1
ATOM 3054 N N . PHE A 1 455 ? -10.005 39.604 72.573 1.00 16.80 455 PHE A N 1
ATOM 3055 C CA . PHE A 1 455 ? -8.746 39.392 71.947 1.00 18.66 455 PHE A CA 1
ATOM 3056 C C . PHE A 1 455 ? -8.072 40.752 71.736 1.00 22.26 455 PHE A C 1
ATOM 3057 O O . PHE A 1 455 ? -8.599 41.632 71.092 1.00 20.41 455 PHE A O 1
ATOM 3065 N N . ALA A 1 456 ? -6.888 40.913 72.301 1.00 25.15 456 ALA A N 1
ATOM 3066 C CA . ALA A 1 456 ? -6.138 42.152 72.191 1.00 23.04 456 ALA A CA 1
ATOM 3067 C C . ALA A 1 456 ? -4.870 41.993 71.373 1.00 24.78 456 ALA A C 1
ATOM 3068 O O . ALA A 1 456 ? -4.260 40.972 71.396 1.00 29.97 456 ALA A O 1
ATOM 3070 N N . ARG A 1 457 ? -4.521 42.997 70.604 1.00 30.23 457 ARG A N 1
ATOM 3071 C CA . ARG A 1 457 ? -3.320 42.917 69.821 1.00 32.15 457 ARG A CA 1
ATOM 3072 C C . ARG A 1 457 ? -2.773 44.254 69.371 1.00 33.68 457 ARG A C 1
ATOM 3073 O O . ARG A 1 457 ? -3.466 45.237 69.333 1.00 39.38 457 ARG A O 1
ATOM 3081 N N . GLY A 1 458 ? -1.504 44.228 69.038 1.00 35.56 458 GLY A N 1
ATOM 3082 C CA . GLY A 1 458 ? -0.792 45.335 68.473 1.00 38.83 458 GLY A CA 1
ATOM 3083 C C . GLY A 1 458 ? -0.495 44.869 67.086 1.00 52.88 458 GLY A C 1
ATOM 3084 O O . GLY A 1 458 ? -0.335 43.700 66.812 1.00 54.72 458 GLY A O 1
ATOM 3085 N N . HIS A 1 459 ? -0.319 45.851 66.223 1.00 64.70 459 HIS A N 1
ATOM 3086 C CA . HIS A 1 459 ? -0.909 46.011 64.916 1.00 69.16 459 HIS A CA 1
ATOM 3087 C C . HIS A 1 459 ? -0.030 46.845 64.002 1.00 71.78 459 HIS A C 1
ATOM 3088 O O . HIS A 1 459 ? 1.156 47.003 64.231 1.00 72.09 459 HIS A O 1
ATOM 3095 N N . ALA A 1 460 ? -0.661 47.358 62.948 1.00 80.23 460 ALA A N 1
ATOM 3096 C CA . ALA A 1 460 ? -0.112 48.360 62.020 1.00 86.15 460 ALA A CA 1
ATOM 3097 C C . ALA A 1 460 ? 0.753 47.744 60.929 1.00 94.32 460 ALA A C 1
ATOM 3098 O O . ALA A 1 460 ? 1.114 46.579 61.042 1.00 97.12 460 ALA A O 1
ATOM 3100 N N . CYS A 1 461 ? 1.039 48.530 59.885 1.00 97.83 461 CYS A N 1
ATOM 3101 C CA . CYS A 1 461 ? 1.700 48.076 58.654 1.00 103.79 461 CYS A CA 1
ATOM 3102 C C . CYS A 1 461 ? 2.320 49.217 57.853 1.00 105.55 461 CYS A C 1
ATOM 3103 O O . CYS A 1 461 ? 2.153 50.381 58.188 1.00 103.53 461 CYS A O 1
ATOM 3106 N N . ALA A 1 462 ? 3.002 48.868 56.764 1.00 110.89 462 ALA A N 1
ATOM 3107 C CA . ALA A 1 462 ? 3.438 49.834 55.756 1.00 112.68 462 ALA A CA 1
ATOM 3108 C C . ALA A 1 462 ? 4.216 50.874 56.474 1.00 114.56 462 ALA A C 1
ATOM 3109 O O . ALA A 1 462 ? 4.156 52.049 56.162 1.00 113.47 462 ALA A O 1
ATOM 3111 N N . GLY A 1 463 ? 4.986 50.460 57.465 1.00 116.50 463 GLY A N 1
ATOM 3112 C CA . GLY A 1 463 ? 5.700 51.415 58.278 1.00 114.43 463 GLY A CA 1
ATOM 3113 C C . GLY A 1 463 ? 6.343 51.883 57.035 1.00 119.12 463 GLY A C 1
ATOM 3114 O O . GLY A 1 463 ? 6.155 51.210 56.048 1.00 120.38 463 GLY A O 1
ATOM 3115 N N . THR A 1 464 ? 6.885 53.078 56.944 1.00 120.89 464 THR A N 1
ATOM 3116 C CA . THR A 1 464 ? 7.771 53.729 57.861 1.00 118.81 464 THR A CA 1
ATOM 3117 C C . THR A 1 464 ? 7.106 54.149 59.139 1.00 118.40 464 THR A C 1
ATOM 3118 O O . THR A 1 464 ? 5.892 54.262 59.257 1.00 120.39 464 THR A O 1
ATOM 3122 N N . ASN A 1 465 ? 7.965 54.473 60.080 1.00 117.79 465 ASN A N 1
ATOM 3123 C CA . ASN A 1 465 ? 8.058 53.952 61.410 1.00 114.21 465 ASN A CA 1
ATOM 3124 C C . ASN A 1 465 ? 7.055 54.293 62.502 1.00 107.59 465 ASN A C 1
ATOM 3125 O O . ASN A 1 465 ? 6.325 55.279 62.440 1.00 106.24 465 ASN A O 1
ATOM 3130 N N . ASN A 1 466 ? 7.089 53.453 63.534 1.00 102.35 466 ASN A N 1
ATOM 3131 C CA . ASN A 1 466 ? 6.229 53.561 64.706 1.00 92.11 466 ASN A CA 1
ATOM 3132 C C . ASN A 1 466 ? 4.946 52.743 64.576 1.00 87.59 466 ASN A C 1
ATOM 3133 O O . ASN A 1 466 ? 4.627 52.282 63.494 1.00 88.49 466 ASN A O 1
ATOM 3138 N N . LYS A 1 467 ? 4.208 52.648 65.683 1.00 79.83 467 LYS A N 1
ATOM 3139 C CA . LYS A 1 467 ? 3.056 51.767 65.916 1.00 73.28 467 LYS A CA 1
ATOM 3140 C C . LYS A 1 467 ? 3.161 50.981 67.227 1.00 64.93 467 LYS A C 1
ATOM 3141 O O . LYS A 1 467 ? 2.204 50.372 67.685 1.00 58.13 467 LYS A O 1
ATOM 3147 N N . GLU A 1 468 ? 4.329 51.022 67.846 1.00 65.20 468 GLU A N 1
ATOM 3148 C CA . GLU A 1 468 ? 4.597 50.240 69.047 1.00 55.64 468 GLU A CA 1
ATOM 3149 C C . GLU A 1 468 ? 3.959 50.731 70.339 1.00 54.99 468 GLU A C 1
ATOM 3150 O O . GLU A 1 468 ? 3.466 51.849 70.437 1.00 54.37 468 GLU A O 1
ATOM 3156 N N . PRO A 1 469 ? 3.984 49.880 71.349 1.00 50.71 469 PRO A N 1
ATOM 3157 C CA . PRO A 1 469 ? 3.463 50.250 72.657 1.00 49.07 469 PRO A CA 1
ATOM 3158 C C . PRO A 1 469 ? 4.319 51.333 73.258 1.00 47.17 469 PRO A C 1
ATOM 3159 O O . PRO A 1 469 ? 3.844 52.013 74.135 1.00 40.35 469 PRO A O 1
ATOM 3163 N N . TRP A 1 470 ? 5.563 51.463 72.793 1.00 51.44 470 TRP A N 1
ATOM 3164 C CA . TRP A 1 470 ? 6.553 52.383 73.370 1.00 50.06 470 TRP A CA 1
ATOM 3165 C C . TRP A 1 470 ? 7.077 53.566 72.555 1.00 49.35 470 TRP A C 1
ATOM 3166 O O . TRP A 1 470 ? 8.056 54.173 72.946 1.00 47.05 470 TRP A O 1
ATOM 3177 N N . VAL A 1 471 ? 6.521 53.783 71.371 1.00 52.61 471 VAL A N 1
ATOM 3178 C CA . VAL A 1 471 ? 6.865 54.903 70.500 1.00 55.81 471 VAL A CA 1
ATOM 3179 C C . VAL A 1 471 ? 6.459 56.279 70.972 1.00 50.75 471 VAL A C 1
ATOM 3180 O O . VAL A 1 471 ? 7.239 57.206 70.924 1.00 52.50 471 VAL A O 1
ATOM 3184 N N . PHE A 1 472 ? 5.243 56.410 71.450 1.00 51.63 472 PHE A N 1
ATOM 3185 C CA . PHE A 1 472 ? 4.634 57.716 71.606 1.00 50.10 472 PHE A CA 1
ATOM 3186 C C . PHE A 1 472 ? 4.997 58.323 72.945 1.00 46.41 472 PHE A C 1
ATOM 3187 O O . PHE A 1 472 ? 4.339 59.194 73.471 1.00 37.91 472 PHE A O 1
ATOM 3195 N N . GLY A 1 473 ? 6.138 57.845 73.402 1.00 46.46 473 GLY A N 1
ATOM 3196 C CA . GLY A 1 473 ? 6.776 58.284 74.605 1.00 46.50 473 GLY A CA 1
ATOM 3197 C C . GLY A 1 473 ? 6.742 57.284 75.704 1.00 41.88 473 GLY A C 1
ATOM 3198 O O . GLY A 1 473 ? 6.211 56.200 75.576 1.00 41.52 473 GLY A O 1
ATOM 3199 N N . GLN A 1 474 ? 7.346 57.700 76.794 1.00 46.89 474 GLN A N 1
ATOM 3200 C CA . GLN A 1 474 ? 7.239 57.046 78.064 1.00 45.09 474 GLN A CA 1
ATOM 3201 C C . GLN A 1 474 ? 5.808 57.077 78.553 1.00 40.39 474 GLN A C 1
ATOM 3202 O O . GLN A 1 474 ? 5.306 56.102 79.051 1.00 36.80 474 GLN A O 1
ATOM 3208 N N . LYS A 1 475 ? 5.164 58.217 78.408 1.00 41.32 475 LYS A N 1
ATOM 3209 C CA . LYS A 1 475 ? 3.831 58.396 78.920 1.00 43.28 475 LYS A CA 1
ATOM 3210 C C . LYS A 1 475 ? 2.825 57.472 78.262 1.00 38.75 475 LYS A C 1
ATOM 3211 O O . LYS A 1 475 ? 1.945 56.958 78.910 1.00 35.08 475 LYS A O 1
ATOM 3217 N N . VAL A 1 476 ? 2.917 57.338 76.954 1.00 39.14 476 VAL A N 1
ATOM 3218 C CA . VAL A 1 476 ? 2.049 56.454 76.191 1.00 38.90 476 VAL A CA 1
ATOM 3219 C C . VAL A 1 476 ? 2.319 55.005 76.531 1.00 35.07 476 VAL A C 1
ATOM 3220 O O . VAL A 1 476 ? 1.442 54.183 76.574 1.00 29.75 476 VAL A O 1
ATOM 3224 N N . GLU A 1 477 ? 3.586 54.726 76.704 1.00 38.08 477 GLU A N 1
ATOM 3225 C CA . GLU A 1 477 ? 4.108 53.458 77.147 1.00 36.12 477 GLU A CA 1
ATOM 3226 C C . GLU A 1 477 ? 3.717 53.096 78.567 1.00 31.30 477 GLU A C 1
ATOM 3227 O O . GLU A 1 477 ? 3.600 51.941 78.894 1.00 28.75 477 GLU A O 1
ATOM 3233 N N . ASP A 1 478 ? 3.639 54.104 79.423 1.00 35.62 478 ASP A N 1
ATOM 3234 C CA . ASP A 1 478 ? 3.117 54.028 80.783 1.00 32.58 478 ASP A CA 1
ATOM 3235 C C . ASP A 1 478 ? 1.628 53.788 80.880 1.00 26.01 478 ASP A C 1
ATOM 3236 O O . ASP A 1 478 ? 1.157 53.190 81.807 1.00 21.42 478 ASP A O 1
ATOM 3241 N N . ALA A 1 479 ? 0.890 54.358 79.950 1.00 28.01 479 ALA A N 1
ATOM 3242 C CA . ALA A 1 479 ? -0.517 54.063 79.761 1.00 23.92 479 ALA A CA 1
ATOM 3243 C C . ALA A 1 479 ? -0.712 52.631 79.302 1.00 21.01 479 ALA A C 1
ATOM 3244 O O . ALA A 1 479 ? -1.590 51.921 79.763 1.00 17.46 479 ALA A O 1
ATOM 3246 N N . SER A 1 480 ? 0.141 52.230 78.378 1.00 22.04 480 SER A N 1
ATOM 3247 C CA . SER A 1 480 ? 0.180 50.884 77.869 1.00 23.00 480 SER A CA 1
ATOM 3248 C C . SER A 1 480 ? 0.544 49.858 78.928 1.00 21.17 480 SER A C 1
ATOM 3249 O O . SER A 1 480 ? -0.020 48.789 78.949 1.00 16.92 480 SER A O 1
ATOM 3252 N N . ARG A 1 481 ? 1.500 50.171 79.787 1.00 20.06 481 ARG A N 1
ATOM 3253 C CA . ARG A 1 481 ? 1.823 49.286 80.882 1.00 20.59 481 ARG A CA 1
ATOM 3254 C C . ARG A 1 481 ? 0.670 49.140 81.869 1.00 16.21 481 ARG A C 1
ATOM 3255 O O . ARG A 1 481 ? 0.361 48.054 82.290 1.00 13.64 481 ARG A O 1
ATOM 3263 N N . ILE A 1 482 ? 0.047 50.249 82.232 1.00 16.27 482 ILE A N 1
ATOM 3264 C CA . ILE A 1 482 ? -1.060 50.269 83.176 1.00 15.10 482 ILE A CA 1
ATOM 3265 C C . ILE A 1 482 ? -2.304 49.543 82.706 1.00 14.29 482 ILE A C 1
ATOM 3266 O O . ILE A 1 482 ? -2.967 48.915 83.490 1.00 12.34 482 ILE A O 1
ATOM 3271 N N . ALA A 1 483 ? -2.628 49.651 81.430 1.00 15.03 483 ALA A N 1
ATOM 3272 C CA . ALA A 1 483 ? -3.699 48.869 80.828 1.00 16.22 483 ALA A CA 1
ATOM 3273 C C . ALA A 1 483 ? -3.511 47.345 80.770 1.00 16.34 483 ALA A C 1
ATOM 3274 O O . ALA A 1 483 ? -4.413 46.584 81.075 1.00 13.97 483 ALA A O 1
ATOM 3276 N N . LEU A 1 484 ? -2.353 46.931 80.286 1.00 15.33 484 LEU A N 1
ATOM 3277 C CA . LEU A 1 484 ? -1.946 45.542 80.172 1.00 15.41 484 LEU A CA 1
ATOM 3278 C C . LEU A 1 484 ? -1.785 44.867 81.509 1.00 15.28 484 LEU A C 1
ATOM 3279 O O . LEU A 1 484 ? -1.960 43.679 81.639 1.00 13.75 484 LEU A O 1
ATOM 3284 N N . GLU A 1 485 ? -1.353 45.630 82.487 1.00 13.79 485 GLU A N 1
ATOM 3285 C CA . GLU A 1 485 ? -1.308 45.154 83.843 1.00 14.54 485 GLU A CA 1
ATOM 3286 C C . GLU A 1 485 ? -2.689 44.905 84.449 1.00 13.68 485 GLU A C 1
ATOM 3287 O O . GLU A 1 485 ? -2.894 43.962 85.189 1.00 15.11 485 GLU A O 1
ATOM 3293 N N . ARG A 1 486 ? -3.633 45.762 84.116 1.00 14.30 486 ARG A N 1
ATOM 3294 C CA . ARG A 1 486 ? -5.013 45.562 84.492 1.00 14.10 486 ARG A CA 1
ATOM 3295 C C . ARG A 1 486 ? -5.599 44.327 83.854 1.00 11.79 486 ARG A C 1
ATOM 3296 O O . ARG A 1 486 ? -6.268 43.591 84.511 1.00 12.35 486 ARG A O 1
ATOM 3304 N N . ARG A 1 487 ? -5.319 44.102 82.577 1.00 12.48 487 ARG A N 1
ATOM 3305 C CA . ARG A 1 487 ? -5.841 42.973 81.815 1.00 12.90 487 ARG A CA 1
ATOM 3306 C C . ARG A 1 487 ? -5.417 41.645 82.389 1.00 11.21 487 ARG A C 1
ATOM 3307 O O . ARG A 1 487 ? -6.213 40.764 82.590 1.00 9.60 487 ARG A O 1
ATOM 3315 N N . TYR A 1 488 ? -4.138 41.538 82.648 1.00 11.18 488 TYR A N 1
ATOM 3316 C CA . TYR A 1 488 ? -3.501 40.356 83.151 1.00 10.06 488 TYR A CA 1
ATOM 3317 C C . TYR A 1 488 ? -3.954 39.940 84.549 1.00 11.59 488 TYR A C 1
ATOM 3318 O O . TYR A 1 488 ? -4.006 38.772 84.840 1.00 11.51 488 TYR A O 1
ATOM 3327 N N . ILE A 1 489 ? -4.263 40.908 85.403 1.00 12.70 489 ILE A N 1
ATOM 3328 C CA . ILE A 1 489 ? -4.813 40.689 86.747 1.00 11.80 489 ILE A CA 1
ATOM 3329 C C . ILE A 1 489 ? -6.185 40.035 86.709 1.00 10.12 489 ILE A C 1
ATOM 3330 O O . ILE A 1 489 ? -6.579 39.310 87.588 1.00 9.52 489 ILE A O 1
ATOM 3335 N N . LEU A 1 490 ? -6.906 40.293 85.645 1.00 10.84 490 LEU A N 1
ATOM 3336 C CA . LEU A 1 490 ? -8.264 39.803 85.481 1.00 11.97 490 LEU A CA 1
ATOM 3337 C C . LEU A 1 490 ? -8.343 38.599 84.560 1.00 10.97 490 LEU A C 1
ATOM 3338 O O . LEU A 1 490 ? -9.394 38.263 84.089 1.00 8.77 490 LEU A O 1
ATOM 3343 N N . LEU A 1 491 ? -7.206 37.954 84.370 1.00 11.42 491 LEU A N 1
ATOM 3344 C CA . LEU A 1 491 ? -7.057 36.772 83.563 1.00 11.23 491 LEU A CA 1
ATOM 3345 C C . LEU A 1 491 ? -7.906 35.647 84.133 1.00 12.42 491 LEU A C 1
ATOM 3346 O O . LEU A 1 491 ? -8.558 34.924 83.396 1.00 9.99 491 LEU A O 1
ATOM 3351 N N . PRO A 1 492 ? -7.968 35.539 85.449 1.00 11.60 492 PRO A N 1
ATOM 3352 C CA . PRO A 1 492 ? -8.855 34.568 86.085 1.00 10.58 492 PRO A CA 1
ATOM 3353 C C . PRO A 1 492 ? -10.344 34.837 85.864 1.00 10.74 492 PRO A C 1
ATOM 3354 O O . PRO A 1 492 ? -11.126 33.955 86.135 1.00 12.13 492 PRO A O 1
ATOM 3358 N N . TYR A 1 493 ? -10.704 36.028 85.397 1.00 10.17 493 TYR A N 1
ATOM 3359 C CA . TYR A 1 493 ? -12.072 36.405 85.081 1.00 10.46 493 TYR A CA 1
ATOM 3360 C C . TYR A 1 493 ? -12.365 36.413 83.572 1.00 12.52 493 TYR A C 1
ATOM 3361 O O . TYR A 1 493 ? -13.449 36.104 83.145 1.00 10.96 493 TYR A O 1
ATOM 3370 N N . PHE A 1 494 ? -11.383 36.803 82.784 1.00 11.44 494 PHE A N 1
ATOM 3371 C CA . PHE A 1 494 ? -11.383 36.635 81.341 1.00 11.79 494 PHE A CA 1
ATOM 3372 C C . PHE A 1 494 ? -11.369 35.164 80.978 1.00 12.29 494 PHE A C 1
ATOM 3373 O O . PHE A 1 494 ? -11.907 34.783 79.978 1.00 12.13 494 PHE A O 1
ATOM 3381 N N . TYR A 1 495 ? -10.628 34.374 81.748 1.00 13.19 495 TYR A N 1
ATOM 3382 C CA . TYR A 1 495 ? -10.483 32.941 81.528 1.00 13.82 495 TYR A CA 1
ATOM 3383 C C . TYR A 1 495 ? -11.678 32.082 81.772 1.00 13.27 495 TYR A C 1
ATOM 3384 O O . TYR A 1 495 ? -11.935 31.151 81.034 1.00 13.74 495 TYR A O 1
ATOM 3393 N N . THR A 1 496 ? -12.352 32.374 82.865 1.00 14.35 496 THR A N 1
ATOM 3394 C CA . THR A 1 496 ? -13.604 31.748 83.216 1.00 14.46 496 THR A CA 1
ATOM 3395 C C . THR A 1 496 ? -14.634 32.074 82.162 1.00 12.43 496 THR A C 1
ATOM 3396 O O . THR A 1 496 ? -15.391 31.224 81.770 1.00 14.76 496 THR A O 1
ATOM 3400 N N . LEU A 1 497 ? -14.620 33.323 81.720 1.00 11.22 497 LEU A N 1
ATOM 3401 C CA . LEU A 1 497 ? -15.445 33.869 80.658 1.00 10.82 497 LEU A CA 1
ATOM 3402 C C . LEU A 1 497 ? -15.203 33.226 79.292 1.00 12.35 497 LEU A C 1
ATOM 3403 O O . LEU A 1 497 ? -16.114 33.073 78.502 1.00 10.67 497 LEU A O 1
ATOM 3408 N N . LEU A 1 498 ? -13.947 32.895 79.027 1.00 12.63 498 LEU A N 1
ATOM 3409 C CA . LEU A 1 498 ? -13.566 32.180 77.842 1.00 13.40 498 LEU A CA 1
ATOM 3410 C C . LEU A 1 498 ? -14.221 30.828 77.876 1.00 13.42 498 LEU A C 1
ATOM 3411 O O . LEU A 1 498 ? -14.639 30.300 76.877 1.00 14.90 498 LEU A O 1
ATOM 3416 N N . HIS A 1 499 ? -14.269 30.278 79.064 1.00 14.42 499 HIS A N 1
ATOM 3417 C CA . HIS A 1 499 ? -14.936 29.036 79.349 1.00 16.81 499 HIS A CA 1
ATOM 3418 C C . HIS A 1 499 ? -16.445 29.021 79.201 1.00 17.49 499 HIS A C 1
ATOM 3419 O O . HIS A 1 499 ? -16.989 28.011 78.839 1.00 18.25 499 HIS A O 1
ATOM 3426 N N . GLU A 1 500 ? -17.110 30.104 79.576 1.00 15.00 500 GLU A N 1
ATOM 3427 C CA . GLU A 1 500 ? -18.544 30.273 79.374 1.00 16.21 500 GLU A CA 1
ATOM 3428 C C . GLU A 1 500 ? -19.003 30.388 77.918 1.00 16.76 500 GLU A C 1
ATOM 3429 O O . GLU A 1 500 ? -20.057 29.914 77.528 1.00 15.98 500 GLU A O 1
ATOM 3435 N N . ALA A 1 501 ? -18.185 31.086 77.155 1.00 18.22 501 ALA A N 1
ATOM 3436 C CA . ALA A 1 501 ? -18.345 31.321 75.748 1.00 15.08 501 ALA A CA 1
ATOM 3437 C C . ALA A 1 501 ? -18.239 30.017 75.005 1.00 16.53 501 ALA A C 1
ATOM 3438 O O . ALA A 1 501 ? -18.619 29.914 73.863 1.00 16.59 501 ALA A O 1
ATOM 3440 N N . SER A 1 502 ? -17.716 29.031 75.696 1.00 18.06 502 SER A N 1
ATOM 3441 C CA . SER A 1 502 ? -17.428 27.766 75.103 1.00 20.59 502 SER A CA 1
ATOM 3442 C C . SER A 1 502 ? -18.304 26.639 75.608 1.00 19.99 502 SER A C 1
ATOM 3443 O O . SER A 1 502 ? -18.287 25.576 75.055 1.00 20.95 502 SER A O 1
ATOM 3446 N N . THR A 1 503 ? -19.028 26.856 76.683 1.00 17.91 503 THR A N 1
ATOM 3447 C CA . THR A 1 503 ? -19.908 25.850 77.183 1.00 20.74 503 THR A CA 1
ATOM 3448 C C . THR A 1 503 ? -21.333 26.196 76.805 1.00 20.29 503 THR A C 1
ATOM 3449 O O . THR A 1 503 ? -22.099 25.357 76.418 1.00 21.29 503 THR A O 1
ATOM 3453 N N . ASN A 1 504 ? -21.702 27.442 77.004 1.00 20.11 504 ASN A N 1
ATOM 3454 C CA . ASN A 1 504 ? -22.947 27.974 76.502 1.00 18.50 504 ASN A CA 1
ATOM 3455 C C . ASN A 1 504 ? -22.716 29.275 75.793 1.00 17.66 504 ASN A C 1
ATOM 3456 O O . ASN A 1 504 ? -23.309 29.576 74.779 1.00 24.86 504 ASN A O 1
ATOM 3461 N N . GLY A 1 505 ? -21.764 29.992 76.347 1.00 17.73 505 GLY A N 1
ATOM 3462 C CA . GLY A 1 505 ? -21.786 31.390 76.649 1.00 20.00 505 GLY A CA 1
ATOM 3463 C C . GLY A 1 505 ? -21.836 32.357 75.496 1.00 19.22 505 GLY A C 1
ATOM 3464 O O . GLY A 1 505 ? -21.577 32.056 74.343 1.00 19.70 505 GLY A O 1
ATOM 3465 N N . MET A 1 506 ? -22.179 33.560 75.871 1.00 21.64 506 MET A N 1
ATOM 3466 C CA . MET A 1 506 ? -22.414 34.629 74.972 1.00 21.66 506 MET A CA 1
ATOM 3467 C C . MET A 1 506 ? -21.125 35.353 74.810 1.00 18.59 506 MET A C 1
ATOM 3468 O O . MET A 1 506 ? -20.063 34.800 75.021 1.00 17.05 506 MET A O 1
ATOM 3473 N N . PRO A 1 507 ? -21.207 36.619 74.483 1.00 18.38 507 PRO A N 1
ATOM 3474 C CA . PRO A 1 507 ? -19.997 37.415 74.372 1.00 18.34 507 PRO A CA 1
ATOM 3475 C C . PRO A 1 507 ? -19.255 37.501 75.705 1.00 14.40 507 PRO A C 1
ATOM 3476 O O . PRO A 1 507 ? -19.855 37.611 76.747 1.00 12.46 507 PRO A O 1
ATOM 3480 N N . ILE A 1 508 ? -17.940 37.403 75.642 1.00 15.88 508 ILE A N 1
ATOM 3481 C CA . ILE A 1 508 ? -17.064 37.744 76.741 1.00 15.63 508 ILE A CA 1
ATOM 3482 C C . ILE A 1 508 ? -17.254 39.231 76.950 1.00 13.80 508 ILE A C 1
ATOM 3483 O O . ILE A 1 508 ? -17.351 39.723 78.069 1.00 12.09 508 ILE A O 1
ATOM 3488 N N . MET A 1 509 ? -17.312 39.930 75.823 1.00 12.12 509 MET A N 1
ATOM 3489 C CA . MET A 1 509 ? -17.505 41.358 75.783 1.00 12.99 509 MET A CA 1
ATOM 3490 C C . MET A 1 509 ? -18.970 41.665 75.539 1.00 12.56 509 MET A C 1
ATOM 3491 O O . MET A 1 509 ? -19.459 41.618 74.442 1.00 12.77 509 MET A O 1
ATOM 3496 N N . ARG A 1 510 ? -19.648 41.980 76.622 1.00 11.50 510 ARG A N 1
ATOM 3497 C CA . ARG A 1 510 ? -21.083 42.059 76.687 1.00 13.59 510 ARG A CA 1
ATOM 3498 C C . ARG A 1 510 ? -21.631 43.470 76.529 1.00 14.06 510 ARG A C 1
ATOM 3499 O O . ARG A 1 510 ? -20.962 44.422 76.823 1.00 14.68 510 ARG A O 1
ATOM 3507 N N . PRO A 1 511 ? -22.857 43.599 76.065 1.00 16.64 511 PRO A N 1
ATOM 3508 C CA . PRO A 1 511 ? -23.470 44.912 75.947 1.00 20.15 511 PRO A CA 1
ATOM 3509 C C . PRO A 1 511 ? -23.895 45.526 77.266 1.00 17.70 511 PRO A C 1
ATOM 3510 O O . PRO A 1 511 ? -24.238 44.818 78.180 1.00 16.28 511 PRO A O 1
ATOM 3514 N N . VAL A 1 512 ? -23.940 46.845 77.332 1.00 19.68 512 VAL A N 1
ATOM 3515 C CA . VAL A 1 512 ? -24.356 47.513 78.556 1.00 20.39 512 VAL A CA 1
ATOM 3516 C C . VAL A 1 512 ? -25.769 47.047 78.854 1.00 19.64 512 VAL A C 1
ATOM 3517 O O . VAL A 1 512 ? -26.125 46.816 79.985 1.00 19.76 512 VAL A O 1
ATOM 3521 N N . PHE A 1 513 ? -26.501 46.868 77.771 1.00 23.60 513 PHE A N 1
ATOM 3522 C CA . PHE A 1 513 ? -27.906 46.499 77.660 1.00 21.33 513 PHE A CA 1
ATOM 3523 C C . PHE A 1 513 ? -28.288 45.130 78.195 1.00 20.23 513 PHE A C 1
ATOM 3524 O O . PHE A 1 513 ? -29.420 44.897 78.546 1.00 19.39 513 PHE A O 1
ATOM 3532 N N . PHE A 1 514 ? -27.320 44.235 78.218 1.00 19.30 514 PHE A N 1
ATOM 3533 C CA . PHE A 1 514 ? -27.451 42.909 78.793 1.00 19.15 514 PHE A CA 1
ATOM 3534 C C . PHE A 1 514 ? -27.608 42.966 80.306 1.00 17.21 514 PHE A C 1
ATOM 3535 O O . PHE A 1 514 ? -28.064 42.031 80.904 1.00 16.88 514 PHE A O 1
ATOM 3543 N N . SER A 1 515 ? -27.195 44.071 80.906 1.00 16.92 515 SER A N 1
ATOM 3544 C CA . SER A 1 515 ? -27.349 44.319 82.342 1.00 17.70 515 SER A CA 1
ATOM 3545 C C . SER A 1 515 ? -28.796 44.398 82.784 1.00 20.27 515 SER A C 1
ATOM 3546 O O . SER A 1 515 ? -29.171 43.806 83.775 1.00 16.68 515 SER A O 1
ATOM 3549 N N . ASP A 1 516 ? -29.594 45.167 82.055 1.00 18.98 516 ASP A N 1
ATOM 3550 C CA . ASP A 1 516 ? -31.042 45.101 82.131 1.00 22.22 516 ASP A CA 1
ATOM 3551 C C . ASP A 1 516 ? -31.749 45.145 80.783 1.00 24.76 516 ASP A C 1
ATOM 3552 O O . ASP A 1 516 ? -32.129 46.195 80.320 1.00 25.94 516 ASP A O 1
ATOM 3557 N N . PRO A 1 517 ? -32.053 44.003 80.194 1.00 26.24 517 PRO A N 1
ATOM 3558 C CA . PRO A 1 517 ? -32.720 43.975 78.890 1.00 28.65 517 PRO A CA 1
ATOM 3559 C C . PRO A 1 517 ? -34.075 44.653 78.882 1.00 29.87 517 PRO A C 1
ATOM 3560 O O . PRO A 1 517 ? -34.537 45.086 77.833 1.00 29.62 517 PRO A O 1
ATOM 3564 N N . LYS A 1 518 ? -34.686 44.708 80.057 1.00 28.70 518 LYS A N 1
ATOM 3565 C CA . LYS A 1 518 ? -35.888 45.480 80.354 1.00 25.83 518 LYS A CA 1
ATOM 3566 C C . LYS A 1 518 ? -35.736 46.991 80.283 1.00 24.97 518 LYS A C 1
ATOM 3567 O O . LYS A 1 518 ? -36.669 47.649 79.939 1.00 26.99 518 LYS A O 1
ATOM 3573 N N . ASP A 1 519 ? -34.561 47.525 80.592 1.00 27.73 519 ASP A N 1
ATOM 3574 C CA . ASP A 1 519 ? -34.310 48.954 80.479 1.00 32.37 519 ASP A CA 1
ATOM 3575 C C . ASP A 1 519 ? -34.103 49.445 79.049 1.00 36.35 519 ASP A C 1
ATOM 3576 O O . ASP A 1 519 ? -33.238 48.991 78.319 1.00 31.25 519 ASP A O 1
ATOM 3581 N N . LEU A 1 520 ? -34.984 50.367 78.688 1.00 40.55 520 LEU A N 1
ATOM 3582 C CA . LEU A 1 520 ? -35.006 51.119 77.447 1.00 40.85 520 LEU A CA 1
ATOM 3583 C C . LEU A 1 520 ? -33.867 52.106 77.269 1.00 31.62 520 LEU A C 1
ATOM 3584 O O . LEU A 1 520 ? -33.412 52.335 76.176 1.00 32.69 520 LEU A O 1
ATOM 3589 N N . SER A 1 521 ? -33.428 52.676 78.372 1.00 40.29 521 SER A N 1
ATOM 3590 C CA . SER A 1 521 ? -32.357 53.645 78.392 1.00 43.71 521 SER A CA 1
ATOM 3591 C C . SER A 1 521 ? -31.100 53.003 77.923 1.00 38.04 521 SER A C 1
ATOM 3592 O O . SER A 1 521 ? -30.214 53.655 77.415 1.00 43.77 521 SER A O 1
ATOM 3595 N N . LEU A 1 522 ? -31.037 51.698 78.135 1.00 33.18 522 LEU A N 1
ATOM 3596 C CA . LEU A 1 522 ? -29.850 50.904 77.874 1.00 31.62 522 LEU A CA 1
ATOM 3597 C C . LEU A 1 522 ? -29.729 50.184 76.541 1.00 30.20 522 LEU A C 1
ATOM 3598 O O . LEU A 1 522 ? -28.734 49.565 76.306 1.00 31.11 522 LEU A O 1
ATOM 3603 N N . ARG A 1 523 ? -30.732 50.304 75.679 1.00 27.20 523 ARG A N 1
ATOM 3604 C CA . ARG A 1 523 ? -30.756 49.567 74.415 1.00 33.07 523 ARG A CA 1
ATOM 3605 C C . ARG A 1 523 ? -29.641 49.912 73.418 1.00 31.32 523 ARG A C 1
ATOM 3606 O O . ARG A 1 523 ? -28.983 49.018 72.886 1.00 27.95 523 ARG A O 1
ATOM 3614 N N . ALA A 1 524 ? -29.445 51.201 73.156 1.00 30.59 524 ALA A N 1
ATOM 3615 C CA . ALA A 1 524 ? -28.577 51.646 72.077 1.00 26.82 524 ALA A CA 1
ATOM 3616 C C . ALA A 1 524 ? -27.156 51.984 72.456 1.00 26.85 524 ALA A C 1
ATOM 3617 O O . ALA A 1 524 ? -26.405 52.449 71.629 1.00 24.07 524 ALA A O 1
ATOM 3619 N N . GLU A 1 525 ? -26.805 51.766 73.709 1.00 27.06 525 GLU A N 1
ATOM 3620 C CA . GLU A 1 525 ? -25.582 52.282 74.253 1.00 24.21 525 GLU A CA 1
ATOM 3621 C C . GLU A 1 525 ? -24.428 51.495 73.717 1.00 22.84 525 GLU A C 1
ATOM 3622 O O . GLU A 1 525 ? -24.352 50.316 73.899 1.00 24.40 525 GLU A O 1
ATOM 3628 N N . GLU A 1 526 ? -23.550 52.162 72.995 1.00 21.99 526 GLU A N 1
ATOM 3629 C CA . GLU A 1 526 ? -22.469 51.494 72.304 1.00 23.70 526 GLU A CA 1
ATOM 3630 C C . GLU A 1 526 ? -21.046 51.928 72.603 1.00 21.60 526 GLU A C 1
ATOM 3631 O O . GLU A 1 526 ? -20.164 51.624 71.856 1.00 21.94 526 GLU A O 1
ATOM 3637 N N . GLU A 1 527 ? -20.840 52.688 73.653 1.00 23.66 527 GLU A N 1
ATOM 3638 C CA . GLU A 1 527 ? -19.519 53.186 73.946 1.00 27.84 527 GLU A CA 1
ATOM 3639 C C . GLU A 1 527 ? -18.934 52.523 75.178 1.00 20.37 527 GLU A C 1
ATOM 3640 O O . GLU A 1 527 ? -17.865 51.965 75.157 1.00 18.04 527 GLU A O 1
ATOM 3646 N N . ALA A 1 528 ? -19.663 52.624 76.268 1.00 18.67 528 ALA A N 1
ATOM 3647 C CA . ALA A 1 528 ? -19.402 51.857 77.448 1.00 16.82 528 ALA A CA 1
ATOM 3648 C C . ALA A 1 528 ? -19.805 50.440 77.117 1.00 16.83 528 ALA A C 1
ATOM 3649 O O . ALA A 1 528 ? -20.594 50.205 76.227 1.00 19.00 528 ALA A O 1
ATOM 3651 N N . PHE A 1 529 ? -19.223 49.493 77.823 1.00 14.73 529 PHE A N 1
ATOM 3652 C CA . PHE A 1 529 ? -19.477 48.101 77.588 1.00 13.01 529 PHE A CA 1
ATOM 3653 C C . PHE A 1 529 ? -19.194 47.255 78.789 1.00 12.72 529 PHE A C 1
ATOM 3654 O O . PHE A 1 529 ? -18.639 47.696 79.760 1.00 12.31 529 PHE A O 1
ATOM 3662 N N . LEU A 1 530 ? -19.551 46.001 78.692 1.00 13.65 530 LEU A N 1
ATOM 3663 C CA . LEU A 1 530 ? -19.424 45.117 79.809 1.00 14.35 530 LEU A CA 1
ATOM 3664 C C . LEU A 1 530 ? -18.382 44.055 79.574 1.00 11.47 530 LEU A C 1
ATOM 3665 O O . LEU A 1 530 ? -18.161 43.639 78.467 1.00 11.45 530 LEU A O 1
ATOM 3670 N N . VAL A 1 531 ? -17.719 43.642 80.637 1.00 11.05 531 VAL A N 1
ATOM 3671 C CA . VAL A 1 531 ? -16.981 42.400 80.610 1.00 10.77 531 VAL A CA 1
ATOM 3672 C C . VAL A 1 531 ? -17.574 41.400 81.594 1.00 10.14 531 VAL A C 1
ATOM 3673 O O . VAL A 1 531 ? -17.425 41.553 82.780 1.00 11.35 531 VAL A O 1
ATOM 3677 N N . GLY A 1 532 ? -18.260 40.392 81.063 1.00 10.22 532 GLY A N 1
ATOM 3678 C CA . GLY A 1 532 ? -18.797 39.265 81.810 1.00 11.21 532 GLY A CA 1
ATOM 3679 C C . GLY A 1 532 ? -19.833 39.392 82.914 1.00 12.03 532 GLY A C 1
ATOM 3680 O O . GLY A 1 532 ? -19.858 38.578 83.818 1.00 12.58 532 GLY A O 1
ATOM 3681 N N . ASP A 1 533 ? -20.726 40.365 82.782 1.00 10.87 533 ASP A N 1
ATOM 3682 C CA . ASP A 1 533 ? -21.694 40.753 83.808 1.00 12.25 533 ASP A CA 1
ATOM 3683 C C . ASP A 1 533 ? -21.178 41.707 84.896 1.00 10.44 533 ASP A C 1
ATOM 3684 O O . ASP A 1 533 ? -21.790 42.717 85.153 1.00 10.42 533 ASP A O 1
ATOM 3689 N N . ASN A 1 534 ? -20.064 41.378 85.528 1.00 10.42 534 ASN A N 1
ATOM 3690 C CA . ASN A 1 534 ? -19.625 42.036 86.743 1.00 11.21 534 ASN A CA 1
ATOM 3691 C C . ASN A 1 534 ? -18.714 43.233 86.684 1.00 10.51 534 ASN A C 1
ATOM 3692 O O . ASN A 1 534 ? -18.461 43.836 87.690 1.00 8.08 534 ASN A O 1
ATOM 3697 N N . LEU A 1 535 ? -18.224 43.545 85.501 1.00 10.75 535 LEU A N 1
ATOM 3698 C CA . LEU A 1 535 ? -17.310 44.647 85.297 1.00 10.47 535 LEU A CA 1
ATOM 3699 C C . LEU A 1 535 ? -17.795 45.582 84.186 1.00 12.46 535 LEU A C 1
ATOM 3700 O O . LEU A 1 535 ? -18.234 45.139 83.149 1.00 13.57 535 LEU A O 1
ATOM 3705 N N . LEU A 1 536 ? -17.742 46.877 84.422 1.00 11.92 536 LEU A N 1
ATOM 3706 C CA . LEU A 1 536 ? -18.213 47.821 83.438 1.00 14.47 536 LEU A CA 1
ATOM 3707 C C . LEU A 1 536 ? -17.066 48.640 82.876 1.00 14.84 536 LEU A C 1
ATOM 3708 O O . LEU A 1 536 ? -16.255 49.142 83.614 1.00 15.55 536 LEU A O 1
ATOM 3713 N N . ILE A 1 537 ? -16.985 48.754 81.568 1.00 14.48 537 ILE A N 1
ATOM 3714 C CA . ILE A 1 537 ? -15.852 49.443 80.994 1.00 19.55 537 ILE A CA 1
ATOM 3715 C C . ILE A 1 537 ? -16.234 50.716 80.250 1.00 18.82 537 ILE A C 1
ATOM 3716 O O . ILE A 1 537 ? -16.891 50.673 79.246 1.00 15.80 537 ILE A O 1
ATOM 3721 N N . ILE A 1 538 ? -15.774 51.853 80.739 1.00 21.56 538 ILE A N 1
ATOM 3722 C CA . ILE A 1 538 ? -15.997 53.089 80.020 1.00 23.23 538 ILE A CA 1
ATOM 3723 C C . ILE A 1 538 ? -14.724 53.537 79.329 1.00 27.94 538 ILE A C 1
ATOM 3724 O O . ILE A 1 538 ? -13.727 53.848 79.965 1.00 29.23 538 ILE A O 1
ATOM 3729 N N . PRO A 1 539 ? -14.803 53.693 78.022 1.00 30.51 539 PRO A N 1
ATOM 3730 C CA . PRO A 1 539 ? -13.653 54.138 77.246 1.00 35.21 539 PRO A CA 1
ATOM 3731 C C . PRO A 1 539 ? -13.554 55.640 77.366 1.00 39.69 539 PRO A C 1
ATOM 3732 O O . PRO A 1 539 ? -14.131 56.184 78.282 1.00 41.03 539 PRO A O 1
ATOM 3736 N N . ALA A 1 540 ? -12.868 56.330 76.479 1.00 46.96 540 ALA A N 1
ATOM 3737 C CA . ALA A 1 540 ? -12.270 57.580 76.866 1.00 53.90 540 ALA A CA 1
ATOM 3738 C C . ALA A 1 540 ? -13.236 58.567 77.471 1.00 56.89 540 ALA A C 1
ATOM 3739 O O . ALA A 1 540 ? -14.260 58.901 76.889 1.00 52.30 540 ALA A O 1
ATOM 3741 N N . PHE A 1 541 ? -12.945 58.853 78.734 1.00 58.50 541 PHE A N 1
ATOM 3742 C CA . PHE A 1 541 ? -13.265 60.029 79.570 1.00 62.88 541 PHE A CA 1
ATOM 3743 C C . PHE A 1 541 ? -14.618 60.162 80.321 1.00 64.57 541 PHE A C 1
ATOM 3744 O O . PHE A 1 541 ? -15.638 59.664 79.892 1.00 68.13 541 PHE A O 1
ATOM 3752 N N . ALA A 1 542 ? -14.563 60.840 81.462 1.00 62.86 542 ALA A N 1
ATOM 3753 C CA . ALA A 1 542 ? -15.344 60.570 82.675 1.00 65.08 542 ALA A CA 1
ATOM 3754 C C . ALA A 1 542 ? -16.878 60.734 82.733 1.00 68.53 542 ALA A C 1
ATOM 3755 O O . ALA A 1 542 ? -17.427 61.683 82.218 1.00 70.14 542 ALA A O 1
ATOM 3757 N N . ASN A 1 543 ? -17.499 59.726 83.328 1.00 61.48 543 ASN A N 1
ATOM 3758 C CA . ASN A 1 543 ? -18.903 59.689 83.645 1.00 65.70 543 ASN A CA 1
ATOM 3759 C C . ASN A 1 543 ? -19.869 59.540 82.460 1.00 69.60 543 ASN A C 1
ATOM 3760 O O . ASN A 1 543 ? -20.927 60.113 82.485 1.00 71.09 543 ASN A O 1
ATOM 3765 N N . GLN A 1 544 ? -19.628 58.674 81.468 1.00 59.93 544 GLN A N 1
ATOM 3766 C CA . GLN A 1 544 ? -20.677 58.435 80.425 1.00 60.36 544 GLN A CA 1
ATOM 3767 C C . GLN A 1 544 ? -20.529 57.110 79.638 1.00 64.04 544 GLN A C 1
ATOM 3768 O O . GLN A 1 544 ? -19.498 56.457 79.792 1.00 61.54 544 GLN A O 1
ATOM 3770 N N . PRO A 1 545 ? -21.534 56.673 78.727 1.00 57.46 545 PRO A N 1
ATOM 3771 C CA . PRO A 1 545 ? -22.796 57.436 78.670 1.00 48.04 545 PRO A CA 1
ATOM 3772 C C . PRO A 1 545 ? -23.985 56.611 79.229 1.00 44.07 545 PRO A C 1
ATOM 3773 O O . PRO A 1 545 ? -23.902 56.326 80.423 1.00 33.65 545 PRO A O 1
ATOM 3777 N N . ALA A 1 546 ? -25.036 56.220 78.474 1.00 37.90 546 ALA A N 1
ATOM 3778 C CA . ALA A 1 546 ? -26.000 55.415 79.164 1.00 34.43 546 ALA A CA 1
ATOM 3779 C C . ALA A 1 546 ? -25.293 54.303 79.881 1.00 28.26 546 ALA A C 1
ATOM 3780 O O . ALA A 1 546 ? -24.559 53.545 79.307 1.00 25.95 546 ALA A O 1
ATOM 3782 N N . LEU A 1 547 ? -25.555 54.209 81.161 1.00 29.40 547 LEU A N 1
ATOM 3783 C CA . LEU A 1 547 ? -24.905 53.245 81.987 1.00 27.86 547 LEU A CA 1
ATOM 3784 C C . LEU A 1 547 ? -25.995 52.443 82.627 1.00 28.01 547 LEU A C 1
ATOM 3785 O O . LEU A 1 547 ? -27.113 52.903 82.727 1.00 29.10 547 LEU A O 1
ATOM 3790 N N . PRO A 1 548 ? -25.688 51.231 83.049 1.00 22.76 548 PRO A N 1
ATOM 3791 C CA . PRO A 1 548 ? -26.643 50.422 83.794 1.00 25.40 548 PRO A CA 1
ATOM 3792 C C . PRO A 1 548 ? -26.939 50.947 85.191 1.00 22.72 548 PRO A C 1
ATOM 3793 O O . PRO A 1 548 ? -26.119 51.532 85.866 1.00 19.44 548 PRO A O 1
ATOM 3797 N N . LYS A 1 549 ? -28.172 50.755 85.604 1.00 24.73 549 LYS A N 1
ATOM 3798 C CA . LYS A 1 549 ? -28.592 51.171 86.917 1.00 27.73 549 LYS A CA 1
ATOM 3799 C C . LYS A 1 549 ? -28.156 50.196 87.987 1.00 22.38 549 LYS A C 1
ATOM 3800 O O . LYS A 1 549 ? -27.699 49.111 87.716 1.00 18.55 549 LYS A O 1
ATOM 3806 N N . GLY A 1 550 ? -28.295 50.618 89.221 1.00 21.05 550 GLY A N 1
ATOM 3807 C CA . GLY A 1 550 ? -27.868 49.823 90.340 1.00 20.19 550 GLY A CA 1
ATOM 3808 C C . GLY A 1 550 ? -26.454 50.036 90.814 1.00 17.81 550 GLY A C 1
ATOM 3809 O O . GLY A 1 550 ? -25.722 50.871 90.328 1.00 17.66 550 GLY A O 1
ATOM 3810 N N . ILE A 1 551 ? -26.087 49.258 91.804 1.00 16.34 551 ILE A N 1
ATOM 3811 C CA . ILE A 1 551 ? -24.807 49.387 92.444 1.00 19.27 551 ILE A CA 1
ATOM 3812 C C . ILE A 1 551 ? -23.697 49.018 91.480 1.00 18.45 551 ILE A C 1
ATOM 3813 O O . ILE A 1 551 ? -23.741 47.960 90.891 1.00 16.22 551 ILE A O 1
ATOM 3818 N N . TRP A 1 552 ? -22.730 49.911 91.291 1.00 18.31 552 TRP A N 1
ATOM 3819 C CA . TRP A 1 552 ? -21.564 49.575 90.481 1.00 21.78 552 TRP A CA 1
ATOM 3820 C C . TRP A 1 552 ? -20.230 49.654 91.211 1.00 21.83 552 TRP A C 1
ATOM 3821 O O . TRP A 1 552 ? -20.029 48.829 92.081 1.00 22.28 552 TRP A O 1
ATOM 3832 N N . LYS A 1 553 ? -19.318 50.539 90.842 1.00 18.97 553 LYS A N 1
ATOM 3833 C CA . LYS A 1 553 ? -18.085 50.671 91.605 1.00 23.28 553 LYS A CA 1
ATOM 3834 C C . LYS A 1 553 ? -18.436 50.656 93.093 1.00 25.56 553 LYS A C 1
ATOM 3835 O O . LYS A 1 553 ? -17.959 49.848 93.842 1.00 26.08 553 LYS A O 1
ATOM 3841 N N . GLU A 1 554 ? -19.305 51.581 93.476 1.00 31.70 554 GLU A N 1
ATOM 3842 C CA . GLU A 1 554 ? -19.902 51.721 94.789 1.00 35.32 554 GLU A CA 1
ATOM 3843 C C . GLU A 1 554 ? -20.954 52.797 94.558 1.00 41.34 554 GLU A C 1
ATOM 3844 O O . GLU A 1 554 ? -22.074 52.703 95.028 1.00 44.19 554 GLU A O 1
ATOM 3850 N N . LEU A 1 555 ? -20.585 53.824 93.807 1.00 40.17 555 LEU A N 1
ATOM 3851 C CA . LEU A 1 555 ? -21.519 54.865 93.392 1.00 41.78 555 LEU A CA 1
ATOM 3852 C C . LEU A 1 555 ? -20.844 55.984 92.570 1.00 45.15 555 LEU A C 1
ATOM 3853 O O . LEU A 1 555 ? -20.085 55.740 91.618 1.00 49.72 555 LEU A O 1
ATOM 3858 N N . ASP A 1 564 ? -2.930 58.831 84.644 1.00 49.32 564 ASP A N 1
ATOM 3859 C CA . ASP A 1 564 ? -4.041 57.888 84.634 1.00 47.07 564 ASP A CA 1
ATOM 3860 C C . ASP A 1 564 ? -4.935 58.142 83.453 1.00 42.60 564 ASP A C 1
ATOM 3861 O O . ASP A 1 564 ? -5.964 57.564 83.329 1.00 37.52 564 ASP A O 1
ATOM 3866 N N . LYS A 1 565 ? -4.488 59.006 82.568 1.00 46.47 565 LYS A N 1
ATOM 3867 C CA . LYS A 1 565 ? -5.316 59.675 81.577 1.00 43.70 565 LYS A CA 1
ATOM 3868 C C . LYS A 1 565 ? -6.011 58.820 80.549 1.00 40.45 565 LYS A C 1
ATOM 3869 O O . LYS A 1 565 ? -7.199 58.950 80.326 1.00 41.00 565 LYS A O 1
ATOM 3875 N N . TYR A 1 566 ? -5.277 57.937 79.922 1.00 38.15 566 TYR A N 1
ATOM 3876 C CA . TYR A 1 566 ? -5.825 57.206 78.818 1.00 37.69 566 TYR A CA 1
ATOM 3877 C C . TYR A 1 566 ? -6.638 55.992 79.275 1.00 34.65 566 TYR A C 1
ATOM 3878 O O . TYR A 1 566 ? -7.223 55.288 78.467 1.00 28.82 566 TYR A O 1
ATOM 3887 N N . GLN A 1 567 ? -6.671 55.781 80.586 1.00 37.32 567 GLN A N 1
ATOM 3888 C CA . GLN A 1 567 ? -7.377 54.665 81.218 1.00 35.68 567 GLN A CA 1
ATOM 3889 C C . GLN A 1 567 ? -8.895 54.736 81.257 1.00 33.81 567 GLN A C 1
ATOM 3890 O O . GLN A 1 567 ? -9.480 55.769 81.546 1.00 34.99 567 GLN A O 1
ATOM 3896 N N . ALA A 1 568 ? -9.520 53.604 80.974 1.00 31.04 568 ALA A N 1
ATOM 3897 C CA . ALA A 1 568 ? -10.950 53.446 81.120 1.00 29.26 568 ALA A CA 1
ATOM 3898 C C . ALA A 1 568 ? -11.452 53.328 82.569 1.00 26.05 568 ALA A C 1
ATOM 3899 O O . ALA A 1 568 ? -10.782 52.799 83.427 1.00 24.91 568 ALA A O 1
ATOM 3901 N N . LYS A 1 569 ? -12.658 53.806 82.824 1.00 26.07 569 LYS A N 1
ATOM 3902 C CA . LYS A 1 569 ? -13.270 53.598 84.121 1.00 26.21 569 LYS A CA 1
ATOM 3903 C C . LYS A 1 569 ? -13.802 52.188 84.318 1.00 21.91 569 LYS A C 1
ATOM 3904 O O . LYS A 1 569 ? -14.538 51.667 83.502 1.00 17.90 569 LYS A O 1
ATOM 3910 N N . MET A 1 570 ? -13.415 51.596 85.436 1.00 23.32 570 MET A N 1
ATOM 3911 C CA . MET A 1 570 ? -13.843 50.265 85.803 1.00 19.72 570 MET A CA 1
ATOM 3912 C C . MET A 1 570 ? -14.837 50.330 86.933 1.00 18.13 570 MET A C 1
ATOM 3913 O O . MET A 1 570 ? -14.610 50.975 87.923 1.00 19.76 570 MET A O 1
ATOM 3918 N N . LYS A 1 571 ? -15.969 49.691 86.731 1.00 16.47 571 LYS A N 1
ATOM 3919 C CA . LYS A 1 571 ? -16.981 49.557 87.746 1.00 15.95 571 LYS A CA 1
ATOM 3920 C C . LYS A 1 571 ? -17.307 48.085 87.996 1.00 14.89 571 LYS A C 1
ATOM 3921 O O . LYS A 1 571 ? -17.390 47.300 87.085 1.00 12.84 571 LYS A O 1
ATOM 3927 N N . ILE A 1 572 ? -17.477 47.721 89.251 1.00 16.07 572 ILE A N 1
ATOM 3928 C CA . ILE A 1 572 ? -17.809 46.363 89.627 1.00 15.48 572 ILE A CA 1
ATOM 3929 C C . ILE A 1 572 ? -19.217 46.292 90.138 1.00 14.58 572 ILE A C 1
ATOM 3930 O O . ILE A 1 572 ? -19.624 47.053 90.963 1.00 12.83 572 ILE A O 1
ATOM 3935 N N . ARG A 1 573 ? -19.950 45.343 89.603 1.00 14.33 573 ARG A N 1
ATOM 3936 C CA . ARG A 1 573 ? -21.331 45.129 89.917 1.00 15.58 573 ARG A CA 1
ATOM 3937 C C . ARG A 1 573 ? -21.539 44.715 91.368 1.00 15.28 573 ARG A C 1
ATOM 3938 O O . ARG A 1 573 ? -20.780 43.936 91.930 1.00 15.41 573 ARG A O 1
ATOM 3946 N N . GLY A 1 574 ? -22.573 45.270 91.968 1.00 14.97 574 GLY A N 1
ATOM 3947 C CA . GLY A 1 574 ? -23.050 44.820 93.245 1.00 18.09 574 GLY A CA 1
ATOM 3948 C C . GLY A 1 574 ? -23.618 43.424 93.136 1.00 15.93 574 GLY A C 1
ATOM 3949 O O . GLY A 1 574 ? -24.277 43.097 92.182 1.00 15.82 574 GLY A O 1
ATOM 3950 N N . GLY A 1 575 ? -23.375 42.601 94.136 1.00 15.69 575 GLY A N 1
ATOM 3951 C CA . GLY A 1 575 ? -23.794 41.218 94.088 1.00 16.39 575 GLY A CA 1
ATOM 3952 C C . GLY A 1 575 ? -22.877 40.308 93.314 1.00 15.83 575 GLY A C 1
ATOM 3953 O O . GLY A 1 575 ? -23.228 39.196 92.987 1.00 14.64 575 GLY A O 1
ATOM 3954 N N . ALA A 1 576 ? -21.678 40.809 93.086 1.00 13.82 576 ALA A N 1
ATOM 3955 C CA . ALA A 1 576 ? -20.709 40.248 92.192 1.00 13.31 576 ALA A CA 1
ATOM 3956 C C . ALA A 1 576 ? -19.399 39.869 92.871 1.00 13.53 576 ALA A C 1
ATOM 3957 O O . ALA A 1 576 ? -18.906 40.564 93.731 1.00 12.33 576 ALA A O 1
ATOM 3959 N N . ILE A 1 577 ? -18.877 38.721 92.471 1.00 12.29 577 ILE A N 1
ATOM 3960 C CA . ILE A 1 577 ? -17.535 38.304 92.802 1.00 12.76 577 ILE A CA 1
ATOM 3961 C C . ILE A 1 577 ? -16.673 38.075 91.562 1.00 11.34 577 ILE A C 1
ATOM 3962 O O . ILE A 1 577 ? -16.962 37.214 90.742 1.00 9.98 577 ILE A O 1
ATOM 3967 N N . ILE A 1 578 ? -15.607 38.862 91.463 1.00 9.12 578 ILE A N 1
ATOM 3968 C CA . ILE A 1 578 ? -14.657 38.750 90.385 1.00 11.40 578 ILE A CA 1
ATOM 3969 C C . ILE A 1 578 ? -13.355 38.114 90.862 1.00 9.96 578 ILE A C 1
ATOM 3970 O O . ILE A 1 578 ? -12.747 38.602 91.785 1.00 8.44 578 ILE A O 1
ATOM 3975 N N . PRO A 1 579 ? -12.888 37.036 90.226 1.00 10.44 579 PRO A N 1
ATOM 3976 C CA . PRO A 1 579 ? -11.593 36.480 90.602 1.00 11.83 579 PRO A CA 1
ATOM 3977 C C . PRO A 1 579 ? -10.464 37.282 90.010 1.00 9.69 579 PRO A C 1
ATOM 3978 O O . PRO A 1 579 ? -10.446 37.508 88.825 1.00 9.80 579 PRO A O 1
ATOM 3982 N N . THR A 1 580 ? -9.530 37.682 90.850 1.00 10.88 580 THR A N 1
ATOM 3983 C CA . THR A 1 580 ? -8.398 38.513 90.458 1.00 13.22 580 THR A CA 1
ATOM 3984 C C . THR A 1 580 ? -7.052 37.828 90.721 1.00 10.28 580 THR A C 1
ATOM 3985 O O . THR A 1 580 ? -6.836 37.345 91.793 1.00 11.94 580 THR A O 1
ATOM 3989 N N . GLY A 1 581 ? -6.134 37.826 89.767 1.00 9.52 581 GLY A N 1
ATOM 3990 C CA . GLY A 1 581 ? -4.865 37.152 89.975 1.00 13.03 581 GLY A CA 1
ATOM 3991 C C . GLY A 1 581 ? -3.645 37.935 90.422 1.00 14.25 581 GLY A C 1
ATOM 3992 O O . GLY A 1 581 ? -3.259 37.875 91.575 1.00 15.92 581 GLY A O 1
ATOM 3993 N N . LYS A 1 582 ? -3.034 38.648 89.505 1.00 15.86 582 LYS A N 1
ATOM 3994 C CA . LYS A 1 582 ? -1.907 39.496 89.843 1.00 13.37 582 LYS A CA 1
ATOM 3995 C C . LYS A 1 582 ? -1.160 39.817 88.588 1.00 12.00 582 LYS A C 1
ATOM 3996 O O . LYS A 1 582 ? -1.303 39.141 87.594 1.00 11.78 582 LYS A O 1
ATOM 4002 N N . ILE A 1 583 ? -0.345 40.849 88.649 1.00 12.44 583 ILE A N 1
ATOM 4003 C CA . ILE A 1 583 ? 0.467 41.226 87.520 1.00 12.54 583 ILE A CA 1
ATOM 4004 C C . ILE A 1 583 ? 1.402 40.077 87.185 1.00 11.04 583 ILE A C 1
ATOM 4005 O O . ILE A 1 583 ? 1.976 39.443 88.027 1.00 10.07 583 ILE A O 1
ATOM 4010 N N . ILE A 1 584 ? 1.484 39.787 85.912 1.00 12.27 584 ILE A N 1
ATOM 4011 C CA . ILE A 1 584 ? 2.340 38.757 85.403 1.00 10.78 584 ILE A CA 1
ATOM 4012 C C . ILE A 1 584 ? 2.827 39.289 84.082 1.00 12.47 584 ILE A C 1
ATOM 4013 O O . ILE A 1 584 ? 2.203 40.122 83.489 1.00 11.76 584 ILE A O 1
ATOM 4018 N N . GLN A 1 585 ? 4.014 38.913 83.680 1.00 14.43 585 GLN A N 1
ATOM 4019 C CA . GLN A 1 585 ? 4.492 39.245 82.356 1.00 16.58 585 GLN A CA 1
ATOM 4020 C C . GLN A 1 585 ? 3.835 38.522 81.183 1.00 17.84 585 GLN A C 1
ATOM 4021 O O . GLN A 1 585 ? 3.636 39.073 80.119 1.00 15.66 585 GLN A O 1
ATOM 4027 N N . ASN A 1 586 ? 3.504 37.271 81.437 1.00 18.31 586 ASN A N 1
ATOM 4028 C CA . ASN A 1 586 ? 2.893 36.360 80.487 1.00 17.53 586 ASN A CA 1
ATOM 4029 C C . ASN A 1 586 ? 2.148 35.300 81.271 1.00 16.96 586 ASN A C 1
ATOM 4030 O O . ASN A 1 586 ? 2.285 35.237 82.480 1.00 15.39 586 ASN A O 1
ATOM 4035 N N . THR A 1 587 ? 1.445 34.422 80.566 1.00 16.77 587 THR A N 1
ATOM 4036 C CA . THR A 1 587 ? 0.627 33.368 81.149 1.00 17.69 587 THR A CA 1
ATOM 4037 C C . THR A 1 587 ? 1.451 32.160 81.580 1.00 18.06 587 THR A C 1
ATOM 4038 O O . THR A 1 587 ? 0.927 31.135 81.919 1.00 20.23 587 THR A O 1
ATOM 4042 N N . THR A 1 588 ? 2.756 32.298 81.488 1.00 19.13 588 THR A N 1
ATOM 4043 C CA . THR A 1 588 ? 3.726 31.345 81.994 1.00 23.53 588 THR A CA 1
ATOM 4044 C C . THR A 1 588 ? 3.843 31.210 83.525 1.00 19.09 588 THR A C 1
ATOM 4045 O O . THR A 1 588 ? 4.141 30.146 83.997 1.00 18.61 588 THR A O 1
ATOM 4049 N N . GLU A 1 589 ? 3.574 32.256 84.294 1.00 18.94 589 GLU A N 1
ATOM 4050 C CA . GLU A 1 589 ? 3.596 32.116 85.762 1.00 25.07 589 GLU A CA 1
ATOM 4051 C C . GLU A 1 589 ? 2.232 31.800 86.369 1.00 23.64 589 GLU A C 1
ATOM 4052 O O . GLU A 1 589 ? 2.016 31.940 87.548 1.00 21.84 589 GLU A O 1
ATOM 4058 N N . ASN A 1 590 ? 1.372 31.346 85.470 1.00 23.60 590 ASN A N 1
ATOM 4059 C CA . ASN A 1 590 ? -0.073 31.253 85.572 1.00 25.51 590 ASN A CA 1
ATOM 4060 C C . ASN A 1 590 ? -0.638 30.294 86.596 1.00 26.05 590 ASN A C 1
ATOM 4061 O O . ASN A 1 590 ? -1.561 30.603 87.307 1.00 22.17 590 ASN A O 1
ATOM 4066 N N . SER A 1 591 ? -0.069 29.108 86.628 1.00 32.38 591 SER A N 1
ATOM 4067 C CA . SER A 1 591 ? -0.485 28.055 87.512 1.00 39.75 591 SER A CA 1
ATOM 4068 C C . SER A 1 591 ? -0.280 28.597 88.941 1.00 38.59 591 SER A C 1
ATOM 4069 O O . SER A 1 591 ? -1.051 28.303 89.845 1.00 41.16 591 SER A O 1
ATOM 4072 N N . LEU A 1 592 ? 0.755 29.416 89.110 1.00 33.26 592 LEU A N 1
ATOM 4073 C CA . LEU A 1 592 ? 0.986 30.186 90.320 1.00 32.09 592 LEU A CA 1
ATOM 4074 C C . LEU A 1 592 ? 0.388 31.586 90.184 1.00 29.89 592 LEU A C 1
ATOM 4075 O O . LEU A 1 592 ? 1.023 32.501 89.654 1.00 25.56 592 LEU A O 1
ATOM 4080 N N . ASP A 1 593 ? -0.858 31.731 90.625 1.00 25.49 593 ASP A N 1
ATOM 4081 C CA . ASP A 1 593 ? -1.524 33.029 90.721 1.00 25.62 593 ASP A CA 1
ATOM 4082 C C . ASP A 1 593 ? -2.046 33.282 92.125 1.00 26.14 593 ASP A C 1
ATOM 4083 O O . ASP A 1 593 ? -3.058 32.691 92.483 1.00 26.74 593 ASP A O 1
ATOM 4088 N N . PRO A 1 594 ? -1.466 34.205 92.888 1.00 23.25 594 PRO A N 1
ATOM 4089 C CA . PRO A 1 594 ? -2.119 34.529 94.155 1.00 25.11 594 PRO A CA 1
ATOM 4090 C C . PRO A 1 594 ? -3.524 35.070 93.887 1.00 18.82 594 PRO A C 1
ATOM 4091 O O . PRO A 1 594 ? -3.728 35.957 93.092 1.00 14.45 594 PRO A O 1
ATOM 4095 N N . LEU A 1 595 ? -4.505 34.477 94.545 1.00 23.84 595 LEU A N 1
ATOM 4096 C CA . LEU A 1 595 ? -5.890 34.794 94.281 1.00 23.35 595 LEU A CA 1
ATOM 4097 C C . LEU A 1 595 ? -6.436 35.828 95.244 1.00 19.52 595 LEU A C 1
ATOM 4098 O O . LEU A 1 595 ? -6.258 35.730 96.440 1.00 17.29 595 LEU A O 1
ATOM 4103 N N . THR A 1 596 ? -7.025 36.867 94.667 1.00 16.33 596 THR A N 1
ATOM 4104 C CA . THR A 1 596 ? -7.689 37.905 95.412 1.00 16.05 596 THR A CA 1
ATOM 4105 C C . THR A 1 596 ? -9.077 38.088 94.860 1.00 13.91 596 THR A C 1
ATOM 4106 O O . THR A 1 596 ? -9.253 38.440 93.724 1.00 11.86 596 THR A O 1
ATOM 4110 N N . LEU A 1 597 ? -10.072 37.882 95.694 1.00 16.20 597 LEU A N 1
ATOM 4111 C CA . LEU A 1 597 ? -11.439 37.965 95.231 1.00 13.77 597 LEU A CA 1
ATOM 4112 C C . LEU A 1 597 ? -12.062 39.318 95.412 1.00 11.79 597 LEU A C 1
ATOM 4113 O O . LEU A 1 597 ? -12.241 39.788 96.506 1.00 12.48 597 LEU A O 1
ATOM 4118 N N . LEU A 1 598 ? -12.386 39.946 94.298 1.00 11.37 598 LEU A N 1
ATOM 4119 C CA . LEU A 1 598 ? -13.005 41.250 94.341 1.00 13.13 598 LEU A CA 1
ATOM 4120 C C . LEU A 1 598 ? -14.494 41.143 94.627 1.00 11.77 598 LEU A C 1
ATOM 4121 O O . LEU A 1 598 ? -15.215 40.437 93.962 1.00 10.77 598 LEU A O 1
ATOM 4126 N N . VAL A 1 599 ? -14.924 41.847 95.660 1.00 13.83 599 VAL A N 1
ATOM 4127 C CA . VAL A 1 599 ? -16.273 41.731 96.158 1.00 15.78 599 VAL A CA 1
ATOM 4128 C C . VAL A 1 599 ? -16.975 43.078 96.187 1.00 18.63 599 VAL A C 1
ATOM 4129 O O . VAL A 1 599 ? -16.472 44.033 96.699 1.00 24.32 599 VAL A O 1
ATOM 4133 N N . CYS A 1 600 ? -18.158 43.143 95.617 1.00 17.33 600 CYS A N 1
ATOM 4134 C CA . CYS A 1 600 ? -19.043 44.268 95.849 1.00 18.39 600 CYS A CA 1
ATOM 4135 C C . CYS A 1 600 ? -20.405 43.800 96.295 1.00 17.02 600 CYS A C 1
ATOM 4136 O O . CYS A 1 600 ? -21.146 43.288 95.504 1.00 15.75 600 CYS A O 1
ATOM 4139 N N . LEU A 1 601 ? -20.739 44.004 97.560 1.00 18.68 601 LEU A N 1
ATOM 4140 C CA . LEU A 1 601 ? -22.052 43.636 98.107 1.00 19.84 601 LEU A CA 1
ATOM 4141 C C . LEU A 1 601 ? -23.225 44.408 97.519 1.00 18.09 601 LEU A C 1
ATOM 4142 O O . LEU A 1 601 ? -23.153 45.600 97.277 1.00 16.27 601 LEU A O 1
ATOM 4147 N N . ASP A 1 602 ? -24.316 43.698 97.292 1.00 18.46 602 ASP A N 1
ATOM 4148 C CA . ASP A 1 602 ? -25.526 44.289 96.742 1.00 18.81 602 ASP A CA 1
ATOM 4149 C C . ASP A 1 602 ? -26.537 44.751 97.785 1.00 19.65 602 ASP A C 1
ATOM 4150 O O . ASP A 1 602 ? -26.194 45.015 98.924 1.00 19.68 602 ASP A O 1
ATOM 4155 N N . GLU A 1 603 ? -27.776 44.867 97.340 1.00 23.61 603 GLU A N 1
ATOM 4156 C CA . GLU A 1 603 ? -28.877 45.431 98.101 1.00 27.57 603 GLU A CA 1
ATOM 4157 C C . GLU A 1 603 ? -29.276 44.637 99.325 1.00 26.04 603 GLU A C 1
ATOM 4158 O O . GLU A 1 603 ? -29.879 45.170 100.217 1.00 24.50 603 GLU A O 1
ATOM 4164 N N . GLN A 1 604 ? -28.919 43.364 99.351 1.00 26.28 604 GLN A N 1
ATOM 4165 C CA . GLN A 1 604 ? -29.043 42.529 100.528 1.00 22.99 604 GLN A CA 1
ATOM 4166 C C . GLN A 1 604 ? -27.716 42.312 101.188 1.00 23.61 604 GLN A C 1
ATOM 4167 O O . GLN A 1 604 ? -27.597 41.482 102.043 1.00 23.90 604 GLN A O 1
ATOM 4173 N N . GLY A 1 605 ? -26.726 43.094 100.813 1.00 23.25 605 GLY A N 1
ATOM 4174 C CA . GLY A 1 605 ? -25.369 42.870 101.235 1.00 23.97 605 GLY A CA 1
ATOM 4175 C C . GLY A 1 605 ? -24.799 41.531 100.836 1.00 22.82 605 GLY A C 1
ATOM 4176 O O . GLY A 1 605 ? -24.176 40.859 101.629 1.00 23.52 605 GLY A O 1
ATOM 4177 N N . LYS A 1 606 ? -24.998 41.142 99.589 1.00 20.05 606 LYS A N 1
ATOM 4178 C CA . LYS A 1 606 ? -24.479 39.871 99.119 1.00 20.39 606 LYS A CA 1
ATOM 4179 C C . LYS A 1 606 ? -23.785 39.936 97.747 1.00 18.95 606 LYS A C 1
ATOM 4180 O O . LYS A 1 606 ? -24.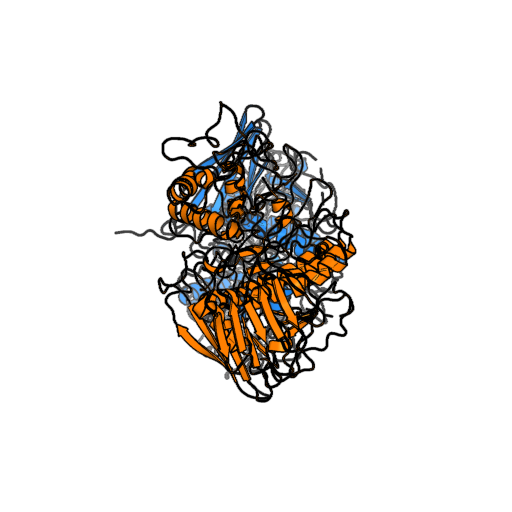055 40.785 96.932 1.00 15.10 606 LYS A O 1
ATOM 4186 N N . ALA A 1 607 ? -22.832 39.037 97.565 1.00 18.76 607 ALA A N 1
ATOM 4187 C CA . ALA A 1 607 ? -22.059 38.894 96.349 1.00 16.46 607 ALA A CA 1
ATOM 4188 C C . ALA A 1 607 ? -21.884 37.429 95.958 1.00 15.35 607 ALA A C 1
ATOM 4189 O O . ALA A 1 607 ? -21.682 36.588 96.808 1.00 16.06 607 ALA A O 1
ATOM 4191 N N . SER A 1 608 ? -21.967 37.120 94.675 1.00 11.77 608 SER A N 1
ATOM 4192 C CA . SER A 1 608 ? -21.728 35.757 94.213 1.00 11.34 608 SER A CA 1
ATOM 4193 C C . SER A 1 608 ? -20.872 35.701 92.961 1.00 10.62 608 SER A C 1
ATOM 4194 O O . SER A 1 608 ? -21.049 36.482 92.074 1.00 9.49 608 SER A O 1
ATOM 4197 N N . GLY A 1 609 ? -19.929 34.777 92.911 1.00 11.49 609 GLY A N 1
ATOM 4198 C CA . GLY A 1 609 ? -19.061 34.646 91.767 1.00 9.38 609 GLY A CA 1
ATOM 4199 C C . GLY A 1 609 ? -18.399 33.306 91.574 1.00 11.39 609 GLY A C 1
ATOM 4200 O O . GLY A 1 609 ? -18.281 32.529 92.483 1.00 11.92 609 GLY A O 1
ATOM 4201 N N . ASN A 1 610 ? -17.924 33.050 90.382 1.00 11.54 610 ASN A N 1
ATOM 4202 C CA . ASN A 1 610 ? -17.225 31.820 90.127 1.00 14.57 610 ASN A CA 1
ATOM 4203 C C . ASN A 1 610 ? -15.873 32.023 89.427 1.00 15.50 610 ASN A C 1
ATOM 4204 O O . ASN A 1 610 ? -15.638 33.033 88.809 1.00 13.20 610 ASN A O 1
ATOM 4209 N N . MET A 1 611 ? -14.990 31.049 89.574 1.00 15.23 611 MET A N 1
ATOM 4210 C CA . MET A 1 611 ? -13.745 30.974 88.826 1.00 16.38 611 MET A CA 1
ATOM 4211 C C . MET A 1 611 ? -13.594 29.619 88.109 1.00 18.83 611 MET A C 1
ATOM 4212 O O . MET A 1 611 ? -13.946 28.580 88.631 1.00 17.63 611 MET A O 1
ATOM 4217 N N . TYR A 1 612 ? -13.067 29.659 86.897 1.00 20.06 612 TYR A N 1
ATOM 4218 C CA . TYR A 1 612 ? -12.721 28.470 86.155 1.00 22.68 612 TYR A CA 1
ATOM 4219 C C . TYR A 1 612 ? -11.222 28.509 85.938 1.00 20.26 612 TYR A C 1
ATOM 4220 O O . TYR A 1 612 ? -10.687 29.536 85.613 1.00 17.07 612 TYR A O 1
ATOM 4229 N N . TRP A 1 613 ? -10.543 27.395 86.143 1.00 21.87 613 TRP A N 1
ATOM 4230 C CA . TRP A 1 613 ? -9.118 27.341 85.908 1.00 23.40 613 TRP A CA 1
ATOM 4231 C C . TRP A 1 613 ? -8.682 25.973 85.483 1.00 26.21 613 TRP A C 1
ATOM 4232 O O . TRP A 1 613 ? -9.335 25.007 85.754 1.00 29.48 613 TRP A O 1
ATOM 4243 N N . ASP A 1 614 ? -7.548 25.896 84.823 1.00 27.98 614 ASP A N 1
ATOM 4244 C CA . ASP A 1 614 ? -7.012 24.623 84.400 1.00 31.58 614 ASP A CA 1
ATOM 4245 C C . ASP A 1 614 ? -5.528 24.719 84.108 1.00 30.10 614 ASP A C 1
ATOM 4246 O O . ASP A 1 614 ? -4.895 25.711 84.435 1.00 26.27 614 ASP A O 1
ATOM 4251 N N . ALA A 1 615 ? -4.981 23.670 83.498 1.00 31.40 615 ALA A N 1
ATOM 4252 C CA . ALA A 1 615 ? -3.608 23.663 82.986 1.00 30.19 615 ALA A CA 1
ATOM 4253 C C . ALA A 1 615 ? -3.374 24.629 81.841 1.00 26.27 615 ALA A C 1
ATOM 4254 O O . ALA A 1 615 ? -2.296 25.141 81.677 1.00 25.20 615 ALA A O 1
ATOM 4256 N N . GLY A 1 616 ? -4.419 24.893 81.079 1.00 26.69 616 GLY A N 1
ATOM 4257 C CA . GLY A 1 616 ? -4.320 25.670 79.869 1.00 28.74 616 GLY A CA 1
ATOM 4258 C C . GLY A 1 616 ? -4.140 24.973 78.537 1.00 27.49 616 GLY A C 1
ATOM 4259 O O . GLY A 1 616 ? -4.007 25.668 77.565 1.00 26.78 616 GLY A O 1
ATOM 4260 N N . ASP A 1 617 ? -4.080 23.644 78.487 1.00 27.19 617 ASP A N 1
ATOM 4261 C CA . ASP A 1 617 ? -4.090 22.922 77.214 1.00 29.97 617 ASP A CA 1
ATOM 4262 C C . ASP A 1 617 ? -4.884 21.618 77.107 1.00 36.83 617 ASP A C 1
ATOM 4263 O O . ASP A 1 617 ? -4.501 20.680 76.447 1.00 30.00 617 ASP A O 1
ATOM 4268 N N . GLY A 1 618 ? -6.020 21.603 77.759 1.00 41.39 618 GLY A N 1
ATOM 4269 C CA . GLY A 1 618 ? -7.061 20.632 77.564 1.00 38.81 618 GLY A CA 1
ATOM 4270 C C . GLY A 1 618 ? -8.257 21.504 77.861 1.00 44.12 618 GLY A C 1
ATOM 4271 O O . GLY A 1 618 ? -8.085 22.587 78.411 1.00 43.46 618 GLY A O 1
ATOM 4272 N N . TRP A 1 619 ? -9.446 21.052 77.519 1.00 40.32 619 TRP A N 1
ATOM 4273 C CA . TRP A 1 619 ? -10.633 21.843 77.688 1.00 49.96 619 TRP A CA 1
ATOM 4274 C C . TRP A 1 619 ? -11.220 21.480 79.027 1.00 47.31 619 TRP A C 1
ATOM 4275 O O . TRP A 1 619 ? -10.484 21.318 79.970 1.00 45.86 619 TRP A O 1
ATOM 4277 N N . SER A 1 620 ? -12.535 21.399 79.109 1.00 49.73 620 SER A N 1
ATOM 4278 C CA . SER A 1 620 ? -13.136 21.110 80.381 1.00 53.52 620 SER A CA 1
ATOM 4279 C C . SER A 1 620 ? -12.844 19.664 80.271 1.00 55.23 620 SER A C 1
ATOM 4280 O O . SER A 1 620 ? -13.551 18.901 79.630 1.00 60.37 620 SER A O 1
ATOM 4283 N N . TYR A 1 621 ? -11.748 19.279 80.892 1.00 53.85 621 TYR A N 1
ATOM 4284 C CA . TYR A 1 621 ? -10.843 18.318 80.356 1.00 56.20 621 TYR A CA 1
ATOM 4285 C C . TYR A 1 621 ? -11.628 17.076 80.203 1.00 61.54 621 TYR A C 1
ATOM 4286 O O . TYR A 1 621 ? -12.607 16.881 80.885 1.00 66.67 621 TYR A O 1
ATOM 4295 N N . LYS A 1 622 ? -11.187 16.219 79.306 1.00 67.05 622 LYS A N 1
ATOM 4296 C CA . LYS A 1 622 ? -11.940 15.031 79.020 1.00 70.48 622 LYS A CA 1
ATOM 4297 C C . LYS A 1 622 ? -12.052 14.311 80.335 1.00 66.30 622 LYS A C 1
ATOM 4298 O O . LYS A 1 622 ? -13.082 13.788 80.683 1.00 73.39 622 LYS A O 1
ATOM 4304 N N . LYS A 1 623 ? -10.964 14.333 81.065 1.00 60.07 623 LYS A N 1
ATOM 4305 C CA . LYS A 1 623 ? -10.844 13.596 82.277 1.00 58.31 623 LYS A CA 1
ATOM 4306 C C . LYS A 1 623 ? -11.127 14.458 83.478 1.00 55.44 623 LYS A C 1
ATOM 4307 O O . LYS A 1 623 ? -10.930 14.027 84.582 1.00 57.08 623 LYS A O 1
ATOM 4313 N N . GLY A 1 624 ? -11.652 15.653 83.270 1.00 55.19 624 GLY A N 1
ATOM 4314 C CA . GLY A 1 624 ? -11.966 16.541 84.371 1.00 52.33 624 GLY A CA 1
ATOM 4315 C C . GLY A 1 624 ? -10.853 17.273 85.090 1.00 49.43 624 GLY A C 1
ATOM 4316 O O . GLY A 1 624 ? -10.998 17.620 86.243 1.00 42.87 624 GLY A O 1
ATOM 4317 N N . ASP A 1 625 ? -9.760 17.561 84.403 1.00 48.93 625 ASP A N 1
ATOM 4318 C CA . ASP A 1 625 ? -8.659 18.262 85.051 1.00 51.79 625 ASP A CA 1
ATOM 4319 C C . ASP A 1 625 ? -8.874 19.764 85.075 1.00 47.13 625 ASP A C 1
ATOM 4320 O O . ASP A 1 625 ? -8.227 20.513 84.391 1.00 41.15 625 ASP A O 1
ATOM 4325 N N . TYR A 1 626 ? -9.850 20.160 85.868 1.00 47.14 626 TYR A N 1
ATOM 4326 C CA . TYR A 1 626 ? -10.224 21.529 86.099 1.00 42.24 626 TYR A CA 1
ATOM 4327 C C . TYR A 1 626 ? -10.671 21.588 87.533 1.00 41.00 626 TYR A C 1
ATOM 4328 O O . TYR A 1 626 ? -11.013 20.590 88.122 1.00 39.99 626 TYR A O 1
ATOM 4337 N N . SER A 1 627 ? -10.714 22.788 88.066 1.00 41.14 627 SER A N 1
ATOM 4338 C CA . SER A 1 627 ? -11.496 23.084 89.229 1.00 39.07 627 SER A CA 1
ATOM 4339 C C . SER A 1 627 ? -12.489 24.136 88.800 1.00 32.98 627 SER A C 1
ATOM 4340 O O . SER A 1 627 ? -12.123 25.078 88.136 1.00 29.96 627 SER A O 1
ATOM 4343 N N . LEU A 1 628 ? -13.752 23.961 89.145 1.00 30.63 628 LEU A N 1
ATOM 4344 C CA . LEU A 1 628 ? -14.696 25.036 88.982 1.00 27.72 628 LEU A CA 1
ATOM 4345 C C . LEU A 1 628 ? -15.166 25.530 90.344 1.00 26.87 628 LEU A C 1
ATOM 4346 O O . LEU A 1 628 ? -15.883 24.855 91.040 1.00 22.49 628 LEU A O 1
ATOM 4351 N N . LEU A 1 629 ? -14.751 26.738 90.701 1.00 24.03 629 LEU A N 1
ATOM 4352 C CA . LEU A 1 629 ? -14.954 27.294 92.030 1.00 21.88 629 LEU A CA 1
ATOM 4353 C C . LEU A 1 629 ? -16.069 28.316 92.137 1.00 19.16 629 LEU A C 1
ATOM 4354 O O . LEU A 1 629 ? -16.208 29.203 91.324 1.00 14.63 629 LEU A O 1
ATOM 4359 N N . GLN A 1 630 ? -16.848 28.165 93.188 1.00 20.98 630 GLN A N 1
ATOM 4360 C CA . GLN A 1 630 ? -17.941 29.053 93.478 1.00 18.17 630 GLN A CA 1
ATOM 4361 C C . GLN A 1 630 ? -17.742 29.825 94.772 1.00 15.97 630 GLN A C 1
ATOM 4362 O O . GLN A 1 630 ? -17.590 29.259 95.817 1.00 14.57 630 GLN A O 1
ATOM 4368 N N . PHE A 1 631 ? -17.810 31.144 94.671 1.00 14.23 631 PHE A N 1
ATOM 4369 C CA . PHE A 1 631 ? -17.798 32.036 95.824 1.00 16.20 631 PHE A CA 1
ATOM 4370 C C . PHE A 1 631 ? -19.153 32.649 96.139 1.00 15.96 631 PHE A C 1
ATOM 4371 O O . PHE A 1 631 ? -19.911 32.975 95.263 1.00 13.56 631 PHE A O 1
ATOM 4379 N N . VAL A 1 632 ? -19.421 32.806 97.421 1.00 16.96 632 VAL A N 1
ATOM 4380 C CA . VAL A 1 632 ? -20.586 33.516 97.917 1.00 18.33 632 VAL A CA 1
ATOM 4381 C C . VAL A 1 632 ? -20.016 34.512 98.926 1.00 21.55 632 VAL A C 1
ATOM 4382 O O . VAL A 1 632 ? -18.988 34.265 99.518 1.00 23.66 632 VAL A O 1
ATOM 4386 N N . ALA A 1 633 ? -20.635 35.670 99.039 1.00 18.40 633 ALA A N 1
ATOM 4387 C CA . ALA A 1 633 ? -20.310 36.580 100.113 1.00 23.67 633 ALA A CA 1
ATOM 4388 C C . ALA A 1 633 ? -21.579 37.117 100.738 1.00 20.78 633 ALA A C 1
ATOM 4389 O O . ALA A 1 633 ? -22.445 37.566 100.049 1.00 21.20 633 ALA A O 1
ATOM 4391 N N . GLU A 1 634 ? -21.701 37.038 102.044 1.00 25.65 634 GLU A N 1
ATOM 4392 C CA . GLU A 1 634 ? -22.863 37.594 102.713 1.00 24.98 634 GLU A CA 1
ATOM 4393 C C . GLU A 1 634 ? -22.564 38.507 103.904 1.00 27.67 634 GLU A C 1
ATOM 4394 O O . GLU A 1 634 ? -21.968 38.100 104.883 1.00 29.44 634 GLU A O 1
ATOM 4400 N N . ARG A 1 635 ? -23.049 39.735 103.844 1.00 30.03 635 ARG A N 1
ATOM 4401 C CA . ARG A 1 635 ? -22.899 40.668 104.948 1.00 31.98 635 ARG A CA 1
ATOM 4402 C C . ARG A 1 635 ? -24.073 40.598 105.890 1.00 33.59 635 ARG A C 1
ATOM 4403 O O . ARG A 1 635 ? -25.117 41.119 105.590 1.00 34.34 635 ARG A O 1
ATOM 4411 N N . ASN A 1 636 ? -23.892 39.924 107.013 1.00 33.60 636 ASN A N 1
ATOM 4412 C CA . ASN A 1 636 ? -24.857 39.886 108.093 1.00 38.27 636 ASN A CA 1
ATOM 4413 C C . ASN A 1 636 ? -24.144 40.429 109.312 1.00 38.43 636 ASN A C 1
ATOM 4414 O O . ASN A 1 636 ? -23.159 39.884 109.720 1.00 35.88 636 ASN A O 1
ATOM 4419 N N . GLY A 1 637 ? -24.650 41.493 109.908 1.00 43.27 637 GLY A N 1
ATOM 4420 C CA . GLY A 1 637 ? -23.927 42.174 110.963 1.00 47.02 637 GLY A CA 1
ATOM 4421 C C . GLY A 1 637 ? -23.146 43.352 110.434 1.00 43.74 637 GLY A C 1
ATOM 4422 O O . GLY A 1 637 ? -23.520 43.954 109.446 1.00 40.86 637 GLY A O 1
ATOM 4423 N N . ASP A 1 638 ? -22.066 43.697 111.111 1.00 46.18 638 ASP A N 1
ATOM 4424 C CA . ASP A 1 638 ? -21.133 44.665 110.575 1.00 51.31 638 ASP A CA 1
ATOM 4425 C C . ASP A 1 638 ? -19.954 43.931 109.960 1.00 52.06 638 ASP A C 1
ATOM 4426 O O . ASP A 1 638 ? -18.954 44.530 109.631 1.00 51.68 638 ASP A O 1
ATOM 4431 N N . LYS A 1 639 ? -20.108 42.630 109.798 1.00 51.21 639 LYS A N 1
ATOM 4432 C CA . LYS A 1 639 ? -19.056 41.797 109.275 1.00 46.82 639 LYS A CA 1
ATOM 4433 C C . LYS A 1 639 ? -19.511 40.972 108.078 1.00 41.26 639 LYS A C 1
ATOM 4434 O O . LYS A 1 639 ? -20.647 40.562 107.999 1.00 42.31 639 LYS A O 1
ATOM 4440 N N . VAL A 1 640 ? -18.615 40.766 107.125 1.00 40.85 640 VAL A N 1
ATOM 4441 C CA . VAL A 1 640 ? -18.948 40.038 105.917 1.00 36.04 640 VAL A CA 1
ATOM 4442 C C . VAL A 1 640 ? -18.215 38.736 105.916 1.00 38.76 640 VAL A C 1
ATOM 4443 O O . VAL A 1 640 ? -17.204 38.627 106.522 1.00 46.31 640 VAL A O 1
ATOM 4447 N N . THR A 1 641 ? -18.769 37.722 105.284 1.00 35.88 641 THR A N 1
ATOM 4448 C CA . THR A 1 641 ? -18.082 36.454 105.142 1.00 38.23 641 THR A CA 1
ATOM 4449 C C . THR A 1 641 ? -17.945 36.320 103.653 1.00 35.28 641 THR A C 1
ATOM 4450 O O . THR A 1 641 ? -18.838 36.656 102.912 1.00 32.19 641 THR A O 1
ATOM 4454 N N . VAL A 1 642 ? -16.861 35.727 103.232 1.00 31.45 642 VAL A N 1
ATOM 4455 C CA . VAL A 1 642 ? -16.707 35.311 101.884 1.00 28.15 642 VAL A CA 1
ATOM 4456 C C . VAL A 1 642 ? -16.276 33.906 102.144 1.00 27.46 642 VAL A C 1
ATOM 4457 O O . VAL A 1 642 ? -15.593 33.658 103.082 1.00 28.54 642 VAL A O 1
ATOM 4461 N N . LYS A 1 643 ? -16.743 32.991 101.325 1.00 24.69 643 LYS A N 1
ATOM 4462 C CA . LYS A 1 643 ? -16.669 31.582 101.548 1.00 23.17 643 LYS A CA 1
ATOM 4463 C C . LYS A 1 643 ? -16.383 30.905 100.214 1.00 25.11 643 LYS A C 1
ATOM 4464 O O . LYS A 1 643 ? -16.342 31.535 99.200 1.00 21.31 643 LYS A O 1
ATOM 4470 N N . LEU A 1 644 ? -16.190 29.598 100.217 1.00 27.09 644 LEU A N 1
ATOM 4471 C CA . LEU A 1 644 ? -16.196 28.800 98.995 1.00 24.51 644 LEU A CA 1
ATOM 4472 C C . LEU A 1 644 ? -17.351 27.795 99.022 1.00 21.20 644 LEU A C 1
ATOM 4473 O O . LEU A 1 644 ? -17.454 27.003 99.926 1.00 22.71 644 LEU A O 1
ATOM 4478 N N . THR A 1 645 ? -18.322 27.988 98.137 1.00 19.08 645 THR A N 1
ATOM 4479 C CA . THR A 1 645 ? -19.499 27.107 98.045 1.00 21.16 645 THR A CA 1
ATOM 4480 C C . THR A 1 645 ? -19.323 25.725 97.445 1.00 20.42 645 THR A C 1
ATOM 4481 O O . THR A 1 645 ? -19.779 24.761 97.985 1.00 21.26 645 THR A O 1
ATOM 4485 N N . LYS A 1 646 ? -18.749 25.670 96.268 1.00 19.71 646 LYS A N 1
ATOM 4486 C CA . LYS A 1 646 ? -18.633 24.427 95.567 1.00 23.43 646 LYS A CA 1
ATOM 4487 C C . LYS A 1 646 ? -17.281 24.281 94.905 1.00 24.61 646 LYS A C 1
ATOM 4488 O O . LYS A 1 646 ? -16.631 25.258 94.626 1.00 21.98 646 LYS A O 1
ATOM 4494 N N . LYS A 1 647 ? -16.865 23.035 94.702 1.00 27.88 647 LYS A N 1
ATOM 4495 C CA . LYS A 1 647 ? -15.635 22.682 94.020 1.00 24.86 647 LYS A CA 1
ATOM 4496 C C . LYS A 1 647 ? -15.828 21.593 92.985 1.00 26.51 647 LYS A C 1
ATOM 4497 O O . LYS A 1 647 ? -15.565 20.452 93.243 1.00 29.05 647 LYS A O 1
ATOM 4503 N N . THR A 1 648 ? -16.279 21.959 91.806 1.00 26.77 648 THR A N 1
ATOM 4504 C CA . THR A 1 648 ? -16.433 21.010 90.739 1.00 29.64 648 THR A CA 1
ATOM 4505 C C . THR A 1 648 ? -15.078 20.576 90.231 1.00 34.27 648 THR A C 1
ATOM 4506 O O . THR A 1 648 ? -14.111 21.306 90.340 1.00 36.34 648 THR A O 1
ATOM 4510 N N . GLY A 1 649 ? -15.041 19.372 89.675 1.00 38.14 649 GLY A N 1
ATOM 4511 C CA . GLY A 1 649 ? -13.850 18.750 89.128 1.00 40.58 649 GLY A CA 1
ATOM 4512 C C . GLY A 1 649 ? -12.667 18.499 90.037 1.00 38.13 649 GLY A C 1
ATOM 4513 O O . GLY A 1 649 ? -12.840 18.031 91.152 1.00 37.37 649 GLY A O 1
ATOM 4514 N N . LYS A 1 650 ? -11.484 18.814 89.516 1.00 40.20 650 LYS A N 1
ATOM 4515 C CA . LYS A 1 650 ? -10.190 18.694 90.167 1.00 43.02 650 LYS A CA 1
ATOM 4516 C C . LYS A 1 650 ? -9.277 18.248 89.064 1.00 44.42 650 LYS A C 1
ATOM 4517 O O . LYS A 1 650 ? -9.764 17.730 88.070 1.00 47.13 650 LYS A O 1
ATOM 4523 N N . TYR A 1 651 ? -7.980 18.461 89.169 1.00 30.00 651 TYR A N 1
ATOM 4524 C CA . TYR A 1 651 ? -7.125 18.084 88.050 1.00 30.00 651 TYR A CA 1
ATOM 4525 C C . TYR A 1 651 ? -5.653 17.890 88.303 1.00 30.00 651 TYR A C 1
ATOM 4526 O O . TYR A 1 651 ? -5.199 17.831 89.422 1.00 30.00 651 TYR A O 1
ATOM 4528 N N . ASN A 1 652 ? -4.955 17.747 87.190 1.00 30.00 652 ASN A N 1
ATOM 4529 C CA . ASN A 1 652 ? -3.551 17.371 87.082 1.00 30.00 652 ASN A CA 1
ATOM 4530 C C . ASN A 1 652 ? -3.258 16.062 87.767 1.00 30.00 652 ASN A C 1
ATOM 4531 O O . ASN A 1 652 ? -2.217 15.879 88.350 1.00 30.00 652 ASN A O 1
ATOM 4536 N N . THR A 1 653 ? -4.254 15.207 87.819 1.00 30.00 653 THR A N 1
ATOM 4537 C CA . THR A 1 653 ? -4.279 13.870 87.302 1.00 30.00 653 THR A CA 1
ATOM 4538 C C . THR A 1 653 ? -5.677 13.283 87.398 1.00 30.00 653 THR A C 1
ATOM 4539 O O . THR A 1 653 ? -6.527 13.912 87.969 1.00 30.00 653 THR A O 1
ATOM 4543 N N . GLU A 1 654 ? -5.869 12.106 86.815 1.00 30.00 654 GLU A N 1
ATOM 4544 C CA . GLU A 1 654 ? -7.040 11.265 87.005 1.00 30.00 654 GLU A CA 1
ATOM 4545 C C . GLU A 1 654 ? -7.421 10.521 85.758 1.00 30.00 654 GLU A C 1
ATOM 4546 O O . GLU A 1 654 ? -7.674 11.159 84.787 1.00 30.00 654 GLU A O 1
ATOM 4552 N N . ASN A 1 655 ? -7.441 9.187 85.785 1.00 30.00 655 ASN A N 1
ATOM 4553 C CA . ASN A 1 655 ? -7.828 8.363 84.628 1.00 30.00 655 ASN A CA 1
ATOM 4554 C C . ASN A 1 655 ? -8.846 7.218 84.899 1.00 30.00 655 ASN A C 1
ATOM 4555 O O . ASN A 1 655 ? -9.479 7.184 85.931 1.00 30.00 655 ASN A O 1
ATOM 4560 N N . LYS A 1 656 ? -9.025 6.304 83.948 1.00 30.00 656 LYS A N 1
ATOM 4561 C CA . LYS A 1 656 ? -10.091 5.303 84.009 1.00 30.00 656 LYS A CA 1
ATOM 4562 C C . LYS A 1 656 ? -9.700 3.876 83.667 1.00 30.00 656 LYS A C 1
ATOM 4563 O O . LYS A 1 656 ? -8.910 3.630 82.783 1.00 30.00 656 LYS A O 1
ATOM 4565 N N . ASP A 1 657 ? -10.322 2.934 84.359 1.00 30.00 657 ASP A N 1
ATOM 4566 C CA . ASP A 1 657 ? -10.072 1.516 84.209 1.00 30.00 657 ASP A CA 1
ATOM 4567 C C . ASP A 1 657 ? -11.153 0.792 83.428 1.00 30.00 657 ASP A C 1
ATOM 4568 O O . ASP A 1 657 ? -11.519 -0.346 83.741 1.00 30.00 657 ASP A O 1
ATOM 4570 N N . VAL B 1 58 ? 56.451 40.147 113.927 1.00 51.10 58 VAL B N 1
ATOM 4571 C CA . VAL B 1 58 ? 56.646 39.269 112.786 1.00 47.29 58 VAL B CA 1
ATOM 4572 C C . VAL B 1 58 ? 55.705 39.511 111.596 1.00 43.64 58 VAL B C 1
ATOM 4573 O O . VAL B 1 58 ? 54.935 38.635 111.269 1.00 49.15 58 VAL B O 1
ATOM 4577 N N . PRO B 1 59 ? 55.813 40.627 110.879 1.00 44.09 59 PRO B N 1
ATOM 4578 C CA . PRO B 1 59 ? 55.103 40.722 109.600 1.00 44.82 59 PRO B CA 1
ATOM 4579 C C . PRO B 1 59 ? 55.914 41.044 108.324 1.00 41.21 59 PRO B C 1
ATOM 4580 O O . PRO B 1 59 ? 55.676 40.403 107.310 1.00 36.25 59 PRO B O 1
ATOM 4584 N N . GLU B 1 60 ? 56.828 42.008 108.399 1.00 39.71 60 GLU B N 1
ATOM 4585 C CA . GLU B 1 60 ? 57.304 42.783 107.258 1.00 40.42 60 GLU B CA 1
ATOM 4586 C C . GLU B 1 60 ? 56.393 44.004 107.006 1.00 43.53 60 GLU B C 1
ATOM 4587 O O . GLU B 1 60 ? 55.691 44.416 107.912 1.00 44.00 60 GLU B O 1
ATOM 4593 N N . GLY B 1 61 ? 56.433 44.611 105.816 1.00 40.30 61 GLY B N 1
ATOM 4594 C CA . GLY B 1 61 ? 55.540 45.734 105.509 1.00 43.11 61 GLY B CA 1
ATOM 4595 C C . GLY B 1 61 ? 54.170 45.322 104.975 1.00 40.59 61 GLY B C 1
ATOM 4596 O O . GLY B 1 61 ? 53.860 45.543 103.827 1.00 41.19 61 GLY B O 1
ATOM 4597 N N . THR B 1 62 ? 53.401 44.663 105.824 1.00 35.92 62 THR B N 1
ATOM 4598 C CA . THR B 1 62 ? 52.297 43.794 105.437 1.00 37.55 62 THR B CA 1
ATOM 4599 C C . THR B 1 62 ? 50.953 44.196 104.792 1.00 33.80 62 THR B C 1
ATOM 4600 O O . THR B 1 62 ? 50.577 43.572 103.811 1.00 30.66 62 THR B O 1
ATOM 4604 N N . SER B 1 63 ? 50.217 45.131 105.380 1.00 36.14 63 SER B N 1
ATOM 4605 C CA . SER B 1 63 ? 48.857 45.426 104.926 1.00 39.25 63 SER B CA 1
ATOM 4606 C C . SER B 1 63 ? 47.801 44.590 105.651 1.00 32.34 63 SER B C 1
ATOM 4607 O O . SER B 1 63 ? 47.390 43.562 105.186 1.00 30.09 63 SER B O 1
ATOM 4610 N N . ILE B 1 64 ? 47.362 45.081 106.794 1.00 31.53 64 ILE B N 1
ATOM 4611 C CA . ILE B 1 64 ? 46.681 44.292 107.799 1.00 31.61 64 ILE B CA 1
ATOM 4612 C C . ILE B 1 64 ? 45.175 44.492 107.911 1.00 35.23 64 ILE B C 1
ATOM 4613 O O . ILE B 1 64 ? 44.675 45.601 107.903 1.00 35.06 64 ILE B O 1
ATOM 4618 N N . TYR B 1 65 ? 44.468 43.384 108.068 1.00 34.01 65 TYR B N 1
ATOM 4619 C CA . TYR B 1 65 ? 43.019 43.355 108.120 1.00 29.01 65 TYR B CA 1
ATOM 4620 C C . TYR B 1 65 ? 42.534 42.565 109.312 1.00 33.49 65 TYR B C 1
ATOM 4621 O O . TYR B 1 65 ? 43.319 42.115 110.127 1.00 28.91 65 TYR B O 1
ATOM 4630 N N . GLY B 1 66 ? 41.229 42.343 109.351 1.00 30.88 66 GLY B N 1
ATOM 4631 C CA . GLY B 1 66 ? 40.623 41.631 110.442 1.00 30.53 66 GLY B CA 1
ATOM 4632 C C . GLY B 1 66 ? 40.075 42.522 111.531 1.00 33.95 66 GLY B C 1
ATOM 4633 O O . GLY B 1 66 ? 39.940 43.710 111.369 1.00 38.52 66 GLY B O 1
ATOM 4634 N N . GLY B 1 67 ? 39.780 41.906 112.661 1.00 30.70 67 GLY B N 1
ATOM 4635 C CA . GLY B 1 67 ? 39.055 42.533 113.745 1.00 30.59 67 GLY B CA 1
ATOM 4636 C C . GLY B 1 67 ? 37.575 42.296 113.960 1.00 29.04 67 GLY B C 1
ATOM 4637 O O . GLY B 1 67 ? 37.051 42.826 114.896 1.00 29.44 67 GLY B O 1
ATOM 4638 N N . GLY B 1 68 ? 36.925 41.450 113.170 1.00 29.50 68 GLY B N 1
ATOM 4639 C CA . GLY B 1 68 ? 35.489 41.232 113.269 1.00 27.03 68 GLY B CA 1
ATOM 4640 C C . GLY B 1 68 ? 34.538 42.337 112.857 1.00 25.71 68 GLY B C 1
ATOM 4641 O O . GLY B 1 68 ? 34.488 42.688 111.721 1.00 27.99 68 GLY B O 1
ATOM 4642 N N . GLU B 1 69 ? 33.768 42.872 113.787 1.00 29.74 69 GLU B N 1
ATOM 4643 C CA . GLU B 1 69 ? 32.885 43.980 113.470 1.00 34.78 69 GLU B CA 1
ATOM 4644 C C . GLU B 1 69 ? 33.496 45.268 113.980 1.00 37.08 69 GLU B C 1
ATOM 4645 O O . GLU B 1 69 ? 33.673 45.435 115.172 1.00 37.54 69 GLU B O 1
ATOM 4651 N N . VAL B 1 70 ? 33.795 46.187 113.073 1.00 41.63 70 VAL B N 1
ATOM 4652 C CA . VAL B 1 70 ? 34.589 47.345 113.443 1.00 47.68 70 VAL B CA 1
ATOM 4653 C C . VAL B 1 70 ? 34.355 48.708 112.801 1.00 50.93 70 VAL B C 1
ATOM 4654 O O . VAL B 1 70 ? 33.420 48.938 112.063 1.00 45.08 70 VAL B O 1
ATOM 4658 N N . THR B 1 71 ? 35.274 49.596 113.126 1.00 53.38 71 THR B N 1
ATOM 4659 C CA . THR B 1 71 ? 35.141 51.005 112.880 1.00 56.04 71 THR B CA 1
ATOM 4660 C C . THR B 1 71 ? 36.045 51.657 111.803 1.00 51.66 71 THR B C 1
ATOM 4661 O O . THR B 1 71 ? 36.026 52.847 111.645 1.00 60.34 71 THR B O 1
ATOM 4665 N N . GLY B 1 72 ? 36.833 50.857 111.115 1.00 53.04 72 GLY B N 1
ATOM 4666 C CA . GLY B 1 72 ? 37.763 51.331 110.102 1.00 54.42 72 GLY B CA 1
ATOM 4667 C C . GLY B 1 72 ? 37.368 52.554 109.287 1.00 54.92 72 GLY B C 1
ATOM 4668 O O . GLY B 1 72 ? 36.208 52.873 109.160 1.00 53.47 72 GLY B O 1
ATOM 4669 N N . SER B 1 73 ? 38.337 53.173 108.640 1.00 52.98 73 SER B N 1
ATOM 4670 C CA . SER B 1 73 ? 39.747 52.967 108.921 1.00 56.17 73 SER B CA 1
ATOM 4671 C C . SER B 1 73 ? 40.212 51.627 108.416 1.00 53.51 73 SER B C 1
ATOM 4672 O O . SER B 1 73 ? 39.441 50.856 107.858 1.00 48.39 73 SER B O 1
ATOM 4675 N N . LEU B 1 74 ? 41.487 51.358 108.659 1.00 53.40 74 LEU B N 1
ATOM 4676 C CA . LEU B 1 74 ? 42.100 50.079 108.379 1.00 50.78 74 LEU B CA 1
ATOM 4677 C C . LEU B 1 74 ? 42.726 49.698 109.678 1.00 51.63 74 LEU B C 1
ATOM 4678 O O . LEU B 1 74 ? 42.722 50.486 110.598 1.00 60.47 74 LEU B O 1
ATOM 4683 N N . LEU B 1 75 ? 43.273 48.500 109.747 1.00 52.45 75 LEU B N 1
ATOM 4684 C CA . LEU B 1 75 ? 43.908 48.070 110.964 1.00 55.14 75 LEU B CA 1
ATOM 4685 C C . LEU B 1 75 ? 45.359 48.462 110.821 1.00 56.33 75 LEU B C 1
ATOM 4686 O O . LEU B 1 75 ? 46.078 47.966 109.981 1.00 56.90 75 LEU B O 1
ATOM 4691 N N . ARG B 1 76 ? 45.741 49.446 111.612 1.00 65.48 76 ARG B N 1
ATOM 4692 C CA . ARG B 1 76 ? 46.816 50.351 111.253 1.00 70.66 76 ARG B CA 1
ATOM 4693 C C . ARG B 1 76 ? 47.476 51.128 112.376 1.00 74.10 76 ARG B C 1
ATOM 4694 O O . ARG B 1 76 ? 47.199 50.922 113.557 1.00 75.68 76 ARG B O 1
ATOM 4702 N N . ASN B 1 77 ? 48.312 52.069 111.951 1.00 81.14 77 ASN B N 1
ATOM 4703 C CA . ASN B 1 77 ? 49.351 52.707 112.757 1.00 86.78 77 ASN B CA 1
ATOM 4704 C C . ASN B 1 77 ? 48.834 53.518 113.940 1.00 87.17 77 ASN B C 1
ATOM 4705 O O . ASN B 1 77 ? 47.854 54.233 113.812 1.00 85.30 77 ASN B O 1
ATOM 4710 N N . GLY B 1 78 ? 49.518 53.408 115.077 1.00 89.95 78 GLY B N 1
ATOM 4711 C CA . GLY B 1 78 ? 49.166 54.125 116.288 1.00 87.79 78 GLY B CA 1
ATOM 4712 C C . GLY B 1 78 ? 48.237 53.555 117.351 1.00 88.21 78 GLY B C 1
ATOM 4713 O O . GLY B 1 78 ? 47.910 54.282 118.275 1.00 89.88 78 GLY B O 1
ATOM 4714 N N . LYS B 1 79 ? 47.824 52.295 117.248 1.00 86.54 79 LYS B N 1
ATOM 4715 C CA . LYS B 1 79 ? 47.060 51.633 118.317 1.00 88.24 79 LYS B CA 1
ATOM 4716 C C . LYS B 1 79 ? 45.563 51.629 118.055 1.00 87.48 79 LYS B C 1
ATOM 4717 O O . LYS B 1 79 ? 44.931 52.668 118.169 1.00 88.75 79 LYS B O 1
ATOM 4723 N N . THR B 1 80 ? 44.995 50.469 117.726 1.00 85.66 80 THR B N 1
ATOM 4724 C CA . THR B 1 80 ? 43.660 50.413 117.135 1.00 80.55 80 THR B CA 1
ATOM 4725 C C . THR B 1 80 ? 42.433 49.826 117.876 1.00 77.85 80 THR B C 1
ATOM 4726 O O . THR B 1 80 ? 41.462 50.544 118.106 1.00 74.80 80 THR B O 1
ATOM 4730 N N . ILE B 1 81 ? 42.464 48.529 118.191 1.00 75.49 81 ILE B N 1
ATOM 4731 C CA . ILE B 1 81 ? 41.261 47.721 118.424 1.00 75.60 81 ILE B CA 1
ATOM 4732 C C . ILE B 1 81 ? 41.031 47.114 119.795 1.00 75.29 81 ILE B C 1
ATOM 4733 O O . ILE B 1 81 ? 41.947 46.880 120.532 1.00 77.06 81 ILE B O 1
ATOM 4738 N N . LYS B 1 82 ? 39.775 46.807 120.089 1.00 72.11 82 LYS B N 1
ATOM 4739 C CA . LYS B 1 82 ? 39.428 46.121 121.323 1.00 66.92 82 LYS B CA 1
ATOM 4740 C C . LYS B 1 82 ? 38.340 45.049 121.178 1.00 66.54 82 LYS B C 1
ATOM 4741 O O . LYS B 1 82 ? 37.562 45.037 120.219 1.00 67.69 82 LYS B O 1
ATOM 4747 N N . LEU B 1 83 ? 38.293 44.170 122.176 1.00 63.65 83 LEU B N 1
ATOM 4748 C CA . LEU B 1 83 ? 37.259 43.164 122.307 1.00 60.21 83 LEU B CA 1
ATOM 4749 C C . LEU B 1 83 ? 36.423 43.481 123.510 1.00 63.43 83 LEU B C 1
ATOM 4750 O O . LEU B 1 83 ? 36.239 44.630 123.814 1.00 72.11 83 LEU B O 1
ATOM 4755 N N . TRP B 1 84 ? 35.903 42.472 124.183 1.00 62.10 84 TRP B N 1
ATOM 4756 C CA . TRP B 1 84 ? 34.940 42.698 125.248 1.00 63.30 84 TRP B CA 1
ATOM 4757 C C . TRP B 1 84 ? 33.726 43.414 124.679 1.00 62.30 84 TRP B C 1
ATOM 4758 O O . TRP B 1 84 ? 33.800 44.573 124.298 1.00 61.47 84 TRP B O 1
ATOM 4769 N N . ASN B 1 85 ? 32.613 42.697 124.643 1.00 62.69 85 ASN B N 1
ATOM 4770 C CA . ASN B 1 85 ? 31.422 43.080 123.880 1.00 61.86 85 ASN B CA 1
ATOM 4771 C C . ASN B 1 85 ? 30.577 44.253 124.339 1.00 60.71 85 ASN B C 1
ATOM 4772 O O . ASN B 1 85 ? 30.204 44.369 125.493 1.00 62.75 85 ASN B O 1
ATOM 4777 N N . THR B 1 86 ? 30.277 45.124 123.389 1.00 61.12 86 THR B N 1
ATOM 4778 C CA . THR B 1 86 ? 29.698 46.420 123.687 1.00 65.69 86 THR B CA 1
ATOM 4779 C C . THR B 1 86 ? 28.316 46.706 123.086 1.00 67.92 86 THR B C 1
ATOM 4780 O O . THR B 1 86 ? 28.048 46.466 121.920 1.00 60.71 86 THR B O 1
ATOM 4784 N N . ASP B 1 87 ? 27.474 47.266 123.938 1.00 71.39 87 ASP B N 1
ATOM 4785 C CA . ASP B 1 87 ? 26.091 47.560 123.677 1.00 70.59 87 ASP B CA 1
ATOM 4786 C C . ASP B 1 87 ? 25.907 49.019 123.314 1.00 72.10 87 ASP B C 1
ATOM 4787 O O . ASP B 1 87 ? 24.794 49.515 123.306 1.00 76.45 87 ASP B O 1
ATOM 4792 N N . SER B 1 88 ? 26.991 49.665 122.923 1.00 68.30 88 SER B N 1
ATOM 4793 C CA . SER B 1 88 ? 26.926 51.051 122.534 1.00 69.66 88 SER B CA 1
ATOM 4794 C C . SER B 1 88 ? 25.992 51.168 121.346 1.00 68.68 88 SER B C 1
ATOM 4795 O O . SER B 1 88 ? 25.214 52.101 121.230 1.00 71.70 88 SER B O 1
ATOM 4798 N N . GLY B 1 89 ? 26.147 50.213 120.459 1.00 68.59 89 GLY B N 1
ATOM 4799 C CA . GLY B 1 89 ? 25.346 50.055 119.279 1.00 68.14 89 GLY B CA 1
ATOM 4800 C C . GLY B 1 89 ? 25.470 51.131 118.231 1.00 70.96 89 GLY B C 1
ATOM 4801 O O . GLY B 1 89 ? 26.075 50.889 117.219 1.00 66.51 89 GLY B O 1
ATOM 4802 N N . ALA B 1 90 ? 24.795 52.258 118.424 1.00 76.02 90 ALA B N 1
ATOM 4803 C CA . ALA B 1 90 ? 24.628 53.188 117.327 1.00 76.43 90 ALA B CA 1
ATOM 4804 C C . ALA B 1 90 ? 26.008 53.618 117.057 1.00 79.95 90 ALA B C 1
ATOM 4805 O O . ALA B 1 90 ? 26.677 54.131 117.942 1.00 78.36 90 ALA B O 1
ATOM 4807 N N . TYR B 1 91 ? 26.496 53.351 115.835 1.00 80.78 91 TYR B N 1
ATOM 4808 C CA . TYR B 1 91 ? 27.810 52.759 115.689 1.00 74.70 91 TYR B CA 1
ATOM 4809 C C . TYR B 1 91 ? 28.562 53.621 116.533 1.00 73.73 91 TYR B C 1
ATOM 4810 O O . TYR B 1 91 ? 28.227 54.743 116.752 1.00 77.41 91 TYR B O 1
ATOM 4819 N N . GLY B 1 92 ? 29.634 53.077 116.978 1.00 74.06 92 GLY B N 1
ATOM 4820 C CA . GLY B 1 92 ? 30.510 53.820 117.842 1.00 78.00 92 GLY B CA 1
ATOM 4821 C C . GLY B 1 92 ? 31.986 53.681 117.595 1.00 80.55 92 GLY B C 1
ATOM 4822 O O . GLY B 1 92 ? 32.511 52.579 117.484 1.00 78.75 92 GLY B O 1
ATOM 4823 N N . VAL B 1 93 ? 32.654 54.818 117.482 1.00 84.75 93 VAL B N 1
ATOM 4824 C CA . VAL B 1 93 ? 34.069 54.896 117.752 1.00 83.85 93 VAL B CA 1
ATOM 4825 C C . VAL B 1 93 ? 34.240 54.595 119.241 1.00 87.28 93 VAL B C 1
ATOM 4826 O O . VAL B 1 93 ? 35.103 53.830 119.633 1.00 89.04 93 VAL B O 1
ATOM 4830 N N . ASP B 1 94 ? 33.325 55.148 120.033 1.00 89.59 94 ASP B N 1
ATOM 4831 C CA . ASP B 1 94 ? 33.163 54.873 121.466 1.00 89.24 94 ASP B CA 1
ATOM 4832 C C . ASP B 1 94 ? 34.332 55.179 122.391 1.00 92.08 94 ASP B C 1
ATOM 4833 O O . ASP B 1 94 ? 34.688 54.377 123.244 1.00 90.86 94 ASP B O 1
ATOM 4838 N N . LYS B 1 95 ? 34.970 56.319 122.204 1.00 93.62 95 LYS B N 1
ATOM 4839 C CA . LYS B 1 95 ? 36.109 56.643 123.028 1.00 94.47 95 LYS B CA 1
ATOM 4840 C C . LYS B 1 95 ? 37.223 55.709 122.601 1.00 95.43 95 LYS B C 1
ATOM 4841 O O . LYS B 1 95 ? 38.303 56.146 122.220 1.00 96.85 95 LYS B O 1
ATOM 4847 N N . GLY B 1 96 ? 36.941 54.410 122.678 1.00 92.98 96 GLY B N 1
ATOM 4848 C CA . GLY B 1 96 ? 37.911 53.376 122.346 1.00 91.04 96 GLY B CA 1
ATOM 4849 C C . GLY B 1 96 ? 37.674 52.350 121.247 1.00 90.02 96 GLY B C 1
ATOM 4850 O O . GLY B 1 96 ? 38.497 51.476 121.060 1.00 95.72 96 GLY B O 1
ATOM 4851 N N . THR B 1 97 ? 36.565 52.427 120.535 1.00 82.04 97 THR B N 1
ATOM 4852 C CA . THR B 1 97 ? 36.293 51.463 119.485 1.00 79.01 97 THR B CA 1
ATOM 4853 C C . THR B 1 97 ? 36.250 50.038 120.022 1.00 75.29 97 THR B C 1
ATOM 4854 O O . THR B 1 97 ? 37.264 49.419 120.264 1.00 72.05 97 THR B O 1
ATOM 4858 N N . ARG B 1 98 ? 35.051 49.550 120.260 1.00 74.36 98 ARG B N 1
ATOM 4859 C CA . ARG B 1 98 ? 34.824 48.171 120.637 1.00 70.31 98 ARG B CA 1
ATOM 4860 C C . ARG B 1 98 ? 33.368 47.840 120.334 1.00 69.85 98 ARG B C 1
ATOM 4861 O O . ARG B 1 98 ? 32.504 48.142 121.149 1.00 73.35 98 ARG B O 1
ATOM 4863 N N . LEU B 1 99 ? 33.066 47.269 119.186 1.00 63.92 99 LEU B N 1
ATOM 4864 C CA . LEU B 1 99 ? 31.662 47.115 118.838 1.00 57.90 99 LEU B CA 1
ATOM 4865 C C . LEU B 1 99 ? 31.088 45.845 119.373 1.00 54.82 99 LEU B C 1
ATOM 4866 O O . LEU B 1 99 ? 31.653 45.262 120.269 1.00 56.50 99 LEU B O 1
ATOM 4871 N N . TYR B 1 100 ? 29.960 45.444 118.820 1.00 51.56 100 TYR B N 1
ATOM 4872 C CA . TYR B 1 100 ? 29.170 44.351 119.338 1.00 50.22 100 TYR B CA 1
ATOM 4873 C C . TYR B 1 100 ? 29.865 42.998 119.323 1.00 46.11 100 TYR B C 1
ATOM 4874 O O . TYR B 1 100 ? 29.765 42.254 120.267 1.00 43.84 100 TYR B O 1
ATOM 4883 N N . GLN B 1 101 ? 30.603 42.710 118.259 1.00 47.09 101 GLN B N 1
ATOM 4884 C CA . GLN B 1 101 ? 31.192 41.395 118.008 1.00 42.97 101 GLN B CA 1
ATOM 4885 C C . GLN B 1 101 ? 32.708 41.274 118.215 1.00 43.15 101 GLN B C 1
ATOM 4886 O O . GLN B 1 101 ? 33.464 42.095 117.734 1.00 47.70 101 GLN B O 1
ATOM 4892 N N . SER B 1 102 ? 33.154 40.226 118.888 1.00 37.42 102 SER B N 1
ATOM 4893 C CA . SER B 1 102 ? 34.567 40.044 119.127 1.00 36.18 102 SER B CA 1
ATOM 4894 C C . SER B 1 102 ? 35.160 38.943 118.255 1.00 32.16 102 SER B C 1
ATOM 4895 O O . SER B 1 102 ? 34.772 37.805 118.364 1.00 30.75 102 SER B O 1
ATOM 4898 N N . HIS B 1 103 ? 36.080 39.299 117.366 1.00 29.45 103 HIS B N 1
ATOM 4899 C CA . HIS B 1 103 ? 36.744 38.315 116.521 1.00 29.64 103 HIS B CA 1
ATOM 4900 C C . HIS B 1 103 ? 38.273 38.362 116.610 1.00 29.31 103 HIS B C 1
ATOM 4901 O O . HIS B 1 103 ? 38.911 39.109 115.886 1.00 26.38 103 HIS B O 1
ATOM 4908 N N . PRO B 1 104 ? 38.879 37.533 117.451 1.00 34.77 104 PRO B N 1
ATOM 4909 C CA . PRO B 1 104 ? 40.309 37.690 117.729 1.00 31.22 104 PRO B CA 1
ATOM 4910 C C . PRO B 1 104 ? 41.232 37.073 116.683 1.00 29.18 104 PRO B C 1
ATOM 4911 O O . PRO B 1 104 ? 42.035 36.227 116.984 1.00 26.59 104 PRO B O 1
ATOM 4915 N N . TRP B 1 105 ? 41.090 37.536 115.451 1.00 32.10 105 TRP B N 1
ATOM 4916 C CA . TRP B 1 105 ? 41.856 37.052 114.318 1.00 26.46 105 TRP B CA 1
ATOM 4917 C C . TRP B 1 105 ? 42.258 38.255 113.464 1.00 25.92 105 TRP B C 1
ATOM 4918 O O . TRP B 1 105 ? 41.549 39.239 113.398 1.00 30.11 105 TRP B O 1
ATOM 4929 N N . MET B 1 106 ? 43.412 38.185 112.833 1.00 23.61 106 MET B N 1
ATOM 4930 C CA . MET B 1 106 ? 43.829 39.226 111.925 1.00 25.64 106 MET B CA 1
ATOM 4931 C C . MET B 1 106 ? 44.482 38.583 110.713 1.00 21.04 106 MET B C 1
ATOM 4932 O O . MET B 1 106 ? 45.087 37.542 110.796 1.00 17.40 106 MET B O 1
ATOM 4937 N N . MET B 1 107 ? 44.358 39.237 109.578 1.00 21.72 107 MET B N 1
ATOM 4938 C CA . MET B 1 107 ? 45.065 38.825 108.388 1.00 23.34 107 MET B CA 1
ATOM 4939 C C . MET B 1 107 ? 46.019 39.900 107.880 1.00 24.25 107 MET B C 1
ATOM 4940 O O . MET B 1 107 ? 45.688 41.060 107.852 1.00 26.03 107 MET B O 1
ATOM 4945 N N . GLY B 1 108 ? 47.215 39.493 107.489 1.00 23.90 108 GLY B N 1
ATOM 4946 C CA . GLY B 1 108 ? 48.119 40.357 106.763 1.00 28.23 108 GLY B CA 1
ATOM 4947 C C . GLY B 1 108 ? 48.350 39.793 105.385 1.00 24.77 108 GLY B C 1
ATOM 4948 O O . GLY B 1 108 ? 48.568 38.625 105.259 1.00 24.48 108 GLY B O 1
ATOM 4949 N N . VAL B 1 109 ? 48.197 40.595 104.350 1.00 24.54 109 VAL B N 1
ATOM 4950 C CA . VAL B 1 109 ? 48.521 40.156 102.995 1.00 26.84 109 VAL B CA 1
ATOM 4951 C C . VAL B 1 109 ? 49.974 39.948 102.587 1.00 25.56 109 VAL B C 1
ATOM 4952 O O . VAL B 1 109 ? 50.288 38.999 101.895 1.00 23.96 109 VAL B O 1
ATOM 4956 N N . ARG B 1 110 ? 50.814 40.921 102.888 1.00 29.57 110 ARG B N 1
ATOM 4957 C CA . ARG B 1 110 ? 52.230 40.850 102.588 1.00 26.19 110 ARG B CA 1
ATOM 4958 C C . ARG B 1 110 ? 52.402 41.271 101.142 1.00 24.22 110 ARG B C 1
ATOM 4959 O O . ARG B 1 110 ? 51.551 41.015 100.321 1.00 25.23 110 ARG B O 1
ATOM 4967 N N . LYS B 1 111 ? 53.517 41.889 100.821 1.00 28.00 111 LYS B N 1
ATOM 4968 C CA . LYS B 1 111 ? 53.707 42.557 99.548 1.00 26.23 111 LYS B CA 1
ATOM 4969 C C . LYS B 1 111 ? 53.669 41.611 98.358 1.00 21.54 111 LYS B C 1
ATOM 4970 O O . LYS B 1 111 ? 53.565 42.022 97.235 1.00 22.12 111 LYS B O 1
ATOM 4976 N N . ASP B 1 112 ? 53.785 40.335 98.631 1.00 21.72 112 ASP B N 1
ATOM 4977 C CA . ASP B 1 112 ? 53.608 39.307 97.652 1.00 24.57 112 ASP B CA 1
ATOM 4978 C C . ASP B 1 112 ? 52.179 39.323 97.183 1.00 23.81 112 ASP B C 1
ATOM 4979 O O . ASP B 1 112 ? 51.879 39.202 96.015 1.00 26.53 112 ASP B O 1
ATOM 4984 N N . GLY B 1 113 ? 51.285 39.475 98.135 1.00 22.37 113 GLY B N 1
ATOM 4985 C CA . GLY B 1 113 ? 49.954 38.954 98.035 1.00 25.95 113 GLY B CA 1
ATOM 4986 C C . GLY B 1 113 ? 49.914 37.545 98.582 1.00 25.60 113 GLY B C 1
ATOM 4987 O O . GLY B 1 113 ? 48.934 36.842 98.436 1.00 23.71 113 GLY B O 1
ATOM 4988 N N . THR B 1 114 ? 50.999 37.153 99.224 1.00 21.44 114 THR B N 1
ATOM 4989 C CA . THR B 1 114 ? 51.012 35.937 99.980 1.00 24.19 114 THR B CA 1
ATOM 4990 C C . THR B 1 114 ? 50.604 36.319 101.375 1.00 23.17 114 THR B C 1
ATOM 4991 O O . THR B 1 114 ? 51.429 36.680 102.171 1.00 23.18 114 THR B O 1
ATOM 4995 N N . ALA B 1 115 ? 49.318 36.228 101.668 1.00 19.66 115 ALA B N 1
ATOM 4996 C CA . ALA B 1 115 ? 48.799 36.521 102.993 1.00 20.74 115 ALA B CA 1
ATOM 4997 C C . ALA B 1 115 ? 49.112 35.424 103.985 1.00 21.12 115 ALA B C 1
ATOM 4998 O O . ALA B 1 115 ? 49.479 34.339 103.609 1.00 20.52 115 ALA B O 1
ATOM 5000 N N . PHE B 1 116 ? 48.957 35.730 105.258 1.00 21.04 116 PHE B N 1
ATOM 5001 C CA . PHE B 1 116 ? 49.183 34.782 106.316 1.00 19.78 116 PHE B CA 1
ATOM 5002 C C . PHE B 1 116 ? 48.059 34.971 107.291 1.00 20.43 116 PHE B C 1
ATOM 5003 O O . PHE B 1 116 ? 47.357 35.968 107.239 1.00 17.94 116 PHE B O 1
ATOM 5011 N N . GLY B 1 117 ? 47.868 33.992 108.161 1.00 19.82 117 GLY B N 1
ATOM 5012 C CA . GLY B 1 117 ? 46.832 34.089 109.169 1.00 20.56 117 GLY B CA 1
ATOM 5013 C C . GLY B 1 117 ? 47.175 33.869 110.626 1.00 21.85 117 GLY B C 1
ATOM 5014 O O . GLY B 1 117 ? 47.726 32.852 110.995 1.00 19.73 117 GLY B O 1
ATOM 5015 N N . ILE B 1 118 ? 46.817 34.832 111.459 1.00 24.04 118 ILE B N 1
ATOM 5016 C CA . ILE B 1 118 ? 46.977 34.699 112.891 1.00 23.24 118 ILE B CA 1
ATOM 5017 C C . ILE B 1 118 ? 45.662 34.762 113.678 1.00 21.82 118 ILE B C 1
ATOM 5018 O O . ILE B 1 118 ? 44.964 35.743 113.671 1.00 22.09 118 ILE B O 1
ATOM 5023 N N . LEU B 1 119 ? 45.335 33.693 114.368 1.00 23.74 119 LEU B N 1
ATOM 5024 C CA . LEU B 1 119 ? 44.185 33.710 115.249 1.00 28.20 119 LEU B CA 1
ATOM 5025 C C . LEU B 1 119 ? 44.549 33.415 116.736 1.00 30.03 119 LEU B C 1
ATOM 5026 O O . LEU B 1 119 ? 45.281 32.492 117.043 1.00 29.20 119 LEU B O 1
ATOM 5031 N N . PHE B 1 120 ? 44.039 34.225 117.653 1.00 29.95 120 PHE B N 1
ATOM 5032 C CA . PHE B 1 120 ? 44.323 34.042 119.071 1.00 32.87 120 PHE B CA 1
ATOM 5033 C C . PHE B 1 120 ? 43.174 33.406 119.831 1.00 31.82 120 PHE B C 1
ATOM 5034 O O . PHE B 1 120 ? 42.155 34.005 120.051 1.00 32.32 120 PHE B O 1
ATOM 5042 N N . ASP B 1 121 ? 43.389 32.180 120.264 1.00 33.35 121 ASP B N 1
ATOM 5043 C CA . ASP B 1 121 ? 42.349 31.305 120.770 1.00 34.08 121 ASP B CA 1
ATOM 5044 C C . ASP B 1 121 ? 42.009 31.573 122.230 1.00 33.13 121 ASP B C 1
ATOM 5045 O O . ASP B 1 121 ? 42.314 30.794 123.074 1.00 30.90 121 ASP B O 1
ATOM 5050 N N . THR B 1 122 ? 41.377 32.705 122.504 1.00 38.95 122 THR B N 1
ATOM 5051 C CA . THR B 1 122 ? 40.922 33.067 123.845 1.00 40.66 122 THR B CA 1
ATOM 5052 C C . THR B 1 122 ? 39.616 33.837 123.807 1.00 46.29 122 THR B C 1
ATOM 5053 O O . THR B 1 122 ? 39.325 34.552 122.857 1.00 42.75 122 THR B O 1
ATOM 5057 N N . THR B 1 123 ? 38.835 33.678 124.864 1.00 51.11 123 THR B N 1
ATOM 5058 C CA . THR B 1 123 ? 37.428 34.014 124.834 1.00 56.08 123 THR B CA 1
ATOM 5059 C C . THR B 1 123 ? 36.942 35.371 125.352 1.00 61.95 123 THR B C 1
ATOM 5060 O O . THR B 1 123 ? 36.072 35.940 124.742 1.00 65.82 123 THR B O 1
ATOM 5064 N N . TRP B 1 124 ? 37.453 35.885 126.461 1.00 64.57 124 TRP B N 1
ATOM 5065 C CA . TRP B 1 124 ? 37.026 37.233 126.884 1.00 72.64 124 TRP B CA 1
ATOM 5066 C C . TRP B 1 124 ? 38.056 38.229 127.412 1.00 72.83 124 TRP B C 1
ATOM 5067 O O . TRP B 1 124 ? 39.070 37.854 127.964 1.00 74.87 124 TRP B O 1
ATOM 5078 N N . LYS B 1 125 ? 37.733 39.503 127.208 1.00 77.39 125 LYS B N 1
ATOM 5079 C CA . LYS B 1 125 ? 38.525 40.672 127.583 1.00 70.26 125 LYS B CA 1
ATOM 5080 C C . LYS B 1 125 ? 39.865 40.682 126.909 1.00 68.79 125 LYS B C 1
ATOM 5081 O O . LYS B 1 125 ? 40.770 39.989 127.312 1.00 71.93 125 LYS B O 1
ATOM 5087 N N . ALA B 1 126 ? 39.975 41.455 125.843 1.00 64.76 126 ALA B N 1
ATOM 5088 C CA . ALA B 1 126 ? 41.208 41.514 125.090 1.00 61.34 126 ALA B CA 1
ATOM 5089 C C . ALA B 1 126 ? 41.339 42.823 124.325 1.00 60.03 126 ALA B C 1
ATOM 5090 O O . ALA B 1 126 ? 40.366 43.530 124.143 1.00 59.71 126 ALA B O 1
ATOM 5092 N N . GLU B 1 127 ? 42.556 43.163 123.919 1.00 60.59 127 GLU B N 1
ATOM 5093 C CA . GLU B 1 127 ? 42.768 44.208 122.938 1.00 59.18 127 GLU B CA 1
ATOM 5094 C C . GLU B 1 127 ? 43.708 43.749 121.842 1.00 59.45 127 GLU B C 1
ATOM 5095 O O . GLU B 1 127 ? 44.849 43.440 122.125 1.00 57.47 127 GLU B O 1
ATOM 5101 N N . LEU B 1 128 ? 43.220 43.692 120.606 1.00 56.10 128 LEU B N 1
ATOM 5102 C CA . LEU B 1 128 ? 44.064 43.462 119.436 1.00 62.34 128 LEU B CA 1
ATOM 5103 C C . LEU B 1 128 ? 44.911 44.687 119.108 1.00 61.10 128 LEU B C 1
ATOM 5104 O O . LEU B 1 128 ? 44.455 45.807 119.187 1.00 59.50 128 LEU B O 1
ATOM 5109 N N . SER B 1 129 ? 46.150 44.462 118.714 1.00 60.80 129 SER B N 1
ATOM 5110 C CA . SER B 1 129 ? 47.046 45.552 118.428 1.00 60.49 129 SER B CA 1
ATOM 5111 C C . SER B 1 129 ? 47.426 45.506 116.981 1.00 60.38 129 SER B C 1
ATOM 5112 O O . SER B 1 129 ? 47.580 44.454 116.395 1.00 54.43 129 SER B O 1
ATOM 5115 N N . SER B 1 130 ? 47.695 46.681 116.452 1.00 68.32 130 SER B N 1
ATOM 5116 C CA . SER B 1 130 ? 48.400 46.833 115.215 1.00 69.43 130 SER B CA 1
ATOM 5117 C C . SER B 1 130 ? 49.562 47.757 115.507 1.00 69.66 130 SER B C 1
ATOM 5118 O O . SER B 1 130 ? 49.343 48.914 115.808 1.00 77.09 130 SER B O 1
ATOM 5121 N N . THR B 1 131 ? 50.786 47.255 115.486 1.00 71.90 131 THR B N 1
ATOM 5122 C CA . THR B 1 131 ? 51.884 48.089 115.939 1.00 75.00 131 THR B CA 1
ATOM 5123 C C . THR B 1 131 ? 53.167 48.243 115.162 1.00 66.35 131 THR B C 1
ATOM 5124 O O . THR B 1 131 ? 54.205 47.811 115.621 1.00 62.66 131 THR B O 1
ATOM 5126 N N . ASP B 1 132 ? 53.101 48.878 114.004 1.00 66.98 132 ASP B N 1
ATOM 5127 C CA . ASP B 1 132 ? 54.314 49.220 113.294 1.00 68.32 132 ASP B CA 1
ATOM 5128 C C . ASP B 1 132 ? 55.185 47.973 113.181 1.00 69.26 132 ASP B C 1
ATOM 5129 O O . ASP B 1 132 ? 56.346 47.999 113.583 1.00 72.52 132 ASP B O 1
ATOM 5134 N N . GLU B 1 133 ? 54.651 46.890 112.641 1.00 65.12 133 GLU B N 1
ATOM 5135 C CA . GLU B 1 133 ? 55.398 45.645 112.657 1.00 64.45 133 GLU B CA 1
ATOM 5136 C C . GLU B 1 133 ? 55.085 44.673 113.806 1.00 59.13 133 GLU B C 1
ATOM 5137 O O . GLU B 1 133 ? 55.599 43.573 113.829 1.00 52.36 133 GLU B O 1
ATOM 5143 N N . LYS B 1 134 ? 54.244 45.058 114.744 1.00 60.18 134 LYS B N 1
ATOM 5144 C CA . LYS B 1 134 ? 53.798 44.107 115.750 1.00 55.16 134 LYS B CA 1
ATOM 5145 C C . LYS B 1 134 ? 52.303 43.881 115.711 1.00 53.43 134 LYS B C 1
ATOM 5146 O O . LYS B 1 134 ? 51.539 44.800 115.544 1.00 54.74 134 LYS B O 1
ATOM 5152 N N . ILE B 1 135 ? 51.906 42.631 115.855 1.00 54.07 135 ILE B N 1
ATOM 5153 C CA . ILE B 1 135 ? 50.511 42.261 115.917 1.00 54.02 135 ILE B CA 1
ATOM 5154 C C . ILE B 1 135 ? 50.296 41.433 117.192 1.00 51.13 135 ILE B C 1
ATOM 5155 O O . ILE B 1 135 ? 50.793 40.323 117.303 1.00 51.37 135 ILE B O 1
ATOM 5160 N N . GLU B 1 136 ? 49.625 42.017 118.183 1.00 52.03 136 GLU B N 1
ATOM 5161 C CA . GLU B 1 136 ? 49.464 41.382 119.502 1.00 50.99 136 GLU B CA 1
ATOM 5162 C C . GLU B 1 136 ? 48.126 41.600 120.193 1.00 49.51 136 GLU B C 1
ATOM 5163 O O . GLU B 1 136 ? 47.497 42.604 120.034 1.00 51.40 136 GLU B O 1
ATOM 5169 N N . LEU B 1 137 ? 47.728 40.632 120.990 1.00 51.49 137 LEU B N 1
ATOM 5170 C CA . LEU B 1 137 ? 46.521 40.719 121.774 1.00 52.24 137 LEU B CA 1
ATOM 5171 C C . LEU B 1 137 ? 46.837 40.418 123.231 1.00 50.44 137 LEU B C 1
ATOM 5172 O O . LEU B 1 137 ? 47.562 39.504 123.509 1.00 50.78 137 LEU B O 1
ATOM 5177 N N . LYS B 1 138 ? 46.290 41.193 124.157 1.00 51.88 138 LYS B N 1
ATOM 5178 C CA . LYS B 1 138 ? 46.537 40.985 125.580 1.00 54.63 138 LYS B CA 1
ATOM 5179 C C . LYS B 1 138 ? 45.327 40.401 126.290 1.00 59.12 138 LYS B C 1
ATOM 5180 O O . LYS B 1 138 ? 44.299 41.044 126.390 1.00 59.90 138 LYS B O 1
ATOM 5186 N N . SER B 1 139 ? 45.502 39.221 126.862 1.00 60.48 139 SER B N 1
ATOM 5187 C CA . SER B 1 139 ? 44.453 38.276 127.187 1.00 64.14 139 SER B CA 1
ATOM 5188 C C . SER B 1 139 ? 43.546 38.664 128.337 1.00 65.42 139 SER B C 1
ATOM 5189 O O . SER B 1 139 ? 43.769 39.647 129.016 1.00 65.49 139 SER B O 1
ATOM 5192 N N . GLU B 1 140 ? 42.528 37.839 128.538 1.00 73.45 140 GLU B N 1
ATOM 5193 C CA . GLU B 1 140 ? 41.715 37.815 129.741 1.00 70.20 140 GLU B CA 1
ATOM 5194 C C . GLU B 1 140 ? 42.601 37.438 130.910 1.00 74.79 140 GLU B C 1
ATOM 5195 O O . GLU B 1 140 ? 42.452 37.959 131.998 1.00 76.40 140 GLU B O 1
ATOM 5197 N N . GLY B 1 141 ? 43.612 36.639 130.599 1.00 67.50 141 GLY B N 1
ATOM 5198 C CA . GLY B 1 141 ? 44.681 36.307 131.519 1.00 68.75 141 GLY B CA 1
ATOM 5199 C C . GLY B 1 141 ? 45.145 34.874 131.660 1.00 61.17 141 GLY B C 1
ATOM 5200 O O . GLY B 1 141 ? 46.155 34.633 132.295 1.00 63.54 141 GLY B O 1
ATOM 5201 N N . ILE B 1 142 ? 44.430 33.934 131.062 1.00 58.77 142 ILE B N 1
ATOM 5202 C CA . ILE B 1 142 ? 44.826 32.532 131.044 1.00 53.30 142 ILE B CA 1
ATOM 5203 C C . ILE B 1 142 ? 45.431 32.273 129.670 1.00 49.41 142 ILE B C 1
ATOM 5204 O O . ILE B 1 142 ? 44.901 32.755 128.694 1.00 46.11 142 ILE B O 1
ATOM 5209 N N . PRO B 1 143 ? 46.536 31.536 129.573 1.00 48.31 143 PRO B N 1
ATOM 5210 C CA . PRO B 1 143 ? 47.193 31.402 128.279 1.00 45.93 143 PRO B CA 1
ATOM 5211 C C . PRO B 1 143 ? 46.339 30.676 127.270 1.00 41.67 143 PRO B C 1
ATOM 5212 O O . PRO B 1 143 ? 45.556 29.829 127.637 1.00 40.24 143 PRO B O 1
ATOM 5216 N N . PHE B 1 144 ? 46.503 31.049 126.008 1.00 40.04 144 PHE B N 1
ATOM 5217 C CA . PHE B 1 144 ? 45.737 30.512 124.902 1.00 36.58 144 PHE B CA 1
ATOM 5218 C C . PHE B 1 144 ? 46.659 30.100 123.788 1.00 36.26 144 PHE B C 1
ATOM 5219 O O . PHE B 1 144 ? 47.732 30.617 123.635 1.00 34.83 144 PHE B O 1
ATOM 5227 N N . ARG B 1 145 ? 46.195 29.160 122.999 1.00 37.12 145 ARG B N 1
ATOM 5228 C CA . ARG B 1 145 ? 46.891 28.689 121.833 1.00 35.18 145 ARG B CA 1
ATOM 5229 C C . ARG B 1 145 ? 46.932 29.795 120.808 1.00 33.57 145 ARG B C 1
ATOM 5230 O O . ARG B 1 145 ? 46.107 30.688 120.815 1.00 31.09 145 ARG B O 1
ATOM 5238 N N . VAL B 1 146 ? 47.909 29.743 119.924 1.00 29.62 146 VAL B N 1
ATOM 5239 C CA . VAL B 1 146 ? 47.920 30.649 118.804 1.00 31.79 146 VAL B CA 1
ATOM 5240 C C . VAL B 1 146 ? 47.965 29.858 117.518 1.00 27.35 146 VAL B C 1
ATOM 5241 O O . VAL B 1 146 ? 48.922 29.178 117.258 1.00 29.08 146 VAL B O 1
ATOM 5245 N N . PHE B 1 147 ? 46.926 29.978 116.707 1.00 30.26 147 PHE B N 1
ATOM 5246 C CA . PHE B 1 147 ? 46.871 29.310 115.421 1.00 30.72 147 PHE B CA 1
ATOM 5247 C C . PHE B 1 147 ? 47.286 30.282 114.333 1.00 25.73 147 PHE B C 1
ATOM 5248 O O . PHE B 1 147 ? 46.723 31.343 114.223 1.00 23.14 147 PHE B O 1
ATOM 5256 N N . ILE B 1 148 ? 48.289 29.917 113.550 1.00 25.56 148 ILE B N 1
ATOM 5257 C CA . ILE B 1 148 ? 48.772 30.769 112.471 1.00 22.86 148 ILE B CA 1
ATOM 5258 C C . ILE B 1 148 ? 48.775 30.095 111.085 1.00 20.19 148 ILE B C 1
ATOM 5259 O O . ILE B 1 148 ? 49.430 29.114 110.889 1.00 23.31 148 ILE B O 1
ATOM 5264 N N . ILE B 1 149 ? 48.093 30.673 110.111 1.00 18.14 149 ILE B N 1
ATOM 5265 C CA . ILE B 1 149 ? 48.237 30.235 108.718 1.00 19.06 149 ILE B CA 1
ATOM 5266 C C . ILE B 1 149 ? 49.095 31.158 107.840 1.00 18.88 149 ILE B C 1
ATOM 5267 O O . ILE B 1 149 ? 48.891 32.352 107.804 1.00 18.33 149 ILE B O 1
ATOM 5272 N N . ASP B 1 150 ? 50.026 30.596 107.095 1.00 18.38 150 ASP B N 1
ATOM 5273 C CA . ASP B 1 150 ? 50.601 31.286 105.958 1.00 17.59 150 ASP B CA 1
ATOM 5274 C C . ASP B 1 150 ? 50.353 30.481 104.683 1.00 17.77 150 ASP B C 1
ATOM 5275 O O . ASP B 1 150 ? 50.787 29.357 104.557 1.00 16.37 150 ASP B O 1
ATOM 5280 N N . ARG B 1 151 ? 49.630 31.090 103.750 1.00 19.51 151 ARG B N 1
ATOM 5281 C CA . ARG B 1 151 ? 49.193 30.475 102.496 1.00 18.19 151 ARG B CA 1
ATOM 5282 C C . ARG B 1 151 ? 49.343 31.420 101.325 1.00 19.31 151 ARG B C 1
ATOM 5283 O O . ARG B 1 151 ? 49.629 32.580 101.509 1.00 18.24 151 ARG B O 1
ATOM 5291 N N . GLU B 1 152 ? 49.105 30.899 100.127 1.00 20.82 152 GLU B N 1
ATOM 5292 C CA . GLU B 1 152 ? 49.427 31.534 98.841 1.00 22.64 152 GLU B CA 1
ATOM 5293 C C . GLU B 1 152 ? 48.731 32.848 98.538 1.00 20.59 152 GLU B C 1
ATOM 5294 O O . GLU B 1 152 ? 49.276 33.720 97.918 1.00 22.53 152 GLU B O 1
ATOM 5300 N N . SER B 1 153 ? 47.497 32.967 98.979 1.00 20.05 153 SER B N 1
ATOM 5301 C CA . SER B 1 153 ? 46.698 34.146 98.712 1.00 18.88 153 SER B CA 1
ATOM 5302 C C . SER B 1 153 ? 46.028 34.592 100.000 1.00 17.23 153 SER B C 1
ATOM 5303 O O . SER B 1 153 ? 46.006 33.842 100.954 1.00 17.19 153 SER B O 1
ATOM 5306 N N . PRO B 1 154 ? 45.519 35.820 100.046 1.00 20.34 154 PRO B N 1
ATOM 5307 C CA . PRO B 1 154 ? 44.725 36.294 101.185 1.00 19.73 154 PRO B CA 1
ATOM 5308 C C . PRO B 1 154 ? 43.424 35.529 101.274 1.00 17.36 154 PRO B C 1
ATOM 5309 O O . PRO B 1 154 ? 42.904 35.289 102.339 1.00 15.50 154 PRO B O 1
ATOM 5313 N N . GLN B 1 155 ? 42.893 35.230 100.097 1.00 16.60 155 GLN B N 1
ATOM 5314 C CA . GLN B 1 155 ? 41.727 34.382 99.825 1.00 16.80 155 GLN B CA 1
ATOM 5315 C C . GLN B 1 155 ? 41.902 32.894 100.117 1.00 14.39 155 GLN B C 1
ATOM 5316 O O . GLN B 1 155 ? 40.979 32.212 100.512 1.00 14.26 155 GLN B O 1
ATOM 5322 N N . ALA B 1 156 ? 43.100 32.395 99.892 1.00 13.75 156 ALA B N 1
ATOM 5323 C CA . ALA B 1 156 ? 43.485 31.076 100.351 1.00 17.69 156 ALA B CA 1
ATOM 5324 C C . ALA B 1 156 ? 43.466 31.033 101.863 1.00 15.52 156 ALA B C 1
ATOM 5325 O O . ALA B 1 156 ? 43.147 30.031 102.459 1.00 16.17 156 ALA B O 1
ATOM 5327 N N . VAL B 1 157 ? 43.893 32.129 102.458 1.00 12.65 157 VAL B N 1
ATOM 5328 C CA . VAL B 1 157 ? 43.804 32.396 103.876 1.00 14.04 157 VAL B CA 1
ATOM 5329 C C . VAL B 1 157 ? 42.376 32.550 104.420 1.00 14.47 157 VAL B C 1
ATOM 5330 O O . VAL B 1 157 ? 42.108 32.166 105.529 1.00 12.85 157 VAL B O 1
ATOM 5334 N N . ILE B 1 158 ? 41.478 33.148 103.649 1.00 13.88 158 ILE B N 1
ATOM 5335 C CA . ILE B 1 158 ? 40.073 33.280 104.035 1.00 14.55 158 ILE B CA 1
ATOM 5336 C C . ILE B 1 158 ? 39.306 31.961 104.140 1.00 15.34 158 ILE B C 1
ATOM 5337 O O . ILE B 1 158 ? 38.464 31.793 105.015 1.00 11.66 158 ILE B O 1
ATOM 5342 N N . ARG B 1 159 ? 39.597 31.045 103.222 1.00 14.86 159 ARG B N 1
ATOM 5343 C CA . ARG B 1 159 ? 39.090 29.688 103.297 1.00 15.64 159 ARG B CA 1
ATOM 5344 C C . ARG B 1 159 ? 39.640 29.006 104.546 1.00 14.32 159 ARG B C 1
ATOM 5345 O O . ARG B 1 159 ? 38.913 28.379 105.284 1.00 12.13 159 ARG B O 1
ATOM 5353 N N . GLY B 1 160 ? 40.919 29.206 104.807 1.00 11.66 160 GLY B N 1
ATOM 5354 C CA . GLY B 1 160 ? 41.612 28.563 105.900 1.00 12.10 160 GLY B CA 1
ATOM 5355 C C . GLY B 1 160 ? 41.109 28.839 107.290 1.00 10.88 160 GLY B C 1
ATOM 5356 O O . GLY B 1 160 ? 41.155 28.000 108.122 1.00 9.86 160 GLY B O 1
ATOM 5357 N N . LEU B 1 161 ? 40.677 30.048 107.543 1.00 12.29 161 LEU B N 1
ATOM 5358 C CA . LEU B 1 161 ? 40.027 30.387 108.776 1.00 12.95 161 LEU B CA 1
ATOM 5359 C C . LEU B 1 161 ? 38.691 29.700 108.989 1.00 12.85 161 LEU B C 1
ATOM 5360 O O . LEU B 1 161 ? 38.405 29.272 110.079 1.00 11.70 161 LEU B O 1
ATOM 5365 N N . SER B 1 162 ? 37.860 29.640 107.962 1.00 11.98 162 SER B N 1
ATOM 5366 C CA . SER B 1 162 ? 36.595 28.914 108.028 1.00 11.26 162 SER B CA 1
ATOM 5367 C C . SER B 1 162 ? 36.779 27.399 108.179 1.00 9.79 162 SER B C 1
ATOM 5368 O O . SER B 1 162 ? 36.005 26.720 108.814 1.00 8.12 162 SER B O 1
ATOM 5371 N N . GLU B 1 163 ? 37.842 26.897 107.588 1.00 11.04 163 GLU B N 1
ATOM 5372 C CA . GLU B 1 163 ? 38.200 25.506 107.656 1.00 9.81 163 GLU B CA 1
ATOM 5373 C C . GLU B 1 163 ? 38.457 25.129 109.095 1.00 9.58 163 GLU B C 1
ATOM 5374 O O . GLU B 1 163 ? 38.146 24.044 109.529 1.00 7.95 163 GLU B O 1
ATOM 5380 N N . LEU B 1 164 ? 39.104 26.027 109.803 1.00 9.91 164 LEU B N 1
ATOM 5381 C CA . LEU B 1 164 ? 39.254 26.001 111.242 1.00 11.07 164 LEU B CA 1
ATOM 5382 C C . LEU B 1 164 ? 38.056 26.308 112.119 1.00 9.78 164 LEU B C 1
ATOM 5383 O O . LEU B 1 164 ? 37.755 25.607 113.049 1.00 11.18 164 LEU B O 1
ATOM 5388 N N . THR B 1 165 ? 37.466 27.453 111.859 1.00 10.58 165 THR B N 1
ATOM 5389 C CA . THR B 1 165 ? 36.413 27.989 112.675 1.00 12.61 165 THR B CA 1
ATOM 5390 C C . THR B 1 165 ? 35.023 27.530 112.286 1.00 12.21 165 THR B C 1
ATOM 5391 O O . THR B 1 165 ? 34.077 27.687 113.036 1.00 13.96 165 THR B O 1
ATOM 5395 N N . GLY B 1 166 ? 34.908 26.953 111.108 1.00 10.99 166 GLY B N 1
ATOM 5396 C CA . GLY B 1 166 ? 33.637 26.448 110.651 1.00 13.83 166 GLY B CA 1
ATOM 5397 C C . GLY B 1 166 ? 32.779 27.372 109.822 1.00 11.99 166 GLY B C 1
ATOM 5398 O O . GLY B 1 166 ? 32.879 28.576 109.868 1.00 11.82 166 GLY B O 1
ATOM 5399 N N . THR B 1 167 ? 31.911 26.765 109.053 1.00 10.39 167 THR B N 1
ATOM 5400 C CA . THR B 1 167 ? 31.173 27.503 108.077 1.00 10.89 167 THR B CA 1
ATOM 5401 C C . THR B 1 167 ? 29.734 27.787 108.436 1.00 10.91 167 THR B C 1
ATOM 5402 O O . THR B 1 167 ? 29.171 27.217 109.342 1.00 11.87 167 THR B O 1
ATOM 5406 N N . MET B 1 168 ? 29.166 28.709 107.683 1.00 11.64 168 MET B N 1
ATOM 5407 C CA . MET B 1 168 ? 27.783 29.082 107.825 1.00 12.73 168 MET B CA 1
ATOM 5408 C C . MET B 1 168 ? 26.822 28.049 107.264 1.00 11.30 168 MET B C 1
ATOM 5409 O O . MET B 1 168 ? 26.956 27.586 106.155 1.00 12.23 168 MET B O 1
ATOM 5414 N N . PRO B 1 169 ? 25.818 27.703 108.063 1.00 10.84 169 PRO B N 1
ATOM 5415 C CA . PRO B 1 169 ? 24.683 26.905 107.613 1.00 11.88 169 PRO B CA 1
ATOM 5416 C C . PRO B 1 169 ? 23.807 27.653 106.624 1.00 12.52 169 PRO B C 1
ATOM 5417 O O . PRO B 1 169 ? 23.438 28.789 106.876 1.00 13.08 169 PRO B O 1
ATOM 5421 N N . MET B 1 170 ? 23.476 27.006 105.521 1.00 13.32 170 MET B N 1
ATOM 5422 C CA . MET B 1 170 ? 22.726 27.556 104.425 1.00 19.39 170 MET B CA 1
ATOM 5423 C C . MET B 1 170 ? 21.378 27.985 104.907 1.00 19.18 170 MET B C 1
ATOM 5424 O O . MET B 1 170 ? 20.729 27.325 105.597 1.00 19.12 170 MET B O 1
ATOM 5429 N N . ILE B 1 171 ? 20.979 29.154 104.515 1.00 18.83 171 ILE B N 1
ATOM 5430 C CA . ILE B 1 171 ? 19.775 29.744 105.012 1.00 18.47 171 ILE B CA 1
ATOM 5431 C C . ILE B 1 171 ? 18.761 29.617 103.920 1.00 17.72 171 ILE B C 1
ATOM 5432 O O . ILE B 1 171 ? 19.089 29.135 102.846 1.00 18.93 171 ILE B O 1
ATOM 5437 N N . PRO B 1 172 ? 17.550 30.055 104.164 1.00 18.21 172 PRO B N 1
ATOM 5438 C CA . PRO B 1 172 ? 16.548 30.052 103.107 1.00 18.57 172 PRO B CA 1
ATOM 5439 C C . PRO B 1 172 ? 16.887 31.077 102.026 1.00 17.46 172 PRO B C 1
ATOM 5440 O O . PRO B 1 172 ? 17.497 32.080 102.300 1.00 16.08 172 PRO B O 1
ATOM 5444 N N . ARG B 1 173 ? 16.503 30.805 100.797 1.00 17.55 173 ARG B N 1
ATOM 5445 C CA . ARG B 1 173 ? 16.752 31.734 99.723 1.00 18.69 173 ARG B CA 1
ATOM 5446 C C . ARG B 1 173 ? 15.899 32.978 99.909 1.00 16.85 173 ARG B C 1
ATOM 5447 O O . ARG B 1 173 ? 16.120 33.964 99.254 1.00 17.38 173 ARG B O 1
ATOM 5455 N N . TRP B 1 174 ? 14.900 32.911 100.775 1.00 16.56 174 TRP B N 1
ATOM 5456 C CA . TRP B 1 174 ? 14.164 34.102 101.185 1.00 18.42 174 TRP B CA 1
ATOM 5457 C C . TRP B 1 174 ? 14.953 35.047 102.075 1.00 20.19 174 TRP B C 1
ATOM 5458 O O . TRP B 1 174 ? 14.759 36.249 102.070 1.00 20.73 174 TRP B O 1
ATOM 5469 N N . ALA B 1 175 ? 15.876 34.478 102.822 1.00 17.46 175 ALA B N 1
ATOM 5470 C CA . ALA B 1 175 ? 16.831 35.241 103.599 1.00 20.17 175 ALA B CA 1
ATOM 5471 C C . ALA B 1 175 ? 17.723 36.017 102.648 1.00 18.86 175 ALA B C 1
ATOM 5472 O O . ALA B 1 175 ? 18.386 36.941 103.019 1.00 21.25 175 ALA B O 1
ATOM 5474 N N . LEU B 1 176 ? 17.640 35.643 101.399 1.00 17.48 176 LEU B N 1
ATOM 5475 C CA . LEU B 1 176 ? 18.140 36.433 100.324 1.00 17.97 176 LEU B CA 1
ATOM 5476 C C . LEU B 1 176 ? 16.956 37.221 99.784 1.00 21.45 176 LEU B C 1
ATOM 5477 O O . LEU B 1 176 ? 15.895 36.675 99.539 1.00 19.30 176 LEU B O 1
ATOM 5482 N N . GLY B 1 177 ? 17.134 38.508 99.583 1.00 20.92 177 GLY B N 1
ATOM 5483 C CA . GLY B 1 177 ? 16.041 39.342 99.151 1.00 22.26 177 GLY B CA 1
ATOM 5484 C C . GLY B 1 177 ? 15.582 40.263 100.233 1.00 21.58 177 GLY B C 1
ATOM 5485 O O . GLY B 1 177 ? 15.803 40.008 101.376 1.00 18.21 177 GLY B O 1
ATOM 5486 N N . TYR B 1 178 ? 14.939 41.350 99.836 1.00 23.93 178 TYR B N 1
ATOM 5487 C CA . TYR B 1 178 ? 14.731 42.519 100.685 1.00 27.62 178 TYR B CA 1
ATOM 5488 C C . TYR B 1 178 ? 13.859 42.314 101.892 1.00 26.45 178 TYR B C 1
ATOM 5489 O O . TYR B 1 178 ? 12.815 41.759 101.801 1.00 24.63 178 TYR B O 1
ATOM 5498 N N . GLN B 1 179 ? 14.301 42.822 103.026 1.00 35.88 179 GLN B N 1
ATOM 5499 C CA . GLN B 1 179 ? 13.524 42.800 104.252 1.00 37.47 179 GLN B CA 1
ATOM 5500 C C . GLN B 1 179 ? 13.395 44.218 104.810 1.00 39.88 179 GLN B C 1
ATOM 5501 O O . GLN B 1 179 ? 14.187 45.086 104.493 1.00 40.73 179 GLN B O 1
ATOM 5507 N N . GLN B 1 180 ? 12.379 44.459 105.616 1.00 46.21 180 GLN B N 1
ATOM 5508 C CA . GLN B 1 180 ? 12.174 45.792 106.143 1.00 53.86 180 GLN B CA 1
ATOM 5509 C C . GLN B 1 180 ? 11.405 45.825 107.440 1.00 56.63 180 GLN B C 1
ATOM 5510 O O . GLN B 1 180 ? 10.728 44.879 107.776 1.00 60.48 180 GLN B O 1
ATOM 5516 N N . CYS B 1 181 ? 11.528 46.951 108.128 1.00 62.13 181 CYS B N 1
ATOM 5517 C CA . CYS B 1 181 ? 10.587 47.463 109.118 1.00 70.24 181 CYS B CA 1
ATOM 5518 C C . CYS B 1 181 ? 11.233 48.145 110.328 1.00 77.07 181 CYS B C 1
ATOM 5519 O O . CYS B 1 181 ? 12.359 47.850 110.700 1.00 76.34 181 CYS B O 1
ATOM 5522 N N . ARG B 1 182 ? 10.511 49.097 110.908 1.00 84.78 182 ARG B N 1
ATOM 5523 C CA . ARG B 1 182 ? 10.970 49.802 112.096 1.00 89.77 182 ARG B CA 1
ATOM 5524 C C . ARG B 1 182 ? 9.923 49.595 113.174 1.00 93.35 182 ARG B C 1
ATOM 5525 O O . ARG B 1 182 ? 8.875 49.006 112.907 1.00 92.42 182 ARG B O 1
ATOM 5533 N N . PHE B 1 183 ? 10.182 50.064 114.389 1.00 96.09 183 PHE B N 1
ATOM 5534 C CA . PHE B 1 183 ? 9.188 49.847 115.446 1.00 97.62 183 PHE B CA 1
ATOM 5535 C C . PHE B 1 183 ? 8.294 51.060 115.534 1.00 102.45 183 PHE B C 1
ATOM 5536 O O . PHE B 1 183 ? 8.213 51.824 114.595 1.00 103.73 183 PHE B O 1
ATOM 5544 N N . SER B 1 184 ? 7.599 51.233 116.645 1.00 104.72 184 SER B N 1
ATOM 5545 C CA . SER B 1 184 ? 6.624 52.321 116.760 1.00 109.35 184 SER B CA 1
ATOM 5546 C C . SER B 1 184 ? 5.819 52.236 118.039 1.00 112.10 184 SER B C 1
ATOM 5547 O O . SER B 1 184 ? 6.193 51.546 118.958 1.00 111.35 184 SER B O 1
ATOM 5550 N N . TYR B 1 185 ? 4.723 52.974 118.071 1.00 116.83 185 TYR B N 1
ATOM 5551 C CA . TYR B 1 185 ? 3.795 52.979 119.186 1.00 120.15 185 TYR B CA 1
ATOM 5552 C C . TYR B 1 185 ? 2.804 51.873 118.956 1.00 122.38 185 TYR B C 1
ATOM 5553 O O . TYR B 1 185 ? 2.977 51.050 118.070 1.00 122.70 185 TYR B O 1
ATOM 5555 N N . SER B 1 186 ? 1.736 51.895 119.726 1.00 123.35 186 SER B N 1
ATOM 5556 C CA . SER B 1 186 ? 0.866 50.743 119.832 1.00 124.45 186 SER B CA 1
ATOM 5557 C C . SER B 1 186 ? -0.155 50.615 118.728 1.00 127.35 186 SER B C 1
ATOM 5558 O O . SER B 1 186 ? -0.004 51.198 117.653 1.00 128.25 186 SER B O 1
ATOM 5561 N N . PRO B 1 187 ? -1.188 49.815 118.921 1.00 126.05 187 PRO B N 1
ATOM 5562 C CA . PRO B 1 187 ? -1.980 49.354 117.784 1.00 126.33 187 PRO B CA 1
ATOM 5563 C C . PRO B 1 187 ? -2.581 50.525 117.034 1.00 128.95 187 PRO B C 1
ATOM 5564 O O . PRO B 1 187 ? -3.001 51.467 117.710 1.00 131.41 187 PRO B O 1
ATOM 5568 N N . ASP B 1 188 ? -2.712 50.437 115.701 1.00 126.00 188 ASP B N 1
ATOM 5569 C CA . ASP B 1 188 ? -2.253 49.273 114.950 1.00 120.69 188 ASP B CA 1
ATOM 5570 C C . ASP B 1 188 ? -0.747 49.072 114.935 1.00 119.07 188 ASP B C 1
ATOM 5571 O O . ASP B 1 188 ? -0.300 48.050 115.440 1.00 120.49 188 ASP B O 1
ATOM 5576 N N . SER B 1 189 ? 0.057 50.052 114.505 1.00 116.31 189 SER B N 1
ATOM 5577 C CA . SER B 1 189 ? -0.148 50.994 113.397 1.00 114.13 189 SER B CA 1
ATOM 5578 C C . SER B 1 189 ? 0.270 50.412 112.058 1.00 109.15 189 SER B C 1
ATOM 5579 O O . SER B 1 189 ? 1.020 49.445 112.008 1.00 109.44 189 SER B O 1
ATOM 5582 N N . ARG B 1 190 ? -0.132 51.093 110.992 1.00 103.48 190 ARG B N 1
ATOM 5583 C CA . ARG B 1 190 ? -0.062 50.582 109.620 1.00 96.86 190 ARG B CA 1
ATOM 5584 C C . ARG B 1 190 ? 0.708 49.285 109.484 1.00 87.11 190 ARG B C 1
ATOM 5585 O O . ARG B 1 190 ? 1.213 48.982 108.417 1.00 82.24 190 ARG B O 1
ATOM 5593 N N . VAL B 1 191 ? 0.723 48.493 110.553 1.00 88.36 191 VAL B N 1
ATOM 5594 C CA . VAL B 1 191 ? 1.283 47.133 110.535 1.00 81.59 191 VAL B CA 1
ATOM 5595 C C . VAL B 1 191 ? 0.476 46.262 109.606 1.00 79.78 191 VAL B C 1
ATOM 5596 O O . VAL B 1 191 ? 0.936 45.251 109.103 1.00 72.00 191 VAL B O 1
ATOM 5600 N N . ILE B 1 192 ? -0.727 46.741 109.337 1.00 80.54 192 ILE B N 1
ATOM 5601 C CA . ILE B 1 192 ? -1.584 46.232 108.286 1.00 73.71 192 ILE B CA 1
ATOM 5602 C C . ILE B 1 192 ? -0.686 46.440 107.085 1.00 64.36 192 ILE B C 1
ATOM 5603 O O . ILE B 1 192 ? -0.062 47.477 106.962 1.00 66.61 192 ILE B O 1
ATOM 5608 N N . GLU B 1 193 ? -0.644 45.481 106.185 1.00 60.02 193 GLU B N 1
ATOM 5609 C CA . GLU B 1 193 ? 0.559 45.264 105.460 1.00 52.85 193 GLU B CA 1
ATOM 5610 C C . GLU B 1 193 ? 0.928 46.421 104.548 1.00 51.19 193 GLU B C 1
ATOM 5611 O O . GLU B 1 193 ? 0.333 46.678 103.524 1.00 48.90 193 GLU B O 1
ATOM 5617 N N . ILE B 1 194 ? 1.973 47.109 104.961 1.00 55.79 194 ILE B N 1
ATOM 5618 C CA . ILE B 1 194 ? 2.698 48.026 104.111 1.00 48.22 194 ILE B CA 1
ATOM 5619 C C . ILE B 1 194 ? 3.337 47.195 102.988 1.00 41.49 194 ILE B C 1
ATOM 5620 O O . ILE B 1 194 ? 3.827 47.727 102.019 1.00 41.95 194 ILE B O 1
ATOM 5625 N N . ALA B 1 195 ? 3.244 45.894 103.172 1.00 42.30 195 ALA B N 1
ATOM 5626 C CA . ALA B 1 195 ? 3.602 44.917 102.184 1.00 39.42 195 ALA B CA 1
ATOM 5627 C C . ALA B 1 195 ? 2.706 45.067 100.977 1.00 38.91 195 ALA B C 1
ATOM 5628 O O . ALA B 1 195 ? 3.175 45.093 99.866 1.00 36.94 195 ALA B O 1
ATOM 5630 N N . ASP B 1 196 ? 1.420 45.261 101.200 1.00 39.85 196 ASP B N 1
ATOM 5631 C CA . ASP B 1 196 ? 0.494 45.457 100.112 1.00 37.08 196 ASP B CA 1
ATOM 5632 C C . ASP B 1 196 ? 0.980 46.676 99.371 1.00 33.14 196 ASP B C 1
ATOM 5633 O O . ASP B 1 196 ? 0.946 46.733 98.164 1.00 28.20 196 ASP B O 1
ATOM 5638 N N . THR B 1 197 ? 1.501 47.612 100.139 1.00 38.71 197 THR B N 1
ATOM 5639 C CA . THR B 1 197 ? 2.166 48.794 99.646 1.00 36.84 197 THR B CA 1
ATOM 5640 C C . THR B 1 197 ? 3.409 48.462 98.833 1.00 34.81 197 THR B C 1
ATOM 5641 O O . THR B 1 197 ? 3.652 49.084 97.836 1.00 31.64 197 THR B O 1
ATOM 5645 N N . PHE B 1 198 ? 4.195 47.490 99.275 1.00 33.83 198 PHE B N 1
ATOM 5646 C CA . PHE B 1 198 ? 5.343 47.015 98.527 1.00 30.82 198 PHE B CA 1
ATOM 5647 C C . PHE B 1 198 ? 4.938 46.385 97.208 1.00 26.02 198 PHE B C 1
ATOM 5648 O O . PHE B 1 198 ? 5.595 46.553 96.215 1.00 22.96 198 PHE B O 1
ATOM 5656 N N . ARG B 1 199 ? 3.882 45.600 97.229 1.00 25.93 199 ARG B N 1
ATOM 5657 C CA . ARG B 1 199 ? 3.356 44.977 96.028 1.00 25.75 199 ARG B CA 1
ATOM 5658 C C . ARG B 1 199 ? 2.754 45.895 94.961 1.00 23.90 199 ARG B C 1
ATOM 5659 O O . ARG B 1 199 ? 2.919 45.634 93.791 1.00 19.59 199 ARG B O 1
ATOM 5667 N N . LEU B 1 200 ? 2.026 46.931 95.381 1.00 28.91 200 LEU B N 1
ATOM 5668 C CA . LEU B 1 200 ? 1.417 47.922 94.494 1.00 24.12 200 LEU B CA 1
ATOM 5669 C C . LEU B 1 200 ? 2.478 48.674 93.756 1.00 23.85 200 LEU B C 1
ATOM 5670 O O . LEU B 1 200 ? 2.311 49.028 92.604 1.00 23.81 200 LEU B O 1
ATOM 5675 N N . LYS B 1 201 ? 3.578 48.924 94.442 1.00 26.08 201 LYS B N 1
ATOM 5676 C CA . LYS B 1 201 ? 4.630 49.797 93.956 1.00 28.80 201 LYS B CA 1
ATOM 5677 C C . LYS B 1 201 ? 5.717 49.106 93.146 1.00 22.99 201 LYS B C 1
ATOM 5678 O O . LYS B 1 201 ? 6.623 49.757 92.655 1.00 24.87 201 LYS B O 1
ATOM 5684 N N . ARG B 1 202 ? 5.562 47.795 92.996 1.00 21.76 202 ARG B N 1
ATOM 5685 C CA . ARG B 1 202 ? 6.435 46.892 92.253 1.00 22.56 202 ARG B CA 1
ATOM 5686 C C . ARG B 1 202 ? 7.849 46.835 92.817 1.00 21.48 202 ARG B C 1
ATOM 5687 O O . ARG B 1 202 ? 8.802 46.596 92.101 1.00 18.47 202 ARG B O 1
ATOM 5695 N N . ILE B 1 203 ? 7.955 47.047 94.117 1.00 23.22 203 ILE B N 1
ATOM 5696 C CA . ILE B 1 203 ? 9.216 46.983 94.823 1.00 22.39 203 ILE B CA 1
ATOM 5697 C C . ILE B 1 203 ? 9.385 45.594 95.358 1.00 21.57 203 ILE B C 1
ATOM 5698 O O . ILE B 1 203 ? 8.928 45.280 96.426 1.00 22.06 203 ILE B O 1
ATOM 5703 N N . PRO B 1 204 ? 10.105 44.752 94.646 1.00 22.77 204 PRO B N 1
ATOM 5704 C CA . PRO B 1 204 ? 9.965 43.318 94.843 1.00 21.43 204 PRO B CA 1
ATOM 5705 C C . PRO B 1 204 ? 10.753 42.790 96.005 1.00 21.83 204 PRO B C 1
ATOM 5706 O O . PRO B 1 204 ? 11.918 42.499 95.852 1.00 22.75 204 PRO B O 1
ATOM 5710 N N . CYS B 1 205 ? 10.121 42.713 97.173 1.00 22.73 205 CYS B N 1
ATOM 5711 C CA . CYS B 1 205 ? 10.789 42.213 98.376 1.00 24.99 205 CYS B CA 1
ATOM 5712 C C . CYS B 1 205 ? 9.969 41.553 99.498 1.00 26.79 205 CYS B C 1
ATOM 5713 O O . CYS B 1 205 ? 9.349 42.273 100.244 1.00 27.14 205 CYS B O 1
ATOM 5716 N N . ASP B 1 206 ? 9.923 40.210 99.562 1.00 31.81 206 ASP B N 1
ATOM 5717 C CA . ASP B 1 206 ? 10.473 39.168 100.527 1.00 32.86 206 ASP B CA 1
ATOM 5718 C C . ASP B 1 206 ? 10.246 38.962 102.043 1.00 31.11 206 ASP B C 1
ATOM 5719 O O . ASP B 1 206 ? 9.215 38.513 102.458 1.00 38.39 206 ASP B O 1
ATOM 5724 N N . VAL B 1 207 ? 11.266 39.179 102.851 1.00 33.08 207 VAL B N 1
ATOM 5725 C CA . VAL B 1 207 ? 11.032 39.332 104.259 1.00 38.97 207 VAL B CA 1
ATOM 5726 C C . VAL B 1 207 ? 10.346 40.665 104.311 1.00 45.93 207 VAL B C 1
ATOM 5727 O O . VAL B 1 207 ? 10.690 41.609 103.599 1.00 40.12 207 VAL B O 1
ATOM 5731 N N . ILE B 1 208 ? 9.330 40.752 105.103 1.00 53.08 208 ILE B N 1
ATOM 5732 C CA . ILE B 1 208 ? 8.904 42.035 105.508 1.00 54.19 208 ILE B CA 1
ATOM 5733 C C . ILE B 1 208 ? 8.793 41.652 106.917 1.00 59.01 208 ILE B C 1
ATOM 5734 O O . ILE B 1 208 ? 7.715 41.682 107.445 1.00 73.58 208 ILE B O 1
ATOM 5736 N N . TRP B 1 209 ? 9.880 41.273 107.551 1.00 55.69 209 TRP B N 1
ATOM 5737 C CA . TRP B 1 209 ? 9.742 40.893 108.930 1.00 56.75 209 TRP B CA 1
ATOM 5738 C C . TRP B 1 209 ? 9.286 42.190 109.520 1.00 64.39 209 TRP B C 1
ATOM 5739 O O . TRP B 1 209 ? 9.492 43.229 108.928 1.00 70.03 209 TRP B O 1
ATOM 5750 N N . MET B 1 210 ? 8.627 42.137 110.660 1.00 68.79 210 MET B N 1
ATOM 5751 C CA . MET B 1 210 ? 8.124 43.343 111.293 1.00 72.51 210 MET B CA 1
ATOM 5752 C C . MET B 1 210 ? 8.601 43.399 112.725 1.00 74.79 210 MET B C 1
ATOM 5753 O O . MET B 1 210 ? 8.897 42.364 113.297 1.00 72.28 210 MET B O 1
ATOM 5758 N N . ASP B 1 211 ? 8.794 44.579 113.296 1.00 83.35 211 ASP B N 1
ATOM 5759 C CA . ASP B 1 211 ? 8.133 45.852 113.022 1.00 87.31 211 ASP B CA 1
ATOM 5760 C C . ASP B 1 211 ? 7.258 46.130 114.239 1.00 90.27 211 ASP B C 1
ATOM 5761 O O . ASP B 1 211 ? 6.369 45.366 114.551 1.00 89.67 211 ASP B O 1
ATOM 5763 N N . ILE B 1 212 ? 7.678 47.132 114.999 1.00 96.25 212 ILE B N 1
ATOM 5764 C CA . ILE B 1 212 ? 7.014 47.555 116.218 1.00 96.18 212 ILE B CA 1
ATOM 5765 C C . ILE B 1 212 ? 7.411 46.520 117.257 1.00 93.35 212 ILE B C 1
ATOM 5766 O O . ILE B 1 212 ? 8.105 45.561 116.920 1.00 92.98 212 ILE B O 1
ATOM 5771 N N . ASP B 1 213 ? 6.974 46.684 118.495 1.00 91.08 213 ASP B N 1
ATOM 5772 C CA . ASP B 1 213 ? 7.250 45.653 119.460 1.00 89.92 213 ASP B CA 1
ATOM 5773 C C . ASP B 1 213 ? 6.000 44.889 119.791 1.00 88.52 213 ASP B C 1
ATOM 5774 O O . ASP B 1 213 ? 5.050 45.410 120.334 1.00 89.94 213 ASP B O 1
ATOM 5779 N N . TYR B 1 214 ? 6.026 43.641 119.379 1.00 85.68 214 TYR B N 1
ATOM 5780 C CA . TYR B 1 214 ? 4.891 42.770 119.447 1.00 83.66 214 TYR B CA 1
ATOM 5781 C C . TYR B 1 214 ? 4.464 42.390 120.837 1.00 83.92 214 TYR B C 1
ATOM 5782 O O . TYR B 1 214 ? 3.322 42.016 121.048 1.00 82.29 214 TYR B O 1
ATOM 5791 N N . MET B 1 215 ? 5.371 42.493 121.796 1.00 85.55 215 MET B N 1
ATOM 5792 C CA . MET B 1 215 ? 5.258 41.664 122.976 1.00 89.50 215 MET B CA 1
ATOM 5793 C C . MET B 1 215 ? 4.030 41.966 123.854 1.00 92.33 215 MET B C 1
ATOM 5794 O O . MET B 1 215 ? 2.896 41.841 123.376 1.00 96.06 215 MET B O 1
ATOM 5799 N N . ASP B 1 216 ? 4.186 42.167 125.156 1.00 93.36 216 ASP B N 1
ATOM 5800 C CA . ASP B 1 216 ? 3.069 42.671 125.965 1.00 97.35 216 ASP B CA 1
ATOM 5801 C C . ASP B 1 216 ? 3.584 43.587 127.030 1.00 100.36 216 ASP B C 1
ATOM 5802 O O . ASP B 1 216 ? 3.512 44.801 126.942 1.00 102.56 216 ASP B O 1
ATOM 5807 N N . GLY B 1 217 ? 4.181 42.983 128.031 1.00 97.67 217 GLY B N 1
ATOM 5808 C CA . GLY B 1 217 ? 4.964 43.753 128.961 1.00 100.57 217 GLY B CA 1
ATOM 5809 C C . GLY B 1 217 ? 6.189 44.303 128.261 1.00 100.22 217 GLY B C 1
ATOM 5810 O O . GLY B 1 217 ? 6.871 45.152 128.797 1.00 105.71 217 GLY B O 1
ATOM 5811 N N . TYR B 1 218 ? 6.368 43.830 127.041 1.00 96.34 218 TYR B N 1
ATOM 5812 C CA . TYR B 1 218 ? 7.627 43.667 126.355 1.00 96.11 218 TYR B CA 1
ATOM 5813 C C . TYR B 1 218 ? 8.476 42.659 127.081 1.00 94.73 218 TYR B C 1
ATOM 5814 O O . TYR B 1 218 ? 9.687 42.743 127.077 1.00 96.31 218 TYR B O 1
ATOM 5823 N N . ARG B 1 219 ? 7.787 41.700 127.703 1.00 94.29 219 ARG B N 1
ATOM 5824 C CA . ARG B 1 219 ? 8.343 40.415 128.116 1.00 91.68 219 ARG B CA 1
ATOM 5825 C C . ARG B 1 219 ? 8.552 39.488 126.940 1.00 91.12 219 ARG B C 1
ATOM 5826 O O . ARG B 1 219 ? 7.746 39.424 126.036 1.00 95.33 219 ARG B O 1
ATOM 5834 N N . ILE B 1 220 ? 9.602 38.704 126.994 1.00 85.31 220 ILE B N 1
ATOM 5835 C CA . ILE B 1 220 ? 9.937 37.843 125.883 1.00 78.37 220 ILE B CA 1
ATOM 5836 C C . ILE B 1 220 ? 8.908 36.745 125.676 1.00 76.58 220 ILE B C 1
ATOM 5837 O O . ILE B 1 220 ? 8.207 36.369 126.598 1.00 77.81 220 ILE B O 1
ATOM 5842 N N . PHE B 1 221 ? 8.819 36.266 124.442 1.00 71.57 221 PHE B N 1
ATOM 5843 C CA . PHE B 1 221 ? 7.974 35.148 124.044 1.00 69.26 221 PHE B CA 1
ATOM 5844 C C . PHE B 1 221 ? 6.505 35.377 124.296 1.00 70.08 221 PHE B C 1
ATOM 5845 O O . PHE B 1 221 ? 5.772 34.454 124.573 1.00 71.98 221 PHE B O 1
ATOM 5853 N N . THR B 1 222 ? 6.080 36.618 124.168 1.00 72.81 222 THR B N 1
ATOM 5854 C CA . THR B 1 222 ? 4.690 37.008 124.344 1.00 75.81 222 THR B CA 1
ATOM 5855 C C . THR B 1 222 ? 4.333 37.918 123.170 1.00 75.52 222 THR B C 1
ATOM 5856 O O . THR B 1 222 ? 5.209 38.331 122.444 1.00 71.00 222 THR B O 1
ATOM 5860 N N . PHE B 1 223 ? 3.062 38.263 122.996 1.00 76.15 223 PHE B N 1
ATOM 5861 C CA . PHE B 1 223 ? 2.685 39.158 121.898 1.00 78.34 223 PHE B CA 1
ATOM 5862 C C . PHE B 1 223 ? 2.077 40.519 122.299 1.00 82.40 223 PHE B C 1
ATOM 5863 O O . PHE B 1 223 ? 2.779 41.522 122.329 1.00 87.26 223 PHE B O 1
ATOM 5871 N N . ASN B 1 224 ? 0.837 40.549 122.748 1.00 85.47 224 ASN B N 1
ATOM 5872 C CA . ASN B 1 224 ? -0.301 39.896 122.184 1.00 86.93 224 ASN B CA 1
ATOM 5873 C C . ASN B 1 224 ? -1.366 40.984 122.061 1.00 90.25 224 ASN B C 1
ATOM 5874 O O . ASN B 1 224 ? -1.796 41.329 120.967 1.00 90.01 224 ASN B O 1
ATOM 5879 N N . PRO B 1 225 ? -1.780 41.589 123.164 1.00 91.38 225 PRO B N 1
ATOM 5880 C CA . PRO B 1 225 ? -2.959 42.454 123.149 1.00 95.88 225 PRO B CA 1
ATOM 5881 C C . PRO B 1 225 ? -2.864 43.699 122.255 1.00 99.12 225 PRO B C 1
ATOM 5882 O O . PRO B 1 225 ? -3.899 44.232 121.858 1.00 100.49 225 PRO B O 1
ATOM 5886 N N . LYS B 1 226 ? -1.670 44.167 121.928 1.00 98.20 226 LYS B N 1
ATOM 5887 C CA . LYS B 1 226 ? -1.585 45.402 121.169 1.00 100.83 226 LYS B CA 1
ATOM 5888 C C . LYS B 1 226 ? -2.234 45.153 119.813 1.00 100.34 226 LYS B C 1
ATOM 5889 O O . LYS B 1 226 ? -3.439 44.891 119.729 1.00 99.49 226 LYS B O 1
ATOM 5895 N N . SER B 1 227 ? -1.415 45.214 118.781 1.00 96.58 227 SER B N 1
ATOM 5896 C CA . SER B 1 227 ? -1.750 44.628 117.517 1.00 92.57 227 SER B CA 1
ATOM 5897 C C . SER B 1 227 ? -1.358 43.218 117.836 1.00 88.45 227 SER B C 1
ATOM 5898 O O . SER B 1 227 ? -1.098 42.929 118.996 1.00 90.76 227 SER B O 1
ATOM 5901 N N . PHE B 1 228 ? -1.280 42.340 116.861 1.00 83.47 228 PHE B N 1
ATOM 5902 C CA . PHE B 1 228 ? -0.931 40.993 117.241 1.00 77.71 228 PHE B CA 1
ATOM 5903 C C . PHE B 1 228 ? -1.992 40.417 118.153 1.00 71.69 228 PHE B C 1
ATOM 5904 O O . PHE B 1 228 ? -1.671 39.814 119.156 1.00 70.38 228 PHE B O 1
ATOM 5912 N N . PRO B 1 229 ? -3.251 40.685 117.858 1.00 70.00 229 PRO B N 1
ATOM 5913 C CA . PRO B 1 229 ? -4.330 40.048 118.588 1.00 64.96 229 PRO B CA 1
ATOM 5914 C C . PRO B 1 229 ? -4.335 38.568 118.277 1.00 57.86 229 PRO B C 1
ATOM 5915 O O . PRO B 1 229 ? -4.412 37.732 119.155 1.00 55.24 229 PRO B O 1
ATOM 5919 N N . ASN B 1 230 ? -4.257 38.246 116.997 1.00 56.42 230 ASN B N 1
ATOM 5920 C CA . ASN B 1 230 ? -3.957 36.896 116.579 1.00 54.00 230 ASN B CA 1
ATOM 5921 C C . ASN B 1 230 ? -2.598 36.889 115.938 1.00 50.70 230 ASN B C 1
ATOM 5922 O O . ASN B 1 230 ? -2.406 37.378 114.841 1.00 46.81 230 ASN B O 1
ATOM 5927 N N . PRO B 1 231 ? -1.630 36.342 116.634 1.00 52.00 231 PRO B N 1
ATOM 5928 C CA . PRO B 1 231 ? -0.251 36.274 116.144 1.00 51.53 231 PRO B CA 1
ATOM 5929 C C . PRO B 1 231 ? -0.150 35.428 114.880 1.00 45.18 231 PRO B C 1
ATOM 5930 O O . PRO B 1 231 ? 0.696 35.627 114.035 1.00 44.71 231 PRO B O 1
ATOM 5934 N N . LYS B 1 232 ? -1.051 34.457 114.771 1.00 49.16 232 LYS B N 1
ATOM 5935 C CA . LYS B 1 232 ? -1.071 33.555 113.625 1.00 46.96 232 LYS B CA 1
ATOM 5936 C C . LYS B 1 232 ? -1.588 34.255 112.372 1.00 44.43 232 LYS B C 1
ATOM 5937 O O . LYS B 1 232 ? -1.078 34.036 111.273 1.00 41.37 232 LYS B O 1
ATOM 5943 N N . ALA B 1 233 ? -2.603 35.095 112.545 1.00 43.87 233 ALA B N 1
ATOM 5944 C CA . ALA B 1 233 ? -3.199 35.818 111.427 1.00 43.02 233 ALA B CA 1
ATOM 5945 C C . ALA B 1 233 ? -2.141 36.543 110.601 1.00 41.33 233 ALA B C 1
ATOM 5946 O O . ALA B 1 233 ? -1.927 36.225 109.432 1.00 45.63 233 ALA B O 1
ATOM 5948 N N . VAL B 1 234 ? -1.484 37.521 111.217 1.00 43.99 234 VAL B N 1
ATOM 5949 C CA . VAL B 1 234 ? -0.460 38.308 110.534 1.00 42.01 234 VAL B CA 1
ATOM 5950 C C . VAL B 1 234 ? 0.571 37.536 109.681 1.00 39.49 234 VAL B C 1
ATOM 5951 O O . VAL B 1 234 ? 0.981 38.021 108.644 1.00 37.18 234 VAL B O 1
ATOM 5955 N N . ASN B 1 235 ? 1.085 36.420 110.169 1.00 36.25 235 ASN B N 1
ATOM 5956 C CA . ASN B 1 235 ? 2.049 35.634 109.385 1.00 32.78 235 ASN B CA 1
ATOM 5957 C C . ASN B 1 235 ? 1.458 34.925 108.180 1.00 33.32 235 ASN B C 1
ATOM 5958 O O . ASN B 1 235 ? 1.993 34.945 107.105 1.00 29.84 235 ASN B O 1
ATOM 5963 N N . ARG B 1 236 ? 0.323 34.294 108.393 1.00 33.66 236 ARG B N 1
ATOM 5964 C CA . ARG B 1 236 ? -0.416 33.656 107.345 1.00 32.99 236 ARG B CA 1
ATOM 5965 C C . ARG B 1 236 ? -0.801 34.748 106.364 1.00 28.45 236 ARG B C 1
ATOM 5966 O O . ARG B 1 236 ? -0.731 34.583 105.166 1.00 24.63 236 ARG B O 1
ATOM 5974 N N . ASP B 1 237 ? -1.168 35.894 106.902 1.00 32.87 237 ASP B N 1
ATOM 5975 C CA . ASP B 1 237 ? -1.556 37.000 106.077 1.00 33.19 237 ASP B CA 1
ATOM 5976 C C . ASP B 1 237 ? -0.381 37.389 105.223 1.00 30.83 237 ASP B C 1
ATOM 5977 O O . ASP B 1 237 ? -0.542 37.707 104.084 1.00 27.85 237 ASP B O 1
ATOM 5982 N N . LEU B 1 238 ? 0.800 37.387 105.813 1.00 31.52 238 LEU B N 1
ATOM 5983 C CA . LEU B 1 238 ? 2.065 37.574 105.107 1.00 28.22 238 LEU B CA 1
ATOM 5984 C C . LEU B 1 238 ? 2.516 36.491 104.142 1.00 23.97 238 LEU B C 1
ATOM 5985 O O . LEU B 1 238 ? 3.038 36.794 103.100 1.00 21.99 238 LEU B O 1
ATOM 5990 N N . HIS B 1 239 ? 2.351 35.231 104.515 1.00 23.77 239 HIS B N 1
ATOM 5991 C CA . HIS B 1 239 ? 2.726 34.103 103.664 1.00 22.59 239 HIS B CA 1
ATOM 5992 C C . HIS B 1 239 ? 1.936 34.031 102.358 1.00 23.59 239 HIS B C 1
ATOM 5993 O O . HIS B 1 239 ? 2.474 33.644 101.343 1.00 21.42 239 HIS B O 1
ATOM 6000 N N . ILE B 1 240 ? 0.654 34.393 102.400 1.00 24.66 240 ILE B N 1
ATOM 6001 C CA . ILE B 1 240 ? -0.220 34.455 101.217 1.00 27.30 240 ILE B CA 1
ATOM 6002 C C . ILE B 1 240 ? 0.296 35.497 100.245 1.00 20.65 240 ILE B C 1
ATOM 6003 O O . ILE B 1 240 ? 0.346 35.300 99.066 1.00 17.86 240 ILE B O 1
ATOM 6008 N N . ARG B 1 241 ? 0.747 36.585 100.818 1.00 23.73 241 ARG B N 1
ATOM 6009 C CA . ARG B 1 241 ? 1.217 37.749 100.123 1.00 25.16 241 ARG B CA 1
ATOM 6010 C C . ARG B 1 241 ? 2.686 37.629 99.686 1.00 23.09 241 ARG B C 1
ATOM 6011 O O . ARG B 1 241 ? 3.222 38.547 99.105 1.00 21.80 241 ARG B O 1
ATOM 6019 N N . GLY B 1 242 ? 3.291 36.454 99.875 1.00 23.39 242 GLY B N 1
ATOM 6020 C CA . GLY B 1 242 ? 4.645 36.170 99.418 1.00 20.19 242 GLY B CA 1
ATOM 6021 C C . GLY B 1 242 ? 5.824 36.499 100.311 1.00 20.22 242 GLY B C 1
ATOM 6022 O O . GLY B 1 242 ? 6.944 36.610 99.889 1.00 16.06 242 GLY B O 1
ATOM 6023 N N . PHE B 1 243 ? 5.553 36.556 101.587 1.00 23.79 243 PHE B N 1
ATOM 6024 C CA . PHE B 1 243 ? 6.404 37.185 102.548 1.00 23.79 243 PHE B CA 1
ATOM 6025 C C . PHE B 1 243 ? 6.724 36.228 103.633 1.00 25.42 243 PHE B C 1
ATOM 6026 O O . PHE B 1 243 ? 6.112 35.197 103.732 1.00 20.60 243 PHE B O 1
ATOM 6034 N N . HIS B 1 244 ? 7.714 36.583 104.433 1.00 28.51 244 HIS B N 1
ATOM 6035 C CA . HIS B 1 244 ? 8.114 35.767 105.560 1.00 30.06 244 HIS B CA 1
ATOM 6036 C C . HIS B 1 244 ? 8.242 36.591 106.828 1.00 32.40 244 HIS B C 1
ATOM 6037 O O . HIS B 1 244 ? 8.805 37.662 106.795 1.00 34.61 244 HIS B O 1
ATOM 6044 N N . SER B 1 245 ? 7.694 36.081 107.915 1.00 33.48 245 SER B N 1
ATOM 6045 C CA . SER B 1 245 ? 7.850 36.695 109.222 1.00 41.54 245 SER B CA 1
ATOM 6046 C C . SER B 1 245 ? 9.236 36.506 109.888 1.00 39.24 245 SER B C 1
ATOM 6047 O O . SER B 1 245 ? 9.825 35.439 109.838 1.00 34.80 245 SER B O 1
ATOM 6050 N N . ALA B 1 246 ? 9.758 37.573 110.470 1.00 45.70 246 ALA B N 1
ATOM 6051 C CA . ALA B 1 246 ? 10.875 37.503 111.395 1.00 45.54 246 ALA B CA 1
ATOM 6052 C C . ALA B 1 246 ? 10.533 38.286 112.636 1.00 46.17 246 ALA B C 1
ATOM 6053 O O . ALA B 1 246 ? 10.098 39.410 112.554 1.00 52.49 246 ALA B O 1
ATOM 6055 N N . TRP B 1 247 ? 10.724 37.686 113.792 1.00 47.50 247 TRP B N 1
ATOM 6056 C CA . TRP B 1 247 ? 10.420 38.373 115.025 1.00 48.59 247 TRP B CA 1
ATOM 6057 C C . TRP B 1 247 ? 11.614 38.328 115.951 1.00 48.01 247 TRP B C 1
ATOM 6058 O O . TRP B 1 247 ? 12.352 37.376 115.958 1.00 44.21 247 TRP B O 1
ATOM 6069 N N . MET B 1 248 ? 11.806 39.401 116.702 1.00 52.04 248 MET B N 1
ATOM 6070 C CA . MET B 1 248 ? 12.886 39.529 117.666 1.00 50.94 248 MET B CA 1
ATOM 6071 C C . MET B 1 248 ? 12.642 38.881 119.022 1.00 52.02 248 MET B C 1
ATOM 6072 O O . MET B 1 248 ? 11.511 38.780 119.465 1.00 52.29 248 MET B O 1
ATOM 6077 N N . ILE B 1 249 ? 13.726 38.443 119.657 1.00 51.83 249 ILE B N 1
ATOM 6078 C CA . ILE B 1 249 ? 13.735 37.975 121.040 1.00 52.48 249 ILE B CA 1
ATOM 6079 C C . ILE B 1 249 ? 14.919 38.600 121.768 1.00 50.49 249 ILE B C 1
ATOM 6080 O O . ILE B 1 249 ? 15.878 39.010 121.153 1.00 48.54 249 ILE B O 1
ATOM 6085 N N . ASP B 1 250 ? 14.813 38.685 123.086 1.00 53.49 250 ASP B N 1
ATOM 6086 C CA . ASP B 1 250 ? 15.816 39.287 123.943 1.00 50.47 250 ASP B CA 1
ATOM 6087 C C . ASP B 1 250 ? 16.016 38.302 125.067 1.00 52.97 250 ASP B C 1
ATOM 6088 O O . ASP B 1 250 ? 15.136 37.495 125.309 1.00 52.68 250 ASP B O 1
ATOM 6093 N N . PRO B 1 251 ? 17.156 38.321 125.741 1.00 55.05 251 PRO B N 1
ATOM 6094 C CA . PRO B 1 251 ? 17.357 37.380 126.832 1.00 53.63 251 PRO B CA 1
ATOM 6095 C C . PRO B 1 251 ? 16.806 37.851 128.169 1.00 62.55 251 PRO B C 1
ATOM 6096 O O . PRO B 1 251 ? 16.677 37.025 129.043 1.00 65.94 251 PRO B O 1
ATOM 6100 N N . GLY B 1 252 ? 16.502 39.135 128.314 1.00 63.63 252 GLY B N 1
ATOM 6101 C CA . GLY B 1 252 ? 15.995 39.707 129.553 1.00 71.71 252 GLY B CA 1
ATOM 6102 C C . GLY B 1 252 ? 14.587 39.387 130.044 1.00 75.24 252 GLY B C 1
ATOM 6103 O O . GLY B 1 252 ? 13.677 39.182 129.264 1.00 71.66 252 GLY B O 1
ATOM 6104 N N . ALA B 1 253 ? 14.427 39.339 131.365 1.00 81.25 253 ALA B N 1
ATOM 6105 C CA . ALA B 1 253 ? 13.171 38.938 131.998 1.00 88.93 253 ALA B CA 1
ATOM 6106 C C . ALA B 1 253 ? 12.627 39.852 133.124 1.00 94.24 253 ALA B C 1
ATOM 6107 O O . ALA B 1 253 ? 13.366 40.213 134.026 1.00 96.27 253 ALA B O 1
ATOM 6109 N N . LYS B 1 254 ? 11.345 40.218 133.046 1.00 97.99 254 LYS B N 1
ATOM 6110 C CA . LYS B 1 254 ? 10.629 40.994 134.072 1.00 105.04 254 LYS B CA 1
ATOM 6111 C C . LYS B 1 254 ? 10.267 40.113 135.258 1.00 111.37 254 LYS B C 1
ATOM 6112 O O . LYS B 1 254 ? 10.081 38.940 135.051 1.00 114.76 254 LYS B O 1
ATOM 6118 N N . VAL B 1 255 ? 10.148 40.644 136.479 1.00 114.14 255 VAL B N 1
ATOM 6119 C CA . VAL B 1 255 ? 10.226 39.782 137.679 1.00 119.28 255 VAL B CA 1
ATOM 6120 C C . VAL B 1 255 ? 9.168 39.779 138.830 1.00 123.28 255 VAL B C 1
ATOM 6121 O O . VAL B 1 255 ? 9.454 40.201 139.940 1.00 125.03 255 VAL B O 1
ATOM 6125 N N . ASP B 1 256 ? 7.968 39.252 138.576 1.00 123.30 256 ASP B N 1
ATOM 6126 C CA . ASP B 1 256 ? 6.964 39.027 139.630 1.00 126.42 256 ASP B CA 1
ATOM 6127 C C . ASP B 1 256 ? 5.871 38.006 139.318 1.00 127.88 256 ASP B C 1
ATOM 6128 O O . ASP B 1 256 ? 5.839 37.423 138.234 1.00 127.87 256 ASP B O 1
ATOM 6133 N N . PRO B 1 257 ? 4.954 37.788 140.246 1.00 127.23 257 PRO B N 1
ATOM 6134 C CA . PRO B 1 257 ? 4.311 36.491 140.421 1.00 125.34 257 PRO B CA 1
ATOM 6135 C C . PRO B 1 257 ? 3.555 35.940 139.231 1.00 127.25 257 PRO B C 1
ATOM 6136 O O . PRO B 1 257 ? 3.735 34.768 138.940 1.00 127.05 257 PRO B O 1
ATOM 6140 N N . ASN B 1 258 ? 2.751 36.737 138.545 1.00 129.36 258 ASN B N 1
ATOM 6141 C CA . ASN B 1 258 ? 1.967 36.218 137.427 1.00 129.58 258 ASN B CA 1
ATOM 6142 C C . ASN B 1 258 ? 2.726 36.242 136.091 1.00 130.38 258 ASN B C 1
ATOM 6143 O O . ASN B 1 258 ? 2.792 37.258 135.418 1.00 129.69 258 ASN B O 1
ATOM 6148 N N . TYR B 1 259 ? 3.343 35.112 135.765 1.00 131.28 259 TYR B N 1
ATOM 6149 C CA . TYR B 1 259 ? 4.201 34.986 134.595 1.00 128.60 259 TYR B CA 1
ATOM 6150 C C . TYR B 1 259 ? 4.413 33.518 134.248 1.00 129.47 259 TYR B C 1
ATOM 6151 O O . TYR B 1 259 ? 4.282 32.650 135.111 1.00 128.35 259 TYR B O 1
ATOM 6160 N N . PHE B 1 260 ? 4.717 33.238 132.982 1.00 129.40 260 PHE B N 1
ATOM 6161 C CA . PHE B 1 260 ? 5.245 31.939 132.587 1.00 128.90 260 PHE B CA 1
ATOM 6162 C C . PHE B 1 260 ? 6.737 32.057 132.320 1.00 128.10 260 PHE B C 1
ATOM 6163 O O . PHE B 1 260 ? 7.526 31.174 132.615 1.00 129.44 260 PHE B O 1
ATOM 6171 N N . VAL B 1 261 ? 7.099 33.171 131.721 1.00 125.33 261 VAL B N 1
ATOM 6172 C CA . VAL B 1 261 ? 8.461 33.425 131.298 1.00 119.04 261 VAL B CA 1
ATOM 6173 C C . VAL B 1 261 ? 9.469 33.505 132.454 1.00 117.45 261 VAL B C 1
ATOM 6174 O O . VAL B 1 261 ? 10.543 32.943 132.380 1.00 112.75 261 VAL B O 1
ATOM 6178 N N . TYR B 1 262 ? 9.116 34.201 133.523 1.00 119.92 262 TYR B N 1
ATOM 6179 C CA . TYR B 1 262 ? 9.988 34.323 134.687 1.00 117.94 262 TYR B CA 1
ATOM 6180 C C . TYR B 1 262 ? 9.828 33.134 135.646 1.00 122.11 262 TYR B C 1
ATOM 6181 O O . TYR B 1 262 ? 9.411 33.285 136.772 1.00 121.08 262 TYR B O 1
ATOM 6190 N N . LYS B 1 263 ? 10.167 31.947 135.180 1.00 124.07 263 LYS B N 1
ATOM 6191 C CA . LYS B 1 263 ? 9.580 30.703 135.640 1.00 127.16 263 LYS B CA 1
ATOM 6192 C C . LYS B 1 263 ? 9.070 29.981 134.403 1.00 128.47 263 LYS B C 1
ATOM 6193 O O . LYS B 1 263 ? 8.157 30.427 133.707 1.00 129.86 263 LYS B O 1
ATOM 6195 N N . SER B 1 264 ? 9.788 28.943 134.030 1.00 127.02 264 SER B N 1
ATOM 6196 C CA . SER B 1 264 ? 10.536 28.130 134.947 1.00 131.34 264 SER B CA 1
ATOM 6197 C C . SER B 1 264 ? 11.894 28.641 135.447 1.00 144.64 264 SER B C 1
ATOM 6198 O O . SER B 1 264 ? 12.930 28.226 134.970 1.00 143.73 264 SER B O 1
ATOM 6201 N N . GLY B 1 265 ? 11.872 29.508 136.449 1.00 213.85 265 GLY B N 1
ATOM 6202 C CA . GLY B 1 265 ? 12.900 29.586 137.467 1.00 160.12 265 GLY B CA 1
ATOM 6203 C C . GLY B 1 265 ? 12.453 28.610 138.537 1.00 145.77 265 GLY B C 1
ATOM 6204 O O . GLY B 1 265 ? 11.962 29.009 139.583 1.00 143.58 265 GLY B O 1
ATOM 6205 N N . THR B 1 266 ? 12.752 27.341 138.333 1.00 147.49 266 THR B N 1
ATOM 6206 C CA . THR B 1 266 ? 12.641 26.373 139.422 1.00 141.76 266 THR B CA 1
ATOM 6207 C C . THR B 1 266 ? 13.059 24.936 139.042 1.00 139.17 266 THR B C 1
ATOM 6208 O O . THR B 1 266 ? 12.884 24.531 137.899 1.00 140.56 266 THR B O 1
ATOM 6210 N N . GLU B 1 267 ? 13.650 24.202 139.987 1.00 135.59 267 GLU B N 1
ATOM 6211 C CA . GLU B 1 267 ? 14.014 22.782 139.812 1.00 137.01 267 GLU B CA 1
ATOM 6212 C C . GLU B 1 267 ? 15.489 22.589 139.325 1.00 162.29 267 GLU B C 1
ATOM 6213 O O . GLU B 1 267 ? 16.018 21.488 139.276 1.00 144.49 267 GLU B O 1
ATOM 6219 N N . ASN B 1 268 ? 16.153 23.690 139.045 1.00 128.79 268 ASN B N 1
ATOM 6220 C CA . ASN B 1 268 ? 17.448 23.678 138.414 1.00 121.48 268 ASN B CA 1
ATOM 6221 C C . ASN B 1 268 ? 17.402 24.842 137.462 1.00 115.68 268 ASN B C 1
ATOM 6222 O O . ASN B 1 268 ? 17.656 24.732 136.285 1.00 106.82 268 ASN B O 1
ATOM 6224 N N . ASP B 1 269 ? 17.049 25.976 138.011 1.00 116.50 269 ASP B N 1
ATOM 6225 C CA . ASP B 1 269 ? 16.668 27.135 137.244 1.00 110.87 269 ASP B CA 1
ATOM 6226 C C . ASP B 1 269 ? 17.774 28.117 136.796 1.00 102.77 269 ASP B C 1
ATOM 6227 O O . ASP B 1 269 ? 18.870 28.159 137.324 1.00 100.54 269 ASP B O 1
ATOM 6232 N N . VAL B 1 270 ? 17.403 28.908 135.797 1.00 99.66 270 VAL B N 1
ATOM 6233 C CA . VAL B 1 270 ? 18.198 29.876 135.052 1.00 92.87 270 VAL B CA 1
ATOM 6234 C C . VAL B 1 270 ? 18.351 31.147 135.828 1.00 93.77 270 VAL B C 1
ATOM 6235 O O . VAL B 1 270 ? 17.689 31.318 136.824 1.00 98.00 270 VAL B O 1
ATOM 6239 N N . TRP B 1 271 ? 19.099 32.069 135.250 1.00 87.16 271 TRP B N 1
ATOM 6240 C CA . TRP B 1 271 ? 19.330 33.402 135.774 1.00 87.73 271 TRP B CA 1
ATOM 6241 C C . TRP B 1 271 ? 20.783 33.402 136.146 1.00 88.23 271 TRP B C 1
ATOM 6242 O O . TRP B 1 271 ? 21.226 32.543 136.866 1.00 89.78 271 TRP B O 1
ATOM 6253 N N . VAL B 1 272 ? 21.543 34.352 135.627 1.00 90.26 272 VAL B N 1
ATOM 6254 C CA . VAL B 1 272 ? 22.986 34.255 135.690 1.00 91.07 272 VAL B CA 1
ATOM 6255 C C . VAL B 1 272 ? 23.435 34.450 137.096 1.00 104.08 272 VAL B C 1
ATOM 6256 O O . VAL B 1 272 ? 22.692 34.951 137.930 1.00 107.32 272 VAL B O 1
ATOM 6260 N N . LYS B 1 273 ? 24.695 34.101 137.328 1.00 104.74 273 LYS B N 1
ATOM 6261 C CA . LYS B 1 273 ? 25.274 34.050 138.652 1.00 108.21 273 LYS B CA 1
ATOM 6262 C C . LYS B 1 273 ? 25.567 35.498 138.911 1.00 115.08 273 LYS B C 1
ATOM 6263 O O . LYS B 1 273 ? 26.705 35.898 139.106 1.00 119.99 273 LYS B O 1
ATOM 6269 N N . THR B 1 274 ? 24.529 36.317 138.847 1.00 115.77 274 THR B N 1
ATOM 6270 C CA . THR B 1 274 ? 24.749 37.724 138.585 1.00 122.68 274 THR B CA 1
ATOM 6271 C C . THR B 1 274 ? 25.599 38.347 139.677 1.00 125.58 274 THR B C 1
ATOM 6272 O O . THR B 1 274 ? 26.628 38.984 139.394 1.00 126.20 274 THR B O 1
ATOM 6276 N N . ALA B 1 275 ? 25.153 38.165 140.913 1.00 125.71 275 ALA B N 1
ATOM 6277 C CA . ALA B 1 275 ? 25.815 38.725 142.070 1.00 129.21 275 ALA B CA 1
ATOM 6278 C C . ALA B 1 275 ? 26.307 37.607 142.964 1.00 130.36 275 ALA B C 1
ATOM 6279 O O . ALA B 1 275 ? 25.565 36.714 143.289 1.00 131.04 275 ALA B O 1
ATOM 6281 N N . ASP B 1 276 ? 27.569 37.657 143.349 1.00 127.95 276 ASP B N 1
ATOM 6282 C CA . ASP B 1 276 ? 28.148 36.531 144.016 1.00 125.08 276 ASP B CA 1
ATOM 6283 C C . ASP B 1 276 ? 27.300 36.367 145.216 1.00 125.45 276 ASP B C 1
ATOM 6284 O O . ASP B 1 276 ? 26.953 37.334 145.892 1.00 126.08 276 ASP B O 1
ATOM 6289 N N . GLY B 1 277 ? 26.969 35.111 145.464 1.00 125.64 277 GLY B N 1
ATOM 6290 C CA . GLY B 1 277 ? 25.752 34.725 146.103 1.00 121.96 277 GLY B CA 1
ATOM 6291 C C . GLY B 1 277 ? 24.784 34.366 144.987 1.00 121.42 277 GLY B C 1
ATOM 6292 O O . GLY B 1 277 ? 24.969 33.353 144.322 1.00 121.22 277 GLY B O 1
ATOM 6293 N N . LYS B 1 278 ? 23.768 35.206 144.766 1.00 121.45 278 LYS B N 1
ATOM 6294 C CA . LYS B 1 278 ? 22.590 34.850 143.968 1.00 120.80 278 LYS B CA 1
ATOM 6295 C C . LYS B 1 278 ? 22.015 35.880 142.940 1.00 124.37 278 LYS B C 1
ATOM 6296 O O . LYS B 1 278 ? 22.404 37.037 142.884 1.00 126.54 278 LYS B O 1
ATOM 6302 N N . ASN B 1 279 ? 21.065 35.388 142.151 1.00 124.70 279 ASN B N 1
ATOM 6303 C CA . ASN B 1 279 ? 20.359 36.097 141.061 1.00 121.92 279 ASN B CA 1
ATOM 6304 C C . ASN B 1 279 ? 19.392 37.206 141.459 1.00 122.17 279 ASN B C 1
ATOM 6305 O O . ASN B 1 279 ? 18.642 37.083 142.407 1.00 120.88 279 ASN B O 1
ATOM 6310 N N . PHE B 1 280 ? 19.378 38.267 140.663 1.00 121.41 280 PHE B N 1
ATOM 6311 C CA . PHE B 1 280 ? 18.588 39.454 140.956 1.00 122.27 280 PHE B CA 1
ATOM 6312 C C . PHE B 1 280 ? 18.204 40.246 139.703 1.00 121.97 280 PHE B C 1
ATOM 6313 O O . PHE B 1 280 ? 18.381 39.810 138.579 1.00 120.89 280 PHE B O 1
ATOM 6321 N N . HIS B 1 281 ? 17.764 41.469 139.917 1.00 120.46 281 HIS B N 1
ATOM 6322 C CA . HIS B 1 281 ? 17.243 42.307 138.856 1.00 115.78 281 HIS B CA 1
ATOM 6323 C C . HIS B 1 281 ? 18.356 42.757 137.896 1.00 108.79 281 HIS B C 1
ATOM 6324 O O . HIS B 1 281 ? 19.519 42.440 138.067 1.00 106.49 281 HIS B O 1
ATOM 6331 N N . GLY B 1 282 ? 17.965 43.513 136.887 1.00 105.52 282 GLY B N 1
ATOM 6332 C CA . GLY B 1 282 ? 18.868 44.158 135.965 1.00 99.51 282 GLY B CA 1
ATOM 6333 C C . GLY B 1 282 ? 18.017 45.247 135.370 1.00 95.20 282 GLY B C 1
ATOM 6334 O O . GLY B 1 282 ? 16.828 45.254 135.623 1.00 94.76 282 GLY B O 1
ATOM 6335 N N . ASP B 1 283 ? 18.643 46.102 134.560 1.00 93.19 283 ASP B N 1
ATOM 6336 C CA . ASP B 1 283 ? 17.975 47.176 133.835 1.00 94.94 283 ASP B CA 1
ATOM 6337 C C . ASP B 1 283 ? 18.130 47.024 132.316 1.00 95.94 283 ASP B C 1
ATOM 6338 O O . ASP B 1 283 ? 19.222 47.157 131.763 1.00 94.82 283 ASP B O 1
ATOM 6343 N N . ALA B 1 284 ? 17.007 46.743 131.667 1.00 97.19 284 ALA B N 1
ATOM 6344 C CA . ALA B 1 284 ? 16.871 46.574 130.213 1.00 99.71 284 ALA B CA 1
ATOM 6345 C C . ALA B 1 284 ? 15.401 46.840 129.765 1.00 97.99 284 ALA B C 1
ATOM 6346 O O . ALA B 1 284 ? 14.551 47.045 130.601 1.00 99.81 284 ALA B O 1
ATOM 6348 N N . TRP B 1 285 ? 15.068 46.744 128.478 1.00 100.56 285 TRP B N 1
ATOM 6349 C CA . TRP B 1 285 ? 13.830 47.337 127.941 1.00 102.50 285 TRP B CA 1
ATOM 6350 C C . TRP B 1 285 ? 12.594 46.814 128.632 1.00 102.01 285 TRP B C 1
ATOM 6351 O O . TRP B 1 285 ? 11.658 47.568 128.911 1.00 106.05 285 TRP B O 1
ATOM 6362 N N . PRO B 1 286 ? 12.619 45.569 129.012 1.00 100.42 286 PRO B N 1
ATOM 6363 C CA . PRO B 1 286 ? 11.452 44.953 129.587 1.00 100.73 286 PRO B CA 1
ATOM 6364 C C . PRO B 1 286 ? 11.150 45.588 130.917 1.00 103.51 286 PRO B C 1
ATOM 6365 O O . PRO B 1 286 ? 10.095 45.294 131.465 1.00 105.86 286 PRO B O 1
ATOM 6369 N N . GLY B 1 287 ? 12.010 46.491 131.394 1.00 101.38 287 GLY B N 1
ATOM 6370 C CA . GLY B 1 287 ? 12.000 46.892 132.790 1.00 99.90 287 GLY B CA 1
ATOM 6371 C C . GLY B 1 287 ? 13.017 46.064 133.561 1.00 98.95 287 GLY B C 1
ATOM 6372 O O . GLY B 1 287 ? 13.968 45.595 132.972 1.00 99.08 287 GLY B O 1
ATOM 6373 N N . ALA B 1 288 ? 12.824 45.828 134.850 1.00 98.80 288 ALA B N 1
ATOM 6374 C CA . ALA B 1 288 ? 13.843 45.106 135.608 1.00 101.16 288 ALA B CA 1
ATOM 6375 C C . ALA B 1 288 ? 14.060 43.734 135.000 1.00 100.10 288 ALA B C 1
ATOM 6376 O O . ALA B 1 288 ? 13.105 43.064 134.668 1.00 100.76 288 ALA B O 1
ATOM 6378 N N . ALA B 1 289 ? 15.319 43.327 134.855 1.00 97.51 289 ALA B N 1
ATOM 6379 C CA . ALA B 1 289 ? 15.698 42.240 133.950 1.00 92.13 289 ALA B CA 1
ATOM 6380 C C . ALA B 1 289 ? 16.454 41.037 134.511 1.00 89.71 289 ALA B C 1
ATOM 6381 O O . ALA B 1 289 ? 17.391 41.194 135.272 1.00 91.21 289 ALA B O 1
ATOM 6383 N N . ALA B 1 290 ? 16.074 39.838 134.075 1.00 88.16 290 ALA B N 1
ATOM 6384 C CA . ALA B 1 290 ? 16.779 38.595 134.441 1.00 84.67 290 ALA B CA 1
ATOM 6385 C C . ALA B 1 290 ? 17.315 37.789 133.251 1.00 74.95 290 ALA B C 1
ATOM 6386 O O . ALA B 1 290 ? 16.627 37.568 132.275 1.00 72.17 290 ALA B O 1
ATOM 6388 N N . PHE B 1 291 ? 18.559 37.356 133.354 1.00 75.37 291 PHE B N 1
ATOM 6389 C CA . PHE B 1 291 ? 19.257 36.755 132.229 1.00 73.07 291 PHE B CA 1
ATOM 6390 C C . PHE B 1 291 ? 19.687 35.288 132.354 1.00 71.67 291 PHE B C 1
ATOM 6391 O O . PHE B 1 291 ? 20.383 34.899 133.274 1.00 71.87 291 PHE B O 1
ATOM 6399 N N . PRO B 1 292 ? 19.282 34.467 131.402 1.00 68.66 292 PRO B N 1
ATOM 6400 C CA . PRO B 1 292 ? 19.556 33.033 131.486 1.00 66.32 292 PRO B CA 1
ATOM 6401 C C . PRO B 1 292 ? 21.024 32.673 131.361 1.00 58.83 292 PRO B C 1
ATOM 6402 O O . PRO B 1 292 ? 21.782 33.326 130.674 1.00 54.28 292 PRO B O 1
ATOM 6406 N N . ASP B 1 293 ? 21.401 31.598 132.023 1.00 58.81 293 ASP B N 1
ATOM 6407 C CA . ASP B 1 293 ? 22.761 31.126 131.994 1.00 58.45 293 ASP B CA 1
ATOM 6408 C C . ASP B 1 293 ? 22.919 30.271 130.760 1.00 52.10 293 ASP B C 1
ATOM 6409 O O . ASP B 1 293 ? 22.752 29.070 130.798 1.00 47.02 293 ASP B O 1
ATOM 6414 N N . PHE B 1 294 ? 23.246 30.933 129.659 1.00 51.19 294 PHE B N 1
ATOM 6415 C CA . PHE B 1 294 ? 23.407 30.305 128.357 1.00 49.71 294 PHE B CA 1
ATOM 6416 C C . PHE B 1 294 ? 24.621 29.390 128.301 1.00 44.13 294 PHE B C 1
ATOM 6417 O O . PHE B 1 294 ? 24.738 28.555 127.439 1.00 39.03 294 PHE B O 1
ATOM 6425 N N . THR B 1 295 ? 25.509 29.565 129.258 1.00 45.23 295 THR B N 1
ATOM 6426 C CA . THR B 1 295 ? 26.598 28.644 129.503 1.00 44.83 295 THR B CA 1
ATOM 6427 C C . THR B 1 295 ? 26.122 27.255 129.927 1.00 41.83 295 THR B C 1
ATOM 6428 O O . THR B 1 295 ? 26.611 26.263 129.454 1.00 36.67 295 THR B O 1
ATOM 6432 N N . SER B 1 296 ? 25.181 27.195 130.855 1.00 45.89 296 SER B N 1
ATOM 6433 C CA . SER B 1 296 ? 24.618 25.920 131.301 1.00 46.19 296 SER B CA 1
ATOM 6434 C C . SER B 1 296 ? 23.632 25.228 130.342 1.00 45.95 296 SER B C 1
ATOM 6435 O O . SER B 1 296 ? 22.834 25.850 129.670 1.00 43.13 296 SER B O 1
ATOM 6438 N N . PRO B 1 297 ? 23.714 23.914 130.276 1.00 44.82 297 PRO B N 1
ATOM 6439 C CA . PRO B 1 297 ? 22.813 23.087 129.478 1.00 45.22 297 PRO B CA 1
ATOM 6440 C C . PRO B 1 297 ? 21.361 23.094 129.946 1.00 46.56 297 PRO B C 1
ATOM 6441 O O . PRO B 1 297 ? 20.448 22.964 129.150 1.00 45.28 297 PRO B O 1
ATOM 6445 N N . LYS B 1 298 ? 21.168 23.206 131.251 1.00 49.15 298 LYS B N 1
ATOM 6446 C CA . LYS B 1 298 ? 19.860 23.149 131.851 1.00 47.69 298 LYS B CA 1
ATOM 6447 C C . LYS B 1 298 ? 19.044 24.290 131.344 1.00 48.23 298 LYS B C 1
ATOM 6448 O O . LYS B 1 298 ? 17.855 24.157 131.140 1.00 48.55 298 LYS B O 1
ATOM 6454 N N . VAL B 1 299 ? 19.691 25.438 131.229 1.00 48.38 299 VAL B N 1
ATOM 6455 C CA . VAL B 1 299 ? 19.119 26.623 130.609 1.00 47.37 299 VAL B CA 1
ATOM 6456 C C . VAL B 1 299 ? 18.875 26.469 129.125 1.00 45.69 299 VAL B C 1
ATOM 6457 O O . VAL B 1 299 ? 17.824 26.801 128.632 1.00 43.41 299 VAL B O 1
ATOM 6461 N N . ASN B 1 300 ? 19.866 25.956 128.427 1.00 46.75 300 ASN B N 1
ATOM 6462 C CA . ASN B 1 300 ? 19.816 25.871 126.995 1.00 45.73 300 ASN B CA 1
ATOM 6463 C C . ASN B 1 300 ? 18.644 25.018 126.598 1.00 45.25 300 ASN B C 1
ATOM 6464 O O . ASN B 1 300 ? 17.881 25.368 125.711 1.00 45.73 300 ASN B O 1
ATOM 6469 N N . LYS B 1 301 ? 18.527 23.889 127.280 1.00 47.15 301 LYS B N 1
ATOM 6470 C CA . LYS B 1 301 ? 17.454 22.937 127.103 1.00 47.21 301 LYS B CA 1
ATOM 6471 C C . LYS B 1 301 ? 16.105 23.520 127.462 1.00 44.82 301 LYS B C 1
ATOM 6472 O O . LYS B 1 301 ? 15.138 23.309 126.766 1.00 47.91 301 LYS B O 1
ATOM 6478 N N . TRP B 1 302 ? 16.038 24.216 128.582 1.00 48.68 302 TRP B N 1
ATOM 6479 C CA . TRP B 1 302 ? 14.879 25.001 128.952 1.00 47.00 302 TRP B CA 1
ATOM 6480 C C . TRP B 1 302 ? 14.679 26.179 128.027 1.00 48.85 302 TRP B C 1
ATOM 6481 O O . TRP B 1 302 ? 13.568 26.558 127.757 1.00 49.62 302 TRP B O 1
ATOM 6492 N N . TRP B 1 303 ? 15.764 26.827 127.632 1.00 47.94 303 TRP B N 1
ATOM 6493 C CA . TRP B 1 303 ? 15.712 27.862 126.608 1.00 47.15 303 TRP B CA 1
ATOM 6494 C C . TRP B 1 303 ? 15.403 27.363 125.203 1.00 43.49 303 TRP B C 1
ATOM 6495 O O . TRP B 1 303 ? 14.612 27.948 124.477 1.00 47.02 303 TRP B O 1
ATOM 6506 N N . ARG B 1 304 ? 15.984 26.231 124.859 1.00 44.43 304 ARG B N 1
ATOM 6507 C CA . ARG B 1 304 ? 15.721 25.590 123.599 1.00 45.35 304 ARG B CA 1
ATOM 6508 C C . ARG B 1 304 ? 14.243 25.280 123.574 1.00 45.33 304 ARG B C 1
ATOM 6509 O O . ARG B 1 304 ? 13.625 25.375 122.539 1.00 48.16 304 ARG B O 1
ATOM 6517 N N . ASN B 1 305 ? 13.661 25.039 124.747 1.00 49.06 305 ASN B N 1
ATOM 6518 C CA . ASN B 1 305 ? 12.296 24.509 124.903 1.00 55.12 305 ASN B CA 1
ATOM 6519 C C . ASN B 1 305 ? 11.135 25.476 125.021 1.00 51.17 305 ASN B C 1
ATOM 6520 O O . ASN B 1 305 ? 10.033 25.089 125.358 1.00 57.95 305 ASN B O 1
ATOM 6525 N N . LEU B 1 306 ? 11.337 26.708 124.664 1.00 48.10 306 LEU B N 1
ATOM 6526 C CA . LEU B 1 306 ? 10.179 27.506 124.462 1.00 50.31 306 LEU B CA 1
ATOM 6527 C C . LEU B 1 306 ? 9.379 26.815 123.339 1.00 53.67 306 LEU B C 1
ATOM 6528 O O . LEU B 1 306 ? 8.149 26.752 123.378 1.00 48.82 306 LEU B O 1
ATOM 6533 N N . TYR B 1 307 ? 10.113 26.133 122.472 1.00 53.37 307 TYR B N 1
ATOM 6534 C CA . TYR B 1 307 ? 10.334 26.331 121.060 1.00 47.12 307 TYR B CA 1
ATOM 6535 C C . TYR B 1 307 ? 9.086 26.241 120.236 1.00 44.67 307 TYR B C 1
ATOM 6536 O O . TYR B 1 307 ? 8.855 27.038 119.347 1.00 41.83 307 TYR B O 1
ATOM 6545 N N . LYS B 1 308 ? 8.280 25.253 120.561 1.00 46.85 308 LYS B N 1
ATOM 6546 C CA . LYS B 1 308 ? 7.108 24.940 119.803 1.00 46.47 308 LYS B CA 1
ATOM 6547 C C . LYS B 1 308 ? 6.111 26.079 119.794 1.00 41.92 308 LYS B C 1
ATOM 6548 O O . LYS B 1 308 ? 5.582 26.397 118.768 1.00 40.15 308 LYS B O 1
ATOM 6554 N N . ASP B 1 309 ? 5.814 26.649 120.953 1.00 43.26 309 ASP B N 1
ATOM 6555 C CA . ASP B 1 309 ? 4.763 27.648 121.070 1.00 40.10 309 ASP B CA 1
ATOM 6556 C C . ASP B 1 309 ? 4.994 28.969 120.364 1.00 40.96 309 ASP B C 1
ATOM 6557 O O . ASP B 1 309 ? 4.100 29.505 119.756 1.00 39.52 309 ASP B O 1
ATOM 6562 N N . PHE B 1 310 ? 6.174 29.534 120.512 1.00 45.07 310 PHE B N 1
ATOM 6563 C CA . PHE B 1 310 ? 6.491 30.776 119.826 1.00 42.01 310 PHE B CA 1
ATOM 6564 C C . PHE B 1 310 ? 6.515 30.587 118.318 1.00 38.28 310 PHE B C 1
ATOM 6565 O O . PHE B 1 310 ? 6.066 31.426 117.575 1.00 39.20 310 PHE B O 1
ATOM 6573 N N . LEU B 1 311 ? 7.089 29.484 117.875 1.00 38.50 311 LEU B N 1
ATOM 6574 C CA . LEU B 1 311 ? 7.125 29.112 116.468 1.00 37.88 311 LEU B CA 1
ATOM 6575 C C . LEU B 1 311 ? 5.777 28.726 115.839 1.00 37.83 311 LEU B C 1
ATOM 6576 O O . LEU B 1 311 ? 5.585 28.862 114.653 1.00 36.88 311 LEU B O 1
ATOM 6581 N N . ALA B 1 312 ? 4.854 28.256 116.659 1.00 38.32 312 ALA B N 1
ATOM 6582 C CA . ALA B 1 312 ? 3.538 27.838 116.227 1.00 36.84 312 ALA B CA 1
ATOM 6583 C C . ALA B 1 312 ? 2.794 29.009 115.641 1.00 38.26 312 ALA B C 1
ATOM 6584 O O . ALA B 1 312 ? 2.038 28.885 114.695 1.00 36.83 312 ALA B O 1
ATOM 6586 N N . GLN B 1 313 ? 3.080 30.168 116.185 1.00 38.75 313 GLN B N 1
ATOM 6587 C CA . GLN B 1 313 ? 2.378 31.389 115.890 1.00 38.74 313 GLN B CA 1
ATOM 6588 C C . GLN B 1 313 ? 2.676 31.873 114.477 1.00 36.34 313 GLN B C 1
ATOM 6589 O O . GLN B 1 313 ? 2.048 32.788 113.988 1.00 34.24 313 GLN B O 1
ATOM 6595 N N . GLY B 1 314 ? 3.536 31.146 113.780 1.00 36.17 314 GLY B N 1
ATOM 6596 C CA . GLY B 1 314 ? 3.917 31.504 112.432 1.00 37.47 314 GLY B CA 1
ATOM 6597 C C . GLY B 1 314 ? 5.214 32.256 112.241 1.00 36.78 314 GLY B C 1
ATOM 6598 O O . GLY B 1 314 ? 5.440 32.846 111.200 1.00 36.80 314 GLY B O 1
ATOM 6599 N N . VAL B 1 315 ? 6.075 32.219 113.241 1.00 37.12 315 VAL B N 1
ATOM 6600 C CA . VAL B 1 315 ? 7.348 32.926 113.172 1.00 40.71 315 VAL B CA 1
ATOM 6601 C C . VAL B 1 315 ? 8.283 32.296 112.145 1.00 35.62 315 VAL B C 1
ATOM 6602 O O . VAL B 1 315 ? 8.517 31.099 112.148 1.00 37.39 315 VAL B O 1
ATOM 6606 N N . ASP B 1 316 ? 8.833 33.131 111.285 1.00 33.81 316 ASP B N 1
ATOM 6607 C CA . ASP B 1 316 ? 9.586 32.686 110.136 1.00 34.57 316 ASP B CA 1
ATOM 6608 C C . ASP B 1 316 ? 10.939 33.378 110.159 1.00 32.41 316 ASP B C 1
ATOM 6609 O O . ASP B 1 316 ? 11.222 34.225 109.347 1.00 30.43 316 ASP B O 1
ATOM 6614 N N . GLY B 1 317 ? 11.784 32.979 111.087 1.00 32.40 317 GLY B N 1
ATOM 6615 C CA . GLY B 1 317 ? 13.040 33.648 111.336 1.00 31.57 317 GLY B CA 1
ATOM 6616 C C . GLY B 1 317 ? 13.118 34.525 112.571 1.00 34.60 317 GLY B C 1
ATOM 6617 O O . GLY B 1 317 ? 12.242 35.305 112.878 1.00 34.66 317 GLY B O 1
ATOM 6618 N N . VAL B 1 318 ? 14.216 34.350 113.285 1.00 30.20 318 VAL B N 1
ATOM 6619 C CA . VAL B 1 318 ? 14.484 35.062 114.509 1.00 35.67 318 VAL B CA 1
ATOM 6620 C C . VAL B 1 318 ? 15.824 35.814 114.558 1.00 34.65 318 VAL B C 1
ATOM 6621 O O . VAL B 1 318 ? 16.851 35.286 114.201 1.00 30.42 318 VAL B O 1
ATOM 6625 N N . TRP B 1 319 ? 15.804 37.053 115.021 1.00 36.90 319 TRP B N 1
ATOM 6626 C CA . TRP B 1 319 ? 17.011 37.840 115.165 1.00 38.02 319 TRP B CA 1
ATOM 6627 C C . TRP B 1 319 ? 17.186 38.166 116.634 1.00 40.67 319 TRP B C 1
ATOM 6628 O O . TRP B 1 319 ? 16.202 38.326 117.328 1.00 41.67 319 TRP B O 1
ATOM 6639 N N . ASN B 1 320 ? 18.424 38.226 117.116 1.00 36.71 320 ASN B N 1
ATOM 6640 C CA . ASN B 1 320 ? 18.663 38.562 118.519 1.00 44.07 320 ASN B CA 1
ATOM 6641 C C . ASN B 1 320 ? 19.587 39.746 118.840 1.00 43.88 320 ASN B C 1
ATOM 6642 O O . ASN B 1 320 ? 20.738 39.788 118.429 1.00 41.13 320 ASN B O 1
ATOM 6647 N N . ASP B 1 321 ? 19.067 40.695 119.612 1.00 47.09 321 ASP B N 1
ATOM 6648 C CA . ASP B 1 321 ? 19.819 41.864 120.051 1.00 49.39 321 ASP B CA 1
ATOM 6649 C C . ASP B 1 321 ? 19.664 42.145 121.543 1.00 52.91 321 ASP B C 1
ATOM 6650 O O . ASP B 1 321 ? 18.930 41.455 122.220 1.00 55.14 321 ASP B O 1
ATOM 6655 N N . VAL B 1 322 ? 20.361 43.170 122.031 1.00 54.10 322 VAL B N 1
ATOM 6656 C CA . VAL B 1 322 ? 20.455 43.504 123.450 1.00 62.02 322 VAL B CA 1
ATOM 6657 C C . VAL B 1 322 ? 21.438 42.513 124.027 1.00 59.91 322 VAL B C 1
ATOM 6658 O O . VAL B 1 322 ? 22.386 42.866 124.683 1.00 64.59 322 VAL B O 1
ATOM 6662 N N . ASN B 1 323 ? 21.162 41.257 123.745 1.00 55.64 323 ASN B N 1
ATOM 6663 C CA . ASN B 1 323 ? 22.108 40.177 123.604 1.00 53.73 323 ASN B CA 1
ATOM 6664 C C . ASN B 1 323 ? 23.354 40.174 124.464 1.00 56.37 323 ASN B C 1
ATOM 6665 O O . ASN B 1 323 ? 23.832 39.116 124.853 1.00 56.22 323 ASN B O 1
ATOM 6670 N N . GLU B 1 324 ? 23.910 41.350 124.715 1.00 60.37 324 GLU B N 1
ATOM 6671 C CA . GLU B 1 324 ? 25.248 41.453 125.278 1.00 62.99 324 GLU B CA 1
ATOM 6672 C C . GLU B 1 324 ? 25.534 40.906 126.674 1.00 62.49 324 GLU B C 1
ATOM 6673 O O . GLU B 1 324 ? 26.575 40.294 126.848 1.00 66.89 324 GLU B O 1
ATOM 6679 N N . PRO B 1 325 ? 24.713 41.178 127.691 1.00 62.98 325 PRO B N 1
ATOM 6680 C CA . PRO B 1 325 ? 23.390 41.827 127.664 1.00 64.92 325 PRO B CA 1
ATOM 6681 C C . PRO B 1 325 ? 23.407 43.336 127.922 1.00 69.57 325 PRO B C 1
ATOM 6682 O O . PRO B 1 325 ? 24.441 43.913 127.735 1.00 73.50 325 PRO B O 1
ATOM 6686 N N . GLN B 1 326 ? 22.315 43.941 128.391 1.00 71.34 326 GLN B N 1
ATOM 6687 C CA . GLN B 1 326 ? 22.242 45.410 128.559 1.00 85.43 326 GLN B CA 1
ATOM 6688 C C . GLN B 1 326 ? 22.074 46.039 129.990 1.00 93.79 326 GLN B C 1
ATOM 6689 O O . GLN B 1 326 ? 21.312 45.546 130.803 1.00 95.81 326 GLN B O 1
ATOM 6695 N N . ILE B 1 327 ? 22.654 47.199 130.487 1.00 92.51 327 ILE B N 1
ATOM 6696 C CA . ILE B 1 327 ? 22.914 48.296 131.470 1.00 95.55 327 ILE B CA 1
ATOM 6697 C C . ILE B 1 327 ? 23.430 48.082 132.907 1.00 105.35 327 ILE B C 1
ATOM 6698 O O . ILE B 1 327 ? 22.768 47.512 133.785 1.00 107.53 327 ILE B O 1
ATOM 6700 N N . ASN B 1 328 ? 24.150 49.157 132.905 1.00 109.49 328 ASN B N 1
ATOM 6701 C CA . ASN B 1 328 ? 25.215 49.071 133.893 1.00 108.96 328 ASN B CA 1
ATOM 6702 C C . ASN B 1 328 ? 25.562 50.314 134.763 1.00 108.94 328 ASN B C 1
ATOM 6703 O O . ASN B 1 328 ? 26.671 50.837 134.691 1.00 109.38 328 ASN B O 1
ATOM 6708 N N . ASP B 1 329 ? 24.636 50.770 135.598 1.00 108.32 329 ASP B N 1
ATOM 6709 C CA . ASP B 1 329 ? 24.925 51.806 136.606 1.00 108.40 329 ASP B CA 1
ATOM 6710 C C . ASP B 1 329 ? 23.681 52.304 137.325 1.00 109.73 329 ASP B C 1
ATOM 6711 O O . ASP B 1 329 ? 23.341 53.482 137.252 1.00 106.23 329 ASP B O 1
ATOM 6713 N N . LYS B 1 346 ? 28.559 44.374 141.305 1.00 108.64 346 LYS B N 1
ATOM 6714 C CA . LYS B 1 346 ? 28.024 44.316 139.960 1.00 115.77 346 LYS B CA 1
ATOM 6715 C C . LYS B 1 346 ? 28.708 45.306 139.009 1.00 117.18 346 LYS B C 1
ATOM 6716 O O . LYS B 1 346 ? 29.002 46.419 139.391 1.00 116.13 346 LYS B O 1
ATOM 6718 N N . LEU B 1 347 ? 29.018 44.939 137.775 1.00 117.48 347 LEU B N 1
ATOM 6719 C CA . LEU B 1 347 ? 29.646 45.929 136.879 1.00 114.48 347 LEU B CA 1
ATOM 6720 C C . LEU B 1 347 ? 29.209 45.776 135.435 1.00 111.87 347 LEU B C 1
ATOM 6721 O O . LEU B 1 347 ? 28.883 44.666 135.056 1.00 112.56 347 LEU B O 1
ATOM 6723 N N . PRO B 1 348 ? 29.206 46.842 134.622 1.00 109.66 348 PRO B N 1
ATOM 6724 C CA . PRO B 1 348 ? 28.683 46.726 133.258 1.00 107.13 348 PRO B CA 1
ATOM 6725 C C . PRO B 1 348 ? 29.585 45.879 132.377 1.00 106.77 348 PRO B C 1
ATOM 6726 O O . PRO B 1 348 ? 30.748 46.205 132.258 1.00 107.67 348 PRO B O 1
ATOM 6730 N N . ALA B 1 349 ? 29.044 44.831 131.786 1.00 105.74 349 ALA B N 1
ATOM 6731 C CA . ALA B 1 349 ? 27.630 44.545 131.966 1.00 105.38 349 ALA B CA 1
ATOM 6732 C C . ALA B 1 349 ? 27.487 43.552 133.099 1.00 108.76 349 ALA B C 1
ATOM 6733 O O . ALA B 1 349 ? 26.491 42.874 133.221 1.00 107.49 349 ALA B O 1
ATOM 6735 N N . GLY B 1 350 ? 28.504 43.495 133.933 1.00 112.35 350 GLY B N 1
ATOM 6736 C CA . GLY B 1 350 ? 28.518 42.500 134.962 1.00 114.21 350 GLY B CA 1
ATOM 6737 C C . GLY B 1 350 ? 29.779 41.679 134.952 1.00 113.96 350 GLY B C 1
ATOM 6738 O O . GLY B 1 350 ? 29.706 40.480 135.115 1.00 116.18 350 GLY B O 1
ATOM 6739 N N . THR B 1 351 ? 30.943 42.299 134.816 1.00 114.86 351 THR B N 1
ATOM 6740 C CA . THR B 1 351 ? 32.166 41.519 134.803 1.00 116.59 351 THR B CA 1
ATOM 6741 C C . THR B 1 351 ? 32.366 41.278 136.272 1.00 118.04 351 THR B C 1
ATOM 6742 O O . THR B 1 351 ? 33.331 41.705 136.881 1.00 116.74 351 THR B O 1
ATOM 6746 N N . HIS B 1 352 ? 31.375 40.593 136.827 1.00 119.69 352 HIS B N 1
ATOM 6747 C CA . HIS B 1 352 ? 31.219 40.347 138.258 1.00 121.10 352 HIS B CA 1
ATOM 6748 C C . HIS B 1 352 ? 31.389 38.877 138.507 1.00 121.12 352 HIS B C 1
ATOM 6749 O O . HIS B 1 352 ? 30.739 38.288 139.348 1.00 122.79 352 HIS B O 1
ATOM 6756 N N . LEU B 1 353 ? 32.279 38.272 137.730 1.00 121.13 353 LEU B N 1
ATOM 6757 C CA . LEU B 1 353 ? 32.517 36.839 137.801 1.00 120.72 353 LEU B CA 1
ATOM 6758 C C . LEU B 1 353 ? 32.985 36.322 136.448 1.00 118.05 353 LEU B C 1
ATOM 6759 O O . LEU B 1 353 ? 34.169 36.043 136.259 1.00 116.37 353 LEU B O 1
ATOM 6761 N N . GLN B 1 354 ? 32.231 36.541 135.402 1.00 118.94 354 GLN B N 1
ATOM 6762 C CA . GLN B 1 354 ? 32.898 36.324 134.133 1.00 112.45 354 GLN B CA 1
ATOM 6763 C C . GLN B 1 354 ? 32.447 37.199 132.971 1.00 108.60 354 GLN B C 1
ATOM 6764 O O . GLN B 1 354 ? 33.253 37.710 132.237 1.00 114.27 354 GLN B O 1
ATOM 6770 N N . TYR B 1 355 ? 31.143 37.375 132.885 1.00 107.12 355 TYR B N 1
ATOM 6771 C CA . TYR B 1 355 ? 30.290 37.807 131.764 1.00 99.86 355 TYR B CA 1
ATOM 6772 C C . TYR B 1 355 ? 30.868 37.853 130.333 1.00 85.82 355 TYR B C 1
ATOM 6773 O O . TYR B 1 355 ? 31.917 38.421 130.065 1.00 85.70 355 TYR B O 1
ATOM 6782 N N . HIS B 1 356 ? 30.201 37.132 129.443 1.00 81.68 356 HIS B N 1
ATOM 6783 C CA . HIS B 1 356 ? 29.927 37.471 128.059 1.00 67.15 356 HIS B CA 1
ATOM 6784 C C . HIS B 1 356 ? 31.141 37.538 127.192 1.00 62.72 356 HIS B C 1
ATOM 6785 O O . HIS B 1 356 ? 32.203 37.158 127.619 1.00 67.97 356 HIS B O 1
ATOM 6792 N N . ASN B 1 357 ? 30.927 38.045 125.989 1.00 59.58 357 ASN B N 1
ATOM 6793 C CA . ASN B 1 357 ? 31.879 38.043 124.888 1.00 55.33 357 ASN B CA 1
ATOM 6794 C C . ASN B 1 357 ? 31.626 36.765 124.071 1.00 48.09 357 ASN B C 1
ATOM 6795 O O . ASN B 1 357 ? 31.980 36.676 122.915 1.00 46.42 357 ASN B O 1
ATOM 6800 N N . VAL B 1 358 ? 31.039 35.787 124.742 1.00 49.45 358 VAL B N 1
ATOM 6801 C CA . VAL B 1 358 ? 30.419 34.641 124.119 1.00 45.01 358 VAL B CA 1
ATOM 6802 C C . VAL B 1 358 ? 28.974 34.462 124.530 1.00 41.47 358 VAL B C 1
ATOM 6803 O O . VAL B 1 358 ? 28.415 33.416 124.323 1.00 36.40 358 VAL B O 1
ATOM 6807 N N . TYR B 1 359 ? 28.390 35.462 125.165 1.00 43.85 359 TYR B N 1
ATOM 6808 C CA . TYR B 1 359 ? 26.987 35.400 125.546 1.00 45.88 359 TYR B CA 1
ATOM 6809 C C . TYR B 1 359 ? 25.988 35.336 124.396 1.00 42.75 359 TYR B C 1
ATOM 6810 O O . TYR B 1 359 ? 25.027 34.593 124.435 1.00 43.02 359 TYR B O 1
ATOM 6819 N N . GLY B 1 360 ? 26.193 36.199 123.421 1.00 38.42 360 GLY B N 1
ATOM 6820 C CA . GLY B 1 360 ? 25.440 36.200 122.191 1.00 40.14 360 GLY B CA 1
ATOM 6821 C C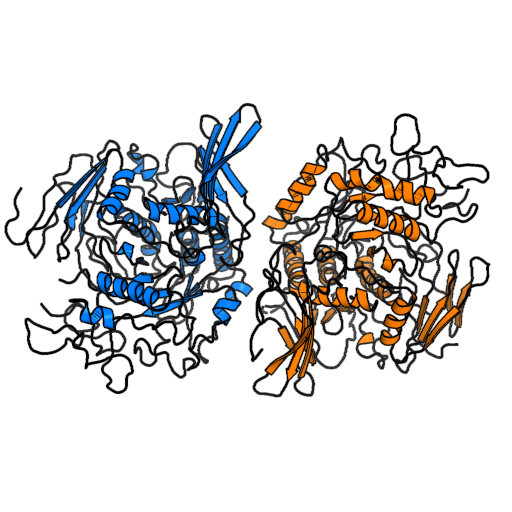 . GLY B 1 360 ? 25.693 34.950 121.410 1.00 38.86 360 GLY B C 1
ATOM 6822 O O . GLY B 1 360 ? 24.803 34.407 120.807 1.00 34.74 360 GLY B O 1
ATOM 6823 N N . PHE B 1 361 ? 26.938 34.514 121.444 1.00 35.63 361 PHE B N 1
ATOM 6824 C CA . PHE B 1 361 ? 27.366 33.325 120.760 1.00 32.75 361 PHE B CA 1
ATOM 6825 C C . PHE B 1 361 ? 26.615 32.151 121.320 1.00 31.31 361 PHE B C 1
ATOM 6826 O O . PHE B 1 361 ? 26.205 31.287 120.586 1.00 30.61 361 PHE B O 1
ATOM 6834 N N . LEU B 1 362 ? 26.522 32.102 122.645 1.00 36.55 362 LEU B N 1
ATOM 6835 C CA . LEU B 1 362 ? 25.763 31.101 123.388 1.00 35.60 362 LEU B CA 1
ATOM 6836 C C . LEU B 1 362 ? 24.255 31.132 123.288 1.00 34.70 362 LEU B C 1
ATOM 6837 O O . LEU B 1 362 ? 23.629 30.092 123.154 1.00 33.54 362 LEU B O 1
ATOM 6842 N N . MET B 1 363 ? 23.674 32.319 123.417 1.00 35.03 363 MET B N 1
ATOM 6843 C CA . MET B 1 363 ? 22.236 32.497 123.297 1.00 36.70 363 MET B CA 1
ATOM 6844 C C . MET B 1 363 ? 21.758 32.136 121.909 1.00 31.07 363 MET B C 1
ATOM 6845 O O . MET B 1 363 ? 20.774 31.453 121.739 1.00 28.33 363 MET B O 1
ATOM 6850 N N . VAL B 1 364 ? 22.457 32.626 120.912 1.00 32.28 364 VAL B N 1
ATOM 6851 C CA . VAL B 1 364 ? 22.036 32.418 119.554 1.00 33.17 364 VAL B CA 1
ATOM 6852 C C . VAL B 1 364 ? 22.055 30.948 119.203 1.00 28.67 364 VAL B C 1
ATOM 6853 O O . VAL B 1 364 ? 21.197 30.452 118.492 1.00 27.14 364 VAL B O 1
ATOM 6857 N N . LYS B 1 365 ? 23.058 30.255 119.706 1.00 30.76 365 LYS B N 1
ATOM 6858 C CA . LYS B 1 365 ? 23.264 28.839 119.443 1.00 28.97 365 LYS B CA 1
ATOM 6859 C C . LYS B 1 365 ? 22.126 27.963 119.974 1.00 29.64 365 LYS B C 1
ATOM 6860 O O . LYS B 1 365 ? 21.678 27.078 119.294 1.00 26.18 365 LYS B O 1
ATOM 6866 N N . ALA B 1 366 ? 21.689 28.207 121.201 1.00 30.98 366 ALA B N 1
ATOM 6867 C CA . ALA B 1 366 ? 20.449 27.645 121.726 1.00 31.04 366 ALA B CA 1
ATOM 6868 C C . ALA B 1 366 ? 19.240 28.170 120.980 1.00 29.24 366 ALA B C 1
ATOM 6869 O O . ALA B 1 366 ? 18.316 27.460 120.664 1.00 30.69 366 ALA B O 1
ATOM 6871 N N . SER B 1 367 ? 19.274 29.443 120.686 1.00 29.40 367 SER B N 1
ATOM 6872 C CA . SER B 1 367 ? 18.167 30.077 120.035 1.00 31.15 367 SER B CA 1
ATOM 6873 C C . SER B 1 367 ? 17.960 29.353 118.709 1.00 31.45 367 SER B C 1
ATOM 6874 O O . SER B 1 367 ? 16.864 29.325 118.189 1.00 30.44 367 SER B O 1
ATOM 6877 N N . ARG B 1 368 ? 19.039 28.816 118.161 1.00 27.75 368 ARG B N 1
ATOM 6878 C CA . ARG B 1 368 ? 19.030 27.913 117.017 1.00 26.91 368 ARG B CA 1
ATOM 6879 C C . ARG B 1 368 ? 18.478 26.507 117.223 1.00 26.63 368 ARG B C 1
ATOM 6880 O O . ARG B 1 368 ? 17.785 25.974 116.389 1.00 25.43 368 ARG B O 1
ATOM 6888 N N . GLU B 1 369 ? 18.892 25.887 118.308 1.00 28.77 369 GLU B N 1
ATOM 6889 C CA . GLU B 1 369 ? 18.595 24.502 118.579 1.00 32.26 369 GLU B CA 1
ATOM 6890 C C . GLU B 1 369 ? 17.114 24.337 118.741 1.00 36.74 369 GLU B C 1
ATOM 6891 O O . GLU B 1 369 ? 16.540 23.348 118.328 1.00 34.18 369 GLU B O 1
ATOM 6897 N N . GLY B 1 370 ? 16.511 25.321 119.388 1.00 38.08 370 GLY B N 1
ATOM 6898 C CA . GLY B 1 370 ? 15.094 25.361 119.633 1.00 35.85 370 GLY B CA 1
ATOM 6899 C C . GLY B 1 370 ? 14.302 25.452 118.371 1.00 37.79 370 GLY B C 1
ATOM 6900 O O . GLY B 1 370 ? 13.242 24.879 118.267 1.00 35.83 370 GLY B O 1
ATOM 6901 N N . ILE B 1 371 ? 14.802 26.217 117.422 1.00 36.29 371 ILE B N 1
ATOM 6902 C CA . ILE B 1 371 ? 14.127 26.329 116.159 1.00 31.31 371 ILE B CA 1
ATOM 6903 C C . ILE B 1 371 ? 14.093 24.992 115.458 1.00 31.39 371 ILE B C 1
ATOM 6904 O O . ILE B 1 371 ? 13.048 24.526 115.103 1.00 35.94 371 ILE B O 1
ATOM 6909 N N . LEU B 1 372 ? 15.253 24.393 115.275 1.00 34.07 372 LEU B N 1
ATOM 6910 C CA . LEU B 1 372 ? 15.427 23.119 114.617 1.00 34.06 372 LEU B CA 1
ATOM 6911 C C . LEU B 1 372 ? 14.682 22.043 115.359 1.00 36.76 372 LEU B C 1
ATOM 6912 O O . LEU B 1 372 ? 14.216 21.083 114.786 1.00 33.93 372 LEU B O 1
ATOM 6917 N N . ASP B 1 373 ? 14.631 22.211 116.668 1.00 37.22 373 ASP B N 1
ATOM 6918 C CA . ASP B 1 373 ? 13.929 21.330 117.550 1.00 35.99 373 ASP B CA 1
ATOM 6919 C C . ASP B 1 373 ? 12.480 21.382 117.172 1.00 41.24 373 ASP B C 1
ATOM 6920 O O . ASP B 1 373 ? 11.833 20.365 117.051 1.00 46.11 373 ASP B O 1
ATOM 6925 N N . ALA B 1 374 ? 11.963 22.592 117.013 1.00 40.14 374 ALA B N 1
ATOM 6926 C CA . ALA B 1 374 ? 10.558 22.809 116.725 1.00 37.70 374 ALA B CA 1
ATOM 6927 C C . ALA B 1 374 ? 10.115 22.874 115.270 1.00 35.74 374 ALA B C 1
ATOM 6928 O O . ALA B 1 374 ? 8.930 22.796 115.008 1.00 37.49 374 ALA B O 1
ATOM 6930 N N . ARG B 1 375 ? 11.018 23.083 114.338 1.00 36.64 375 ARG B N 1
ATOM 6931 C CA . ARG B 1 375 ? 10.570 23.106 112.965 1.00 45.59 375 ARG B CA 1
ATOM 6932 C C . ARG B 1 375 ? 11.087 21.935 112.172 1.00 44.46 375 ARG B C 1
ATOM 6933 O O . ARG B 1 375 ? 12.235 21.538 112.300 1.00 38.99 375 ARG B O 1
ATOM 6941 N N . PRO B 1 376 ? 10.232 21.443 111.268 1.00 42.18 376 PRO B N 1
ATOM 6942 C CA . PRO B 1 376 ? 10.446 20.212 110.520 1.00 40.25 376 PRO B CA 1
ATOM 6943 C C . PRO B 1 376 ? 11.343 20.271 109.286 1.00 45.01 376 PRO B C 1
ATOM 6944 O O . PRO B 1 376 ? 10.887 20.147 108.162 1.00 49.01 376 PRO B O 1
ATOM 6948 N N . GLU B 1 377 ? 12.640 20.349 109.511 1.00 40.43 377 GLU B N 1
ATOM 6949 C CA . GLU B 1 377 ? 13.574 20.324 108.409 1.00 44.65 377 GLU B CA 1
ATOM 6950 C C . GLU B 1 377 ? 13.382 21.374 107.326 1.00 44.75 377 GLU B C 1
ATOM 6951 O O . GLU B 1 377 ? 13.206 21.068 106.169 1.00 43.81 377 GLU B O 1
ATOM 6953 N N . LYS B 1 378 ? 13.469 22.625 107.740 1.00 41.61 378 LYS B N 1
ATOM 6954 C CA . LYS B 1 378 ? 13.668 23.749 106.855 1.00 36.59 378 LYS B CA 1
ATOM 6955 C C . LYS B 1 378 ? 14.789 24.392 107.550 1.00 28.87 378 LYS B C 1
ATOM 6956 O O . LYS B 1 378 ? 15.026 24.068 108.682 1.00 31.46 378 LYS B O 1
ATOM 6958 N N . ARG B 1 379 ? 15.499 25.276 106.879 1.00 30.25 379 ARG B N 1
ATOM 6959 C CA . ARG B 1 379 ? 16.639 25.935 107.508 1.00 25.56 379 ARG B CA 1
ATOM 6960 C C . ARG B 1 379 ? 16.283 27.118 108.354 1.00 24.48 379 ARG B C 1
ATOM 6961 O O . ARG B 1 379 ? 15.636 28.036 107.916 1.00 24.80 379 ARG B O 1
ATOM 6969 N N . PRO B 1 380 ? 16.752 27.113 109.589 1.00 21.98 380 PRO B N 1
ATOM 6970 C CA . PRO B 1 380 ? 16.563 28.266 110.455 1.00 24.45 380 PRO B CA 1
ATOM 6971 C C . PRO B 1 380 ? 17.247 29.502 109.905 1.00 19.94 380 PRO B C 1
ATOM 6972 O O . PRO B 1 380 ? 18.368 29.447 109.452 1.00 20.43 380 PRO B O 1
ATOM 6976 N N . PHE B 1 381 ? 16.565 30.621 109.953 1.00 20.54 381 PHE B N 1
ATOM 6977 C CA . PHE B 1 381 ? 17.228 31.866 109.693 1.00 22.77 381 PHE B CA 1
ATOM 6978 C C . PHE B 1 381 ? 17.341 32.691 110.970 1.00 27.05 381 PHE B C 1
ATOM 6979 O O . PHE B 1 381 ? 16.444 33.427 111.343 1.00 24.40 381 PHE B O 1
ATOM 6987 N N . ILE B 1 382 ? 18.475 32.552 111.622 1.00 26.28 382 ILE B N 1
ATOM 6988 C CA . ILE B 1 382 ? 18.709 33.124 112.915 1.00 25.54 382 ILE B CA 1
ATOM 6989 C C . ILE B 1 382 ? 19.849 34.134 112.807 1.00 23.70 382 ILE B C 1
ATOM 6990 O O . ILE B 1 382 ? 20.820 33.925 112.120 1.00 20.59 382 ILE B O 1
ATOM 6995 N N . LEU B 1 383 ? 19.663 35.261 113.473 1.00 28.52 383 LEU B N 1
ATOM 6996 C CA . LEU B 1 383 ? 20.594 36.379 113.471 1.00 27.21 383 LEU B CA 1
ATOM 6997 C C . LEU B 1 383 ? 20.839 36.833 114.884 1.00 29.64 383 LEU B C 1
ATOM 6998 O O . LEU B 1 383 ? 19.978 36.744 115.723 1.00 32.15 383 LEU B O 1
ATOM 7003 N N . THR B 1 384 ? 22.025 37.322 115.145 1.00 27.78 384 THR B N 1
ATOM 7004 C CA . THR B 1 384 ? 22.330 37.803 116.460 1.00 32.02 384 THR B CA 1
ATOM 7005 C C . THR B 1 384 ? 22.977 39.151 116.278 1.00 32.85 384 THR B C 1
ATOM 7006 O O . THR B 1 384 ? 23.593 39.381 115.263 1.00 32.65 384 THR B O 1
ATOM 7010 N N . ARG B 1 385 ? 22.755 40.073 117.204 1.00 37.10 385 ARG B N 1
ATOM 7011 C CA . ARG B 1 385 ? 23.594 41.251 117.289 1.00 40.08 385 ARG B CA 1
ATOM 7012 C C . ARG B 1 385 ? 24.999 40.930 117.738 1.00 35.98 385 ARG B C 1
ATOM 7013 O O . ARG B 1 385 ? 25.956 41.396 117.181 1.00 41.69 385 ARG B O 1
ATOM 7021 N N . SER B 1 386 ? 25.102 40.159 118.797 1.00 37.60 386 SER B N 1
ATOM 7022 C CA . SER B 1 386 ? 26.351 39.957 119.498 1.00 38.65 386 SER B CA 1
ATOM 7023 C C . SER B 1 386 ? 26.886 38.559 119.336 1.00 37.64 386 SER B C 1
ATOM 7024 O O . SER B 1 386 ? 26.168 37.605 119.491 1.00 37.56 386 SER B O 1
ATOM 7027 N N . ASN B 1 387 ? 28.160 38.439 119.035 1.00 37.19 387 ASN B N 1
ATOM 7028 C CA . ASN B 1 387 ? 28.786 37.142 119.058 1.00 35.90 387 ASN B CA 1
ATOM 7029 C C . ASN B 1 387 ? 30.301 37.156 119.001 1.00 34.87 387 ASN B C 1
ATOM 7030 O O . ASN B 1 387 ? 30.927 38.172 119.203 1.00 32.08 387 ASN B O 1
ATOM 7035 N N . PHE B 1 388 ? 30.853 35.993 118.709 1.00 32.75 388 PHE B N 1
ATOM 7036 C CA . PHE B 1 388 ? 32.263 35.709 118.777 1.00 29.31 388 PHE B CA 1
ATOM 7037 C C . PHE B 1 388 ? 32.646 35.018 117.483 1.00 26.50 388 PHE B C 1
ATOM 7038 O O . PHE B 1 388 ? 31.788 34.621 116.733 1.00 24.72 388 PHE B O 1
ATOM 7046 N N . LEU B 1 389 ? 33.933 34.896 117.204 1.00 25.90 389 LEU B N 1
ATOM 7047 C CA . LEU B 1 389 ? 34.357 34.309 115.951 1.00 24.43 389 LEU B CA 1
ATOM 7048 C C . LEU B 1 389 ? 33.956 32.832 115.903 1.00 23.94 389 LEU B C 1
ATOM 7049 O O . LEU B 1 389 ? 33.920 32.166 116.911 1.00 23.79 389 LEU B O 1
ATOM 7054 N N . GLY B 1 390 ? 33.613 32.346 114.727 1.00 19.98 390 GLY B N 1
ATOM 7055 C CA . GLY B 1 390 ? 33.015 31.045 114.581 1.00 18.13 390 GLY B CA 1
ATOM 7056 C C . GLY B 1 390 ? 31.521 31.019 114.824 1.00 17.82 390 GLY B C 1
ATOM 7057 O O . GLY B 1 390 ? 30.908 29.993 114.738 1.00 17.53 390 GLY B O 1
ATOM 7058 N N . GLY B 1 391 ? 30.939 32.165 115.120 1.00 17.25 391 GLY B N 1
ATOM 7059 C CA . GLY B 1 391 ? 29.509 32.308 115.334 1.00 19.93 391 GLY B CA 1
ATOM 7060 C C . GLY B 1 391 ? 28.704 32.062 114.083 1.00 17.46 391 GLY B C 1
ATOM 7061 O O . GLY B 1 391 ? 27.530 31.762 114.123 1.00 15.76 391 GLY B O 1
ATOM 7062 N N . GLN B 1 392 ? 29.401 32.176 112.972 1.00 17.08 392 GLN B N 1
ATOM 7063 C CA . GLN B 1 392 ? 28.881 32.038 111.633 1.00 17.32 392 GLN B CA 1
ATOM 7064 C C . GLN B 1 392 ? 28.369 30.621 111.427 1.00 15.85 392 GLN B C 1
ATOM 7065 O O . GLN B 1 392 ? 27.587 30.360 110.549 1.00 16.82 392 GLN B O 1
ATOM 7071 N N . ARG B 1 393 ? 28.824 29.719 112.269 1.00 15.96 393 ARG B N 1
ATOM 7072 C CA . ARG B 1 393 ? 28.264 28.386 112.403 1.00 17.24 393 ARG B CA 1
ATOM 7073 C C . ARG B 1 393 ? 26.831 28.337 112.934 1.00 17.48 393 ARG B C 1
ATOM 7074 O O . ARG B 1 393 ? 26.092 27.444 112.590 1.00 15.74 393 ARG B O 1
ATOM 7082 N N . TYR B 1 394 ? 26.461 29.267 113.799 1.00 17.00 394 TYR B N 1
ATOM 7083 C CA . TYR B 1 394 ? 25.100 29.309 114.276 1.00 19.30 394 TYR B CA 1
ATOM 7084 C C . TYR B 1 394 ? 24.289 30.550 113.903 1.00 20.36 394 TYR B C 1
ATOM 7085 O O . TYR B 1 394 ? 23.077 30.548 114.028 1.00 18.44 394 TYR B O 1
ATOM 7094 N N . ALA B 1 395 ? 24.945 31.621 113.501 1.00 18.01 395 ALA B N 1
ATOM 7095 C CA . ALA B 1 395 ? 24.222 32.855 113.292 1.00 17.81 395 ALA B CA 1
ATOM 7096 C C . ALA B 1 395 ? 24.819 33.830 112.274 1.00 17.25 395 ALA B C 1
ATOM 7097 O O . ALA B 1 395 ? 25.987 33.801 111.970 1.00 16.65 395 ALA B O 1
ATOM 7099 N N . ALA B 1 396 ? 23.982 34.739 111.812 1.00 16.79 396 ALA B N 1
ATOM 7100 C CA . ALA B 1 396 ? 24.399 35.847 110.997 1.00 19.53 396 ALA B CA 1
ATOM 7101 C C . ALA B 1 396 ? 24.083 37.160 111.691 1.00 22.10 396 ALA B C 1
ATOM 7102 O O . ALA B 1 396 ? 23.324 37.200 112.624 1.00 22.97 396 ALA B 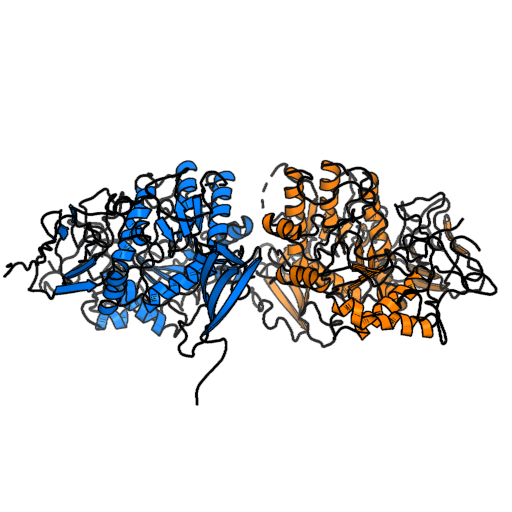O 1
ATOM 7104 N N . THR B 1 397 ? 24.664 38.232 111.195 1.00 21.84 397 THR B N 1
ATOM 7105 C CA . THR B 1 397 ? 24.692 39.492 111.897 1.00 29.63 397 THR B CA 1
ATOM 7106 C C . THR B 1 397 ? 24.277 40.703 111.060 1.00 29.86 397 THR B C 1
ATOM 7107 O O . THR B 1 397 ? 24.214 40.645 109.858 1.00 27.00 397 THR B O 1
ATOM 7111 N N . TRP B 1 398 ? 23.980 41.798 111.731 1.00 31.36 398 TRP B N 1
ATOM 7112 C CA . TRP B 1 398 ? 23.713 43.034 111.057 1.00 34.38 398 TRP B CA 1
ATOM 7113 C C . TRP B 1 398 ? 24.579 44.100 111.677 1.00 39.86 398 TRP B C 1
ATOM 7114 O O . TRP B 1 398 ? 24.896 44.013 112.842 1.00 40.93 398 TRP B O 1
ATOM 7125 N N . THR B 1 399 ? 24.971 45.105 110.916 1.00 43.68 399 THR B N 1
ATOM 7126 C CA . THR B 1 399 ? 25.869 46.076 111.487 1.00 45.78 399 THR B CA 1
ATOM 7127 C C . THR B 1 399 ? 25.100 47.122 112.239 1.00 50.40 399 THR B C 1
ATOM 7128 O O . THR B 1 399 ? 24.423 47.953 111.660 1.00 55.35 399 THR B O 1
ATOM 7132 N N . GLY B 1 400 ? 25.157 46.976 113.552 1.00 53.11 400 GLY B N 1
ATOM 7133 C CA . GLY B 1 400 ? 24.907 48.016 114.506 1.00 57.40 400 GLY B CA 1
ATOM 7134 C C . GLY B 1 400 ? 23.486 48.474 114.618 1.00 60.64 400 GLY B C 1
ATOM 7135 O O . GLY B 1 400 ? 22.557 47.869 114.141 1.00 59.85 400 GLY B O 1
ATOM 7136 N N . ASP B 1 401 ? 23.339 49.607 115.260 1.00 65.05 401 ASP B N 1
ATOM 7137 C CA . ASP B 1 401 ? 22.175 50.401 115.113 1.00 67.17 401 ASP B CA 1
ATOM 7138 C C . ASP B 1 401 ? 22.749 51.347 114.113 1.00 70.73 401 ASP B C 1
ATOM 7139 O O . ASP B 1 401 ? 23.806 51.892 114.328 1.00 69.35 401 ASP B O 1
ATOM 7144 N N . ASN B 1 402 ? 22.084 51.494 112.987 1.00 70.48 402 ASN B N 1
ATOM 7145 C CA . ASN B 1 402 ? 22.627 52.289 111.911 1.00 75.60 402 ASN B CA 1
ATOM 7146 C C . ASN B 1 402 ? 22.590 53.800 112.141 1.00 79.23 402 ASN B C 1
ATOM 7147 O O . ASN B 1 402 ? 21.925 54.303 113.038 1.00 82.33 402 ASN B O 1
ATOM 7152 N N . GLY B 1 403 ? 23.290 54.517 111.287 1.00 80.01 403 GLY B N 1
ATOM 7153 C CA . GLY B 1 403 ? 23.131 55.942 111.204 1.00 86.15 403 GLY B CA 1
ATOM 7154 C C . GLY B 1 403 ? 22.574 56.319 109.851 1.00 82.98 403 GLY B C 1
ATOM 7155 O O . GLY B 1 403 ? 23.139 56.016 108.814 1.00 78.99 403 GLY B O 1
ATOM 7156 N N . SER B 1 404 ? 21.487 57.060 109.870 1.00 83.82 404 SER B N 1
ATOM 7157 C CA . SER B 1 404 ? 20.983 57.681 108.654 1.00 85.04 404 SER B CA 1
ATOM 7158 C C . SER B 1 404 ? 21.827 58.950 108.355 1.00 89.62 404 SER B C 1
ATOM 7159 O O . SER B 1 404 ? 21.485 59.772 107.514 1.00 91.27 404 SER B O 1
ATOM 7162 N N . CYS B 1 405 ? 22.951 58.974 109.051 1.00 86.08 405 CYS B N 1
ATOM 7163 C CA . CYS B 1 405 ? 24.010 59.933 108.919 1.00 84.12 405 CYS B CA 1
ATOM 7164 C C . CYS B 1 405 ? 24.694 59.698 107.592 1.00 78.83 405 CYS B C 1
ATOM 7165 O O . CYS B 1 405 ? 24.682 58.590 107.085 1.00 76.82 405 CYS B O 1
ATOM 7168 N N . TRP B 1 406 ? 25.266 60.747 107.024 1.00 80.72 406 TRP B N 1
ATOM 7169 C CA . TRP B 1 406 ? 25.978 60.633 105.766 1.00 78.77 406 TRP B CA 1
ATOM 7170 C C . TRP B 1 406 ? 27.205 59.743 105.846 1.00 75.62 406 TRP B C 1
ATOM 7171 O O . TRP B 1 406 ? 27.561 59.074 104.887 1.00 69.54 406 TRP B O 1
ATOM 7182 N N . ASP B 1 407 ? 27.877 59.775 106.981 1.00 73.22 407 ASP B N 1
ATOM 7183 C CA . ASP B 1 407 ? 29.096 59.021 107.147 1.00 70.54 407 ASP B CA 1
ATOM 7184 C C . ASP B 1 407 ? 28.934 57.631 107.731 1.00 68.55 407 ASP B C 1
ATOM 7185 O O . ASP B 1 407 ? 29.904 56.905 107.843 1.00 63.80 407 ASP B O 1
ATOM 7190 N N . HIS B 1 408 ? 27.739 57.293 108.193 1.00 71.53 408 HIS B N 1
ATOM 7191 C CA . HIS B 1 408 ? 27.344 55.897 108.406 1.00 68.90 408 HIS B CA 1
ATOM 7192 C C . HIS B 1 408 ? 27.099 55.106 107.144 1.00 60.00 408 HIS B C 1
ATOM 7193 O O . HIS B 1 408 ? 27.422 53.948 107.074 1.00 52.37 408 HIS B O 1
ATOM 7200 N N . LEU B 1 409 ? 26.546 55.767 106.141 1.00 59.61 409 LEU B N 1
ATOM 7201 C CA . LEU B 1 409 ? 26.260 55.140 104.868 1.00 56.82 409 LEU B CA 1
ATOM 7202 C C . LEU B 1 409 ? 27.583 54.660 104.345 1.00 52.14 409 LEU B C 1
ATOM 7203 O O . LEU B 1 409 ? 27.653 53.648 103.678 1.00 49.75 409 LEU B O 1
ATOM 7208 N N . LYS B 1 410 ? 28.594 55.457 104.635 1.00 55.27 410 LYS B N 1
ATOM 7209 C CA . LYS B 1 410 ? 29.990 55.220 104.317 1.00 56.77 410 LYS B CA 1
ATOM 7210 C C . LYS B 1 410 ? 30.717 54.077 105.040 1.00 47.41 410 LYS B C 1
ATOM 7211 O O . LYS B 1 410 ? 31.420 53.296 104.419 1.00 40.25 410 LYS B O 1
ATOM 7217 N N . MET B 1 411 ? 30.581 54.030 106.358 1.00 52.31 411 MET B N 1
ATOM 7218 C CA . MET B 1 411 ? 31.331 53.105 107.209 1.00 46.69 411 MET B CA 1
ATOM 7219 C C . MET B 1 411 ? 30.830 51.701 107.056 1.00 41.32 411 MET B C 1
ATOM 7220 O O . MET B 1 411 ? 31.421 50.769 107.563 1.00 38.06 411 MET B O 1
ATOM 7225 N N . SER B 1 412 ? 29.710 51.596 106.361 1.00 45.11 412 SER B N 1
ATOM 7226 C CA . SER B 1 412 ? 29.043 50.347 106.093 1.00 38.63 412 SER B CA 1
ATOM 7227 C C . SER B 1 412 ? 29.856 49.401 105.242 1.00 36.14 412 SER B C 1
ATOM 7228 O O . SER B 1 412 ? 29.877 48.224 105.504 1.00 33.88 412 SER B O 1
ATOM 7231 N N . VAL B 1 413 ? 30.472 49.905 104.186 1.00 35.38 413 VAL B N 1
ATOM 7232 C CA . VAL B 1 413 ? 31.309 49.075 103.358 1.00 32.21 413 VAL B CA 1
ATOM 7233 C C . VAL B 1 413 ? 32.489 48.599 104.170 1.00 32.54 413 VAL B C 1
ATOM 7234 O O . VAL B 1 413 ? 32.804 47.423 104.170 1.00 33.06 413 VAL B O 1
ATOM 7238 N N . PRO B 1 414 ? 33.136 49.488 104.894 1.00 37.70 414 PRO B N 1
ATOM 7239 C CA . PRO B 1 414 ? 34.281 49.070 105.687 1.00 33.81 414 PRO B CA 1
ATOM 7240 C C . PRO B 1 414 ? 33.849 48.065 1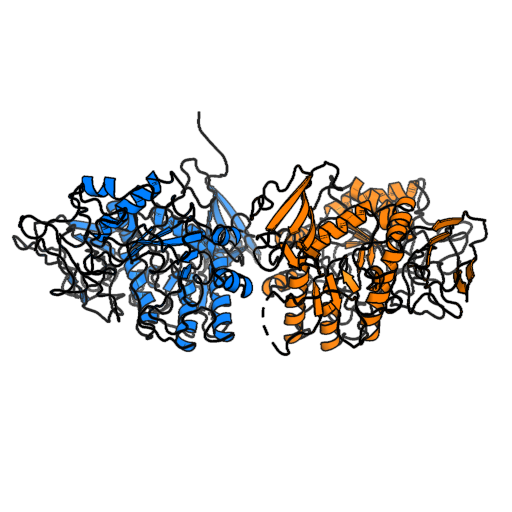06.723 1.00 31.10 414 PRO B C 1
ATOM 7241 O O . PRO B 1 414 ? 34.601 47.177 107.023 1.00 30.84 414 PRO B O 1
ATOM 7245 N N . MET B 1 415 ? 32.677 48.249 107.295 1.00 32.33 415 MET B N 1
ATOM 7246 C CA . MET B 1 415 ? 32.148 47.323 108.283 1.00 34.89 415 MET B CA 1
ATOM 7247 C C . MET B 1 415 ? 31.768 45.926 107.840 1.00 29.94 415 MET B C 1
ATOM 7248 O O . MET B 1 415 ? 32.058 44.972 108.522 1.00 27.11 415 MET B O 1
ATOM 7253 N N . SER B 1 416 ? 31.062 45.822 106.735 1.00 29.31 416 SER B N 1
ATOM 7254 C CA . SER B 1 416 ? 30.628 44.535 106.225 1.00 32.44 416 SER B CA 1
ATOM 7255 C C . SER B 1 416 ? 31.612 43.971 105.216 1.00 28.38 416 SER B C 1
ATOM 7256 O O . SER B 1 416 ? 31.417 42.895 104.672 1.00 25.20 416 SER B O 1
ATOM 7259 N N . LEU B 1 417 ? 32.633 44.742 104.894 1.00 27.99 417 LEU B N 1
ATOM 7260 C CA . LEU B 1 417 ? 33.838 44.189 104.322 1.00 28.15 417 LEU B CA 1
ATOM 7261 C C . LEU B 1 417 ? 34.656 43.377 105.312 1.00 23.13 417 LEU B C 1
ATOM 7262 O O . LEU B 1 417 ? 35.087 42.291 105.032 1.00 19.60 417 LEU B O 1
ATOM 7267 N N . THR B 1 418 ? 34.848 43.950 106.478 1.00 23.10 418 THR B N 1
ATOM 7268 C CA . THR B 1 418 ? 35.682 43.423 107.543 1.00 24.66 418 THR B CA 1
ATOM 7269 C C . THR B 1 418 ? 35.204 42.084 108.100 1.00 22.32 418 THR B C 1
ATOM 7270 O O . THR B 1 418 ? 35.989 41.209 108.380 1.00 18.91 418 THR B O 1
ATOM 7274 N N . LEU B 1 419 ? 33.902 41.934 108.248 1.00 22.98 419 LEU B N 1
ATOM 7275 C CA . LEU B 1 419 ? 33.327 40.754 108.858 1.00 21.12 419 LEU B CA 1
ATOM 7276 C C . LEU B 1 419 ? 33.625 39.495 108.079 1.00 17.40 419 LEU B C 1
ATOM 7277 O O . LEU B 1 419 ? 33.808 38.452 108.642 1.00 16.67 419 LEU B O 1
ATOM 7282 N N . GLY B 1 420 ? 33.611 39.609 106.769 1.00 19.18 420 GLY B N 1
ATOM 7283 C CA . GLY B 1 420 ? 33.988 38.532 105.902 1.00 18.52 420 GLY B CA 1
ATOM 7284 C C . GLY B 1 420 ? 35.425 38.152 106.070 1.00 16.72 420 GLY B C 1
ATOM 7285 O O . GLY B 1 420 ? 35.750 37.005 106.076 1.00 17.38 420 GLY B O 1
ATOM 7286 N N . LEU B 1 421 ? 36.288 39.128 106.228 1.00 18.58 421 LEU B N 1
ATOM 7287 C CA . LEU B 1 421 ? 37.696 38.876 106.464 1.00 20.61 421 LEU B CA 1
ATOM 7288 C C . LEU B 1 421 ? 37.887 38.168 107.799 1.00 19.24 421 LEU B C 1
ATOM 7289 O O . LEU B 1 421 ? 38.885 37.545 108.057 1.00 13.89 421 LEU B O 1
ATOM 7294 N N . SER B 1 422 ? 36.848 38.269 108.598 1.00 19.34 422 SER B N 1
ATOM 7295 C CA . SER B 1 422 ? 36.702 37.634 109.885 1.00 18.64 422 SER B CA 1
ATOM 7296 C C . SER B 1 422 ? 35.791 36.413 109.845 1.00 17.52 422 SER B C 1
ATOM 7297 O O . SER B 1 422 ? 35.337 35.943 110.867 1.00 18.81 422 SER B O 1
ATOM 7300 N N . GLY B 1 423 ? 35.529 35.907 108.661 1.00 13.50 423 GLY B N 1
ATOM 7301 C CA . GLY B 1 423 ? 34.847 34.649 108.504 1.00 19.64 423 GLY B CA 1
ATOM 7302 C C . GLY B 1 423 ? 33.338 34.587 108.551 1.00 15.95 423 GLY B C 1
ATOM 7303 O O . GLY B 1 423 ? 32.795 33.524 108.383 1.00 13.67 423 GLY B O 1
ATOM 7304 N N . GLN B 1 424 ? 32.680 35.717 108.768 1.00 15.28 424 GLN B N 1
ATOM 7305 C CA . GLN B 1 424 ? 31.241 35.771 108.836 1.00 15.03 424 GLN B CA 1
ATOM 7306 C C . GLN B 1 424 ? 30.637 36.297 107.546 1.00 14.95 424 GLN B C 1
ATOM 7307 O O . GLN B 1 424 ? 30.578 37.485 107.332 1.00 16.43 424 GLN B O 1
ATOM 7313 N N . PRO B 1 425 ? 30.186 35.397 106.683 1.00 16.35 425 PRO B N 1
ATOM 7314 C CA . PRO B 1 425 ? 29.752 35.744 105.327 1.00 14.57 425 PRO B CA 1
ATOM 7315 C C . PRO B 1 425 ? 28.540 36.647 105.227 1.00 12.33 425 PRO B C 1
ATOM 7316 O O . PRO B 1 425 ? 28.482 37.459 104.342 1.00 13.53 425 PRO B O 1
ATOM 7320 N N . PHE B 1 426 ? 27.593 36.491 106.128 1.00 13.33 426 PHE B N 1
ATOM 7321 C CA . PHE B 1 426 ? 26.343 37.193 106.019 1.00 17.73 426 PHE B CA 1
ATOM 7322 C C . PHE B 1 426 ? 26.159 38.343 107.013 1.00 18.47 426 PHE B C 1
ATOM 7323 O O . PHE B 1 426 ? 25.914 38.154 108.168 1.00 18.36 426 PHE B O 1
ATOM 7331 N N . SER B 1 427 ? 26.305 39.553 106.519 1.00 22.68 427 SER B N 1
ATOM 7332 C CA . SER B 1 427 ? 26.164 40.757 107.301 1.00 24.51 427 SER B CA 1
ATOM 7333 C C . SER B 1 427 ? 25.494 41.820 106.431 1.00 22.19 427 SER B C 1
ATOM 7334 O O . SER B 1 427 ? 25.529 41.737 105.230 1.00 20.07 427 SER B O 1
ATOM 7337 N N . GLY B 1 428 ? 24.846 42.788 107.029 1.00 28.09 428 GLY B N 1
ATOM 7338 C CA . GLY B 1 428 ? 24.312 43.867 106.239 1.00 32.84 428 GLY B CA 1
ATOM 7339 C C . GLY B 1 428 ? 24.092 45.083 107.075 1.00 33.50 428 GLY B C 1
ATOM 7340 O O . GLY B 1 428 ? 23.911 44.974 108.270 1.00 33.10 428 GLY B O 1
ATOM 7341 N N . ALA B 1 429 ? 24.109 46.240 106.442 1.00 35.63 429 ALA B N 1
ATOM 7342 C CA . ALA B 1 429 ? 23.753 47.469 107.127 1.00 42.75 429 ALA B CA 1
ATOM 7343 C C . ALA B 1 429 ? 22.256 47.802 107.056 1.00 47.86 429 ALA B C 1
ATOM 7344 O O . ALA B 1 429 ? 21.561 47.388 106.140 1.00 41.73 429 ALA B O 1
ATOM 7346 N N . ASP B 1 430 ? 21.801 48.557 108.051 1.00 54.33 430 ASP B N 1
ATOM 7347 C CA . ASP B 1 430 ? 20.410 48.926 108.276 1.00 55.16 430 ASP B CA 1
ATOM 7348 C C . ASP B 1 430 ? 19.826 49.776 107.181 1.00 57.74 430 ASP B C 1
ATOM 7349 O O . ASP B 1 430 ? 18.635 49.764 106.978 1.00 59.98 430 ASP B O 1
ATOM 7354 N N . ILE B 1 431 ? 20.654 50.530 106.478 1.00 57.74 431 ILE B N 1
ATOM 7355 C CA . ILE B 1 431 ? 20.156 51.433 105.446 1.00 62.02 431 ILE B CA 1
ATOM 7356 C C . ILE B 1 431 ? 19.484 52.682 106.023 1.00 65.72 431 ILE B C 1
ATOM 7357 O O . ILE B 1 431 ? 19.830 53.796 105.685 1.00 63.77 431 ILE B O 1
ATOM 7362 N N . GLY B 1 432 ? 18.595 52.511 106.999 1.00 70.58 432 GLY B N 1
ATOM 7363 C CA . GLY B 1 432 ? 17.919 53.641 107.649 1.00 74.55 432 GLY B CA 1
ATOM 7364 C C . GLY B 1 432 ? 18.150 53.923 109.140 1.00 80.72 432 GLY B C 1
ATOM 7365 O O . GLY B 1 432 ? 19.160 53.518 109.714 1.00 75.24 432 GLY B O 1
ATOM 7366 N N . GLY B 1 433 ? 17.207 54.649 109.767 1.00 86.43 433 GLY B N 1
ATOM 7367 C CA . GLY B 1 433 ? 16.930 54.654 111.215 1.00 94.14 433 GLY B CA 1
ATOM 7368 C C . GLY B 1 433 ? 17.400 55.683 112.255 1.00 100.75 433 GLY B C 1
ATOM 7369 O O . GLY B 1 433 ? 18.557 56.105 112.205 1.00 101.73 433 GLY B O 1
ATOM 7370 N N . PHE B 1 434 ? 16.537 56.016 113.239 1.00 104.38 434 PHE B N 1
ATOM 7371 C CA . PHE B 1 434 ? 16.665 57.227 114.131 1.00 108.41 434 PHE B CA 1
ATOM 7372 C C . PHE B 1 434 ? 17.611 58.246 113.555 1.00 108.83 434 PHE B C 1
ATOM 7373 O O . PHE B 1 434 ? 17.149 59.142 112.880 1.00 106.79 434 PHE B O 1
ATOM 7381 N N . LEU B 1 435 ? 17.758 58.119 113.551 1.00 109.12 435 LEU B N 1
ATOM 7382 C CA . LEU B 1 435 ? 18.919 59.016 113.415 1.00 110.45 435 LEU B CA 1
ATOM 7383 C C . LEU B 1 435 ? 18.718 60.240 112.473 1.00 112.07 435 LEU B C 1
ATOM 7384 O O . LEU B 1 435 ? 19.532 60.599 111.593 1.00 108.76 435 LEU B O 1
ATOM 7389 N N . PHE B 1 436 ? 17.652 60.959 112.797 1.00 113.45 436 PHE B N 1
ATOM 7390 C CA . PHE B 1 436 ? 17.263 62.128 112.047 1.00 108.65 436 PHE B CA 1
ATOM 7391 C C . PHE B 1 436 ? 16.411 61.578 110.934 1.00 107.93 436 PHE B C 1
ATOM 7392 O O . PHE B 1 436 ? 16.734 60.532 110.369 1.00 106.38 436 PHE B O 1
ATOM 7394 N N . ASN B 1 437 ? 15.312 62.257 110.629 1.00 105.07 437 ASN B N 1
ATOM 7395 C CA . ASN B 1 437 ? 14.367 61.773 109.629 1.00 103.13 437 ASN B CA 1
ATOM 7396 C C . ASN B 1 437 ? 15.022 61.037 108.461 1.00 101.24 437 ASN B C 1
ATOM 7397 O O . ASN B 1 437 ? 14.332 60.431 107.642 1.00 99.54 437 ASN B O 1
ATOM 7402 N N . ALA B 1 438 ? 16.349 61.088 108.388 1.00 98.20 438 ALA B N 1
ATOM 7403 C CA . ALA B 1 438 ? 17.068 60.525 107.251 1.00 92.44 438 ALA B CA 1
ATOM 7404 C C . ALA B 1 438 ? 16.737 61.377 106.035 1.00 90.15 438 ALA B C 1
ATOM 7405 O O . ALA B 1 438 ? 15.567 61.646 105.767 1.00 92.50 438 ALA B O 1
ATOM 7407 N N . ASP B 1 439 ? 17.753 61.822 105.303 1.00 87.40 439 ASP B N 1
ATOM 7408 C CA . ASP B 1 439 ? 17.500 62.793 104.274 1.00 84.97 439 ASP B CA 1
ATOM 7409 C C . ASP B 1 439 ? 16.780 62.118 103.138 1.00 85.75 439 ASP B C 1
ATOM 7410 O O . ASP B 1 439 ? 16.671 60.895 103.084 1.00 85.64 439 ASP B O 1
ATOM 7415 N N . ALA B 1 440 ? 16.231 62.932 102.253 1.00 86.71 440 ALA B N 1
ATOM 7416 C CA . ALA B 1 440 ? 15.659 62.388 101.053 1.00 85.10 440 ALA B CA 1
ATOM 7417 C C . ALA B 1 440 ? 16.735 61.798 100.170 1.00 78.74 440 ALA B C 1
ATOM 7418 O O . ALA B 1 440 ? 16.630 60.676 99.732 1.00 77.43 440 ALA B O 1
ATOM 7420 N N . ASP B 1 441 ? 17.756 62.586 99.881 1.00 79.07 441 ASP B N 1
ATOM 7421 C CA . ASP B 1 441 ? 18.835 62.160 99.003 1.00 80.25 441 ASP B CA 1
ATOM 7422 C C . ASP B 1 441 ? 19.951 61.384 99.691 1.00 74.48 441 ASP B C 1
ATOM 7423 O O . ASP B 1 441 ? 20.831 60.857 99.024 1.00 69.57 441 ASP B O 1
ATOM 7428 N N . LEU B 1 442 ? 19.938 61.332 101.018 1.00 74.81 442 LEU B N 1
ATOM 7429 C CA . LEU B 1 442 ? 20.784 60.385 101.726 1.00 71.82 442 LEU B CA 1
ATOM 7430 C C . LEU B 1 442 ? 20.358 58.948 101.476 1.00 66.44 442 LEU B C 1
ATOM 7431 O O . LEU B 1 442 ? 21.166 58.104 101.202 1.00 61.44 442 LEU B O 1
ATOM 7436 N N . PHE B 1 443 ? 19.073 58.688 101.577 1.00 68.88 443 PHE B N 1
ATOM 7437 C CA . PHE B 1 443 ? 18.529 57.353 101.423 1.00 66.29 443 PHE B CA 1
ATOM 7438 C C . PHE B 1 443 ? 18.760 56.792 100.028 1.00 60.57 443 PHE B C 1
ATOM 7439 O O . PHE B 1 443 ? 19.028 55.617 99.857 1.00 54.31 443 PHE B O 1
ATOM 7447 N N . GLY B 1 444 ? 18.638 57.653 99.036 1.00 62.87 444 GLY B N 1
ATOM 7448 C CA . GLY B 1 444 ? 18.805 57.285 97.646 1.00 64.15 444 GLY B CA 1
ATOM 7449 C C . GLY B 1 444 ? 20.183 56.797 97.303 1.00 58.90 444 GLY B C 1
ATOM 7450 O O . GLY B 1 444 ? 20.347 55.957 96.465 1.00 59.07 444 GLY B O 1
ATOM 7451 N N . ASN B 1 445 ? 21.191 57.398 97.889 1.00 58.78 445 ASN B N 1
ATOM 7452 C CA . ASN B 1 445 ? 22.539 56.883 97.790 1.00 56.19 445 ASN B CA 1
ATOM 7453 C C . ASN B 1 445 ? 22.750 55.563 98.522 1.00 52.21 445 ASN B C 1
ATOM 7454 O O . ASN B 1 445 ? 23.546 54.752 98.104 1.00 52.16 445 ASN B O 1
ATOM 7459 N N . TRP B 1 446 ? 22.107 55.422 99.676 1.00 53.63 446 TRP B N 1
ATOM 7460 C CA . TRP B 1 446 ? 22.222 54.232 100.524 1.00 53.31 446 TRP B CA 1
ATOM 7461 C C . TRP B 1 446 ? 21.642 52.933 99.974 1.00 44.07 446 TRP B C 1
ATOM 7462 O O . TRP B 1 446 ? 22.251 51.885 100.064 1.00 37.70 446 TRP B O 1
ATOM 7473 N N . ILE B 1 447 ? 20.437 53.015 99.442 1.00 45.48 447 ILE B N 1
ATOM 7474 C CA . ILE B 1 447 ? 19.810 51.892 98.791 1.00 38.75 447 ILE B CA 1
ATOM 7475 C C . ILE B 1 447 ? 20.610 51.576 97.555 1.00 34.08 447 ILE B C 1
ATOM 7476 O O . ILE B 1 447 ? 20.657 50.460 97.137 1.00 29.02 447 ILE B O 1
ATOM 7481 N N . GLY B 1 448 ? 21.309 52.577 97.042 1.00 38.72 448 GLY B N 1
ATOM 7482 C CA . GLY B 1 448 ? 22.061 52.497 95.801 1.00 37.64 448 GLY B CA 1
ATOM 7483 C C . GLY B 1 448 ? 23.191 51.495 95.712 1.00 34.88 448 GLY B C 1
ATOM 7484 O O . GLY B 1 448 ? 23.394 50.903 94.668 1.00 35.43 448 GLY B O 1
ATOM 7485 N N . PHE B 1 449 ? 23.936 51.314 96.792 1.00 31.87 449 PHE B N 1
ATOM 7486 C CA . PHE B 1 449 ? 24.883 50.228 96.901 1.00 30.41 449 PHE B CA 1
ATOM 7487 C C . PHE B 1 449 ? 24.458 49.137 97.910 1.00 28.11 449 PHE B C 1
ATOM 7488 O O . PHE B 1 449 ? 24.967 48.039 97.878 1.00 24.26 449 PHE B O 1
ATOM 7496 N N . GLY B 1 450 ? 23.524 49.457 98.796 1.00 29.00 450 GLY B N 1
ATOM 7497 C CA . GLY B 1 450 ? 23.066 48.587 99.864 1.00 25.54 450 GLY B CA 1
ATOM 7498 C C . GLY B 1 450 ? 22.401 47.322 99.376 1.00 24.45 450 GLY B C 1
ATOM 7499 O O . GLY B 1 450 ? 22.388 46.323 100.051 1.00 23.60 450 GLY B O 1
ATOM 7500 N N . ALA B 1 451 ? 21.895 47.368 98.160 1.00 23.56 451 ALA B N 1
ATOM 7501 C CA . ALA B 1 451 ? 21.266 46.234 97.532 1.00 20.81 451 ALA B CA 1
ATOM 7502 C C . ALA B 1 451 ? 22.289 45.140 97.344 1.00 20.49 451 ALA B C 1
ATOM 7503 O O . ALA B 1 451 ? 21.953 44.009 97.108 1.00 16.82 451 ALA B O 1
ATOM 7505 N N . PHE B 1 452 ? 23.547 45.504 97.460 1.00 22.06 452 PHE B N 1
ATOM 7506 C CA . PHE B 1 452 ? 24.609 44.567 97.235 1.00 22.99 452 PHE B CA 1
ATOM 7507 C C . PHE B 1 452 ? 25.207 44.008 98.504 1.00 21.54 452 PHE B C 1
ATOM 7508 O O . PHE B 1 452 ? 26.199 43.310 98.457 1.00 19.57 452 PHE B O 1
ATOM 7516 N N . TYR B 1 453 ? 24.577 44.299 99.634 1.00 21.86 453 TYR B N 1
ATOM 7517 C CA . TYR B 1 453 ? 24.968 43.690 100.895 1.00 22.05 453 TYR B CA 1
ATOM 7518 C C . TYR B 1 453 ? 24.645 42.219 100.817 1.00 21.92 453 TYR B C 1
ATOM 7519 O O . TYR B 1 453 ? 23.739 41.840 100.078 1.00 21.52 453 TYR B O 1
ATOM 7528 N N . PRO B 1 454 ? 25.296 41.377 101.608 1.00 23.17 454 PRO B N 1
ATOM 7529 C CA . PRO B 1 454 ? 24.850 39.988 101.663 1.00 22.14 454 PRO B CA 1
ATOM 7530 C C . PRO B 1 454 ? 23.446 39.969 102.177 1.00 20.05 454 PRO B C 1
ATOM 7531 O O . PRO B 1 454 ? 22.589 39.308 101.647 1.00 20.53 454 PRO B O 1
ATOM 7535 N N . PHE B 1 455 ? 23.230 40.719 103.230 1.00 21.36 455 PHE B N 1
ATOM 7536 C CA . PHE B 1 455 ? 21.924 40.906 103.748 1.00 23.88 455 PHE B CA 1
ATOM 7537 C C . PHE B 1 455 ? 21.606 42.396 103.822 1.00 26.58 455 PHE B C 1
ATOM 7538 O O . PHE B 1 455 ? 22.301 43.163 104.447 1.00 25.13 455 PHE B O 1
ATOM 7546 N N . ALA B 1 456 ? 20.546 42.806 103.155 1.00 26.39 456 ALA B N 1
ATOM 7547 C CA . ALA B 1 456 ? 20.107 44.192 103.233 1.00 29.33 456 ALA B CA 1
ATOM 7548 C C . ALA B 1 456 ? 18.781 44.352 103.974 1.00 34.51 456 ALA B C 1
ATOM 7549 O O . ALA B 1 456 ? 17.925 43.498 103.893 1.00 33.08 456 ALA B O 1
ATOM 7551 N N . ARG B 1 457 ? 18.632 45.434 104.719 1.00 39.90 457 ARG B N 1
ATOM 7552 C CA . ARG B 1 457 ? 17.371 45.701 105.399 1.00 41.91 457 ARG B CA 1
ATOM 7553 C C . ARG B 1 457 ? 17.116 47.169 105.678 1.00 45.50 457 ARG B C 1
ATOM 7554 O O . ARG B 1 457 ? 18.017 47.965 105.644 1.00 46.65 457 ARG B O 1
ATOM 7562 N N . GLY B 1 458 ? 15.866 47.494 105.979 1.00 51.53 458 GLY B N 1
ATOM 7563 C CA . GLY B 1 458 ? 15.460 48.820 106.412 1.00 55.37 458 GLY B CA 1
ATOM 7564 C C . GLY B 1 458 ? 14.860 48.698 107.793 1.00 62.87 458 GLY B C 1
ATOM 7565 O O . GLY B 1 458 ? 14.129 47.762 108.033 1.00 61.74 458 GLY B O 1
ATOM 7566 N N . HIS B 1 459 ? 15.175 49.625 108.695 1.00 70.07 459 HIS B N 1
ATOM 7567 C CA . HIS B 1 459 ? 14.734 49.521 110.082 1.00 77.48 459 HIS B CA 1
ATOM 7568 C C . HIS B 1 459 ? 15.428 50.582 110.979 1.00 82.21 459 HIS B C 1
ATOM 7569 O O . HIS B 1 459 ? 16.095 51.459 110.464 1.00 81.27 459 HIS B O 1
ATOM 7576 N N . ALA B 1 460 ? 15.307 50.343 112.285 1.00 87.43 460 ALA B N 1
ATOM 7577 C CA . ALA B 1 460 ? 16.182 50.852 113.331 1.00 90.87 460 ALA B CA 1
ATOM 7578 C C . ALA B 1 460 ? 15.530 51.602 114.483 1.00 97.70 460 ALA B C 1
ATOM 7579 O O . ALA B 1 460 ? 16.162 51.803 115.505 1.00 100.45 460 ALA B O 1
ATOM 7581 N N . CYS B 1 461 ? 14.287 52.001 114.297 1.00 100.33 461 CYS B N 1
ATOM 7582 C CA . CYS B 1 461 ? 13.739 53.137 115.005 1.00 107.17 461 CYS B CA 1
ATOM 7583 C C . CYS B 1 461 ? 13.645 52.988 116.490 1.00 109.47 461 CYS B C 1
ATOM 7584 O O . CYS B 1 461 ? 13.354 51.926 117.010 1.00 108.25 461 CYS B O 1
ATOM 7587 N N . ALA B 1 462 ? 13.766 54.132 117.142 1.00 110.33 462 ALA B N 1
ATOM 7588 C CA . ALA B 1 462 ? 13.449 54.305 118.546 1.00 113.11 462 ALA B CA 1
ATOM 7589 C C . ALA B 1 462 ? 12.061 54.945 118.651 1.00 112.02 462 ALA B C 1
ATOM 7590 O O . ALA B 1 462 ? 11.705 55.510 119.678 1.00 114.67 462 ALA B O 1
ATOM 7592 N N . GLY B 1 463 ? 11.255 54.761 117.604 1.00 109.95 463 GLY B N 1
ATOM 7593 C CA . GLY B 1 463 ? 9.886 55.249 117.577 1.00 107.58 463 GLY B CA 1
ATOM 7594 C C . GLY B 1 463 ? 9.610 56.617 116.987 1.00 104.46 463 GLY B C 1
ATOM 7595 O O . GLY B 1 463 ? 8.504 57.144 117.131 1.00 101.60 463 GLY B O 1
ATOM 7596 N N . THR B 1 464 ? 10.598 57.182 116.303 1.00 103.67 464 THR B N 1
ATOM 7597 C CA . THR B 1 464 ? 10.446 58.462 115.610 1.00 99.28 464 THR B CA 1
ATOM 7598 C C . THR B 1 464 ? 10.889 58.375 114.149 1.00 101.13 464 THR B C 1
ATOM 7599 O O . THR B 1 464 ? 11.950 57.861 113.862 1.00 105.77 464 THR B O 1
ATOM 7603 N N . ASN B 1 465 ? 10.087 58.892 113.231 1.00 99.85 465 ASN B N 1
ATOM 7604 C CA . ASN B 1 465 ? 10.509 59.021 111.842 1.00 102.91 465 ASN B CA 1
ATOM 7605 C C . ASN B 1 465 ? 10.198 57.771 111.025 1.00 104.27 465 ASN B C 1
ATOM 7606 O O . ASN B 1 465 ? 9.835 56.757 111.579 1.00 104.95 465 ASN B O 1
ATOM 7611 N N . ASN B 1 466 ? 10.246 57.914 109.711 1.00 105.40 466 ASN B N 1
ATOM 7612 C CA . ASN B 1 466 ? 9.820 56.856 108.830 1.00 104.03 466 ASN B CA 1
ATOM 7613 C C . ASN B 1 466 ? 10.889 56.476 107.840 1.00 101.66 466 ASN B C 1
ATOM 7614 O O . ASN B 1 466 ? 11.377 57.305 107.089 1.00 98.88 466 ASN B O 1
ATOM 7619 N N . LYS B 1 467 ? 11.231 55.199 107.823 1.00 102.92 467 LYS B N 1
ATOM 7620 C CA . LYS B 1 467 ? 12.028 54.591 106.771 1.00 99.83 467 LYS B CA 1
ATOM 7621 C C . LYS B 1 467 ? 11.024 54.183 105.738 1.00 96.76 467 LYS B C 1
ATOM 7622 O O . LYS B 1 467 ? 9.838 54.434 105.929 1.00 99.67 467 LYS B O 1
ATOM 7624 N N . GLU B 1 468 ? 11.488 53.518 104.685 1.00 87.40 468 GLU B N 1
ATOM 7625 C CA . GLU B 1 468 ? 10.639 52.973 103.619 1.00 86.35 468 GLU B CA 1
ATOM 7626 C C . GLU B 1 468 ? 10.689 53.791 102.361 1.00 84.50 468 GLU B C 1
ATOM 7627 O O . GLU B 1 468 ? 10.559 55.001 102.412 1.00 85.76 468 GLU B O 1
ATOM 7629 N N . PRO B 1 469 ? 10.676 53.144 101.210 1.00 80.83 469 PRO B N 1
ATOM 7630 C CA . PRO B 1 469 ? 11.066 53.762 99.943 1.00 76.92 469 PRO B CA 1
ATOM 7631 C C . PRO B 1 469 ? 9.978 54.610 99.301 1.00 77.91 469 PRO B C 1
ATOM 7632 O O . PRO B 1 469 ? 10.083 54.948 98.138 1.00 76.89 469 PRO B O 1
ATOM 7636 N N . TRP B 1 470 ? 8.957 54.963 100.066 1.00 78.54 470 TRP B N 1
ATOM 7637 C CA . TRP B 1 470 ? 7.819 55.700 99.533 1.00 81.20 470 TRP B CA 1
ATOM 7638 C C . TRP B 1 470 ? 7.425 56.880 100.391 1.00 82.81 470 TRP B C 1
ATOM 7639 O O . TRP B 1 470 ? 7.580 56.851 101.607 1.00 82.42 470 TRP B O 1
ATOM 7650 N N . VAL B 1 471 ? 6.965 57.950 99.765 1.00 84.04 471 VAL B N 1
ATOM 7651 C CA . VAL B 1 471 ? 6.635 59.141 100.549 1.00 89.50 471 VAL B CA 1
ATOM 7652 C C . VAL B 1 471 ? 7.912 59.543 101.339 1.00 89.66 471 VAL B C 1
ATOM 7653 O O . VAL B 1 471 ? 7.861 60.293 102.314 1.00 90.34 471 VAL B O 1
ATOM 7657 N N . PHE B 1 472 ? 8.975 58.872 100.924 1.00 88.37 472 PHE B N 1
ATOM 7658 C CA . PHE B 1 472 ? 10.365 59.211 101.159 1.00 90.32 472 PHE B CA 1
ATOM 7659 C C . PHE B 1 472 ? 10.877 59.843 99.868 1.00 87.45 472 PHE B C 1
ATOM 7660 O O . PHE B 1 472 ? 12.041 59.732 99.535 1.00 82.79 472 PHE B O 1
ATOM 7668 N N . GLY B 1 473 ? 9.927 60.461 99.185 1.00 90.47 473 GLY B N 1
ATOM 7669 C CA . GLY B 1 473 ? 10.026 60.922 97.828 1.00 89.83 473 GLY B CA 1
ATOM 7670 C C . GLY B 1 473 ? 9.250 60.026 96.896 1.00 83.86 473 GLY B C 1
ATOM 7671 O O . GLY B 1 473 ? 8.986 58.890 97.221 1.00 79.42 473 GLY B O 1
ATOM 7672 N N . GLN B 1 474 ? 8.784 60.598 95.794 1.00 82.50 474 GLN B N 1
ATOM 7673 C CA . GLN B 1 474 ? 8.539 59.916 94.536 1.00 80.66 474 GLN B CA 1
ATOM 7674 C C . GLN B 1 474 ? 9.832 59.471 93.845 1.00 80.58 474 GLN B C 1
ATOM 7675 O O . GLN B 1 474 ? 9.870 58.463 93.161 1.00 78.79 474 GLN B O 1
ATOM 7681 N N . LYS B 1 475 ? 10.852 60.309 93.949 1.00 83.86 475 LYS B N 1
ATOM 7682 C CA . LYS B 1 475 ? 12.112 60.130 93.240 1.00 78.95 475 LYS B CA 1
ATOM 7683 C C . LYS B 1 475 ? 12.915 58.920 93.682 1.00 74.17 475 LYS B C 1
ATOM 7684 O O . LYS B 1 475 ? 13.501 58.205 92.875 1.00 68.06 475 LYS B O 1
ATOM 7690 N N . VAL B 1 476 ? 13.008 58.763 94.994 1.00 77.92 476 VAL B N 1
ATOM 7691 C CA . VAL B 1 476 ? 13.697 57.649 95.638 1.00 71.54 476 VAL B CA 1
ATOM 7692 C C . VAL B 1 476 ? 13.008 56.314 95.407 1.00 71.97 476 VAL B C 1
ATOM 7693 O O . VAL B 1 476 ? 13.635 55.272 95.330 1.00 66.99 476 VAL B O 1
ATOM 7697 N N . GLU B 1 477 ? 11.699 56.381 95.258 1.00 74.61 477 GLU B N 1
ATOM 7698 C CA . GLU B 1 477 ? 10.872 55.215 95.102 1.00 72.09 477 GLU B CA 1
ATOM 7699 C C . GLU B 1 477 ? 11.344 54.513 93.882 1.00 62.00 477 GLU B C 1
ATOM 7700 O O . GLU B 1 477 ? 11.369 53.314 93.810 1.00 59.81 477 GLU B O 1
ATOM 7702 N N . ASP B 1 478 ? 11.683 55.309 92.909 1.00 62.46 478 ASP B N 1
ATOM 7703 C CA . ASP B 1 478 ? 12.292 54.860 91.701 1.00 60.33 478 ASP B CA 1
ATOM 7704 C C . ASP B 1 478 ? 13.685 54.276 91.937 1.00 50.88 478 ASP B C 1
ATOM 7705 O O . ASP B 1 478 ? 14.076 53.307 91.315 1.00 41.10 478 ASP B O 1
ATOM 7710 N N . ALA B 1 479 ? 14.438 54.906 92.820 1.00 55.19 479 ALA B N 1
ATOM 7711 C CA . ALA B 1 479 ? 15.780 54.465 93.142 1.00 49.36 479 ALA B CA 1
ATOM 7712 C C . ALA B 1 479 ? 15.767 53.105 93.779 1.00 38.02 479 ALA B C 1
ATOM 7713 O O . ALA B 1 479 ? 16.584 52.273 93.475 1.00 32.51 479 ALA B O 1
ATOM 7715 N N . SER B 1 480 ? 14.851 52.916 94.703 1.00 40.68 480 SER B N 1
ATOM 7716 C CA . SER B 1 480 ? 14.699 51.644 95.349 1.00 39.31 480 SER B CA 1
ATOM 7717 C C . SER B 1 480 ? 14.279 50.598 94.361 1.00 32.82 480 SER B C 1
ATOM 7718 O O . SER B 1 480 ? 14.755 49.486 94.413 1.00 29.77 480 SER B O 1
ATOM 7721 N N . ARG B 1 481 ? 13.349 50.937 93.498 1.00 32.85 481 ARG B N 1
ATOM 7722 C CA . ARG B 1 481 ? 12.877 49.941 92.577 1.00 34.03 481 ARG B CA 1
ATOM 7723 C C . ARG B 1 481 ? 13.949 49.465 91.635 1.00 27.05 481 ARG B C 1
ATOM 7724 O O . ARG B 1 481 ? 14.114 48.289 91.479 1.00 25.73 481 ARG B O 1
ATOM 7732 N N . ILE B 1 482 ? 14.658 50.369 90.994 1.00 26.22 482 ILE B N 1
ATOM 7733 C CA . ILE B 1 482 ? 15.650 49.967 90.032 1.00 26.74 482 ILE B CA 1
ATOM 7734 C C . ILE B 1 482 ? 16.756 49.172 90.671 1.00 24.68 482 ILE B C 1
ATOM 7735 O O . ILE B 1 482 ? 17.243 48.227 90.098 1.00 23.41 482 ILE B O 1
ATOM 7740 N N . ALA B 1 483 ? 17.194 49.599 91.838 1.00 24.59 483 ALA B N 1
ATOM 7741 C CA . ALA B 1 483 ? 18.202 48.873 92.553 1.00 22.40 483 ALA B CA 1
ATOM 7742 C C . ALA B 1 483 ? 17.797 47.480 93.034 1.00 21.15 483 ALA B C 1
ATOM 7743 O O . ALA B 1 483 ? 18.494 46.532 92.794 1.00 19.95 483 ALA B O 1
ATOM 7745 N N . LEU B 1 484 ? 16.686 47.361 93.735 1.00 21.95 484 LEU B N 1
ATOM 7746 C CA . LEU B 1 484 ? 16.255 46.081 94.287 1.00 21.85 484 LEU B CA 1
ATOM 7747 C C . LEU B 1 484 ? 15.957 45.073 93.209 1.00 20.37 484 LEU B C 1
ATOM 7748 O O . LEU B 1 484 ? 16.126 43.883 93.382 1.00 16.44 484 LEU B O 1
ATOM 7753 N N . GLU B 1 485 ? 15.501 45.575 92.084 1.00 19.77 485 GLU B N 1
ATOM 7754 C CA . GLU B 1 485 ? 15.335 44.758 90.920 1.00 20.45 485 GLU B CA 1
ATOM 7755 C C . GLU B 1 485 ? 16.690 44.263 90.491 1.00 17.30 485 GLU B C 1
ATOM 7756 O O . GLU B 1 485 ? 16.834 43.150 90.041 1.00 13.92 485 GLU B O 1
ATOM 7762 N N . ARG B 1 486 ? 17.690 45.112 90.653 1.00 18.66 486 ARG B N 1
ATOM 7763 C CA . ARG B 1 486 ? 19.024 44.759 90.255 1.00 17.14 486 ARG B CA 1
ATOM 7764 C C . ARG B 1 486 ? 19.494 43.567 91.037 1.00 15.06 486 ARG B C 1
ATOM 7765 O O . ARG B 1 486 ? 19.907 42.590 90.477 1.00 12.93 486 ARG B O 1
ATOM 7773 N N . ARG B 1 487 ? 19.353 43.638 92.338 1.00 16.39 487 ARG B N 1
ATOM 7774 C CA . ARG B 1 487 ? 19.720 42.563 93.220 1.00 16.42 487 ARG B CA 1
ATOM 7775 C C . ARG B 1 487 ? 18.969 41.257 92.998 1.00 15.15 487 ARG B C 1
ATOM 7776 O O . ARG B 1 487 ? 19.564 40.216 92.971 1.00 14.02 487 ARG B O 1
ATOM 7784 N N . TYR B 1 488 ? 17.652 41.336 92.862 1.00 16.21 488 TYR B N 1
ATOM 7785 C CA . TYR B 1 488 ? 16.753 40.191 92.657 1.00 15.02 488 TYR B CA 1
ATOM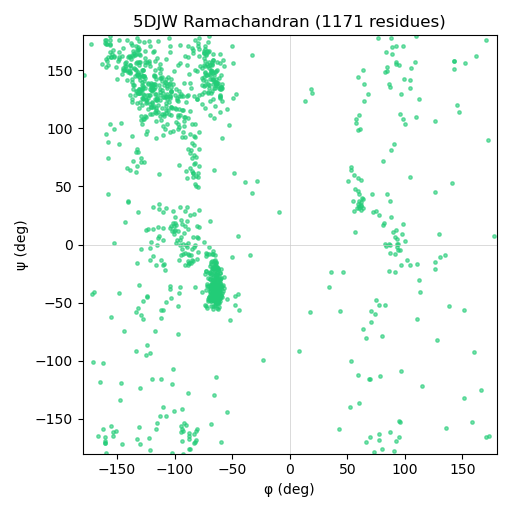 7786 C C . TYR B 1 488 ? 16.983 39.429 91.339 1.00 13.69 488 TYR B C 1
ATOM 7787 O O . TYR B 1 488 ? 16.861 38.229 91.310 1.00 13.81 488 TYR B O 1
ATOM 7796 N N . ILE B 1 489 ? 17.332 40.131 90.266 1.00 15.39 489 ILE B N 1
ATOM 7797 C CA . ILE B 1 489 ? 17.889 39.508 89.058 1.00 16.86 489 ILE B CA 1
ATOM 7798 C C . ILE B 1 489 ? 19.237 38.846 89.368 1.00 14.16 489 ILE B C 1
ATOM 7799 O O . ILE B 1 489 ? 19.631 37.886 88.753 1.00 12.26 489 ILE B O 1
ATOM 7804 N N . LEU B 1 490 ? 19.916 39.374 90.366 1.00 13.74 490 LEU B N 1
ATOM 7805 C CA . LEU B 1 490 ? 21.215 38.905 90.744 1.00 14.98 490 LEU B CA 1
ATOM 7806 C C . LEU B 1 490 ? 21.113 37.686 91.641 1.00 13.22 490 LEU B C 1
ATOM 7807 O O . LEU B 1 490 ? 22.095 37.100 91.988 1.00 13.12 490 LEU B O 1
ATOM 7812 N N . LEU B 1 491 ? 19.897 37.270 91.927 1.00 14.48 491 LEU B N 1
ATOM 7813 C CA . LEU B 1 491 ? 19.590 36.344 92.988 1.00 14.91 491 LEU B CA 1
ATOM 7814 C C . LEU B 1 491 ? 20.300 35.024 92.810 1.00 16.00 491 LEU B C 1
ATOM 7815 O O . LEU B 1 491 ? 20.804 34.463 93.782 1.00 15.59 491 LEU B O 1
ATOM 7820 N N . PRO B 1 492 ? 20.363 34.503 91.595 1.00 14.31 492 PRO B N 1
ATOM 7821 C CA . PRO B 1 492 ? 21.036 33.230 91.388 1.00 15.06 492 PRO B CA 1
ATOM 7822 C C . PRO B 1 492 ? 22.519 33.291 91.731 1.00 13.23 492 PRO B C 1
ATOM 7823 O O . PRO B 1 492 ? 23.033 32.343 92.255 1.00 14.29 492 PRO B O 1
ATOM 7827 N N . TYR B 1 493 ? 23.178 34.382 91.393 1.00 11.85 493 TYR B N 1
ATOM 7828 C CA . TYR B 1 493 ? 24.585 34.609 91.664 1.00 12.76 493 TYR B CA 1
ATOM 7829 C C . TYR B 1 493 ? 24.936 34.724 93.162 1.00 12.98 493 TYR B C 1
ATOM 7830 O O . TYR B 1 493 ? 25.870 34.136 93.649 1.00 11.04 493 TYR B O 1
ATOM 7839 N N . PHE B 1 494 ? 24.134 35.464 93.879 1.00 13.23 494 PHE B N 1
ATOM 7840 C CA . PHE B 1 494 ? 24.255 35.634 95.301 1.00 13.45 494 PHE B CA 1
ATOM 7841 C C . PHE B 1 494 ? 24.096 34.293 95.999 1.00 13.63 494 PHE B C 1
ATOM 7842 O O . PHE B 1 494 ? 24.697 34.048 97.008 1.00 13.07 494 PHE B O 1
ATOM 7850 N N . TYR B 1 495 ? 23.215 33.465 95.465 1.00 14.28 495 TYR B N 1
ATOM 7851 C CA . TYR B 1 495 ? 22.928 32.123 95.944 1.00 15.29 495 TYR B CA 1
ATOM 7852 C C . TYR B 1 495 ? 24.051 31.114 95.813 1.00 14.28 495 TYR B C 1
ATOM 7853 O O . TYR B 1 495 ? 24.237 30.270 96.669 1.00 14.24 495 TYR B O 1
ATOM 7862 N N . THR B 1 496 ? 24.742 31.165 94.697 1.00 13.57 496 THR B N 1
ATOM 7863 C CA . THR B 1 496 ? 25.936 30.389 94.520 1.00 13.91 496 THR B CA 1
ATOM 7864 C C . THR B 1 496 ? 26.955 30.873 95.493 1.00 12.75 496 THR B C 1
ATOM 7865 O O . THR B 1 496 ? 27.612 30.086 96.121 1.00 12.57 496 THR B O 1
ATOM 7869 N N . LEU B 1 497 ? 27.068 32.192 95.599 1.00 12.69 497 LEU B N 1
ATOM 7870 C CA . LEU B 1 497 ? 28.059 32.848 96.444 1.00 13.10 497 LEU B CA 1
ATOM 7871 C C . LEU B 1 497 ? 27.849 32.480 97.896 1.00 11.90 497 LEU B C 1
ATOM 7872 O O . LEU B 1 497 ? 28.780 32.256 98.626 1.00 10.59 497 LEU B O 1
ATOM 7877 N N . LEU B 1 498 ? 26.592 32.463 98.288 1.00 12.16 498 LEU B N 1
ATOM 7878 C CA . LEU B 1 498 ? 26.151 32.047 99.596 1.00 12.80 498 LEU B CA 1
ATOM 7879 C C . LEU B 1 498 ? 26.365 30.570 99.931 1.00 14.37 498 LEU B C 1
ATOM 7880 O O . LEU B 1 498 ? 26.583 30.217 101.071 1.00 12.78 498 LEU B O 1
ATOM 7885 N N . HIS B 1 499 ? 26.234 29.729 98.923 1.00 15.74 499 HIS B N 1
ATOM 7886 C CA . HIS B 1 499 ? 26.575 28.327 98.990 1.00 17.57 499 HIS B CA 1
ATOM 7887 C C . HIS B 1 499 ? 28.062 28.053 99.177 1.00 16.91 499 HIS B C 1
ATOM 7888 O O . HIS B 1 499 ? 28.428 27.162 99.915 1.00 15.89 499 HIS B O 1
ATOM 7895 N N . GLU B 1 500 ? 28.901 28.823 98.490 1.00 15.11 500 GLU B N 1
ATOM 7896 C CA . GLU B 1 500 ? 30.354 28.744 98.606 1.00 14.85 500 GLU B CA 1
ATOM 7897 C C . GLU B 1 500 ? 30.767 29.111 100.035 1.00 15.60 500 GLU B C 1
ATOM 7898 O O . GLU B 1 500 ? 31.667 28.526 100.602 1.00 15.30 500 GLU B O 1
ATOM 7904 N N . ALA B 1 501 ? 30.028 30.045 100.611 1.00 14.87 501 ALA B N 1
ATOM 7905 C CA . ALA B 1 501 ? 30.215 30.557 101.952 1.00 15.25 501 ALA B CA 1
ATOM 7906 C C . ALA B 1 501 ? 29.795 29.559 103.029 1.00 15.66 501 ALA B C 1
ATOM 7907 O O . ALA B 1 501 ? 29.965 29.793 104.211 1.00 13.71 501 ALA B O 1
ATOM 7909 N N . SER B 1 502 ? 29.196 28.470 102.567 1.00 16.73 502 SER B N 1
ATOM 7910 C CA . SER B 1 502 ? 28.825 27.318 103.357 1.00 16.73 502 SER B CA 1
ATOM 7911 C C . SER B 1 502 ? 29.856 26.247 103.274 1.00 14.74 502 SER B C 1
ATOM 7912 O O . SER B 1 502 ? 29.815 25.301 104.000 1.00 14.64 502 SER B O 1
ATOM 7915 N N . THR B 1 503 ? 30.745 26.403 102.320 1.00 14.76 503 THR B N 1
ATOM 7916 C CA . THR B 1 503 ? 31.746 25.420 102.033 1.00 16.64 503 THR B CA 1
ATOM 7917 C C . THR B 1 503 ? 33.147 25.979 102.238 1.00 15.55 503 THR B C 1
ATOM 7918 O O . THR B 1 503 ? 34.126 25.275 102.135 1.00 14.81 503 THR B O 1
ATOM 7922 N N . ASN B 1 504 ? 33.222 27.279 102.428 1.00 13.96 504 ASN B N 1
ATOM 7923 C CA . ASN B 1 504 ? 34.486 27.970 102.388 1.00 13.93 504 ASN B CA 1
ATOM 7924 C C . ASN B 1 504 ? 34.674 28.893 103.547 1.00 15.55 504 ASN B C 1
ATOM 7925 O O . ASN B 1 504 ? 35.615 28.809 104.312 1.00 12.60 504 ASN B O 1
ATOM 7930 N N . GLY B 1 505 ? 33.681 29.750 103.670 1.00 15.86 505 GLY B N 1
ATOM 7931 C CA . GLY B 1 505 ? 33.693 30.902 104.530 1.00 14.52 505 GLY B CA 1
ATOM 7932 C C . GLY B 1 505 ? 33.964 32.150 103.751 1.00 16.48 505 GLY B C 1
ATOM 7933 O O . GLY B 1 505 ? 33.698 33.241 104.222 1.00 18.00 505 GLY B O 1
ATOM 7934 N N . MET B 1 506 ? 34.409 31.975 102.523 1.00 14.64 506 MET B N 1
ATOM 7935 C CA . MET B 1 506 ? 34.860 33.067 101.717 1.00 13.87 506 MET B CA 1
ATOM 7936 C C . MET B 1 506 ? 33.758 34.074 101.530 1.00 14.21 506 MET B C 1
ATOM 7937 O O . MET B 1 506 ? 32.712 33.733 101.014 1.00 20.98 506 MET B O 1
ATOM 7942 N N . PRO B 1 507 ? 33.986 35.324 101.896 1.00 13.57 507 PRO B N 1
ATOM 7943 C CA . PRO B 1 507 ? 32.905 36.312 101.937 1.00 15.72 507 PRO B CA 1
ATOM 7944 C C . PRO B 1 507 ? 32.233 36.669 100.612 1.00 15.13 507 PRO B C 1
ATOM 7945 O O . PRO B 1 507 ? 32.847 36.718 99.567 1.00 15.39 507 PRO B O 1
ATOM 7949 N N . ILE B 1 508 ? 30.928 36.875 100.700 1.00 16.75 508 ILE B N 1
ATOM 7950 C CA . ILE B 1 508 ? 30.062 37.245 99.585 1.00 17.36 508 ILE B CA 1
ATOM 7951 C C . ILE B 1 508 ? 30.374 38.616 99.026 1.00 15.95 508 ILE B C 1
ATOM 7952 O O . ILE B 1 508 ? 30.430 38.797 97.816 1.00 14.80 508 ILE B O 1
ATOM 7957 N N . MET B 1 509 ? 30.549 39.560 99.948 1.00 17.39 509 MET B N 1
ATOM 7958 C CA . MET B 1 509 ? 30.911 40.945 99.678 1.00 18.65 509 MET B CA 1
ATOM 7959 C C . MET B 1 509 ? 32.410 41.073 99.916 1.00 17.15 509 MET B C 1
ATOM 7960 O O . MET B 1 509 ? 32.905 40.879 100.994 1.00 15.12 509 MET B O 1
ATOM 7965 N N . ARG B 1 510 ? 33.107 41.412 98.855 1.00 17.27 510 ARG B N 1
ATOM 7966 C CA . ARG B 1 510 ? 34.534 41.305 98.772 1.00 16.98 510 ARG B CA 1
ATOM 7967 C C . ARG B 1 510 ? 35.189 42.657 98.666 1.00 17.44 510 ARG B C 1
ATOM 7968 O O . ARG B 1 510 ? 34.611 43.585 98.176 1.00 18.30 510 ARG B O 1
ATOM 7976 N N . PRO B 1 511 ? 36.415 42.780 99.136 1.00 20.94 511 PRO B N 1
ATOM 7977 C CA . PRO B 1 511 ? 37.213 43.965 98.832 1.00 22.77 511 PRO B CA 1
ATOM 7978 C C . PRO B 1 511 ? 37.727 43.951 97.388 1.00 20.42 511 PRO B C 1
ATOM 7979 O O . PRO B 1 511 ? 37.795 42.902 96.783 1.00 19.91 511 PRO B O 1
ATOM 7983 N N . VAL B 1 512 ? 38.110 45.106 96.866 1.00 22.13 512 VAL B N 1
ATOM 7984 C CA . VAL B 1 512 ? 38.685 45.248 95.521 1.00 23.98 512 VAL B CA 1
ATOM 7985 C C . VAL B 1 512 ? 40.000 44.463 95.379 1.00 23.79 512 VAL B C 1
ATOM 7986 O O . VAL B 1 512 ? 40.221 43.786 94.385 1.00 22.81 512 VAL B O 1
ATOM 7990 N N . PHE B 1 513 ? 40.805 44.500 96.432 1.00 23.25 513 PHE B N 1
ATOM 7991 C CA . PHE B 1 513 ? 42.165 43.997 96.476 1.00 24.47 513 PHE B CA 1
ATOM 7992 C C . PHE B 1 513 ? 42.308 42.486 96.231 1.00 24.97 513 PHE B C 1
ATOM 7993 O O . PHE B 1 513 ? 43.340 42.015 95.801 1.00 23.87 513 PHE B O 1
ATOM 8001 N N . PHE B 1 514 ? 41.236 41.748 96.441 1.00 22.69 514 PHE B N 1
ATOM 8002 C CA . PHE B 1 514 ? 41.196 40.329 96.135 1.00 21.21 514 PHE B CA 1
ATOM 8003 C C . PHE B 1 514 ? 41.396 40.140 94.650 1.00 22.34 514 PHE B C 1
ATOM 8004 O O . PHE B 1 514 ? 41.867 39.124 94.178 1.00 21.54 514 PHE B O 1
ATOM 8012 N N . SER B 1 515 ? 41.026 41.168 93.921 1.00 27.28 515 SER B N 1
ATOM 8013 C CA . SER B 1 515 ? 41.137 41.181 92.492 1.00 26.89 515 SER B CA 1
ATOM 8014 C C . SER B 1 515 ? 42.571 41.067 92.015 1.00 25.69 515 SER B C 1
ATOM 8015 O O . SER B 1 515 ? 42.882 40.252 91.180 1.00 25.02 515 SER B O 1
ATOM 8018 N N . ASP B 1 516 ? 43.434 41.897 92.557 1.00 23.75 516 ASP B N 1
ATOM 8019 C CA . ASP B 1 516 ? 44.854 41.824 92.309 1.00 27.16 516 ASP B CA 1
ATOM 8020 C C . ASP B 1 516 ? 45.583 41.879 93.632 1.00 26.23 516 ASP B C 1
ATOM 8021 O O . ASP B 1 516 ? 46.120 42.910 93.993 1.00 27.05 516 ASP B O 1
ATOM 8026 N N . PRO B 1 517 ? 45.652 40.772 94.352 1.00 26.57 517 PRO B N 1
ATOM 8027 C CA . PRO B 1 517 ? 46.289 40.771 95.668 1.00 25.65 517 PRO B CA 1
ATOM 8028 C C . PRO B 1 517 ? 47.740 41.165 95.559 1.00 26.35 517 PRO B C 1
ATOM 8029 O O . PRO B 1 517 ? 48.269 41.774 96.465 1.00 25.82 517 PRO B O 1
ATOM 8033 N N . LYS B 1 518 ? 48.299 40.955 94.380 1.00 31.92 518 LYS B N 1
ATOM 8034 C CA . LYS B 1 518 ? 49.636 41.360 94.012 1.00 30.56 518 LYS B CA 1
ATOM 8035 C C . LYS B 1 518 ? 49.549 42.762 93.441 1.00 28.04 518 LYS B C 1
ATOM 8036 O O . LYS B 1 518 ? 50.290 43.146 92.575 1.00 26.81 518 LYS B O 1
ATOM 8042 N N . ASP B 1 519 ? 48.602 43.509 93.978 1.00 31.87 519 ASP B N 1
ATOM 8043 C CA . ASP B 1 519 ? 48.483 44.924 93.736 1.00 32.39 519 ASP B CA 1
ATOM 8044 C C . ASP B 1 519 ? 48.423 45.753 95.015 1.00 36.98 519 ASP B C 1
ATOM 8045 O O . ASP B 1 519 ? 47.629 45.472 95.908 1.00 32.96 519 ASP B O 1
ATOM 8050 N N . LEU B 1 520 ? 49.271 46.772 95.094 1.00 39.33 520 LEU B N 1
ATOM 8051 C CA . LEU B 1 520 ? 49.240 47.712 96.198 1.00 34.89 520 LEU B CA 1
ATOM 8052 C C . LEU B 1 520 ? 48.418 48.930 95.891 1.00 33.01 520 LEU B C 1
ATOM 8053 O O . LEU B 1 520 ? 48.171 49.720 96.766 1.00 36.82 520 LEU B O 1
ATOM 8058 N N . SER B 1 521 ? 47.987 49.095 94.651 1.00 34.67 521 SER B N 1
ATOM 8059 C CA . SER B 1 521 ? 47.101 50.199 94.331 1.00 36.26 521 SER B CA 1
ATOM 8060 C C . SER B 1 521 ? 45.812 50.009 95.080 1.00 33.90 521 SER B C 1
ATOM 8061 O O . SER B 1 521 ? 45.180 50.946 95.520 1.00 33.01 521 SER B O 1
ATOM 8064 N N . LEU B 1 522 ? 45.415 48.758 95.189 1.00 32.08 522 LEU B N 1
ATOM 8065 C CA . LEU B 1 522 ? 44.303 48.350 96.015 1.00 30.64 522 LEU B CA 1
ATOM 8066 C C . LEU B 1 522 ? 44.890 48.095 97.372 1.00 27.31 522 LEU B C 1
ATOM 8067 O O . LEU B 1 522 ? 46.091 48.079 97.480 1.00 30.23 522 LEU B O 1
ATOM 8072 N N . ARG B 1 523 ? 44.021 47.897 98.348 1.00 25.45 523 ARG B N 1
ATOM 8073 C CA . ARG B 1 523 ? 44.370 47.390 99.649 1.00 27.91 523 ARG B CA 1
ATOM 8074 C C . ARG B 1 523 ? 43.886 48.283 100.754 1.00 27.05 523 ARG B C 1
ATOM 8075 O O . ARG B 1 523 ? 43.758 47.850 101.875 1.00 25.96 523 ARG B O 1
ATOM 8083 N N . ALA B 1 524 ? 43.625 49.537 100.451 1.00 29.42 524 ALA B N 1
ATOM 8084 C CA . ALA B 1 524 ? 43.107 50.429 101.459 1.00 30.50 524 ALA B CA 1
ATOM 8085 C C . ALA B 1 524 ? 41.684 50.882 101.184 1.00 36.67 524 ALA B C 1
ATOM 8086 O O . ALA B 1 524 ? 41.167 51.731 101.893 1.00 36.27 524 ALA B O 1
ATOM 8088 N N . GLU B 1 525 ? 41.064 50.295 100.166 1.00 35.83 525 GLU B N 1
ATOM 8089 C CA . GLU B 1 525 ? 39.886 50.854 99.517 1.00 39.34 525 GLU B CA 1
ATOM 8090 C C . GLU B 1 525 ? 38.554 50.454 100.127 1.00 38.92 525 GLU B C 1
ATOM 8091 O O . GLU B 1 525 ? 38.115 49.327 100.036 1.00 42.87 525 GLU B O 1
ATOM 8097 N N . GLU B 1 526 ? 37.927 51.419 100.773 1.00 37.03 526 GLU B N 1
ATOM 8098 C CA . GLU B 1 526 ? 36.711 51.190 101.501 1.00 40.68 526 GLU B CA 1
ATOM 8099 C C . GLU B 1 526 ? 35.516 51.629 100.701 1.00 39.15 526 GLU B C 1
ATOM 8100 O O . GLU B 1 526 ? 34.441 51.816 101.245 1.00 37.31 526 GLU B O 1
ATOM 8106 N N . GLU B 1 527 ? 35.719 51.820 99.410 1.00 36.21 527 GLU B N 1
ATOM 8107 C CA . GLU B 1 527 ? 34.727 52.494 98.602 1.00 41.89 527 GLU B CA 1
ATOM 8108 C C . GLU B 1 527 ? 34.046 51.620 97.593 1.00 33.50 527 GLU B C 1
ATOM 8109 O O . GLU B 1 527 ? 32.852 51.521 97.581 1.00 36.78 527 GLU B O 1
ATOM 8111 N N . ALA B 1 528 ? 34.831 50.986 96.741 1.00 33.48 528 ALA B N 1
ATOM 8112 C CA . ALA B 1 528 ? 34.305 50.146 95.684 1.00 35.18 528 ALA B CA 1
ATOM 8113 C C . ALA B 1 528 ? 34.556 48.678 96.012 1.00 29.18 528 ALA B C 1
ATOM 8114 O O . ALA B 1 528 ? 35.676 48.264 96.203 1.00 31.45 528 ALA B O 1
ATOM 8116 N N . PHE B 1 529 ? 33.493 47.896 96.085 1.00 26.65 529 PHE B N 1
ATOM 8117 C CA . PHE B 1 529 ? 33.585 46.540 96.607 1.00 27.31 529 PHE B CA 1
ATOM 8118 C C . PHE B 1 529 ? 33.117 45.464 95.628 1.00 23.24 529 PHE B C 1
ATOM 8119 O O . PHE B 1 529 ? 32.373 45.731 94.712 1.00 21.09 529 PHE B O 1
ATOM 8127 N N . LEU B 1 530 ? 33.581 44.244 95.828 1.00 19.27 530 LEU B N 1
ATOM 8128 C CA . LEU B 1 530 ? 33.177 43.132 94.999 1.00 19.05 530 LEU B CA 1
ATOM 8129 C C . LEU B 1 530 ? 31.901 42.420 95.470 1.00 16.17 530 LEU B C 1
ATOM 8130 O O . LEU B 1 530 ? 31.645 42.302 96.643 1.00 16.03 530 LEU B O 1
ATOM 8135 N N . VAL B 1 531 ? 31.113 41.920 94.531 1.00 15.67 531 VAL B N 1
ATOM 8136 C CA . VAL B 1 531 ? 30.065 40.986 94.884 1.00 16.42 531 VAL B CA 1
ATOM 8137 C C . VAL B 1 531 ? 30.432 39.690 94.208 1.00 15.83 531 VAL B C 1
ATOM 8138 O O . VAL B 1 531 ? 30.063 39.431 93.065 1.00 16.63 531 VAL B O 1
ATOM 8142 N N . GLY B 1 532 ? 31.163 38.886 94.967 1.00 13.53 532 GLY B N 1
ATOM 8143 C CA . GLY B 1 532 ? 31.877 37.750 94.443 1.00 13.84 532 GLY B CA 1
ATOM 8144 C C . GLY B 1 532 ? 33.143 38.184 93.740 1.00 14.00 532 GLY B C 1
ATOM 8145 O O . GLY B 1 532 ? 33.647 39.260 93.960 1.00 13.56 532 GLY B O 1
ATOM 8146 N N . ASP B 1 533 ? 33.693 37.291 92.941 1.00 13.57 533 ASP B N 1
ATOM 8147 C CA . ASP B 1 533 ? 34.739 37.626 91.997 1.00 15.33 533 ASP B CA 1
ATOM 8148 C C . ASP B 1 533 ? 34.357 38.485 90.770 1.00 18.07 533 ASP B C 1
ATOM 8149 O O . ASP B 1 533 ? 35.007 39.448 90.459 1.00 19.41 533 ASP B O 1
ATOM 8154 N N . ASN B 1 534 ? 33.284 38.120 90.090 1.00 20.55 534 ASN B N 1
ATOM 8155 C CA . ASN B 1 534 ? 32.883 38.722 88.817 1.00 21.69 534 ASN B CA 1
ATOM 8156 C C . ASN B 1 534 ? 31.975 39.979 88.793 1.00 20.38 534 ASN B C 1
ATOM 8157 O O . ASN B 1 534 ? 31.640 40.460 87.742 1.00 19.92 534 ASN B O 1
ATOM 8162 N N . LEU B 1 535 ? 31.586 40.506 89.942 1.00 18.76 535 LEU B N 1
ATOM 8163 C CA . LEU B 1 535 ? 30.927 41.790 89.969 1.00 18.59 535 LEU B CA 1
ATOM 8164 C C . LEU B 1 535 ? 31.653 42.824 90.811 1.00 19.86 535 LEU B C 1
ATOM 8165 O O . LEU B 1 535 ? 31.978 42.600 91.963 1.00 16.15 535 LEU B O 1
ATOM 8170 N N . LEU B 1 536 ? 31.866 43.970 90.189 1.00 19.50 536 LEU B N 1
ATOM 8171 C CA . LEU B 1 536 ? 32.393 45.134 90.823 1.00 21.87 536 LEU B CA 1
ATOM 8172 C C . LEU B 1 536 ? 31.271 46.115 91.077 1.00 22.57 536 LEU B C 1
ATOM 8173 O O . LEU B 1 536 ? 30.477 46.373 90.219 1.00 22.77 536 LEU B O 1
ATOM 8178 N N . ILE B 1 537 ? 31.200 46.634 92.285 1.00 22.20 537 ILE B N 1
ATOM 8179 C CA . ILE B 1 537 ? 30.181 47.609 92.630 1.00 26.48 537 ILE B CA 1
ATOM 8180 C C . ILE B 1 537 ? 30.794 48.905 93.154 1.00 28.75 537 ILE B C 1
ATOM 8181 O O . ILE B 1 537 ? 31.593 48.886 94.056 1.00 27.89 537 ILE B O 1
ATOM 8186 N N . ILE B 1 538 ? 30.424 50.034 92.555 1.00 31.14 538 ILE B N 1
ATOM 8187 C CA . ILE B 1 538 ? 30.807 51.345 93.057 1.00 31.88 538 ILE B CA 1
ATOM 8188 C C . ILE B 1 538 ? 29.658 52.313 93.249 1.00 37.79 538 ILE B C 1
ATOM 8189 O O . ILE B 1 538 ? 28.980 52.674 92.326 1.00 37.06 538 ILE B O 1
ATOM 8194 N N . PRO B 1 539 ? 29.576 52.844 94.461 1.00 35.80 539 PRO B N 1
ATOM 8195 C CA . PRO B 1 539 ? 28.561 53.820 94.876 1.00 38.72 539 PRO B CA 1
ATOM 8196 C C . PRO B 1 539 ? 28.949 55.211 94.397 1.00 45.83 539 PRO B C 1
ATOM 8197 O O . PRO B 1 539 ? 29.651 55.266 93.415 1.00 41.78 539 PRO B O 1
ATOM 8201 N N . ALA B 1 540 ? 28.435 56.281 94.993 1.00 53.14 540 ALA B N 1
ATOM 8202 C CA . ALA B 1 540 ? 28.826 57.609 94.557 1.00 65.49 540 ALA B CA 1
ATOM 8203 C C . ALA B 1 540 ? 28.666 58.791 95.499 1.00 66.98 540 ALA B C 1
ATOM 8204 O O . ALA B 1 540 ? 27.808 59.628 95.279 1.00 63.98 540 ALA B O 1
ATOM 8206 N N . PHE B 1 541 ? 29.529 58.899 96.500 1.00 72.67 541 PHE B N 1
ATOM 8207 C CA . PHE B 1 541 ? 29.816 60.179 97.174 1.00 77.87 541 PHE B CA 1
ATOM 8208 C C . PHE B 1 541 ? 31.225 60.633 96.792 1.00 78.90 541 PHE B C 1
ATOM 8209 O O . PHE B 1 541 ? 31.608 61.782 96.994 1.00 77.00 541 PHE B O 1
ATOM 8217 N N . ALA B 1 542 ? 32.006 59.708 96.266 1.00 80.40 542 ALA B N 1
ATOM 8218 C CA . ALA B 1 542 ? 33.327 60.061 95.816 1.00 74.08 542 ALA B CA 1
ATOM 8219 C C . ALA B 1 542 ? 34.137 58.789 95.586 1.00 67.62 542 ALA B C 1
ATOM 8220 O O . ALA B 1 542 ? 33.745 57.930 94.794 1.00 63.03 542 ALA B O 1
ATOM 8222 N N . ASN B 1 543 ? 35.277 58.782 96.261 1.00 66.57 543 ASN B N 1
ATOM 8223 C CA . ASN B 1 543 ? 36.248 57.761 96.079 1.00 63.58 543 ASN B CA 1
ATOM 8224 C C . ASN B 1 543 ? 36.521 57.875 94.614 1.00 56.52 543 ASN B C 1
ATOM 8225 O O . ASN B 1 543 ? 35.698 57.464 93.820 1.00 59.19 543 ASN B O 1
ATOM 8230 N N . GLN B 1 544 ? 37.650 58.455 94.242 1.00 54.59 544 GLN B N 1
ATOM 8231 C CA . GLN B 1 544 ? 38.073 58.363 92.882 1.00 50.54 544 GLN B CA 1
ATOM 8232 C C . GLN B 1 544 ? 38.672 57.036 93.105 1.00 54.15 544 GLN B C 1
ATOM 8233 O O . GLN B 1 544 ? 39.814 56.902 93.509 1.00 55.87 544 GLN B O 1
ATOM 8239 N N . PRO B 1 545 ? 37.852 56.024 92.996 1.00 54.92 545 PRO B N 1
ATOM 8240 C CA . PRO B 1 545 ? 38.004 54.846 93.833 1.00 56.53 545 PRO B CA 1
ATOM 8241 C C . PRO B 1 545 ? 39.321 54.142 93.674 1.00 51.40 545 PRO B C 1
ATOM 8242 O O . PRO B 1 545 ? 39.874 53.767 94.698 1.00 58.36 545 PRO B O 1
ATOM 8246 N N . ALA B 1 546 ? 39.752 53.976 92.442 1.00 47.52 546 ALA B N 1
ATOM 8247 C CA . ALA B 1 546 ? 40.968 53.292 92.146 1.00 50.23 546 ALA B CA 1
ATOM 8248 C C . ALA B 1 546 ? 40.592 52.247 91.131 1.00 51.69 546 ALA B C 1
ATOM 8249 O O . ALA B 1 546 ? 40.791 52.433 89.937 1.00 53.91 546 ALA B O 1
ATOM 8251 N N . LEU B 1 547 ? 40.077 51.139 91.647 1.00 45.72 547 LEU B N 1
ATOM 8252 C CA . LEU B 1 547 ? 39.501 50.085 90.855 1.00 41.80 547 LEU B CA 1
ATOM 8253 C C . LEU B 1 547 ? 40.378 48.920 90.491 1.00 40.40 547 LEU B C 1
ATOM 8254 O O . LEU B 1 547 ? 41.575 49.028 90.399 1.00 37.04 547 LEU B O 1
ATOM 8259 N N . PRO B 1 548 ? 39.744 47.780 90.255 1.00 41.99 548 PRO B N 1
ATOM 8260 C CA . PRO B 1 548 ? 40.397 46.618 89.639 1.00 37.60 548 PRO B CA 1
ATOM 8261 C C . PRO B 1 548 ? 40.713 46.825 88.152 1.00 38.30 548 PRO B C 1
ATOM 8262 O O . PRO B 1 548 ? 39.957 47.456 87.430 1.00 34.63 548 PRO B O 1
ATOM 8266 N N . LYS B 1 549 ? 41.898 46.372 87.761 1.00 42.16 549 LYS B N 1
ATOM 8267 C CA . LYS B 1 549 ? 42.418 46.472 86.400 1.00 43.51 549 LYS B CA 1
ATOM 8268 C C . LYS B 1 549 ? 41.906 45.319 85.526 1.00 40.69 549 LYS B C 1
ATOM 8269 O O . LYS B 1 549 ? 41.445 44.327 86.054 1.00 43.80 549 LYS B O 1
ATOM 8275 N N . GLY B 1 550 ? 42.043 45.444 84.227 1.00 39.35 550 GLY B N 1
ATOM 8276 C CA . GLY B 1 550 ? 41.731 44.374 83.336 1.00 47.58 550 GLY B CA 1
ATOM 8277 C C . GLY B 1 550 ? 40.568 44.747 82.470 1.00 51.01 550 GLY B C 1
ATOM 8278 O O . GLY B 1 550 ? 40.616 45.719 81.766 1.00 54.71 550 GLY B O 1
ATOM 8279 N N . ILE B 1 551 ? 39.507 43.974 82.526 1.00 54.42 551 ILE B N 1
ATOM 8280 C CA . ILE B 1 551 ? 38.277 44.371 81.869 1.00 57.82 551 ILE B CA 1
ATOM 8281 C C . ILE B 1 551 ? 37.027 44.515 82.733 1.00 59.09 551 ILE B C 1
ATOM 8282 O O . ILE B 1 551 ? 36.919 44.088 83.860 1.00 54.25 551 ILE B O 1
ATOM 8284 N N . TRP B 1 552 ? 36.056 45.062 82.046 1.00 67.57 552 TRP B N 1
ATOM 8285 C CA . TRP B 1 552 ? 34.978 46.007 82.418 1.00 62.68 552 TRP B CA 1
ATOM 8286 C C . TRP B 1 552 ? 33.766 45.961 81.510 1.00 60.85 552 TRP B C 1
ATOM 8287 O O . TRP B 1 552 ? 33.779 45.326 80.475 1.00 59.31 552 TRP B O 1
ATOM 8289 N N . LYS B 1 553 ? 32.724 46.668 81.923 1.00 61.62 553 LYS B N 1
ATOM 8290 C CA . LYS B 1 553 ? 31.368 46.450 81.463 1.00 61.01 553 LYS B CA 1
ATOM 8291 C C . LYS B 1 553 ? 30.408 47.599 81.671 1.00 54.89 553 LYS B C 1
ATOM 8292 O O . LYS B 1 553 ? 30.800 48.726 81.906 1.00 53.78 553 LYS B O 1
ATOM 8294 N N . GLU B 1 554 ? 29.131 47.277 81.525 1.00 52.33 554 GLU B N 1
ATOM 8295 C CA . GLU B 1 554 ? 28.050 48.168 81.873 1.00 51.56 554 GLU B CA 1
ATOM 8296 C C . GLU B 1 554 ? 26.939 47.478 82.687 1.00 45.22 554 GLU B C 1
ATOM 8297 O O . GLU B 1 554 ? 26.964 47.507 83.904 1.00 41.44 554 GLU B O 1
ATOM 8299 N N . LEU B 1 555 ? 25.930 46.959 82.000 1.00 45.12 555 LEU B N 1
ATOM 8300 C CA . LEU B 1 555 ? 24.925 46.128 82.642 1.00 43.15 555 LEU B CA 1
ATOM 8301 C C . LEU B 1 555 ? 23.473 46.635 82.834 1.00 46.08 555 LEU B C 1
ATOM 8302 O O . LEU B 1 555 ? 22.604 45.816 83.118 1.00 47.05 555 LEU B O 1
ATOM 8307 N N . SER B 1 556 ? 23.207 47.931 82.720 1.00 40.50 556 SER B N 1
ATOM 8308 C CA . SER B 1 556 ? 21.852 48.403 83.003 1.00 44.09 556 SER B CA 1
ATOM 8309 C C . SER B 1 556 ? 20.816 47.895 82.023 1.00 50.72 556 SER B C 1
ATOM 8310 O O . SER B 1 556 ? 20.208 48.663 81.296 1.00 42.50 556 SER B O 1
ATOM 8313 N N . LEU B 1 557 ? 20.647 46.575 82.046 1.00 52.89 557 LEU B N 1
ATOM 8314 C CA . LEU B 1 557 ? 19.612 45.828 81.326 1.00 48.58 557 LEU B CA 1
ATOM 8315 C C . LEU B 1 557 ? 19.214 46.341 79.953 1.00 51.10 557 LEU B C 1
ATOM 8316 O O . LEU B 1 557 ? 18.784 45.556 79.110 1.00 51.60 557 LEU B O 1
ATOM 8321 N N . GLN B 1 562 ? 22.593 61.225 79.406 1.00 39.56 562 GLN B N 1
ATOM 8322 C CA . GLN B 1 562 ? 22.321 59.916 80.002 1.00 40.74 562 GLN B CA 1
ATOM 8323 C C . GLN B 1 562 ? 21.807 60.017 81.441 1.00 44.78 562 GLN B C 1
ATOM 8324 O O . GLN B 1 562 ? 20.711 59.596 81.724 1.00 43.81 562 GLN B O 1
ATOM 8330 N N . ASN B 1 563 ? 22.613 60.565 82.337 1.00 40.76 563 ASN B N 1
ATOM 8331 C CA . ASN B 1 563 ? 22.171 61.210 83.566 1.00 43.15 563 ASN B CA 1
ATOM 8332 C C . ASN B 1 563 ? 21.589 60.384 84.716 1.00 48.76 563 ASN B C 1
ATOM 8333 O O . ASN B 1 563 ? 22.156 60.329 85.806 1.00 52.02 563 ASN B O 1
ATOM 8338 N N . ASP B 1 564 ? 20.420 59.810 84.443 1.00 50.18 564 ASP B N 1
ATOM 8339 C CA . ASP B 1 564 ? 19.475 59.290 85.435 1.00 53.34 564 ASP B CA 1
ATOM 8340 C C . ASP B 1 564 ? 20.073 58.918 86.777 1.00 56.29 564 ASP B C 1
ATOM 8341 O O . ASP B 1 564 ? 20.223 59.774 87.623 1.00 57.63 564 ASP B O 1
ATOM 8346 N N . LYS B 1 565 ? 20.325 57.621 86.956 1.00 55.60 565 LYS B N 1
ATOM 8347 C CA . LYS B 1 565 ? 21.072 56.978 88.063 1.00 53.48 565 LYS B CA 1
ATOM 8348 C C . LYS B 1 565 ? 21.318 57.713 89.401 1.00 58.76 565 LYS B C 1
ATOM 8349 O O . LYS B 1 565 ? 21.714 58.870 89.435 1.00 60.09 565 LYS B O 1
ATOM 8355 N N . TYR B 1 566 ? 21.073 56.995 90.496 1.00 61.91 566 TYR B N 1
ATOM 8356 C CA . TYR B 1 566 ? 21.023 57.582 91.831 1.00 63.47 566 TYR B CA 1
ATOM 8357 C C . TYR B 1 566 ? 21.266 56.627 93.018 1.00 62.57 566 TYR B C 1
ATOM 8358 O O . TYR B 1 566 ? 20.539 56.695 94.002 1.00 62.52 566 TYR B O 1
ATOM 8367 N N . GLN B 1 567 ? 22.250 55.733 92.951 1.00 58.65 567 GLN B N 1
ATOM 8368 C CA . GLN B 1 567 ? 23.275 55.729 91.928 1.00 59.81 567 GLN B CA 1
ATOM 8369 C C . GLN B 1 567 ? 23.760 54.317 91.556 1.00 51.23 567 GLN B C 1
ATOM 8370 O O . GLN B 1 567 ? 22.965 53.429 91.329 1.00 46.43 567 GLN B O 1
ATOM 8376 N N . ALA B 1 568 ? 25.079 54.152 91.472 1.00 44.37 568 ALA B N 1
ATOM 8377 C CA . ALA B 1 568 ? 25.774 52.855 91.435 1.00 39.78 568 ALA B CA 1
ATOM 8378 C C . ALA B 1 568 ? 26.267 52.254 90.095 1.00 38.14 568 ALA B C 1
ATOM 8379 O O . ALA B 1 568 ? 25.509 51.689 89.350 1.00 36.58 568 ALA B O 1
ATOM 8381 N N . LYS B 1 569 ? 27.566 52.343 89.842 1.00 39.29 569 LYS B N 1
ATOM 8382 C CA . LYS B 1 569 ? 28.184 51.702 88.695 1.00 34.61 569 LYS B CA 1
ATOM 8383 C C . LYS B 1 569 ? 28.460 50.216 88.936 1.00 32.16 569 LYS B C 1
ATOM 8384 O O . LYS B 1 569 ? 29.125 49.875 89.892 1.00 29.71 569 LYS B O 1
ATOM 8390 N N . MET B 1 570 ? 27.956 49.357 88.043 1.00 27.62 570 MET B N 1
ATOM 8391 C CA . MET B 1 570 ? 28.257 47.922 88.012 1.00 27.36 570 MET B CA 1
ATOM 8392 C C . MET B 1 570 ? 29.260 47.584 86.891 1.00 30.08 570 MET B C 1
ATOM 8393 O O . MET B 1 570 ? 29.200 48.162 85.822 1.00 32.42 570 MET B O 1
ATOM 8398 N N . LYS B 1 571 ? 30.166 46.650 87.161 1.00 28.80 571 LYS B N 1
ATOM 8399 C CA . LYS B 1 571 ? 31.174 46.263 86.181 1.00 31.05 571 LYS B CA 1
ATOM 8400 C C . LYS B 1 571 ? 31.357 44.750 86.123 1.00 29.08 571 LYS B C 1
ATOM 8401 O O . LYS B 1 571 ? 31.663 44.112 87.130 1.00 23.97 571 LYS B O 1
ATOM 8407 N N . ILE B 1 572 ? 31.171 44.183 84.935 1.00 30.64 572 ILE B N 1
ATOM 8408 C CA . ILE B 1 572 ? 31.345 42.750 84.733 1.00 32.12 572 ILE B CA 1
ATOM 8409 C C . ILE B 1 572 ? 32.805 42.427 84.435 1.00 34.58 572 ILE B C 1
ATOM 8410 O O . ILE B 1 572 ? 33.449 43.106 83.634 1.00 35.78 572 ILE B O 1
ATOM 8415 N N . ARG B 1 573 ? 33.324 41.391 85.085 1.00 29.90 573 ARG B N 1
ATOM 8416 C CA . ARG B 1 573 ? 34.713 41.004 84.910 1.00 29.20 573 ARG B CA 1
ATOM 8417 C C . ARG B 1 573 ? 34.976 40.280 83.604 1.00 33.08 573 ARG B C 1
ATOM 8418 O O . ARG B 1 573 ? 34.219 39.427 83.200 1.00 33.21 573 ARG B O 1
ATOM 8426 N N . GLY B 1 574 ? 36.069 40.622 82.949 1.00 33.95 574 GLY B N 1
ATOM 8427 C CA . GLY B 1 574 ? 36.459 39.903 81.764 1.00 31.33 574 GLY B CA 1
ATOM 8428 C C . GLY B 1 574 ? 36.774 38.471 82.124 1.00 29.98 574 GLY B C 1
ATOM 8429 O O . GLY B 1 574 ? 37.431 38.216 83.127 1.00 26.83 574 GLY B O 1
ATOM 8430 N N . GLY B 1 575 ? 36.327 37.545 81.288 1.00 28.39 575 GLY B N 1
ATOM 8431 C CA . GLY B 1 575 ? 36.517 36.134 81.521 1.00 27.97 575 GLY B CA 1
ATOM 8432 C C . GLY B 1 575 ? 35.596 35.536 82.546 1.00 26.08 575 GLY B C 1
ATOM 8433 O O . GLY B 1 575 ? 35.932 34.558 83.171 1.00 24.07 575 GLY B O 1
ATOM 8434 N N . ALA B 1 576 ? 34.440 36.147 82.721 1.00 25.17 576 ALA B N 1
ATOM 8435 C CA . ALA B 1 576 ? 33.514 35.733 83.747 1.00 24.95 576 ALA B CA 1
ATOM 8436 C C . ALA B 1 576 ? 32.090 35.599 83.269 1.00 23.20 576 ALA B C 1
ATOM 8437 O O . ALA B 1 576 ? 31.577 36.490 82.636 1.00 21.41 576 ALA B O 1
ATOM 8439 N N . ILE B 1 577 ? 31.450 34.491 83.605 1.00 20.68 577 ILE B N 1
ATOM 8440 C CA . ILE B 1 577 ? 30.041 34.314 83.298 1.00 19.12 577 ILE B CA 1
ATOM 8441 C C . ILE B 1 577 ? 29.143 34.352 84.518 1.00 17.02 577 ILE B C 1
ATOM 8442 O O . ILE B 1 577 ? 29.146 33.446 85.316 1.00 14.19 577 ILE B O 1
ATOM 8447 N N . ILE B 1 578 ? 28.350 35.414 84.616 1.00 15.87 578 ILE B N 1
ATOM 8448 C CA . ILE B 1 578 ? 27.403 35.592 85.700 1.00 15.58 578 ILE B CA 1
ATOM 8449 C C . ILE B 1 578 ? 25.985 35.105 85.403 1.00 13.81 578 ILE B C 1
ATOM 8450 O O . ILE B 1 578 ? 25.379 35.531 84.444 1.00 15.21 578 ILE B O 1
ATOM 8455 N N . PRO B 1 579 ? 25.419 34.275 86.266 1.00 12.80 579 PRO B N 1
ATOM 8456 C CA . PRO B 1 579 ? 24.057 33.773 86.067 1.00 14.14 579 PRO B CA 1
ATOM 8457 C C . PRO B 1 579 ? 22.962 34.640 86.678 1.00 12.20 579 PRO B C 1
ATOM 8458 O O . PRO B 1 579 ? 22.991 34.977 87.831 1.00 9.97 579 PRO B O 1
ATOM 8462 N N . THR B 1 580 ? 21.988 34.982 85.854 1.00 12.33 580 THR B N 1
ATOM 8463 C CA . THR B 1 580 ? 20.905 35.879 86.237 1.00 13.72 580 THR B CA 1
ATOM 8464 C C . THR B 1 580 ? 19.516 35.312 86.006 1.00 12.48 580 THR B C 1
ATOM 8465 O O . THR B 1 580 ? 19.276 34.614 85.070 1.00 14.78 580 THR B O 1
ATOM 8469 N N . GLY B 1 581 ? 18.616 35.626 86.912 1.00 12.12 581 GLY B N 1
ATOM 8470 C CA . GLY B 1 581 ? 17.195 35.435 86.743 1.00 14.52 581 GLY B CA 1
ATOM 8471 C C . GLY B 1 581 ? 16.441 36.624 86.180 1.00 15.06 581 GLY B C 1
ATOM 8472 O O . GLY B 1 581 ? 17.014 37.660 85.906 1.00 13.40 581 GLY B O 1
ATOM 8473 N N . LYS B 1 582 ? 15.137 36.449 86.029 1.00 15.23 582 LYS B N 1
ATOM 8474 C CA . LYS B 1 582 ? 14.204 37.506 85.656 1.00 14.14 582 LYS B CA 1
ATOM 8475 C C . LYS B 1 582 ? 13.883 38.345 86.856 1.00 14.45 582 LYS B C 1
ATOM 8476 O O . LYS B 1 582 ? 14.250 38.009 87.952 1.00 15.22 582 LYS B O 1
ATOM 8482 N N . ILE B 1 583 ? 13.208 39.455 86.646 1.00 16.32 583 ILE B N 1
ATOM 8483 C CA . ILE B 1 583 ? 12.768 40.257 87.761 1.00 17.05 583 ILE B CA 1
ATOM 8484 C C . ILE B 1 583 ? 11.725 39.483 88.529 1.00 17.57 583 ILE B C 1
ATOM 8485 O O . ILE B 1 583 ? 10.871 38.828 87.960 1.00 14.91 583 ILE B O 1
ATOM 8490 N N . ILE B 1 584 ? 11.851 39.564 89.839 1.00 17.89 584 ILE B N 1
ATOM 8491 C CA . ILE B 1 584 ? 11.066 38.789 90.752 1.00 15.36 584 ILE B CA 1
ATOM 8492 C C . ILE B 1 584 ? 10.567 39.628 91.912 1.00 14.32 584 ILE B C 1
ATOM 8493 O O . ILE B 1 584 ? 11.301 40.378 92.479 1.00 11.71 584 ILE B O 1
ATOM 8498 N N . GLN B 1 585 ? 9.299 39.495 92.242 1.00 15.37 585 GLN B N 1
ATOM 8499 C CA . GLN B 1 585 ? 8.756 40.188 93.392 1.00 13.85 585 GLN B CA 1
ATOM 8500 C C . GLN B 1 585 ? 8.985 39.406 94.659 1.00 15.19 585 GLN B C 1
ATOM 8501 O O . GLN B 1 585 ? 8.803 39.916 95.736 1.00 15.35 585 GLN B O 1
ATOM 8507 N N . ASN B 1 586 ? 9.376 38.152 94.471 1.00 13.93 586 ASN B N 1
ATOM 8508 C CA . ASN B 1 586 ? 9.573 37.163 95.499 1.00 14.06 586 ASN B CA 1
ATOM 8509 C C . ASN B 1 586 ? 10.671 36.203 95.128 1.00 15.43 586 ASN B C 1
ATOM 8510 O O . ASN B 1 586 ? 10.997 36.061 93.969 1.00 14.87 586 ASN B O 1
ATOM 8515 N N . THR B 1 587 ? 11.220 35.538 96.136 1.00 15.05 587 THR B N 1
ATOM 8516 C CA . THR B 1 587 ? 11.973 34.308 95.980 1.00 16.38 587 THR B CA 1
ATOM 8517 C C . THR B 1 587 ? 11.052 33.117 95.935 1.00 13.20 587 THR B C 1
ATOM 8518 O O . THR B 1 587 ? 11.455 32.032 95.618 1.00 12.68 587 THR B O 1
ATOM 8522 N N . THR B 1 588 ? 9.819 33.356 96.331 1.00 12.89 588 THR B N 1
ATOM 8523 C CA . THR B 1 588 ? 8.729 32.400 96.242 1.00 13.83 588 THR B CA 1
ATOM 8524 C C . THR B 1 588 ? 8.319 32.145 94.809 1.00 12.18 588 THR B C 1
ATOM 8525 O O . THR B 1 588 ? 7.778 31.112 94.502 1.00 10.82 588 THR B O 1
ATOM 8529 N N . GLU B 1 589 ? 8.612 33.125 93.953 1.00 13.64 589 GLU B N 1
ATOM 8530 C CA . GLU B 1 589 ? 8.445 33.139 92.481 1.00 16.03 589 GLU B CA 1
ATOM 8531 C C . GLU B 1 589 ? 9.529 32.406 91.662 1.00 20.26 589 GLU B C 1
ATOM 8532 O O . GLU B 1 589 ? 10.501 31.981 92.220 1.00 19.92 589 GLU B O 1
ATOM 8538 N N . ASN B 1 590 ? 9.372 32.270 90.348 1.00 23.04 590 ASN B N 1
ATOM 8539 C CA . ASN B 1 590 ? 10.247 31.369 89.605 1.00 31.07 590 ASN B CA 1
ATOM 8540 C C . ASN B 1 590 ? 11.719 31.684 89.616 1.00 27.22 590 ASN B C 1
ATOM 8541 O O . ASN B 1 590 ? 12.537 30.776 89.673 1.00 33.25 590 ASN B O 1
ATOM 8546 N N . SER B 1 591 ? 12.081 32.930 89.461 1.00 24.66 591 SER B N 1
ATOM 8547 C CA . SER B 1 591 ? 13.365 33.379 89.925 1.00 24.37 591 SER B CA 1
ATOM 8548 C C . SER B 1 591 ? 14.484 33.164 88.926 1.00 26.40 591 SER B C 1
ATOM 8549 O O . SER B 1 591 ? 15.520 33.776 89.031 1.00 23.49 591 SER B O 1
ATOM 8552 N N . LEU B 1 592 ? 14.308 32.240 88.004 1.00 23.48 592 LEU B N 1
ATOM 8553 C CA . LEU B 1 592 ? 15.264 32.103 86.951 1.00 24.68 592 LEU B CA 1
ATOM 8554 C C . LEU B 1 592 ? 14.600 31.675 85.709 1.00 27.55 592 LEU B C 1
ATOM 8555 O O . LEU B 1 592 ? 14.250 30.530 85.566 1.00 29.71 592 LEU B O 1
ATOM 8560 N N . ASP B 1 593 ? 14.433 32.598 84.788 1.00 26.62 593 ASP B N 1
ATOM 8561 C CA . ASP B 1 593 ? 14.122 32.213 83.433 1.00 26.89 593 ASP B CA 1
ATOM 8562 C C . ASP B 1 593 ? 15.390 32.326 82.569 1.00 29.53 593 ASP B C 1
ATOM 8563 O O . ASP B 1 593 ? 16.403 31.723 82.851 1.00 38.23 593 ASP B O 1
ATOM 8568 N N . PRO B 1 594 ? 15.376 33.143 81.548 1.00 28.66 594 PRO B N 1
ATOM 8569 C CA . PRO B 1 594 ? 15.987 32.856 80.249 1.00 35.02 594 PRO B CA 1
ATOM 8570 C C . PRO B 1 594 ? 17.519 32.589 80.155 1.00 36.44 594 PRO B C 1
ATOM 8571 O O . PRO B 1 594 ? 18.314 32.903 81.049 1.00 30.22 594 PRO B O 1
ATOM 8575 N N . LEU B 1 595 ? 18.077 31.879 78.782 1.00 36.83 595 LEU B N 1
ATOM 8576 C CA . LEU B 1 595 ? 19.478 31.816 78.390 1.00 32.81 595 LEU B CA 1
ATOM 8577 C C . LEU B 1 595 ? 20.207 33.066 78.862 1.00 26.81 595 LEU B C 1
ATOM 8578 O O . LEU B 1 595 ? 20.967 33.672 78.122 1.00 24.23 595 LEU B O 1
ATOM 8580 N N . THR B 1 596 ? 19.949 33.477 80.104 1.00 25.40 596 THR B N 1
ATOM 8581 C CA . THR B 1 596 ? 20.663 34.626 80.668 1.00 24.49 596 THR B CA 1
ATOM 8582 C C . THR B 1 596 ? 21.902 34.332 81.543 1.00 21.45 596 THR B C 1
ATOM 8583 O O . THR B 1 596 ? 21.956 34.577 82.704 1.00 17.94 596 THR B O 1
ATOM 8587 N N . LEU B 1 597 ? 22.913 33.837 80.885 1.00 20.34 597 LEU B N 1
ATOM 8588 C CA . LEU B 1 597 ? 24.213 33.773 81.412 1.00 19.53 597 LEU B CA 1
ATOM 8589 C C . LEU B 1 597 ? 24.854 35.043 81.029 1.00 17.51 597 LEU B C 1
ATOM 8590 O O . LEU B 1 597 ? 24.914 35.334 79.917 1.00 19.39 597 LEU B O 1
ATOM 8595 N N . LEU B 1 598 ? 25.346 35.826 81.957 1.00 16.11 598 LEU B N 1
ATOM 8596 C CA . LEU B 1 598 ? 26.022 37.061 81.573 1.00 18.36 598 LEU B CA 1
ATOM 8597 C C . LEU B 1 598 ? 27.501 36.840 81.274 1.00 17.86 598 LEU B C 1
ATOM 8598 O O . LEU B 1 598 ? 28.270 36.495 82.133 1.00 16.45 598 LEU B O 1
ATOM 8603 N N . VAL B 1 599 ? 27.872 37.056 80.019 1.00 17.96 599 VAL B N 1
ATOM 8604 C CA . VAL B 1 599 ? 29.206 36.769 79.500 1.00 19.54 599 VAL B CA 1
ATOM 8605 C C . VAL B 1 599 ? 30.062 37.980 79.093 1.00 21.95 599 VAL B C 1
ATOM 8606 O O . VAL B 1 599 ? 29.677 38.786 78.276 1.00 19.68 599 VAL B O 1
ATOM 8610 N N . CYS B 1 600 ? 31.241 38.073 79.677 1.00 27.04 600 CYS B N 1
ATOM 8611 C CA . CYS B 1 600 ? 32.290 38.976 79.248 1.00 27.95 600 CYS B CA 1
ATOM 8612 C C . CYS B 1 600 ? 33.525 38.133 79.076 1.00 27.04 600 CYS B C 1
ATOM 8613 O O . CYS B 1 600 ? 33.856 37.376 79.949 1.00 28.57 600 CYS B O 1
ATOM 8616 N N . LEU B 1 601 ? 34.194 38.239 77.948 1.00 28.09 601 LEU B N 1
ATOM 8617 C CA . LEU B 1 601 ? 35.389 37.452 77.718 1.00 35.48 601 LEU B CA 1
ATOM 8618 C C . LEU B 1 601 ? 36.657 38.217 78.063 1.00 36.02 601 LEU B C 1
ATOM 8619 O O . LEU B 1 601 ? 36.669 39.426 78.078 1.00 35.18 601 LEU B O 1
ATOM 8624 N N . ASP B 1 602 ? 37.722 37.484 78.351 1.00 35.38 602 ASP B N 1
ATOM 8625 C CA . ASP B 1 602 ? 39.010 38.067 78.685 1.00 36.29 602 ASP B CA 1
ATOM 8626 C C . ASP B 1 602 ? 39.932 38.233 77.489 1.00 40.81 602 ASP B C 1
ATOM 8627 O O . ASP B 1 602 ? 39.519 38.231 76.351 1.00 39.35 602 ASP B O 1
ATOM 8632 N N . GLU B 1 603 ? 41.205 38.364 77.776 1.00 43.15 603 GLU B N 1
ATOM 8633 C CA . GLU B 1 603 ? 42.189 38.707 76.792 1.00 45.14 603 GLU B CA 1
ATOM 8634 C C . GLU B 1 603 ? 42.276 37.635 75.728 1.00 48.91 603 GLU B C 1
ATOM 8635 O O . GLU B 1 603 ? 42.734 37.869 74.622 1.00 49.16 603 GLU B O 1
ATOM 8641 N N . GLN B 1 604 ? 41.803 36.456 76.063 1.00 50.30 604 GLN B N 1
ATOM 8642 C CA . GLN B 1 604 ? 41.931 35.319 75.188 1.00 51.45 604 GLN B CA 1
ATOM 8643 C C . GLN B 1 604 ? 40.600 34.719 74.740 1.00 48.95 604 GLN B C 1
ATOM 8644 O O . GLN B 1 604 ? 40.508 33.537 74.502 1.00 52.69 604 GLN B O 1
ATOM 8650 N N . GLY B 1 605 ? 39.584 35.558 74.590 1.00 49.93 605 GLY B N 1
ATOM 8651 C CA . GLY B 1 605 ? 38.263 35.119 74.185 1.00 47.38 605 GLY B CA 1
ATOM 8652 C C . GLY B 1 605 ? 37.582 34.059 75.027 1.00 45.62 605 GLY B C 1
ATOM 8653 O O . GLY B 1 605 ? 37.084 33.091 74.491 1.00 51.45 605 GLY B O 1
ATOM 8654 N N . LYS B 1 606 ? 37.566 34.227 76.343 1.00 42.17 606 LYS B N 1
ATOM 8655 C CA . LYS B 1 606 ? 36.961 33.225 77.221 1.00 40.71 606 LYS B CA 1
ATOM 8656 C C . LYS B 1 606 ? 36.366 33.706 78.555 1.00 35.05 606 LYS B C 1
ATOM 8657 O O . LYS B 1 606 ? 36.772 34.687 79.127 1.00 29.55 606 LYS B O 1
ATOM 8663 N N . ALA B 1 607 ? 35.390 32.959 79.038 1.00 33.79 607 ALA B N 1
ATOM 8664 C CA . ALA B 1 607 ? 34.737 33.256 80.296 1.00 30.77 607 ALA B CA 1
ATOM 8665 C C . ALA B 1 607 ? 34.454 31.982 81.071 1.00 24.62 607 ALA B C 1
ATOM 8666 O O . ALA B 1 607 ? 34.264 30.943 80.483 1.00 24.01 607 ALA B O 1
ATOM 8668 N N . SER B 1 608 ? 34.471 32.064 82.393 1.00 21.99 608 SER B N 1
ATOM 8669 C CA . SER B 1 608 ? 34.095 30.940 83.253 1.00 26.10 608 SER B CA 1
ATOM 8670 C C . SER B 1 608 ? 33.146 31.318 84.400 1.00 20.54 608 SER B C 1
ATOM 8671 O O . SER B 1 608 ? 33.381 32.258 85.123 1.00 18.67 608 SER B O 1
ATOM 8674 N N . GLY B 1 609 ? 32.085 30.553 84.575 1.00 21.23 609 GLY B N 1
ATOM 8675 C CA . GLY B 1 609 ? 31.149 30.796 85.645 1.00 24.41 609 GLY B CA 1
ATOM 8676 C C . GLY B 1 609 ? 30.468 29.572 86.212 1.00 24.94 609 GLY B C 1
ATOM 8677 O O . GLY B 1 609 ? 30.414 28.532 85.584 1.00 27.40 609 GLY B O 1
ATOM 8678 N N . ASN B 1 610 ? 29.921 29.724 87.402 1.00 24.65 610 ASN B N 1
ATOM 8679 C CA . ASN B 1 610 ? 29.248 28.655 88.091 1.00 24.19 610 ASN B CA 1
ATOM 8680 C C . ASN B 1 610 ? 27.899 29.080 88.689 1.00 23.46 610 ASN B C 1
ATOM 8681 O O . ASN B 1 610 ? 27.726 30.220 89.030 1.00 23.61 610 ASN B O 1
ATOM 8686 N N . MET B 1 611 ? 26.976 28.126 88.781 1.00 22.67 611 MET B N 1
ATOM 8687 C CA . MET B 1 611 ? 25.696 28.233 89.479 1.00 22.70 611 MET B CA 1
ATOM 8688 C C . MET B 1 611 ? 25.437 27.083 90.481 1.00 23.75 611 MET B C 1
ATOM 8689 O O . MET B 1 611 ? 25.673 25.949 90.193 1.00 24.93 611 MET B O 1
ATOM 8694 N N . TYR B 1 612 ? 24.919 27.402 91.652 1.00 27.14 612 TYR B N 1
ATOM 8695 C CA . TYR B 1 612 ? 24.343 26.432 92.551 1.00 23.89 612 TYR B CA 1
ATOM 8696 C C . TYR B 1 612 ? 22.864 26.750 92.728 1.00 24.19 612 TYR B C 1
ATOM 8697 O O . TYR B 1 612 ? 22.497 27.894 92.679 1.00 20.48 612 TYR B O 1
ATOM 8706 N N . TRP B 1 613 ? 22.013 25.734 92.875 1.00 27.80 613 TRP B N 1
ATOM 8707 C CA . TRP B 1 613 ? 20.582 25.929 93.156 1.00 30.25 613 TRP B CA 1
ATOM 8708 C C . TRP B 1 613 ? 19.915 24.726 93.775 1.00 30.14 613 TRP B C 1
ATOM 8709 O O . TRP B 1 613 ? 20.356 23.614 93.625 1.00 32.52 613 TRP B O 1
ATOM 8720 N N . ASP B 1 614 ? 18.809 24.974 94.446 1.00 28.52 614 ASP B N 1
ATOM 8721 C CA . ASP B 1 614 ? 17.982 23.934 95.052 1.00 31.99 614 ASP B CA 1
ATOM 8722 C C . ASP B 1 614 ? 16.598 24.450 95.375 1.00 30.23 614 ASP B C 1
ATOM 8723 O O . ASP B 1 614 ? 16.163 25.452 94.830 1.00 29.64 614 ASP B O 1
ATOM 8728 N N . ALA B 1 615 ? 15.935 23.763 96.289 1.00 27.91 615 ALA B N 1
ATOM 8729 C CA . ALA B 1 615 ? 14.580 24.073 96.723 1.00 30.85 615 ALA B CA 1
ATOM 8730 C C . ALA B 1 615 ? 14.460 25.423 97.393 1.00 23.79 615 ALA B C 1
ATOM 8731 O O . ALA B 1 615 ? 13.414 26.029 97.399 1.00 23.31 615 ALA B O 1
ATOM 8733 N N . GLY B 1 616 ? 15.564 25.876 97.950 1.00 24.26 616 GLY B N 1
ATOM 8734 C CA . GLY B 1 616 ? 15.614 27.100 98.698 1.00 22.07 616 GLY B CA 1
ATOM 8735 C C . GLY B 1 616 ? 15.239 26.925 100.148 1.00 20.48 616 GLY B C 1
ATOM 8736 O O . GLY B 1 616 ? 15.191 27.884 100.872 1.00 18.41 616 GLY B O 1
ATOM 8737 N N . ASP B 1 617 ? 14.922 25.709 100.563 1.00 20.57 617 ASP B N 1
ATOM 8738 C CA . ASP B 1 617 ? 14.645 25.442 101.961 1.00 22.43 617 ASP B CA 1
ATOM 8739 C C . ASP B 1 617 ? 15.107 24.105 102.538 1.00 27.24 617 ASP B C 1
ATOM 8740 O O . ASP B 1 617 ? 14.607 23.676 103.556 1.00 29.66 617 ASP B O 1
ATOM 8745 N N . GLY B 1 618 ? 16.051 23.441 101.897 1.00 29.25 618 GLY B N 1
ATOM 8746 C CA . GLY B 1 618 ? 16.661 22.278 102.502 1.00 34.47 618 GLY B CA 1
ATOM 8747 C C . GLY B 1 618 ? 17.431 22.768 103.703 1.00 39.04 618 GLY B C 1
ATOM 8748 O O . GLY B 1 618 ? 17.948 23.884 103.664 1.00 36.62 618 GLY B O 1
ATOM 8749 N N . TRP B 1 619 ? 17.510 21.940 104.749 1.00 44.02 619 TRP B N 1
ATOM 8750 C CA . TRP B 1 619 ? 18.185 22.251 106.032 1.00 43.98 619 TRP B CA 1
ATOM 8751 C C . TRP B 1 619 ? 19.702 22.420 105.942 1.00 42.60 619 TRP B C 1
ATOM 8752 O O . TRP B 1 619 ? 20.317 22.916 106.867 1.00 42.95 619 TRP B O 1
ATOM 8763 N N . SER B 1 620 ? 20.277 21.909 104.862 1.00 46.65 620 SER B N 1
ATOM 8764 C CA . SER B 1 620 ? 21.325 22.469 104.020 1.00 53.82 620 SER B CA 1
ATOM 8765 C C . SER B 1 620 ? 21.122 22.040 102.545 1.00 53.45 620 SER B C 1
ATOM 8766 O O . SER B 1 620 ? 20.140 22.349 101.914 1.00 57.97 620 SER B O 1
ATOM 8769 N N . TYR B 1 621 ? 22.088 21.335 102.000 1.00 56.83 621 TYR B N 1
ATOM 8770 C CA . TYR B 1 621 ? 21.955 20.779 100.664 1.00 54.60 621 TYR B CA 1
ATOM 8771 C C . TYR B 1 621 ? 22.344 19.298 100.475 1.00 49.85 621 TYR B C 1
ATOM 8772 O O . TYR B 1 621 ? 22.080 18.718 99.429 1.00 42.82 621 TYR B O 1
ATOM 8781 N N . LYS B 1 622 ? 23.063 18.727 101.439 1.00 49.29 622 LYS B N 1
ATOM 8782 C CA . LYS B 1 622 ? 23.538 17.354 101.292 1.00 44.54 622 LYS B CA 1
ATOM 8783 C C . LYS B 1 622 ? 22.520 16.427 101.851 1.00 43.66 622 LYS B C 1
ATOM 8784 O O . LYS B 1 622 ? 22.674 15.882 102.916 1.00 46.40 622 LYS B O 1
ATOM 8790 N N . LYS B 1 623 ? 21.380 16.490 101.197 1.00 41.44 623 LYS B N 1
ATOM 8791 C CA . LYS B 1 623 ? 20.638 15.510 100.475 1.00 40.78 623 LYS B CA 1
ATOM 8792 C C . LYS B 1 623 ? 21.426 15.033 99.279 1.00 35.90 623 LYS B C 1
ATOM 8793 O O . LYS B 1 623 ? 21.458 13.874 98.971 1.00 37.16 623 LYS B O 1
ATOM 8799 N N . GLY B 1 624 ? 22.085 15.960 98.621 1.00 37.03 624 GLY B N 1
ATOM 8800 C CA . GLY B 1 624 ? 22.519 15.793 97.261 1.00 37.02 624 GLY B CA 1
ATOM 8801 C C . GLY B 1 624 ? 21.508 16.345 96.276 1.00 37.43 624 GLY B C 1
ATOM 8802 O O . GLY B 1 624 ? 21.698 16.234 95.086 1.00 35.38 624 GLY B O 1
ATOM 8803 N N . ASP B 1 625 ? 20.455 16.970 96.793 1.00 39.15 625 ASP B N 1
ATOM 8804 C CA . ASP B 1 625 ? 19.387 17.581 96.014 1.00 40.68 625 ASP B CA 1
ATOM 8805 C C . ASP B 1 625 ? 19.732 19.017 95.604 1.00 40.62 625 ASP B C 1
ATOM 8806 O O . ASP B 1 625 ? 19.308 19.972 96.233 1.00 38.88 625 ASP B O 1
ATOM 8811 N N . TYR B 1 626 ? 20.507 19.151 94.539 1.00 39.98 626 TYR B N 1
ATOM 8812 C CA . TYR B 1 626 ? 20.942 20.445 94.033 1.00 41.27 626 TYR B CA 1
ATOM 8813 C C . TYR B 1 626 ? 21.302 20.377 92.551 1.00 38.96 626 TYR B C 1
ATOM 8814 O O . TYR B 1 626 ? 21.443 19.317 92.002 1.00 44.70 626 TYR B O 1
ATOM 8823 N N . SER B 1 627 ? 21.429 21.529 91.921 1.00 37.78 627 SER B N 1
ATOM 8824 C CA . SER B 1 627 ? 21.990 21.609 90.592 1.00 36.77 627 SER B CA 1
ATOM 8825 C C . SER B 1 627 ? 23.190 22.529 90.670 1.00 31.35 627 SER B C 1
ATOM 8826 O O . SER B 1 627 ? 23.038 23.686 90.918 1.00 30.44 627 SER B O 1
ATOM 8829 N N . LEU B 1 628 ? 24.390 22.009 90.479 1.00 34.73 628 LEU B N 1
ATOM 8830 C CA . LEU B 1 628 ? 25.574 22.852 90.466 1.00 31.52 628 LEU B CA 1
ATOM 8831 C C . LEU B 1 628 ? 26.226 22.867 89.095 1.00 32.06 628 LEU B C 1
ATOM 8832 O O . LEU B 1 628 ? 26.742 21.871 88.650 1.00 35.61 628 LEU B O 1
ATOM 8837 N N . LEU B 1 629 ? 26.219 24.016 88.441 1.00 32.21 629 LEU B N 1
ATOM 8838 C CA . LEU B 1 629 ? 26.693 24.129 87.065 1.00 30.43 629 LEU B CA 1
ATOM 8839 C C . LEU B 1 629 ? 27.882 25.043 86.855 1.00 28.79 629 LEU B C 1
ATOM 8840 O O . LEU B 1 629 ? 27.911 26.151 87.339 1.00 24.27 629 LEU B O 1
ATOM 8845 N N . GLN B 1 630 ? 28.850 24.558 86.093 1.00 30.37 630 GLN B N 1
ATOM 8846 C CA . GLN B 1 630 ? 30.039 25.312 85.764 1.00 29.48 630 GLN B CA 1
ATOM 8847 C C . GLN B 1 630 ? 29.837 25.750 84.347 1.00 26.00 630 GLN B C 1
ATOM 8848 O O . GLN B 1 630 ? 29.543 24.944 83.492 1.00 31.16 630 GLN B O 1
ATOM 8854 N N . PHE B 1 631 ? 29.942 27.042 84.095 1.00 24.42 631 PHE B N 1
ATOM 8855 C CA . PHE B 1 631 ? 29.707 27.543 82.743 1.00 25.34 631 PHE B CA 1
ATOM 8856 C C . PHE B 1 631 ? 31.007 27.937 82.066 1.00 26.55 631 PHE B C 1
ATOM 8857 O O . PHE B 1 631 ? 31.846 28.566 82.662 1.00 24.14 631 PHE B O 1
ATOM 8865 N N . VAL B 1 632 ? 31.160 27.564 80.811 1.00 26.65 632 VAL B N 1
ATOM 8866 C CA . VAL B 1 632 ? 32.355 27.892 80.060 1.00 31.88 632 VAL B CA 1
ATOM 8867 C C . VAL B 1 632 ? 31.970 28.586 78.769 1.00 31.67 632 VAL B C 1
ATOM 8868 O O . VAL B 1 632 ? 30.933 28.323 78.225 1.00 34.23 632 VAL B O 1
ATOM 8872 N N . ALA B 1 633 ? 32.788 29.528 78.332 1.00 33.06 633 ALA B N 1
ATOM 8873 C CA . ALA B 1 633 ? 32.592 30.214 77.071 1.00 36.31 633 ALA B CA 1
ATOM 8874 C C . ALA B 1 633 ? 33.934 30.311 76.402 1.00 41.31 633 ALA B C 1
ATOM 8875 O O . ALA B 1 633 ? 34.922 30.503 77.072 1.00 44.46 633 ALA B O 1
ATOM 8877 N N . GLU B 1 634 ? 33.993 30.163 75.088 1.00 43.70 634 GLU B N 1
ATOM 8878 C CA . GLU B 1 634 ? 35.269 30.239 74.409 1.00 50.72 634 GLU B CA 1
ATOM 8879 C C . GLU B 1 634 ? 35.255 30.760 72.967 1.00 56.12 634 GLU B C 1
ATOM 8880 O O . GLU B 1 634 ? 34.319 30.540 72.218 1.00 53.40 634 GLU B O 1
ATOM 8886 N N . ARG B 1 635 ? 36.288 31.534 72.653 1.00 59.91 635 ARG B N 1
ATOM 8887 C CA . ARG B 1 635 ? 36.727 31.858 71.305 1.00 63.47 635 ARG B CA 1
ATOM 8888 C C . ARG B 1 635 ? 36.215 33.160 70.740 1.00 66.90 635 ARG B C 1
ATOM 8889 O O . ARG B 1 635 ? 35.033 33.337 70.545 1.00 64.95 635 ARG B O 1
ATOM 8897 N N . ASN B 1 636 ? 37.135 34.090 70.558 1.00 72.57 636 ASN B N 1
ATOM 8898 C CA . ASN B 1 636 ? 37.307 34.919 69.391 1.00 75.38 636 ASN B CA 1
ATOM 8899 C C . ASN B 1 636 ? 36.419 36.122 69.099 1.00 78.72 636 ASN B C 1
ATOM 8900 O O . ASN B 1 636 ? 35.659 36.588 69.920 1.00 80.07 636 ASN B O 1
ATOM 8905 N N . GLY B 1 637 ? 36.593 36.586 67.874 1.00 81.80 637 GLY B N 1
ATOM 8906 C CA . GLY B 1 637 ? 35.948 37.739 67.309 1.00 85.62 637 GLY B CA 1
ATOM 8907 C C . GLY B 1 637 ? 34.954 37.347 66.247 1.00 86.21 637 GLY B C 1
ATOM 8908 O O . GLY B 1 637 ? 34.514 38.168 65.435 1.00 90.00 637 GLY B O 1
ATOM 8909 N N . ASP B 1 638 ? 34.632 36.068 66.222 1.00 83.49 638 ASP B N 1
ATOM 8910 C CA . ASP B 1 638 ? 33.359 35.648 65.729 1.00 83.98 638 ASP B CA 1
ATOM 8911 C C . ASP B 1 638 ? 32.883 34.448 66.491 1.00 81.12 638 ASP B C 1
ATOM 8912 O O . ASP B 1 638 ? 33.689 33.647 66.922 1.00 80.75 638 ASP B O 1
ATOM 8917 N N . LYS B 1 639 ? 31.570 34.353 66.665 1.00 79.83 639 LYS B N 1
ATOM 8918 C CA . LYS B 1 639 ? 30.923 33.141 67.152 1.00 75.13 639 LYS B CA 1
ATOM 8919 C C . LYS B 1 639 ? 31.463 32.705 68.498 1.00 71.84 639 LYS B C 1
ATOM 8920 O O . LYS B 1 639 ? 32.574 32.200 68.587 1.00 71.52 639 LYS B O 1
ATOM 8926 N N . VAL B 1 640 ? 30.680 32.875 69.545 1.00 66.28 640 VAL B N 1
ATOM 8927 C CA . VAL B 1 640 ? 31.133 32.460 70.852 1.00 59.32 640 VAL B CA 1
ATOM 8928 C C . VAL B 1 640 ? 30.361 31.224 71.212 1.00 51.43 640 VAL B C 1
ATOM 8929 O O . VAL B 1 640 ? 29.201 31.143 70.903 1.00 47.47 640 VAL B O 1
ATOM 8933 N N . THR B 1 641 ? 31.000 30.263 71.861 1.00 51.33 641 THR B N 1
ATOM 8934 C CA . THR B 1 641 ? 30.295 29.083 72.327 1.00 46.07 641 THR B CA 1
ATOM 8935 C C . THR B 1 641 ? 30.278 28.942 73.845 1.00 41.95 641 THR B C 1
ATOM 8936 O O . THR B 1 641 ? 31.305 28.766 74.461 1.00 40.91 641 THR B O 1
ATOM 8940 N N . VAL B 1 642 ? 29.096 28.969 74.442 1.00 45.51 642 VAL B N 1
ATOM 8941 C CA . VAL B 1 642 ? 28.958 28.673 75.852 1.00 42.35 642 VAL B CA 1
ATOM 8942 C C . VAL B 1 642 ? 28.257 27.333 76.035 1.00 39.46 642 VAL B C 1
ATOM 8943 O O . VAL B 1 642 ? 27.209 27.096 75.499 1.00 39.56 642 VAL B O 1
ATOM 8947 N N . LYS B 1 643 ? 28.894 26.465 76.808 1.00 40.54 643 LYS B N 1
ATOM 8948 C CA . LYS B 1 643 ? 28.545 25.056 76.980 1.00 41.08 643 LYS B CA 1
ATOM 8949 C C . LYS B 1 643 ? 28.507 24.664 78.462 1.00 39.95 643 LYS B C 1
ATOM 8950 O O . LYS B 1 643 ? 28.937 25.410 79.309 1.00 38.80 643 LYS B O 1
ATOM 8956 N N . LEU B 1 644 ? 28.005 23.483 78.773 1.00 42.12 644 LEU B N 1
ATOM 8957 C CA . LEU B 1 644 ? 27.951 23.067 80.158 1.00 42.70 644 LEU B CA 1
ATOM 8958 C C . LEU B 1 644 ? 29.144 22.189 80.495 1.00 40.88 644 LEU B C 1
ATOM 8959 O O . LEU B 1 644 ? 29.241 21.086 80.002 1.00 44.96 644 LEU B O 1
ATOM 8964 N N . THR B 1 645 ? 30.070 22.695 81.302 1.00 40.80 645 THR B N 1
ATOM 8965 C CA . THR B 1 645 ? 31.172 21.891 81.844 1.00 41.79 645 THR B CA 1
ATOM 8966 C C . THR B 1 645 ? 30.765 20.792 82.841 1.00 41.01 645 THR B C 1
ATOM 8967 O O . THR B 1 645 ? 31.292 19.703 82.804 1.00 40.72 645 THR B O 1
ATOM 8971 N N . LYS B 1 646 ? 29.853 21.123 83.750 1.00 41.24 646 LYS B N 1
ATOM 8972 C CA . LYS B 1 646 ? 29.433 20.226 84.819 1.00 46.13 646 LYS B CA 1
ATOM 8973 C C . LYS B 1 646 ? 27.938 20.242 85.071 1.00 45.08 646 LYS B C 1
ATOM 8974 O O . LYS B 1 646 ? 27.280 21.232 84.827 1.00 37.65 646 LYS B O 1
ATOM 8980 N N . LYS B 1 647 ? 27.410 19.097 85.495 1.00 47.11 647 LYS B N 1
ATOM 8981 C CA . LYS B 1 647 ? 26.069 18.983 86.076 1.00 46.64 647 LYS B CA 1
ATOM 8982 C C . LYS B 1 647 ? 26.019 18.008 87.240 1.00 45.92 647 LYS B C 1
ATOM 8983 O O . LYS B 1 647 ? 25.358 16.994 87.164 1.00 49.95 647 LYS B O 1
ATOM 8989 N N . THR B 1 648 ? 26.701 18.343 88.321 1.00 45.28 648 THR B N 1
ATOM 8990 C CA . THR B 1 648 ? 26.484 17.699 89.588 1.00 44.88 648 THR B CA 1
ATOM 8991 C C . THR B 1 648 ? 25.070 18.049 89.956 1.00 44.77 648 THR B C 1
ATOM 8992 O O . THR B 1 648 ? 24.639 19.169 89.773 1.00 37.68 648 THR B O 1
ATOM 8996 N N . GLY B 1 649 ? 24.334 17.070 90.454 1.00 46.01 649 GLY B N 1
ATOM 8997 C CA . GLY B 1 649 ? 22.917 16.977 90.193 1.00 47.08 649 GLY B CA 1
ATOM 8998 C C . GLY B 1 649 ? 21.920 16.360 91.131 1.00 42.64 649 GLY B C 1
ATOM 8999 O O . GLY B 1 649 ? 22.149 16.191 92.308 1.00 45.57 649 GLY B O 1
ATOM 9000 N N . LYS B 1 650 ? 20.812 16.027 90.497 1.00 49.94 650 LYS B N 1
ATOM 9001 C CA . LYS B 1 650 ? 19.563 15.603 91.096 1.00 46.36 650 LYS B CA 1
ATOM 9002 C C . LYS B 1 650 ? 18.407 16.617 91.133 1.00 46.12 650 LYS B C 1
ATOM 9003 O O . LYS B 1 650 ? 17.284 16.191 91.318 1.00 49.38 650 LYS B O 1
ATOM 9009 N N . TYR B 1 651 ? 18.671 17.915 90.952 1.00 43.83 651 TYR B N 1
ATOM 9010 C CA . TYR B 1 651 ? 17.621 18.953 90.972 1.00 47.92 651 TYR B CA 1
ATOM 9011 C C . TYR B 1 651 ? 17.221 19.618 89.621 1.00 49.04 651 TYR B C 1
ATOM 9012 O O . TYR B 1 651 ? 17.157 18.996 88.585 1.00 50.44 651 TYR B O 1
ATOM 9021 N N . ASN B 1 652 ? 16.847 20.883 89.741 1.00 49.83 652 ASN B N 1
ATOM 9022 C CA . ASN B 1 652 ? 16.078 21.666 88.784 1.00 50.76 652 ASN B CA 1
ATOM 9023 C C . ASN B 1 652 ? 14.697 21.127 88.522 1.00 54.63 652 ASN B C 1
ATOM 9024 O O . ASN B 1 652 ? 14.182 21.271 87.425 1.00 57.94 652 ASN B O 1
ATOM 9029 N N . THR B 1 653 ? 14.120 20.560 89.565 1.00 58.38 653 THR B N 1
ATOM 9030 C CA . THR B 1 653 ? 12.960 19.724 89.423 1.00 59.63 653 THR B CA 1
ATOM 9031 C C . THR B 1 653 ? 11.676 20.312 89.963 1.00 57.73 653 THR B C 1
ATOM 9032 O O . THR B 1 653 ? 11.549 20.658 91.141 1.00 56.06 653 THR B O 1
ATOM 9036 N N . GLU B 1 654 ? 10.707 20.295 89.052 1.00 61.80 654 GLU B N 1
ATOM 9037 C CA . GLU B 1 654 ? 9.323 20.597 89.325 1.00 67.34 654 GLU B CA 1
ATOM 9038 C C . GLU B 1 654 ? 8.910 22.002 89.840 1.00 65.94 654 GLU B C 1
ATOM 9039 O O . GLU B 1 654 ? 8.154 22.098 90.792 1.00 64.69 654 GLU B O 1
ATOM 9045 N N . ASN B 1 655 ? 9.268 23.079 89.124 1.00 66.82 655 ASN B N 1
ATOM 9046 C CA . ASN B 1 655 ? 10.240 23.109 88.019 1.00 62.08 655 ASN B CA 1
ATOM 9047 C C . ASN B 1 655 ? 11.221 24.294 88.034 1.00 61.83 655 ASN B C 1
ATOM 9048 O O . ASN B 1 655 ? 10.814 25.454 88.025 1.00 59.03 655 ASN B O 1
ATOM 9053 N N . LYS B 1 656 ? 12.510 24.012 87.997 1.00 64.85 656 LYS B N 1
ATOM 9054 C CA . LYS B 1 656 ? 13.477 25.069 87.821 1.00 57.79 656 LYS B CA 1
ATOM 9055 C C . LYS B 1 656 ? 14.069 24.962 86.426 1.00 56.96 656 LYS B C 1
ATOM 9056 O O . LYS B 1 656 ? 14.847 24.077 86.152 1.00 52.53 656 LYS B O 1
ATOM 9062 N N . ASP B 1 657 ? 13.558 25.780 85.517 1.00 57.24 657 ASP B N 1
ATOM 9063 C CA . ASP B 1 657 ? 13.960 25.814 84.102 1.00 58.03 657 ASP B CA 1
ATOM 9064 C C . ASP B 1 657 ? 14.118 24.415 83.520 1.00 62.70 657 ASP B C 1
ATOM 9065 O O . ASP B 1 657 ? 13.545 23.469 84.046 1.00 66.05 657 ASP B O 1
ATOM 9070 N N . MET B 1 658 ? 14.869 24.268 82.436 1.00 63.33 658 MET B N 1
ATOM 9071 C CA . MET B 1 658 ? 15.301 22.935 82.035 1.00 64.39 658 MET B CA 1
ATOM 9072 C C . MET B 1 658 ? 16.812 22.811 81.886 1.00 60.72 658 MET B C 1
ATOM 9073 O O . MET B 1 658 ? 17.505 22.509 82.841 1.00 62.13 658 MET B O 1
ATOM 9078 N N . ALA B 1 659 ? 17.319 22.966 80.678 1.00 59.38 659 ALA B N 1
ATOM 9079 C CA . ALA B 1 659 ? 18.748 23.153 80.479 1.00 57.81 659 ALA B CA 1
ATOM 9080 C C . ALA B 1 659 ? 19.007 23.864 79.157 1.00 54.14 659 ALA B C 1
ATOM 9081 O O . ALA B 1 659 ? 18.958 23.261 78.112 1.00 52.35 659 ALA B O 1
ATOM 9083 N N . VAL B 1 660 ? 19.335 25.142 79.183 1.00 53.81 660 VAL B N 1
ATOM 9084 C CA . VAL B 1 660 ? 19.335 25.984 77.974 1.00 55.74 660 VAL B CA 1
ATOM 9085 C C . VAL B 1 660 ? 20.468 25.827 76.873 1.00 51.21 660 VAL B C 1
ATOM 9086 O O . VAL B 1 660 ? 21.425 25.104 77.052 1.00 48.06 660 VAL B O 1
ATOM 9090 N N . ILE B 1 661 ? 20.294 26.495 75.731 1.00 53.15 661 ILE B N 1
ATOM 9091 C CA . ILE B 1 661 ? 21.063 26.279 74.476 1.00 56.67 661 ILE B CA 1
ATOM 9092 C C . ILE B 1 661 ? 22.426 26.975 74.146 1.00 56.63 661 ILE B C 1
ATOM 9093 O O . ILE B 1 661 ? 23.004 27.700 74.944 1.00 53.15 661 ILE B O 1
ATOM 9098 N N . LYS B 1 662 ? 22.856 26.678 72.918 1.00 59.86 662 LYS B N 1
ATOM 9099 C CA . LYS B 1 662 ? 24.218 26.678 72.359 1.00 55.14 662 LYS B CA 1
ATOM 9100 C C . LYS B 1 662 ? 24.987 25.366 72.622 1.00 53.03 662 LYS B C 1
ATOM 9101 O O . LYS B 1 662 ? 26.133 25.386 72.982 1.00 47.06 662 LYS B O 1
ATOM 9107 N N . ILE B 1 663 ? 24.281 24.244 72.431 1.00 58.97 663 ILE B N 1
ATOM 9108 C CA . ILE B 1 663 ? 24.731 22.815 72.395 1.00 53.28 663 ILE B CA 1
ATOM 9109 C C . ILE B 1 663 ? 24.268 21.871 73.525 1.00 55.48 663 ILE B C 1
ATOM 9110 O O . ILE B 1 663 ? 23.912 20.724 73.277 1.00 54.94 663 ILE B O 1
ATOM 9112 N N . ILE B 1 664 ? 24.270 22.367 74.760 1.00 57.86 664 ILE B N 1
ATOM 9113 C CA . ILE B 1 664 ? 23.939 21.563 75.923 1.00 55.43 664 ILE B CA 1
ATOM 9114 C C . ILE B 1 664 ? 24.268 22.263 77.254 1.00 51.78 664 ILE B C 1
ATOM 9115 O O . ILE B 1 664 ? 24.520 23.470 77.310 1.00 47.53 664 ILE B O 1
#

Organism: Bacteroides thetaiotaomicron (strain ATCC 29148 / DSM 2079 / JCM 5827 / CCUG 10774 / NCTC 10582 / VPI-5482 / E50) (NCBI:txid226186)

Secondary structure (DSSP, 8-state):
---BTB-----PPPTTPEE---SS--SSTTS-S-EE-S--SS--SS--SSS---S-B--B--EE-SSS-EEEEEEE--S---EE--SS---B--SS---EEEEEEES-SHHHHHHHHHHH--PPPPPGGGGS-EEE----SSSS--SSHHHHHHHHT----EEEE-STTBSSS-SS-B-SSS-S-TTT-THHHHHTT-EEEEEE-S-EE--SS-SS--SS---BPBPSSSTTSB-B---SSSSEE-B-TTSHHHHHHH--SGGGSS-S---EEEE-STTT--SSSTTS--TT--GGGHHHHHHHHHHHHHHHHSTTSPP-EEESS-BTTGGGT---------SSSHHHHHHHHHHHHHHHTT-S-----SS-SS----HHHHHHHHHHHTTSSS-B----SPSS--STTSS-HHHHHHHHHHHHHHHHTHHHHHHHHHHTTTT---SEE-GGGS-TT-STTSS--SSEEETTTEEEE-SSSS-SS---S-SS---TTPPEEEE-TTEEEEE----SSGGG-SS---EEEEE--TTSEEEEEEEEE-SSSSS-TT-BEEEEEEEEEE-SS-EEEEEEEEEEE-S-----/--SS--EEE-SS---S-S-TT-----S-----B---TTT---S-B--EEEE-TTTS--EEEEE---SS--B---SS---B--SSS---EEEEE-SSHHHHHHHHHHHH--PPP--TTSSS-EE----SSS--S-S-HHHHHHHTT----B----S---SSS-TT---SSS-SSHHHHHHHHHHTT-B--EEE-S----SSS-SSS----SS--S---SSS-----EETTEE-----TTSHHHHHHHHTTTHHHHHTT---EEE-S-S-------TT--SS---SSHHHHHHHHHHHHHHHHSSSS---EEESS-BTTGGGT-B--BSB---SHHHHHHHHHHHHHHHHTT-----B----SSSS--HHHHHHHHHHHTTSSS-EE---SS-S--SSSSS-SHHHHHHHHHHHHHHHTHHHHHHHHHHTTTT---SEE-GGGS-TT-SSSSS--SSEEESSSEEEE-SS--------S-----------SS-EEEEPTTEEEE-----S-SSS----SS-EEEE--TTSEEEEEEEE--S-SSSSTTT-BEEEEEEEE--SS--EEEE---B-B-STTTS----SS--